Protein AF-0000000066935376 (afdb_homodimer)

Organism: NCBI:txid1442368

Foldseek 3Di:
DEDWPVCCLQCVVVLLVLLLQFQAKFKFWAKLDAQDDDPDCPVDFAAPLVVVQSLQVQLQAMDTFKMKMWGWHDDLVVLFIEIFIYIFGAAPAFPDDVVQDDDHHDGDPVSVVVCVVLPHDPCCSHPIGWFADAPVRLVSSLVSLVVVVVCVLVPDADDDDPVCVVQLVQLVVQVVVLVPDPPVPHDQKAKPPHPPDDPPGDPFADPVSQVNSQRSCCVVPVQWDWDDPRGIIMIGRDDPVRVVVVVVVSVVVSLLSSLSRRTPCLSLCLLQLHQNLSRDQSSQQSNDDPVPRDPDSSVVSVVSSCSSNLDAHEYFYALCPSVLSSVCCHHHHRQDSGPLVNLVVSCSRHVWYFHLLLLVVLPDPPCPDSDLVSLLVVCVPPCPQHYDYDPPRCPCVVDQSPPRGSNSSVSRVVSVQRSLLVCVVVPVVVVVSVVVVVPVPPPPVPPDPDPDDDDDDDDDDDDDDDDPDDDLPPLVCVSPPPPPDPPPPPDDDDDDDDDDDDDDDDDDDYDDDDDDDDDDDDDDDDYDDDDDDDDDDDDPDDPPDDDPPDDPVVPVPPDPVVCPPVNVVVVSVVSSVVSSVVSNGPDDCSVPVVSSLVRIQWRADCSRPVRTDRSVPD/DEDWPVCCLQCVVVLLVLLLQFQAKFKFWAKLDAQDDDPDCPVDFAAPLVVVQSLQVQLQAMDTFKMKMWGWHDDLVVLFIEIFIYIFGAAPAFPDDVVQDDDHHDGDPVSVVVCVVLPHDPCCSHPIGWFADAPVRLVSSLVSLVVVVVCVLVPDADDDDPVCVVQLVQLVVQVVVLVPDPPVPHDQKAKPPHPPDDPPGDPFADPVSQVNSQRSCCVVPVQWDWDDPPGIIMIGRDDPVRVVVVVVVSVVVSLLSSLSRRTPCLSLCLLQLHQNLSRDLSSQQSNDDVVPRDPDSSVVSVVSSVSSNLDAHEYFYALCPSVLSSVCCHHHHRQDSGPLVNLVVSCSRHVWYFHLLLLVVLPDPPCPDSDLVSLLVVCVPPCPQHYDYDPPRCPCVVDQSPPRGSNSSVSRVVSVQRSLLVCVVVPVVVVVSVVVVVPVPPPPVPDDPDPDDDDDDDDDDDDDDDDPDDDPPPPLCVSVVPPPDPDDCVDDDDDDDDDDDDDDDDDDDYDYYDDDDDDDDDDDDDDDDDDDDDDDDDDPDDDPDDDDDDDPPPPVPPDPVVCPPVNVVVVSVVSSVVSSVVSNGPDDCNVPVVSSLVRIQWRADCSRPVRTDRSVPD

Nearest PDB structures (foldseek):
  2a1s-assembly1_D  TM=6.964E-01  e=1.059E-22  Homo sapiens
  2a1s-assembly1_A  TM=6.874E-01  e=2.200E-22  Homo sapiens
  2a1s-assembly2_C  TM=6.878E-01  e=9.013E-22  Homo sapiens
  2a1r-assembly1_A  TM=8.406E-01  e=6.098E-16  Homo sapiens
  3d45-assembly1_B  TM=8.441E-01  e=1.203E-15  Mus musculus

InterPro domains:
  IPR006941 Ribonuclease CAF1 [PF04857] (3-414)
  IPR012337 Ribonuclease H-like superfamily [SSF53098] (1-432)
  IPR036397 Ribonuclease H superfamily [G3DSA:3.30.420.10] (1-171)
  IPR036397 Ribonuclease H superfamily [G3DSA:3.30.420.10] (223-446)
  IPR051181 CAF1 family poly(A)-specific ribonucleases [PTHR15092] (1-428)

Structure (mmCIF, N/CA/C/O backbone):
data_AF-0000000066935376-model_v1
#
loop_
_entity.id
_entity.type
_entity.pdbx_description
1 polymer 'Uncharacterized protein'
#
loop_
_atom_site.group_PDB
_atom_site.id
_atom_site.type_symbol
_atom_site.label_atom_id
_atom_site.label_alt_id
_atom_site.label_comp_id
_atom_site.label_asym_id
_atom_site.label_entity_id
_atom_site.label_seq_id
_atom_site.pdbx_PDB_ins_code
_atom_site.Cartn_x
_atom_site.Cartn_y
_atom_site.Cartn_z
_atom_site.occupancy
_atom_site.B_iso_or_equiv
_atom_site.auth_seq_id
_atom_site.auth_comp_id
_atom_site.auth_asym_id
_atom_site.auth_atom_id
_atom_site.pdbx_PDB_model_num
ATOM 1 N N . MET A 1 1 ? 5.484 12.016 21.812 1 93.25 1 MET A N 1
ATOM 2 C CA . MET A 1 1 ? 4.281 11.25 22.125 1 93.25 1 MET A CA 1
ATOM 3 C C . MET A 1 1 ? 3.701 10.602 20.875 1 93.25 1 MET A C 1
ATOM 5 O O . MET A 1 1 ? 3.562 11.25 19.844 1 93.25 1 MET A O 1
ATOM 9 N N . ASP A 1 2 ? 3.326 9.375 20.969 1 94.25 2 ASP A N 1
ATOM 10 C CA . ASP A 1 2 ? 2.693 8.648 19.859 1 94.25 2 ASP A CA 1
ATOM 11 C C . ASP A 1 2 ? 1.173 8.773 19.938 1 94.25 2 ASP A C 1
ATOM 13 O O . ASP A 1 2 ? 0.572 8.531 20.984 1 94.25 2 ASP A O 1
ATOM 17 N N . ILE A 1 3 ? 0.631 9.195 18.844 1 97.5 3 ILE A N 1
ATOM 18 C CA . ILE A 1 3 ? -0.82 9.32 18.766 1 97.5 3 ILE A CA 1
ATOM 19 C C . ILE A 1 3 ? -1.358 8.32 17.734 1 97.5 3 ILE A C 1
ATOM 21 O O . ILE A 1 3 ? -0.902 8.297 16.594 1 97.5 3 ILE A O 1
ATOM 25 N N . ASN A 1 4 ? -2.207 7.5 18.125 1 96.12 4 ASN A N 1
ATOM 26 C CA . ASN A 1 4 ? -2.869 6.512 17.266 1 96.12 4 ASN A CA 1
ATOM 27 C C . ASN A 1 4 ? -4.387 6.586 17.406 1 96.12 4 ASN A C 1
ATOM 29 O O . ASN A 1 4 ? -4.914 7.473 18.078 1 96.12 4 ASN A O 1
ATOM 33 N N . SER A 1 5 ? -5.043 5.727 16.75 1 95.94 5 SER A N 1
ATOM 34 C CA . SER A 1 5 ? -6.5 5.773 16.766 1 95.94 5 SER A CA 1
ATOM 35 C C . SER A 1 5 ? -7.059 5.504 18.156 1 95.94 5 SER A C 1
ATOM 37 O O . SER A 1 5 ? -8.148 5.961 18.484 1 95.94 5 SER A O 1
ATOM 39 N N . GLY A 1 6 ? -6.348 4.883 19 1 94.81 6 GLY A N 1
ATOM 40 C CA . GLY A 1 6 ? -6.801 4.52 20.328 1 94.81 6 GLY A CA 1
ATOM 41 C C . GLY A 1 6 ? -6.797 5.688 21.312 1 94.81 6 GLY A C 1
ATOM 42 O O . GLY A 1 6 ? -7.621 5.738 22.219 1 94.81 6 GLY A O 1
ATOM 43 N N . ASN A 1 7 ? -5.859 6.621 21.125 1 96.06 7 ASN A N 1
ATOM 44 C CA . ASN A 1 7 ? -5.762 7.707 22.094 1 96.06 7 ASN A CA 1
ATOM 45 C C . ASN A 1 7 ? -6.035 9.062 21.453 1 96.06 7 ASN A C 1
ATOM 47 O O . ASN A 1 7 ? -6.039 10.086 22.125 1 96.06 7 ASN A O 1
ATOM 51 N N . PHE A 1 8 ? -6.379 9.062 20.234 1 97.94 8 PHE A N 1
ATOM 52 C CA . PHE A 1 8 ? -6.594 10.312 19.516 1 97.94 8 PHE A CA 1
ATOM 53 C C . PHE A 1 8 ? -7.758 11.094 20.109 1 97.94 8 PHE A C 1
ATOM 55 O O . PHE A 1 8 ? -7.676 12.312 20.281 1 97.94 8 PHE A O 1
ATOM 62 N N . SER A 1 9 ? -8.797 10.43 20.422 1 96.12 9 SER A N 1
ATOM 63 C CA . SER A 1 9 ? -9.992 11.086 20.938 1 96.12 9 SER A CA 1
ATOM 64 C C . SER A 1 9 ? -9.719 11.812 22.25 1 96.12 9 SER A C 1
ATOM 66 O O . SER A 1 9 ? -10.273 12.883 22.5 1 96.12 9 SER A O 1
ATOM 68 N N . GLU A 1 10 ? -8.836 11.344 23.016 1 95.94 10 GLU A N 1
ATOM 69 C CA . GLU A 1 10 ? -8.523 11.938 24.312 1 95.94 10 GLU A CA 1
ATOM 70 C C . GLU A 1 10 ? -7.504 13.062 24.172 1 95.94 10 GLU A C 1
ATOM 72 O O . GLU A 1 10 ? -7.449 13.961 25.016 1 95.94 10 GLU A O 1
ATOM 77 N N . GLU A 1 11 ? -6.77 13.039 23.125 1 97.44 11 GLU A N 1
ATOM 78 C CA . GLU A 1 11 ? -5.625 13.938 23.047 1 97.44 11 GLU A CA 1
ATOM 79 C C . GLU A 1 11 ? -5.898 15.109 22.109 1 97.44 11 GLU A C 1
ATOM 81 O O . GLU A 1 11 ? -5.242 16.141 22.188 1 97.44 11 GLU A O 1
ATOM 86 N N . VAL A 1 12 ? -6.805 14.984 21.203 1 98.12 12 VAL A N 1
ATOM 87 C CA . VAL A 1 12 ? -6.965 15.914 20.094 1 98.12 12 VAL A CA 1
ATOM 88 C C . VAL A 1 12 ? -7.25 17.312 20.625 1 98.12 12 VAL A C 1
ATOM 90 O O . VAL A 1 12 ? -6.703 18.297 20.125 1 98.12 12 VAL A O 1
ATOM 93 N N . LEU A 1 13 ? -8.117 17.5 21.609 1 97.19 13 LEU A N 1
ATOM 94 C CA . LEU A 1 13 ? -8.414 18.812 22.156 1 97.19 13 LEU A CA 1
ATOM 95 C C . LEU A 1 13 ? -7.156 19.453 22.719 1 97.19 13 LEU A C 1
ATOM 97 O O . LEU A 1 13 ? -6.906 20.641 22.484 1 97.19 13 LEU A O 1
ATOM 101 N N . LYS A 1 14 ? -6.383 18.703 23.484 1 96.69 14 LYS A N 1
ATOM 102 C CA . LYS A 1 14 ? -5.137 19.203 24.062 1 96.69 14 LYS A CA 1
ATOM 103 C C . LYS A 1 14 ? -4.172 19.656 22.969 1 96.69 14 LYS A C 1
ATOM 105 O O . LYS A 1 14 ? -3.51 20.688 23.109 1 96.69 14 LYS A O 1
ATOM 110 N N . ILE A 1 15 ? -4.074 18.859 21.938 1 98.38 15 ILE A N 1
ATOM 111 C CA . ILE A 1 15 ? -3.197 19.188 20.828 1 98.38 15 ILE A CA 1
ATOM 112 C C . ILE A 1 15 ? -3.625 20.516 20.219 1 98.38 15 ILE A C 1
ATOM 114 O O . ILE A 1 15 ? -2.791 21.391 19.969 1 98.38 15 ILE A O 1
ATOM 118 N N . ILE A 1 16 ? -4.898 20.672 19.984 1 98.06 16 ILE A N 1
ATOM 119 C CA . ILE A 1 16 ? -5.426 21.891 19.391 1 98.06 16 ILE A CA 1
ATOM 120 C C . ILE A 1 16 ? -5.156 23.078 20.312 1 98.06 16 ILE A C 1
ATOM 122 O O . ILE A 1 16 ? -4.82 24.156 19.859 1 98.06 16 ILE A O 1
ATOM 126 N N . GLN A 1 17 ? -5.289 22.906 21.609 1 96.94 17 GLN A N 1
ATOM 127 C CA . GLN A 1 17 ? -4.973 23.953 22.562 1 96.94 17 GLN A CA 1
ATOM 128 C C . GLN A 1 17 ? -3.494 24.312 22.516 1 96.94 17 GLN A C 1
ATOM 130 O O . GLN A 1 17 ? -3.145 25.5 22.578 1 96.94 17 GLN A O 1
ATOM 135 N N . HIS A 1 18 ? -2.664 23.297 22.422 1 97.25 18 HIS A N 1
ATOM 136 C CA . HIS A 1 18 ? -1.238 23.562 22.266 1 97.25 18 HIS A CA 1
ATOM 137 C C . HIS A 1 18 ? -0.961 24.359 21 1 97.25 18 HIS A C 1
ATOM 139 O O . HIS A 1 18 ? -0.103 25.234 20.984 1 97.25 18 HIS A O 1
ATOM 145 N N . VAL A 1 19 ? -1.624 24 19.938 1 97.81 19 VAL A N 1
ATOM 146 C CA . VAL A 1 19 ? -1.474 24.734 18.688 1 97.81 19 VAL A CA 1
ATOM 147 C C . VAL A 1 19 ? -1.863 26.188 18.891 1 97.81 19 VAL A C 1
ATOM 149 O O . VAL A 1 19 ? -1.149 27.094 18.453 1 97.81 19 VAL A O 1
ATOM 152 N N . ALA A 1 20 ? -2.949 26.453 19.578 1 96.19 20 ALA A N 1
ATOM 153 C CA . ALA A 1 20 ? -3.457 27.812 19.797 1 96.19 20 ALA A CA 1
ATOM 154 C C . ALA A 1 20 ? -2.447 28.656 20.578 1 96.19 20 ALA A C 1
ATOM 156 O O . ALA A 1 20 ? -2.363 29.875 20.375 1 96.19 20 ALA A O 1
ATOM 157 N N . ASP A 1 21 ? -1.627 28.016 21.406 1 94.12 21 ASP A N 1
ATOM 158 C CA . ASP A 1 21 ? -0.684 28.719 22.266 1 94.12 21 ASP A CA 1
ATOM 159 C C . ASP A 1 21 ? 0.719 28.719 21.672 1 94.12 21 ASP A C 1
ATOM 161 O O . ASP A 1 21 ? 1.67 29.188 22.297 1 94.12 21 ASP A O 1
ATOM 165 N N . SER A 1 22 ? 0.833 28.25 20.5 1 95.88 22 SER A N 1
ATOM 166 C CA . SER A 1 22 ? 2.164 27.984 19.969 1 95.88 22 SER A CA 1
ATOM 167 C C . SER A 1 22 ? 2.734 29.203 19.25 1 95.88 22 SER A C 1
ATOM 169 O O . SER A 1 22 ? 1.982 30.062 18.781 1 95.88 22 SER A O 1
ATOM 171 N N . ARG A 1 23 ? 4.082 29.281 19.234 1 93.06 23 ARG A N 1
ATOM 172 C CA . ARG A 1 23 ? 4.809 30.25 18.422 1 93.06 23 ARG A CA 1
ATOM 173 C C . ARG A 1 23 ? 4.945 29.766 16.984 1 93.06 23 ARG A C 1
ATOM 175 O O . ARG A 1 23 ? 4.777 30.547 16.047 1 93.06 23 ARG A O 1
ATOM 182 N N . PHE A 1 24 ? 5.324 28.578 16.797 1 96.69 24 PHE A N 1
ATOM 183 C CA . PHE A 1 24 ? 5.367 27.938 15.492 1 96.69 24 PHE A CA 1
ATOM 184 C C . PHE A 1 24 ? 5.215 26.438 15.625 1 96.69 24 PHE A C 1
ATOM 186 O O . PHE A 1 24 ? 5.219 25.891 16.734 1 96.69 24 PHE A O 1
ATOM 193 N N . ILE A 1 25 ? 4.996 25.766 14.531 1 98.44 25 ILE A N 1
ATOM 194 C CA . ILE A 1 25 ? 4.852 24.312 14.461 1 98.44 25 ILE A CA 1
ATOM 195 C C . ILE A 1 25 ? 5.859 23.734 13.469 1 98.44 25 ILE A C 1
ATOM 197 O O . ILE A 1 25 ? 5.973 24.219 12.344 1 98.44 25 ILE A O 1
ATOM 201 N N . ALA A 1 26 ? 6.625 22.766 13.914 1 98.81 26 ALA A N 1
ATOM 202 C CA . ALA A 1 26 ? 7.531 22.062 13.023 1 98.81 26 ALA A CA 1
ATOM 203 C C . ALA A 1 26 ? 6.875 20.812 12.453 1 98.81 26 ALA A C 1
ATOM 205 O O . ALA A 1 26 ? 6.164 20.094 13.164 1 98.81 26 ALA A O 1
ATOM 206 N N . LEU A 1 27 ? 7.168 20.531 11.18 1 98.62 27 LEU A N 1
ATOM 207 C CA . LEU A 1 27 ? 6.473 19.469 10.453 1 98.62 27 LEU A CA 1
ATOM 208 C C . LEU A 1 27 ? 7.465 18.547 9.773 1 98.62 27 LEU A C 1
ATOM 210 O O . LEU A 1 27 ? 8.484 18.984 9.25 1 98.62 27 LEU A O 1
ATOM 214 N N . ASP A 1 28 ? 7.18 17.297 9.789 1 98.69 28 ASP A N 1
ATOM 215 C CA . ASP A 1 28 ? 7.844 16.281 8.969 1 98.69 28 ASP A CA 1
ATOM 216 C C . ASP A 1 28 ? 6.879 15.148 8.617 1 98.69 28 ASP A C 1
ATOM 218 O O . ASP A 1 28 ? 6.039 14.758 9.43 1 98.69 28 ASP A O 1
ATOM 222 N N . LEU A 1 29 ? 7.008 14.617 7.406 1 98.69 29 LEU A N 1
ATOM 223 C CA . LEU A 1 29 ? 6.121 13.547 6.953 1 98.69 29 LEU A CA 1
ATOM 224 C C . LEU A 1 29 ? 6.926 12.359 6.441 1 98.69 29 LEU A C 1
ATOM 226 O O . LEU A 1 29 ? 8.047 12.523 5.953 1 98.69 29 LEU A O 1
ATOM 230 N N . GLU A 1 30 ? 6.387 11.141 6.582 1 98.44 30 GLU A N 1
ATOM 231 C CA . GLU A 1 30 ? 6.859 9.945 5.898 1 98.44 30 GLU A CA 1
ATOM 232 C C . GLU A 1 30 ? 5.863 9.477 4.84 1 98.44 30 GLU A C 1
ATOM 234 O O . GLU A 1 30 ? 4.652 9.492 5.074 1 98.44 30 GLU A O 1
ATOM 239 N N . PHE A 1 31 ? 6.402 9.039 3.662 1 97.12 31 PHE A N 1
ATOM 240 C CA . PHE A 1 31 ? 5.582 8.781 2.484 1 97.12 31 PHE A CA 1
ATOM 241 C C . PHE A 1 31 ? 5.703 7.332 2.039 1 97.12 31 PHE A C 1
ATOM 243 O O . PHE A 1 31 ? 6.715 6.68 2.305 1 97.12 31 PHE A O 1
ATOM 250 N N . SER A 1 32 ? 4.652 6.906 1.339 1 98.25 32 SER A N 1
ATOM 251 C CA . SER A 1 32 ? 4.68 5.574 0.746 1 98.25 32 SER A CA 1
ATOM 252 C C . SER A 1 32 ? 5.496 5.559 -0.543 1 98.25 32 SER A C 1
ATOM 254 O O . SER A 1 32 ? 5.773 4.492 -1.098 1 98.25 32 SER A O 1
ATOM 256 N N . GLY A 1 33 ? 5.852 6.727 -1.031 1 97.44 33 GLY A N 1
ATOM 257 C CA . GLY A 1 33 ? 6.672 6.902 -2.219 1 97.44 33 GLY A CA 1
ATOM 258 C C . GLY A 1 33 ? 7.055 8.352 -2.467 1 97.44 33 GLY A C 1
ATOM 259 O O . GLY A 1 33 ? 6.461 9.266 -1.891 1 97.44 33 GLY A O 1
ATOM 260 N N . VAL A 1 34 ? 8.094 8.562 -3.273 1 92.75 34 VAL A N 1
ATOM 261 C CA . VAL A 1 34 ? 8.555 9.891 -3.664 1 92.75 34 VAL A CA 1
ATOM 262 C C . VAL A 1 34 ? 8.805 9.922 -5.172 1 92.75 34 VAL A C 1
ATOM 264 O O . VAL A 1 34 ? 8.836 8.883 -5.828 1 92.75 34 VAL A O 1
ATOM 267 N N . SER A 1 35 ? 8.867 11.086 -5.676 1 89.81 35 SER A N 1
ATOM 268 C CA . SER A 1 35 ? 9.156 11.234 -7.098 1 89.81 35 SER A CA 1
ATOM 269 C C . SER A 1 35 ? 10.531 10.68 -7.449 1 89.81 35 SER A C 1
ATOM 271 O O . SER A 1 35 ? 11.508 10.93 -6.734 1 89.81 35 SER A O 1
ATOM 273 N N . GLY A 1 36 ? 10.531 9.82 -8.414 1 78.12 36 GLY A N 1
ATOM 274 C CA . GLY A 1 36 ? 11.781 9.219 -8.836 1 78.12 36 GLY A CA 1
ATOM 275 C C . GLY A 1 36 ? 12.664 10.172 -9.625 1 78.12 36 GLY A C 1
ATOM 276 O O . GLY A 1 36 ? 12.203 11.234 -10.055 1 78.12 36 GLY A O 1
ATOM 277 N N . ARG A 1 37 ? 13.914 9.789 -9.641 1 69 37 ARG A N 1
ATOM 278 C CA . ARG A 1 37 ? 14.844 10.547 -10.461 1 69 37 ARG A CA 1
ATOM 279 C C . ARG A 1 37 ? 14.594 10.289 -11.945 1 69 37 ARG A C 1
ATOM 281 O O . ARG A 1 37 ? 14.258 9.172 -12.344 1 69 37 ARG A O 1
ATOM 288 N N . ARG A 1 38 ? 14.344 11.281 -12.805 1 66.38 38 ARG A N 1
ATOM 289 C CA . ARG A 1 38 ? 14.18 11.117 -14.25 1 66.38 38 ARG A CA 1
ATOM 290 C C . ARG A 1 38 ? 15.359 10.359 -14.852 1 66.38 38 ARG A C 1
ATOM 292 O O . ARG A 1 38 ? 16.5 10.555 -14.445 1 66.38 38 ARG A O 1
ATOM 299 N N . PRO A 1 39 ? 14.797 9.25 -15.672 1 54.25 39 PRO A N 1
ATOM 300 C CA . PRO A 1 39 ? 15.859 8.523 -16.375 1 54.25 39 PRO A CA 1
ATOM 301 C C . PRO A 1 39 ? 16.688 9.414 -17.297 1 54.25 39 PRO A C 1
ATOM 303 O O . PRO A 1 39 ? 16.156 10.359 -17.875 1 54.25 39 PRO A O 1
ATOM 306 N N . GLY A 1 40 ? 18.188 9.391 -17.328 1 51.84 40 GLY A N 1
ATOM 307 C CA . GLY A 1 40 ? 19.125 10.078 -18.219 1 51.84 40 GLY A CA 1
ATOM 308 C C . GLY A 1 40 ? 19.781 11.289 -17.578 1 51.84 40 GLY A C 1
ATOM 309 O O . GLY A 1 40 ? 19.125 12.055 -16.875 1 51.84 40 GLY A O 1
ATOM 310 N N . GLY A 1 41 ? 20.688 11.055 -16.875 1 47.25 41 GLY A N 1
ATOM 311 C CA . GLY A 1 41 ? 21.703 11.984 -16.406 1 47.25 41 GLY A CA 1
ATOM 312 C C . GLY A 1 41 ? 21.594 13.359 -17.047 1 47.25 41 GLY A C 1
ATOM 313 O O . GLY A 1 41 ? 22.594 14.016 -17.312 1 47.25 41 GLY A O 1
ATOM 314 N N . ARG A 1 42 ? 20.516 13.594 -17.781 1 45.91 42 ARG A N 1
ATOM 315 C CA . ARG A 1 42 ? 20.797 14.93 -18.297 1 45.91 42 ARG A CA 1
ATOM 316 C C . ARG A 1 42 ? 21.25 15.875 -17.188 1 45.91 42 ARG A C 1
ATOM 318 O O . ARG A 1 42 ? 20.594 15.977 -16.156 1 45.91 42 ARG A O 1
ATOM 325 N N . SER A 1 43 ? 22.406 15.961 -16.984 1 52.94 43 SER A N 1
ATOM 326 C CA . SER A 1 43 ? 23.219 16.844 -16.156 1 52.94 43 SER A CA 1
ATOM 327 C C . SER A 1 43 ? 22.484 18.141 -15.859 1 52.94 43 SER A C 1
ATOM 329 O O . SER A 1 43 ? 22.938 18.938 -15.023 1 52.94 43 SER A O 1
ATOM 331 N N . GLY A 1 44 ? 21.219 18.406 -16.406 1 62.81 44 GLY A N 1
ATOM 332 C CA . GLY A 1 44 ? 20.875 19.797 -16.203 1 62.81 44 GLY A CA 1
ATOM 333 C C . GLY A 1 44 ? 19.734 19.984 -15.203 1 62.81 44 GLY A C 1
ATOM 334 O O . GLY A 1 44 ? 18.953 19.047 -14.969 1 62.81 44 GLY A O 1
ATOM 335 N N . LYS A 1 45 ? 19.828 20.812 -14.328 1 75.56 45 LYS A N 1
ATOM 336 C CA . LYS A 1 45 ? 18.812 21.281 -13.391 1 75.56 45 LYS A CA 1
ATOM 337 C C . LYS A 1 45 ? 17.484 21.516 -14.102 1 75.56 45 LYS A C 1
ATOM 339 O O . LYS A 1 45 ? 17.453 21.969 -15.25 1 75.56 45 LYS A O 1
ATOM 344 N N . LEU A 1 46 ? 16.375 21.047 -13.531 1 82.44 46 LEU A N 1
ATOM 345 C CA . LEU A 1 46 ? 15.023 21.188 -14.07 1 82.44 46 LEU A CA 1
ATOM 346 C C . LEU A 1 46 ? 14.516 22.609 -13.898 1 82.44 46 LEU A C 1
ATOM 348 O O . LEU A 1 46 ? 15.008 23.359 -13.039 1 82.44 46 LEU A O 1
ATOM 352 N N . ASP A 1 47 ? 13.672 22.938 -14.766 1 89.38 47 ASP A N 1
ATOM 353 C CA . ASP A 1 47 ? 12.867 24.125 -14.492 1 89.38 47 ASP A CA 1
ATOM 354 C C . ASP A 1 47 ? 11.875 23.875 -13.367 1 89.38 47 ASP A C 1
ATOM 356 O O . ASP A 1 47 ? 11.484 22.734 -13.125 1 89.38 47 ASP A O 1
ATOM 360 N N . LEU A 1 48 ? 11.516 24.953 -12.648 1 91.25 48 LEU A N 1
ATOM 361 C CA . LEU A 1 48 ? 10.664 24.844 -11.469 1 91.25 48 LEU A CA 1
ATOM 362 C C . LEU A 1 48 ? 9.32 24.203 -11.82 1 91.25 48 LEU A C 1
ATOM 364 O O . LEU A 1 48 ? 8.781 23.422 -11.039 1 91.25 48 LEU A O 1
ATOM 368 N N . HIS A 1 49 ? 8.797 24.531 -12.93 1 91.81 49 HIS A N 1
ATOM 369 C CA . HIS A 1 49 ? 7.512 23.984 -13.359 1 91.81 49 HIS A CA 1
ATOM 370 C C . HIS A 1 49 ? 7.598 22.484 -13.586 1 91.81 49 HIS A C 1
ATOM 372 O O . HIS A 1 49 ? 6.691 21.734 -13.211 1 91.81 49 HIS A O 1
ATOM 378 N N . GLU A 1 50 ? 8.648 22.141 -14.195 1 91.75 50 GLU A N 1
ATOM 379 C CA . GLU A 1 50 ? 8.859 20.719 -14.445 1 91.75 50 GLU A CA 1
ATOM 380 C C . GLU A 1 50 ? 9.039 19.938 -13.141 1 91.75 50 GLU A C 1
ATOM 382 O O . GLU A 1 50 ? 8.484 18.859 -12.977 1 91.75 50 GLU A O 1
ATOM 387 N N . TYR A 1 51 ? 9.805 20.578 -12.328 1 93.31 51 TYR A N 1
ATOM 388 C CA . TYR A 1 51 ? 10.039 19.969 -11.031 1 93.31 51 TYR A CA 1
ATOM 389 C C . TYR A 1 51 ? 8.734 19.828 -10.25 1 93.31 51 TYR A C 1
ATOM 391 O O . TYR A 1 51 ? 8.453 18.781 -9.664 1 93.31 51 TYR A O 1
ATOM 399 N N . TYR A 1 52 ? 7.926 20.875 -10.273 1 95.44 52 TYR A N 1
ATOM 400 C CA . TYR A 1 52 ? 6.625 20.875 -9.609 1 95.44 52 TYR A CA 1
ATOM 401 C C . TYR A 1 52 ? 5.73 19.781 -10.18 1 95.44 52 TYR A C 1
ATOM 403 O O . TYR A 1 52 ? 5.039 19.078 -9.43 1 95.44 52 TYR A O 1
ATOM 411 N N . HIS A 1 53 ? 5.773 19.625 -11.406 1 95 53 HIS A N 1
ATOM 412 C CA . HIS A 1 53 ? 4.938 18.625 -12.047 1 95 53 HIS A CA 1
ATOM 413 C C . HIS A 1 53 ? 5.324 17.219 -11.602 1 95 53 HIS A C 1
ATOM 415 O O . HIS A 1 53 ? 4.453 16.375 -11.375 1 95 53 HIS A O 1
ATOM 421 N N . ASP A 1 54 ? 6.582 16.969 -11.523 1 94 54 ASP A N 1
ATOM 422 C CA . ASP A 1 54 ? 7.051 15.664 -11.062 1 94 54 ASP A CA 1
ATOM 423 C C . ASP A 1 54 ? 6.598 15.391 -9.625 1 94 54 ASP A C 1
ATOM 425 O O . ASP A 1 54 ? 6.098 14.305 -9.328 1 94 54 ASP A O 1
ATOM 429 N N . LEU A 1 55 ? 6.789 16.422 -8.805 1 96.19 55 LEU A N 1
ATOM 430 C CA . LEU A 1 55 ? 6.391 16.281 -7.406 1 96.19 55 LEU A CA 1
ATOM 431 C C . LEU A 1 55 ? 4.883 16.094 -7.289 1 96.19 55 LEU A C 1
ATOM 433 O O . LEU A 1 55 ? 4.41 15.305 -6.469 1 96.19 55 LEU A O 1
ATOM 437 N N . ARG A 1 56 ? 4.203 16.859 -8.102 1 97 56 ARG A N 1
ATOM 438 C CA . ARG A 1 56 ? 2.744 16.781 -8.109 1 97 56 ARG A CA 1
ATOM 439 C C . ARG A 1 56 ? 2.268 15.398 -8.523 1 97 56 ARG A C 1
ATOM 441 O O . ARG A 1 56 ? 1.361 14.836 -7.898 1 97 56 ARG A O 1
ATOM 448 N N . SER A 1 57 ? 2.842 14.859 -9.539 1 96 57 SER A N 1
ATOM 449 C CA . SER A 1 57 ? 2.477 13.523 -10.016 1 96 57 SER A CA 1
ATOM 450 C C . SER A 1 57 ? 2.707 12.469 -8.93 1 96 57 SER A C 1
ATOM 452 O O . SER A 1 57 ? 1.891 11.562 -8.758 1 96 57 SER A O 1
ATOM 454 N N . ALA A 1 58 ? 3.75 12.555 -8.242 1 96.88 58 ALA A N 1
ATOM 455 C CA . ALA A 1 58 ? 4.055 11.633 -7.152 1 96.88 58 ALA A CA 1
ATOM 456 C C . ALA A 1 58 ? 3.066 11.797 -6 1 96.88 58 ALA A C 1
ATOM 458 O O . ALA A 1 58 ? 2.549 10.805 -5.473 1 96.88 58 ALA A O 1
ATOM 459 N N . ALA A 1 59 ? 2.775 13.023 -5.656 1 97.25 59 ALA A N 1
ATOM 460 C CA . ALA A 1 59 ? 1.885 13.305 -4.535 1 97.25 59 ALA A CA 1
ATOM 461 C C . ALA A 1 59 ? 0.478 12.781 -4.809 1 97.25 59 ALA A C 1
ATOM 463 O O . ALA A 1 59 ? -0.265 12.469 -3.873 1 97.25 59 ALA A O 1
ATOM 464 N N . GLN A 1 60 ? 0.171 12.664 -5.984 1 95.25 60 GLN A N 1
ATOM 465 C CA . GLN A 1 60 ? -1.175 12.25 -6.367 1 95.25 60 GLN A CA 1
ATOM 466 C C . GLN A 1 60 ? -1.368 10.75 -6.152 1 95.25 60 GLN A C 1
ATOM 468 O O . GLN A 1 60 ? -2.488 10.289 -5.922 1 95.25 60 GLN A O 1
ATOM 473 N N . ILE A 1 61 ? -0.284 10.008 -6.191 1 96.25 61 ILE A N 1
ATOM 474 C CA . ILE A 1 61 ? -0.493 8.562 -6.168 1 96.25 61 ILE A CA 1
ATOM 475 C C . ILE A 1 61 ? 0.024 7.992 -4.852 1 96.25 61 ILE A C 1
ATOM 477 O O . ILE A 1 61 ? -0.403 6.914 -4.426 1 96.25 61 ILE A O 1
ATOM 481 N N . TYR A 1 62 ? 0.9 8.648 -4.219 1 98.19 62 TYR A N 1
ATOM 482 C CA . TYR A 1 62 ? 1.467 8.109 -2.988 1 98.19 62 TYR A CA 1
ATOM 483 C C . TYR A 1 62 ? 0.714 8.625 -1.769 1 98.19 62 TYR A C 1
ATOM 485 O O . TYR A 1 62 ? -0.172 9.477 -1.894 1 98.19 62 TYR A O 1
ATOM 493 N N . GLN A 1 63 ? 1.014 8.055 -0.622 1 97.75 63 GLN A N 1
ATOM 494 C CA . GLN A 1 63 ? 0.253 8.266 0.605 1 97.75 63 GLN A CA 1
ATOM 495 C C . GLN A 1 63 ? 1.164 8.703 1.748 1 97.75 63 GLN A C 1
ATOM 497 O O . GLN A 1 63 ? 2.275 8.195 1.896 1 97.75 63 GLN A O 1
ATOM 502 N N . VAL A 1 64 ? 0.677 9.766 2.496 1 98.62 64 VAL A N 1
ATOM 503 C CA . VAL A 1 64 ? 1.322 10.078 3.768 1 98.62 64 VAL A CA 1
ATOM 504 C C . VAL A 1 64 ? 1.024 8.977 4.781 1 98.62 64 VAL A C 1
ATOM 506 O O . VAL A 1 64 ? -0.137 8.625 5.004 1 98.62 64 VAL A O 1
ATOM 509 N N . LEU A 1 65 ? 2.064 8.453 5.41 1 98.31 65 LEU A N 1
ATOM 510 C CA . LEU A 1 65 ? 1.885 7.32 6.316 1 98.31 65 LEU A CA 1
ATOM 511 C C . LEU A 1 65 ? 2.094 7.75 7.766 1 98.31 65 LEU A C 1
ATOM 513 O O . LEU A 1 65 ? 1.56 7.129 8.688 1 98.31 65 LEU A O 1
ATOM 517 N N . GLN A 1 66 ? 2.906 8.758 7.93 1 98.5 66 GLN A N 1
ATOM 518 C CA . GLN A 1 66 ? 3.217 9.273 9.258 1 98.5 66 GLN A CA 1
ATOM 519 C C . GLN A 1 66 ? 3.34 10.797 9.234 1 98.5 66 GLN A C 1
ATOM 521 O O . GLN A 1 66 ? 3.891 11.367 8.289 1 98.5 66 GLN A O 1
ATOM 526 N N . VAL A 1 67 ? 2.812 11.43 10.25 1 98.81 67 VAL A N 1
ATOM 527 C CA . VAL A 1 67 ? 2.881 12.883 10.398 1 98.81 67 VAL A CA 1
ATOM 528 C C . VAL A 1 67 ? 3.566 13.234 11.719 1 98.81 67 VAL A C 1
ATOM 530 O O . VAL A 1 67 ? 3.135 12.797 12.789 1 98.81 67 VAL A O 1
ATOM 533 N N . GLY A 1 68 ? 4.652 13.953 11.617 1 98.75 68 GLY A N 1
ATOM 534 C CA . GLY A 1 68 ? 5.301 14.508 12.797 1 98.75 68 GLY A CA 1
ATOM 535 C C . GLY A 1 68 ? 5.043 15.992 12.977 1 98.75 68 GLY A C 1
ATOM 536 O O . GLY A 1 68 ? 5.23 16.781 12.047 1 98.75 68 GLY A O 1
ATOM 537 N N . LEU A 1 69 ? 4.555 16.328 14.148 1 98.75 69 LEU A N 1
ATOM 538 C CA . LEU A 1 69 ? 4.344 17.734 14.516 1 98.75 69 LEU A CA 1
ATOM 539 C C . LEU A 1 69 ? 5.012 18.047 15.852 1 98.75 69 LEU A C 1
ATOM 541 O O . LEU A 1 69 ? 4.789 17.344 16.844 1 98.75 69 LEU A O 1
ATOM 545 N N . THR A 1 70 ? 5.832 18.984 15.859 1 98.75 70 THR A N 1
ATOM 546 C CA . THR A 1 70 ? 6.352 19.516 17.125 1 98.75 70 THR A CA 1
ATOM 547 C C . THR A 1 70 ? 5.816 20.922 17.391 1 98.75 70 THR A C 1
ATOM 549 O O . THR A 1 70 ? 6.137 21.8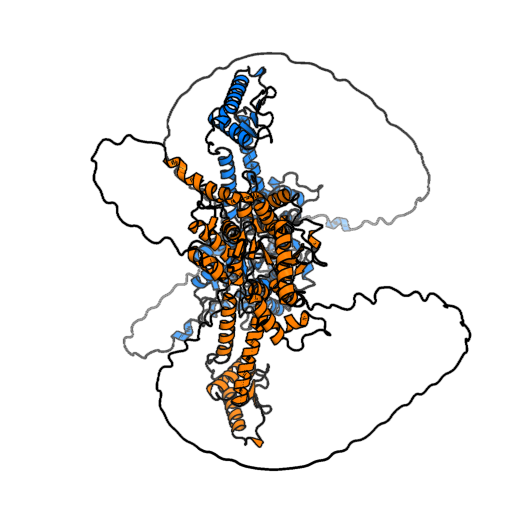59 16.656 1 98.75 70 THR A O 1
ATOM 552 N N . ILE A 1 71 ? 5.02 21.031 18.359 1 98.5 71 ILE A N 1
ATOM 553 C CA . ILE A 1 71 ? 4.402 22.312 18.719 1 98.5 71 ILE A CA 1
ATOM 554 C C . ILE A 1 71 ? 5.305 23.047 19.703 1 98.5 71 ILE A C 1
ATOM 556 O O . ILE A 1 71 ? 5.609 22.547 20.781 1 98.5 71 ILE A O 1
ATOM 560 N N . VAL A 1 72 ? 5.738 24.25 19.312 1 98.19 72 VAL A N 1
ATOM 561 C CA . VAL A 1 72 ? 6.703 25.016 20.109 1 98.19 72 VAL A CA 1
ATOM 562 C C . VAL A 1 72 ? 6.027 26.25 20.703 1 98.19 72 VAL A C 1
ATOM 564 O O . VAL A 1 72 ? 5.473 27.078 19.969 1 98.19 72 VAL A O 1
ATOM 567 N N . SER A 1 73 ? 6.047 26.328 21.984 1 96.19 73 SER A N 1
ATOM 568 C CA . SER A 1 73 ? 5.516 27.484 22.688 1 96.19 73 SER A CA 1
ATOM 569 C C . SER A 1 73 ? 6.613 28.219 23.453 1 96.19 73 SER A C 1
ATOM 571 O O . SER A 1 73 ? 7.656 27.641 23.766 1 96.19 73 SER A O 1
ATOM 573 N N . GLU A 1 74 ? 6.359 29.422 23.719 1 93.5 74 GLU A N 1
ATOM 574 C CA . GLU A 1 74 ? 7.32 30.281 24.406 1 93.5 74 GLU A CA 1
ATOM 575 C C . GLU A 1 74 ? 6.965 30.453 25.875 1 93.5 74 GLU A C 1
ATOM 577 O O . GLU A 1 74 ? 5.812 30.734 26.219 1 93.5 74 GLU A O 1
ATOM 582 N N . ASP A 1 75 ? 7.895 30.156 26.703 1 93.19 75 ASP A N 1
ATOM 583 C CA . ASP A 1 75 ? 7.789 30.469 28.125 1 93.19 75 ASP A CA 1
ATOM 584 C C . ASP A 1 75 ? 8.57 31.734 28.469 1 93.19 75 ASP A C 1
ATOM 586 O O . ASP A 1 75 ? 9.75 31.672 28.812 1 93.19 75 ASP A O 1
ATOM 590 N N . VAL A 1 76 ? 7.941 32.812 28.5 1 89.88 76 VAL A N 1
ATOM 591 C CA . VAL A 1 76 ? 8.57 34.125 28.672 1 89.88 76 VAL A CA 1
ATOM 592 C C . VAL A 1 76 ? 9.125 34.25 30.078 1 89.88 76 VAL A C 1
ATOM 594 O O . VAL A 1 76 ? 10.156 34.906 30.297 1 89.88 76 VAL A O 1
ATOM 597 N N . VAL A 1 77 ? 8.406 33.656 31.016 1 90.5 77 VAL A N 1
ATOM 598 C CA . VAL A 1 77 ? 8.797 33.75 32.406 1 90.5 77 VAL A CA 1
ATOM 599 C C . VAL A 1 77 ? 10.156 33.094 32.625 1 90.5 77 VAL A C 1
ATOM 601 O O . VAL A 1 77 ? 11.039 33.656 33.281 1 90.5 77 VAL A O 1
ATOM 604 N N . LYS A 1 78 ? 10.336 31.969 32.031 1 92.12 78 LYS A N 1
ATOM 605 C CA . LYS A 1 78 ? 11.578 31.219 32.219 1 92.12 78 LYS A CA 1
ATOM 606 C C . LYS A 1 78 ? 12.586 31.516 31.125 1 92.12 78 LYS A C 1
ATOM 608 O O . LYS A 1 78 ? 13.75 31.141 31.234 1 92.12 78 LYS A O 1
ATOM 613 N N . GLY A 1 79 ? 12.148 32.219 30.109 1 92.06 79 GLY A N 1
ATOM 614 C CA . GLY A 1 79 ? 13.023 32.562 29.016 1 92.06 79 GLY A CA 1
ATOM 615 C C . GLY A 1 79 ? 13.484 31.344 28.219 1 92.06 79 GLY A C 1
ATOM 616 O O . GLY A 1 79 ? 14.68 31.172 27.953 1 92.06 79 GLY A O 1
ATOM 617 N N . ARG A 1 80 ? 12.57 30.422 28.016 1 95.12 80 ARG A N 1
ATOM 618 C CA . ARG A 1 80 ? 12.875 29.203 27.281 1 95.12 80 ARG A CA 1
ATOM 619 C C . ARG A 1 80 ? 11.703 28.781 26.391 1 95.12 80 ARG A C 1
ATOM 621 O O . ARG A 1 80 ? 10.664 29.453 26.391 1 95.12 80 ARG A O 1
ATOM 628 N N . TYR A 1 81 ? 11.898 27.812 25.594 1 97.12 81 TYR A N 1
ATOM 629 C CA . TYR A 1 81 ? 10.844 27.281 24.75 1 97.12 81 TYR A CA 1
ATOM 630 C C . TYR A 1 81 ? 10.445 25.875 25.172 1 97.12 81 TYR A C 1
ATOM 632 O O . TYR A 1 81 ? 11.281 25.109 25.656 1 97.12 81 TYR A O 1
ATOM 640 N N . GLU A 1 82 ? 9.195 25.656 25.078 1 97.38 82 GLU A N 1
ATOM 641 C CA . GLU A 1 82 ? 8.672 24.312 25.281 1 97.38 82 GLU A CA 1
ATOM 642 C C . GLU A 1 82 ? 8.336 23.641 23.969 1 97.38 82 GLU A C 1
ATOM 644 O O . GLU A 1 82 ? 7.582 24.188 23.156 1 97.38 82 GLU A O 1
ATOM 649 N N . ALA A 1 83 ? 8.914 22.469 23.75 1 97.88 83 ALA A N 1
ATOM 650 C CA . ALA A 1 83 ? 8.648 21.703 22.547 1 97.88 83 ALA A CA 1
ATOM 651 C C . ALA A 1 83 ? 7.855 20.438 22.859 1 97.88 83 ALA A C 1
ATOM 653 O O . ALA A 1 83 ? 8.195 19.703 23.781 1 97.88 83 ALA A O 1
ATOM 654 N N . ARG A 1 84 ? 6.777 20.219 22.156 1 98.38 84 ARG A N 1
ATOM 655 C CA . ARG A 1 84 ? 5.941 19.031 22.297 1 98.38 84 ARG A CA 1
ATOM 656 C C . ARG A 1 84 ? 5.867 18.25 20.984 1 98.38 84 ARG A C 1
ATOM 658 O O . ARG A 1 84 ? 5.02 18.531 20.141 1 98.38 84 ARG A O 1
ATOM 665 N N . PRO A 1 85 ? 6.754 17.234 20.844 1 98.25 85 PRO A N 1
ATOM 666 C CA . PRO A 1 85 ? 6.73 16.406 19.625 1 98.25 85 PRO A CA 1
ATOM 667 C C . PRO A 1 85 ? 5.613 15.367 19.641 1 98.25 85 PRO A C 1
ATOM 669 O O . PRO A 1 85 ? 5.473 14.625 20.625 1 98.25 85 PRO A O 1
ATOM 672 N N . TYR A 1 86 ? 4.836 15.375 18.609 1 98.44 86 TYR A N 1
ATOM 673 C CA . TYR A 1 86 ? 3.803 14.375 18.359 1 98.44 86 TYR A CA 1
ATOM 674 C C . TYR A 1 86 ? 4.129 13.547 17.125 1 98.44 86 TYR A C 1
ATOM 676 O O . TYR A 1 86 ? 4.602 14.078 16.125 1 98.44 86 TYR A O 1
ATOM 684 N N . ASN A 1 87 ? 3.979 12.258 17.25 1 98 87 ASN A N 1
ATOM 685 C CA . ASN A 1 87 ? 4.086 11.328 16.141 1 98 87 ASN A CA 1
ATOM 686 C C . ASN A 1 87 ? 2.75 10.664 15.828 1 98 87 ASN A C 1
ATOM 688 O O . ASN A 1 87 ? 2.221 9.914 16.656 1 98 87 ASN A O 1
ATOM 692 N N . PHE A 1 88 ? 2.182 10.938 14.625 1 98.62 88 PHE A N 1
ATOM 693 C CA . PHE A 1 88 ? 0.875 10.422 14.234 1 98.62 88 PHE A CA 1
ATOM 694 C C . PHE A 1 88 ? 1.018 9.352 13.164 1 98.62 88 PHE A C 1
ATOM 696 O O . PHE A 1 88 ? 1.684 9.57 12.148 1 98.62 88 PHE A O 1
ATOM 703 N N . HIS A 1 89 ? 0.423 8.227 13.359 1 97.69 89 HIS A N 1
ATOM 704 C CA . HIS A 1 89 ? 0.208 7.297 12.25 1 97.69 89 HIS A CA 1
ATOM 705 C C . HIS A 1 89 ? -1.076 7.629 11.5 1 97.69 89 HIS A C 1
ATOM 707 O O . HIS A 1 89 ? -2.135 7.789 12.109 1 97.69 89 HIS A O 1
ATOM 713 N N . LEU A 1 90 ? -0.951 7.773 10.227 1 98.5 90 LEU A N 1
ATOM 714 C CA . LEU A 1 90 ? -2.102 8.172 9.422 1 98.5 90 LEU A CA 1
ATOM 715 C C . LEU A 1 90 ? -2.641 6.996 8.617 1 98.5 90 LEU A C 1
ATOM 717 O O . LEU A 1 90 ? -1.911 6.391 7.828 1 98.5 90 LEU A O 1
ATOM 721 N N . SER A 1 91 ? -3.912 6.738 8.805 1 98.44 91 SER A N 1
ATOM 722 C CA . SER A 1 91 ? -4.52 5.602 8.117 1 98.44 91 SER A CA 1
ATOM 723 C C . SER A 1 91 ? -5.016 5.996 6.73 1 98.44 91 SER A C 1
ATOM 725 O O . SER A 1 91 ? -5.793 6.945 6.59 1 98.44 91 SER A O 1
ATOM 727 N N . PRO A 1 92 ? -4.625 5.293 5.758 1 97.88 92 PRO A N 1
ATOM 728 C CA . PRO A 1 92 ? -5.199 5.547 4.434 1 97.88 92 PRO A CA 1
ATOM 729 C C . PRO A 1 92 ? -6.633 5.039 4.309 1 97.88 92 PRO A C 1
ATOM 731 O O . PRO A 1 92 ? -7.309 5.324 3.316 1 97.88 92 PRO A O 1
ATOM 734 N N . LEU A 1 93 ? -7.117 4.281 5.254 1 98 93 LEU A N 1
ATOM 735 C CA . LEU A 1 93 ? -8.469 3.732 5.215 1 98 93 LEU A CA 1
ATOM 736 C C . LEU A 1 93 ? -9.484 4.754 5.715 1 98 93 LEU A C 1
ATOM 738 O O . LEU A 1 93 ? -9.367 5.246 6.84 1 98 93 LEU A O 1
ATOM 742 N N . PRO A 1 94 ? -10.477 5.035 4.867 1 97.56 94 PRO A N 1
ATOM 743 C CA . PRO A 1 94 ? -11.516 5.953 5.34 1 97.56 94 PRO A CA 1
ATOM 744 C C . PRO A 1 94 ? -12.352 5.367 6.473 1 97.56 94 PRO A C 1
ATOM 746 O O . PRO A 1 94 ? -12.492 4.145 6.578 1 97.56 94 PRO A O 1
ATOM 749 N N . ALA A 1 95 ? -12.883 6.27 7.266 1 96 95 ALA A N 1
ATOM 750 C CA . ALA A 1 95 ? -13.766 5.84 8.352 1 96 95 ALA A CA 1
ATOM 751 C C . ALA A 1 95 ? -15.164 5.527 7.824 1 96 95 ALA A C 1
ATOM 753 O O . ALA A 1 95 ? -15.93 4.805 8.469 1 96 95 ALA A O 1
ATOM 754 N N . THR A 1 96 ? -15.477 6.07 6.688 1 95.25 96 THR A N 1
ATOM 755 C CA . THR A 1 96 ? -16.797 5.871 6.086 1 95.25 96 THR A CA 1
ATOM 756 C C . THR A 1 96 ? -16.891 4.492 5.445 1 95.25 96 THR A C 1
ATOM 758 O O . THR A 1 96 ? -15.867 3.859 5.156 1 95.25 96 THR A O 1
ATOM 761 N N . LYS A 1 97 ? -18.125 4.094 5.242 1 93.19 97 LYS A N 1
ATOM 762 C CA . LYS A 1 97 ? -18.359 2.814 4.582 1 93.19 97 LYS A CA 1
ATOM 763 C C . LYS A 1 97 ? -17.766 2.803 3.18 1 93.19 97 LYS A C 1
ATOM 765 O O . LYS A 1 97 ? -17.75 3.83 2.498 1 93.19 97 LYS A O 1
ATOM 770 N N . GLU A 1 98 ? -17.406 1.667 2.758 1 91.19 98 GLU A N 1
ATOM 771 C CA . GLU A 1 98 ? -16.766 1.503 1.458 1 91.19 98 GLU A CA 1
ATOM 772 C C . GLU A 1 98 ? -17.719 1.861 0.322 1 91.19 98 GLU A C 1
ATOM 774 O O . GLU A 1 98 ? -17.297 2.295 -0.747 1 91.19 98 GLU A O 1
ATOM 779 N N . SER A 1 99 ? -19 1.642 0.521 1 89.19 99 SER A N 1
ATOM 780 C CA . SER A 1 99 ? -19.984 1.968 -0.497 1 89.19 99 SER A CA 1
ATOM 781 C C . SER A 1 99 ? -20.078 3.475 -0.713 1 89.19 99 SER A C 1
ATOM 783 O O . SER A 1 99 ? -20.547 3.928 -1.758 1 89.19 99 SER A O 1
ATOM 785 N N . VAL A 1 100 ? -19.656 4.195 0.315 1 92.94 100 VAL A N 1
ATOM 786 C CA . VAL A 1 100 ? -19.766 5.648 0.261 1 92.94 100 VAL A CA 1
ATOM 787 C C . VAL A 1 100 ? -18.5 6.234 -0.36 1 92.94 100 VAL A C 1
ATOM 789 O O . VAL A 1 100 ? -18.578 7.102 -1.234 1 92.94 100 VAL A O 1
ATOM 792 N N . PHE A 1 101 ? -17.422 5.75 0.121 1 95.44 101 PHE A N 1
ATOM 793 C CA . PHE A 1 101 ? -16.156 6.352 -0.329 1 95.44 101 PHE A CA 1
ATOM 794 C C . PHE A 1 101 ? -15.023 5.344 -0.25 1 95.44 101 PHE A C 1
ATOM 796 O O . PHE A 1 101 ? -14.898 4.617 0.738 1 95.44 101 PHE A O 1
ATOM 803 N N . THR A 1 102 ? -14.227 5.211 -1.303 1 95.56 102 THR A N 1
ATOM 804 C CA . THR A 1 102 ? -13.023 4.387 -1.336 1 95.56 102 THR A CA 1
ATOM 805 C C . THR A 1 102 ? -11.82 5.207 -1.783 1 95.56 102 THR A C 1
ATOM 807 O O . THR A 1 102 ? -11.969 6.207 -2.49 1 95.56 102 THR A O 1
ATOM 810 N N . ARG A 1 103 ? -10.688 4.832 -1.341 1 96.88 103 ARG A N 1
ATOM 811 C CA . ARG A 1 103 ? -9.43 5.488 -1.685 1 96.88 103 ARG A CA 1
ATOM 812 C C . ARG A 1 103 ? -8.453 4.508 -2.316 1 96.88 103 ARG A C 1
ATOM 814 O O . ARG A 1 103 ? -8.359 3.352 -1.893 1 96.88 103 ARG A O 1
ATOM 821 N N . VAL A 1 104 ? -7.734 4.949 -3.348 1 97.44 104 VAL A N 1
ATOM 822 C CA . VAL A 1 104 ? -6.641 4.191 -3.945 1 97.44 104 VAL A CA 1
ATOM 823 C C . VAL A 1 104 ? -5.32 4.918 -3.715 1 97.44 104 VAL A C 1
ATOM 825 O O . VAL A 1 104 ? -5.223 6.129 -3.938 1 97.44 104 VAL A O 1
ATOM 828 N N . TRP A 1 105 ? -4.332 4.277 -3.189 1 98.12 105 TRP A N 1
ATOM 829 C CA . TRP A 1 105 ? -3.002 4.852 -3.012 1 98.12 105 TRP A CA 1
ATOM 830 C C . TRP A 1 105 ? -1.92 3.861 -3.434 1 98.12 105 TRP A C 1
ATOM 832 O O . TRP A 1 105 ? -2.188 2.666 -3.578 1 98.12 105 TRP A O 1
ATOM 842 N N . SER A 1 106 ? -0.722 4.367 -3.639 1 98.44 106 SER A N 1
ATOM 843 C CA . SER A 1 106 ? 0.335 3.512 -4.164 1 98.44 106 SER A CA 1
ATOM 844 C C . SER A 1 106 ? 1.537 3.477 -3.229 1 98.44 106 SER A C 1
ATOM 846 O O . SER A 1 106 ? 1.706 4.367 -2.393 1 98.44 106 SER A O 1
ATOM 848 N N . TYR A 1 107 ? 2.238 2.426 -3.359 1 98.31 107 TYR A N 1
ATOM 849 C CA . TYR A 1 107 ? 3.521 2.227 -2.693 1 98.31 107 TYR A CA 1
ATOM 850 C C . TYR A 1 107 ? 4.652 2.119 -3.709 1 98.31 107 TYR A C 1
ATOM 852 O O . TYR A 1 107 ? 4.465 1.574 -4.801 1 98.31 107 TYR A O 1
ATOM 860 N N . ASN A 1 108 ? 5.695 2.701 -3.398 1 97.62 108 ASN A N 1
ATOM 861 C CA . ASN A 1 108 ? 6.949 2.506 -4.117 1 97.62 108 ASN A CA 1
ATOM 862 C C . ASN A 1 108 ? 7.895 1.583 -3.355 1 97.62 108 ASN A C 1
ATOM 864 O O . ASN A 1 108 ? 8.18 1.812 -2.178 1 97.62 108 ASN A O 1
ATOM 868 N N . SER A 1 109 ? 8.438 0.581 -3.992 1 97.69 109 SER A N 1
ATOM 869 C CA . SER A 1 109 ? 9.227 -0.433 -3.305 1 97.69 109 SER A CA 1
ATOM 870 C C . SER A 1 109 ? 10.484 0.172 -2.686 1 97.69 109 SER A C 1
ATOM 872 O O . SER A 1 109 ? 10.906 -0.238 -1.603 1 97.69 109 SER A O 1
ATOM 874 N N . GLY A 1 110 ? 11.141 1.105 -3.383 1 96.56 110 GLY A N 1
ATOM 875 C CA . GLY A 1 110 ? 12.312 1.768 -2.838 1 96.56 110 GLY A CA 1
ATOM 876 C C . GLY A 1 110 ? 12.023 2.541 -1.564 1 96.56 110 GLY A C 1
ATOM 877 O O . GLY A 1 110 ? 12.766 2.439 -0.587 1 96.56 110 GLY A O 1
ATOM 878 N N . ALA A 1 111 ? 10.945 3.273 -1.567 1 96.94 111 ALA A N 1
ATOM 879 C CA . ALA A 1 111 ? 10.547 4.07 -0.407 1 96.94 111 ALA A CA 1
ATOM 880 C C . ALA A 1 111 ? 10.195 3.174 0.776 1 96.94 111 ALA A C 1
ATOM 882 O O . ALA A 1 111 ? 10.617 3.434 1.906 1 96.94 111 ALA A O 1
ATOM 883 N N . ILE A 1 112 ? 9.453 2.111 0.489 1 97.56 112 ILE A N 1
ATOM 884 C CA . ILE A 1 112 ? 9.008 1.21 1.549 1 97.56 112 ILE A CA 1
ATOM 885 C C . ILE A 1 112 ? 10.219 0.471 2.129 1 97.56 112 ILE A C 1
ATOM 887 O O . ILE A 1 112 ? 10.328 0.317 3.348 1 97.56 112 ILE A O 1
ATOM 891 N N . SER A 1 113 ? 11.109 0.05 1.278 1 96.75 113 SER A N 1
ATOM 892 C CA . SER A 1 113 ? 12.32 -0.598 1.756 1 96.75 113 SER A CA 1
ATOM 893 C C . SER A 1 113 ? 13.133 0.338 2.646 1 96.75 113 SER A C 1
ATOM 895 O O . SER A 1 113 ? 13.68 -0.085 3.668 1 96.75 113 SER A O 1
ATOM 897 N N . PHE A 1 114 ? 13.242 1.591 2.268 1 96.62 114 PHE A N 1
ATOM 898 C CA . PHE A 1 114 ? 13.945 2.6 3.055 1 96.62 114 PHE A CA 1
ATOM 899 C C . PHE A 1 114 ? 13.305 2.754 4.43 1 96.62 114 PHE A C 1
ATOM 901 O O . PHE A 1 114 ? 13.992 2.746 5.445 1 96.62 114 PHE A O 1
ATOM 908 N N . LEU A 1 115 ? 11.969 2.877 4.453 1 97.25 115 LEU A N 1
ATOM 909 C CA . LEU A 1 115 ? 11.25 3.031 5.711 1 97.25 115 LEU A CA 1
ATOM 910 C C . LEU A 1 115 ? 11.461 1.818 6.613 1 97.25 115 LEU A C 1
ATOM 912 O O . LEU A 1 115 ? 11.703 1.965 7.812 1 97.25 115 LEU A O 1
ATOM 916 N N . LEU A 1 116 ? 11.375 0.618 6.027 1 96.75 116 LEU A N 1
ATOM 917 C CA . LEU A 1 116 ? 11.555 -0.612 6.793 1 96.75 116 LEU A CA 1
ATOM 918 C C . LEU A 1 116 ? 12.953 -0.675 7.395 1 96.75 116 LEU A C 1
ATOM 920 O O . LEU A 1 116 ? 13.117 -1.031 8.562 1 96.75 116 LEU A O 1
ATOM 924 N N . ARG A 1 117 ? 13.93 -0.259 6.648 1 95.75 117 ARG A N 1
ATOM 925 C CA . ARG A 1 117 ? 15.312 -0.278 7.113 1 95.75 117 ARG A CA 1
ATOM 926 C C . ARG A 1 117 ? 15.516 0.701 8.266 1 95.75 117 ARG A C 1
ATOM 928 O O . ARG A 1 117 ? 16.438 0.532 9.078 1 95.75 117 ARG A O 1
ATOM 935 N N . ASN A 1 118 ? 14.617 1.68 8.312 1 95.19 118 ASN A N 1
ATOM 936 C CA . ASN A 1 118 ? 14.727 2.678 9.375 1 95.19 118 ASN A CA 1
ATOM 937 C C . ASN A 1 118 ? 13.711 2.436 10.484 1 95.19 118 ASN A C 1
ATOM 939 O O . ASN A 1 118 ? 13.312 3.371 11.18 1 95.19 118 ASN A O 1
ATOM 943 N N . GLY A 1 119 ? 13.203 1.219 10.555 1 94.62 119 GLY A N 1
ATOM 944 C CA . GLY A 1 119 ? 12.414 0.789 11.703 1 94.62 119 GLY A CA 1
ATOM 945 C C . GLY A 1 119 ? 10.945 1.133 11.578 1 94.62 119 GLY A C 1
ATOM 946 O O . GLY A 1 119 ? 10.195 1.045 12.555 1 94.62 119 GLY A O 1
ATOM 947 N N . PHE A 1 120 ? 10.492 1.523 10.461 1 96.56 120 PHE A N 1
ATOM 948 C CA . PHE A 1 120 ? 9.094 1.863 10.25 1 96.56 120 PHE A CA 1
ATOM 949 C C . PHE A 1 120 ? 8.219 0.615 10.312 1 96.56 120 PHE A C 1
ATOM 951 O O . PHE A 1 120 ? 8.57 -0.421 9.742 1 96.56 120 PHE A O 1
ATOM 958 N N . SER A 1 121 ? 7.137 0.723 11 1 95.56 121 SER A N 1
ATOM 959 C CA . SER A 1 121 ? 6.156 -0.356 11.047 1 95.56 121 SER A CA 1
ATOM 960 C C . SER A 1 121 ? 5.105 -0.203 9.953 1 95.56 121 SER A C 1
ATOM 962 O O . SER A 1 121 ? 4.207 0.631 10.062 1 95.56 121 SER A O 1
ATOM 964 N N . ILE A 1 122 ? 5.102 -1.128 9.07 1 95.81 122 ILE A N 1
ATOM 965 C CA . ILE A 1 122 ? 4.301 -0.991 7.863 1 95.81 122 ILE A CA 1
ATOM 966 C C . ILE A 1 122 ? 2.83 -1.237 8.188 1 95.81 122 ILE A C 1
ATOM 968 O O . ILE A 1 122 ? 1.943 -0.808 7.445 1 95.81 122 ILE A O 1
ATOM 972 N N . ASP A 1 123 ? 2.521 -1.909 9.242 1 96.25 123 ASP A N 1
ATOM 973 C CA . ASP A 1 123 ? 1.146 -2.277 9.562 1 96.25 123 ASP A CA 1
ATOM 974 C C . ASP A 1 123 ? 0.473 -1.203 10.414 1 96.25 123 ASP A C 1
ATOM 976 O O . ASP A 1 123 ? -0.755 -1.105 10.445 1 96.25 123 ASP A O 1
ATOM 980 N N . LYS A 1 124 ? 1.202 -0.364 11.133 1 96.88 124 LYS A N 1
ATOM 981 C CA . LYS A 1 124 ? 0.661 0.561 12.125 1 96.88 124 LYS A CA 1
ATOM 982 C C . LYS A 1 124 ? -0.271 1.58 11.477 1 96.88 124 LYS A C 1
ATOM 984 O O . LYS A 1 124 ? -1.363 1.843 11.984 1 96.88 124 LYS A O 1
ATOM 989 N N . PRO A 1 125 ? 0.107 2.174 10.391 1 97.62 125 PRO A N 1
ATOM 990 C CA . PRO A 1 125 ? -0.835 3.115 9.781 1 97.62 125 PRO A CA 1
ATOM 991 C C . PRO A 1 125 ? -2.18 2.473 9.445 1 97.62 125 PRO A C 1
ATOM 993 O O . PRO A 1 125 ? -3.227 3.105 9.602 1 97.62 125 PRO A O 1
ATOM 996 N N . ILE A 1 126 ? -2.146 1.262 9.047 1 97.62 126 ILE A N 1
ATOM 997 C CA . ILE A 1 126 ? -3.359 0.586 8.602 1 97.62 126 ILE A CA 1
ATOM 998 C C . ILE A 1 126 ? -4.16 0.107 9.812 1 97.62 126 ILE A C 1
ATOM 1000 O O . ILE A 1 126 ? -5.379 0.285 9.867 1 97.62 126 ILE A O 1
ATOM 1004 N N . LEU A 1 127 ? -3.531 -0.418 10.82 1 96.94 127 LEU A N 1
ATOM 1005 C CA . LEU A 1 127 ? -4.211 -1.085 11.922 1 96.94 127 LEU A CA 1
ATOM 1006 C C . LEU A 1 127 ? -4.492 -0.106 13.055 1 96.94 127 LEU A C 1
ATOM 1008 O O . LEU A 1 127 ? -5.477 -0.261 13.789 1 96.94 127 LEU A O 1
ATOM 1012 N N . GLN A 1 128 ? -3.613 0.9 13.18 1 97.31 128 GLN A N 1
ATOM 1013 C CA . GLN A 1 128 ? -3.727 1.783 14.336 1 97.31 128 GLN A CA 1
ATOM 1014 C C . GLN A 1 128 ? -3.729 3.248 13.914 1 97.31 128 GLN A C 1
ATOM 1016 O O . GLN A 1 128 ? -3.727 4.145 14.758 1 97.31 128 GLN A O 1
ATOM 1021 N N . GLY A 1 129 ? -3.713 3.533 12.688 1 98.19 129 GLY A N 1
ATOM 1022 C CA . GLY A 1 129 ? -3.613 4.902 12.211 1 98.19 129 GLY A CA 1
ATOM 1023 C C . GLY A 1 129 ? -4.887 5.699 12.414 1 98.19 129 GLY A C 1
ATOM 1024 O O . GLY A 1 129 ? -5.969 5.125 12.562 1 98.19 129 GLY A O 1
ATOM 1025 N N . ILE A 1 130 ? -4.777 6.984 12.469 1 98.5 130 ILE A N 1
ATOM 1026 C CA . ILE A 1 130 ? -5.91 7.895 12.555 1 98.5 130 ILE A CA 1
ATOM 1027 C C . ILE A 1 130 ? -6.465 8.156 11.156 1 98.5 130 ILE A C 1
ATOM 1029 O O . ILE A 1 130 ? -5.711 8.453 10.227 1 98.5 130 ILE A O 1
ATOM 1033 N N . HIS A 1 131 ? -7.762 8.008 11.008 1 98.19 131 HIS A N 1
ATOM 1034 C CA . HIS A 1 131 ? -8.383 8.258 9.711 1 98.19 131 HIS A CA 1
ATOM 1035 C C . HIS A 1 131 ? -8.406 9.742 9.391 1 98.19 131 HIS A C 1
ATOM 1037 O O . HIS A 1 131 ? -8.125 10.578 10.258 1 98.19 131 HIS A O 1
ATOM 1043 N N . TYR A 1 132 ? -8.734 10.047 8.141 1 98.62 132 TYR A N 1
ATOM 1044 C CA . TYR A 1 132 ? -8.859 11.438 7.715 1 98.62 132 TYR A CA 1
ATOM 1045 C C . TYR A 1 132 ? -9.711 11.547 6.457 1 98.62 132 TYR A C 1
ATOM 1047 O O . TYR A 1 132 ? -9.93 10.555 5.754 1 98.62 132 TYR A O 1
ATOM 1055 N N . LEU A 1 133 ? -10.25 12.695 6.254 1 98.62 133 LEU A N 1
ATOM 1056 C CA . LEU A 1 133 ? -10.812 13.164 4.992 1 98.62 133 LEU A CA 1
ATOM 1057 C C . LEU A 1 133 ? -10.219 14.508 4.598 1 98.62 133 LEU A C 1
ATOM 1059 O O . LEU A 1 133 ? -10.18 15.438 5.406 1 98.62 133 LEU A O 1
ATOM 1063 N N . SER A 1 134 ? -9.703 14.562 3.377 1 98.5 134 SER A N 1
ATOM 1064 C CA . SER A 1 134 ? -9.375 15.898 2.885 1 98.5 134 SER A CA 1
ATOM 1065 C C . SER A 1 134 ? -10.625 16.75 2.736 1 98.5 134 SER A C 1
ATOM 1067 O O . SER A 1 134 ? -11.75 16.25 2.787 1 98.5 134 SER A O 1
ATOM 1069 N N . ARG A 1 135 ? -10.438 18.062 2.6 1 98.38 135 ARG A N 1
ATOM 1070 C CA . ARG A 1 135 ? -11.586 18.922 2.336 1 98.38 135 ARG A CA 1
ATOM 1071 C C . ARG A 1 135 ? -12.344 18.469 1.092 1 98.38 135 ARG A C 1
ATOM 1073 O O . ARG A 1 135 ? -13.578 18.453 1.084 1 98.38 135 ARG A O 1
ATOM 1080 N N . GLN A 1 136 ? -11.594 18.109 0.102 1 98.25 136 GLN A N 1
ATOM 1081 C CA . GLN A 1 136 ? -12.188 17.625 -1.138 1 98.25 136 GLN A CA 1
ATOM 1082 C C . GLN A 1 136 ? -12.961 16.328 -0.905 1 98.25 136 GLN A C 1
ATOM 1084 O O . GLN A 1 136 ? -14.086 16.172 -1.389 1 98.25 136 GLN A O 1
ATOM 1089 N N . GLU A 1 137 ? -12.367 15.391 -0.202 1 98.31 137 GLU A N 1
ATOM 1090 C CA . GLU A 1 137 ? -13.016 14.117 0.097 1 98.31 137 GLU A CA 1
ATOM 1091 C C . GLU A 1 137 ? -14.266 14.32 0.949 1 98.31 137 GLU A C 1
ATOM 1093 O O . GLU A 1 137 ? -15.25 13.594 0.798 1 98.31 137 GLU A O 1
ATOM 1098 N N . GLU A 1 138 ? -14.164 15.219 1.892 1 98.31 138 GLU A N 1
ATOM 1099 C CA . GLU A 1 138 ? -15.328 15.562 2.695 1 98.31 138 GLU A CA 1
ATOM 1100 C C . GLU A 1 138 ? -16.516 15.93 1.812 1 98.31 138 GLU A C 1
ATOM 1102 O O . GLU A 1 138 ? -17.641 15.461 2.033 1 98.31 138 GLU A O 1
ATOM 1107 N N . ASP A 1 139 ? -16.297 16.766 0.864 1 97.81 139 ASP A N 1
ATOM 1108 C CA . ASP A 1 139 ? -17.344 17.188 -0.059 1 97.81 139 ASP A CA 1
ATOM 1109 C C . ASP A 1 139 ? -17.875 16 -0.861 1 97.81 139 ASP A C 1
ATOM 1111 O O . ASP A 1 139 ? -19.094 15.898 -1.078 1 97.81 139 ASP A O 1
ATOM 1115 N N . GLN A 1 140 ? -17 15.133 -1.264 1 97.12 140 GLN A N 1
ATOM 1116 C CA . GLN A 1 140 ? -17.406 13.953 -2.021 1 97.12 140 GLN A CA 1
ATOM 1117 C C . GLN A 1 140 ? -18.281 13.031 -1.178 1 97.12 140 GLN A C 1
ATOM 1119 O O . GLN A 1 140 ? -19.297 12.547 -1.647 1 97.12 140 GLN A O 1
ATOM 1124 N N . VAL A 1 141 ? -17.844 12.805 0.006 1 97.62 141 VAL A N 1
ATOM 1125 C CA . VAL A 1 141 ? -18.578 11.93 0.917 1 97.62 141 VAL A CA 1
ATOM 1126 C C . VAL A 1 141 ? -19.953 12.531 1.214 1 97.62 141 VAL A C 1
ATOM 1128 O O . VAL A 1 141 ? -20.969 11.82 1.201 1 97.62 141 VAL A O 1
ATOM 1131 N N . ARG A 1 142 ? -19.969 13.812 1.488 1 96.94 142 ARG A N 1
ATOM 1132 C CA . ARG A 1 142 ? -21.234 14.5 1.751 1 96.94 142 ARG A CA 1
ATOM 1133 C C . ARG A 1 142 ? -22.188 14.367 0.568 1 96.94 142 ARG A C 1
ATOM 1135 O O . ARG A 1 142 ? -23.375 14.07 0.748 1 96.94 142 ARG A O 1
ATOM 1142 N N . LYS A 1 143 ? -21.688 14.586 -0.597 1 95.5 143 LYS A N 1
ATOM 1143 C CA . LYS A 1 143 ? -22.5 14.469 -1.807 1 95.5 143 LYS A CA 1
ATOM 1144 C C . LYS A 1 143 ? -23.047 13.055 -1.969 1 95.5 143 LYS A C 1
ATOM 1146 O O . LYS A 1 143 ? -24.234 12.859 -2.248 1 95.5 143 LYS A O 1
ATOM 1151 N N . ARG A 1 144 ? -22.234 12.039 -1.765 1 94.06 144 ARG A N 1
ATOM 1152 C CA . ARG A 1 144 ? -22.641 10.641 -1.923 1 94.06 144 ARG A CA 1
ATOM 1153 C C . ARG A 1 144 ? -23.688 10.25 -0.886 1 94.06 144 ARG A C 1
ATOM 1155 O O . ARG A 1 144 ? -24.656 9.57 -1.209 1 94.06 144 ARG A O 1
ATOM 1162 N N . LEU A 1 145 ? -23.453 10.633 0.283 1 93.19 145 LEU A N 1
ATOM 1163 C CA . LEU A 1 145 ? -24.422 10.328 1.344 1 93.19 145 LEU A CA 1
ATOM 1164 C C . LEU A 1 145 ? -25.766 10.977 1.062 1 93.19 145 LEU A C 1
ATOM 1166 O O . LEU A 1 145 ? -26.812 10.359 1.291 1 93.19 145 LEU A O 1
ATOM 1170 N N . THR A 1 146 ? -25.75 12.172 0.575 1 91.31 146 THR A N 1
ATOM 1171 C CA . THR A 1 146 ? -26.969 12.883 0.231 1 91.31 146 THR A CA 1
ATOM 1172 C C . THR A 1 146 ? -27.688 12.195 -0.933 1 91.31 146 THR A C 1
ATOM 1174 O O . THR A 1 146 ? -28.906 12.031 -0.912 1 91.31 146 THR A O 1
ATOM 1177 N N . GLU A 1 147 ? -26.922 11.781 -1.891 1 87.88 147 GLU A N 1
ATOM 1178 C CA . GLU A 1 147 ? -27.484 11.062 -3.033 1 87.88 147 GLU A CA 1
ATOM 1179 C C . GLU A 1 147 ? -28.094 9.734 -2.605 1 87.88 147 GLU A C 1
ATOM 1181 O O . GLU A 1 147 ? -29.156 9.352 -3.1 1 87.88 147 GLU A O 1
ATOM 1186 N N . ASP A 1 148 ? -27.422 9.055 -1.798 1 84.44 148 ASP A N 1
ATOM 1187 C CA . ASP A 1 148 ? -27.938 7.793 -1.284 1 84.44 148 ASP A CA 1
ATOM 1188 C C . ASP A 1 148 ? -29.266 7.992 -0.555 1 84.44 148 ASP A C 1
ATOM 1190 O O . ASP A 1 148 ? -30.188 7.18 -0.684 1 84.44 148 ASP A O 1
ATOM 1194 N N . GLU A 1 149 ? -29.344 9.031 0.154 1 81.06 149 GLU A N 1
ATOM 1195 C CA . GLU A 1 149 ? -30.562 9.359 0.86 1 81.06 149 GLU A CA 1
ATOM 1196 C C . GLU A 1 149 ? -31.703 9.664 -0.118 1 81.06 149 GLU A C 1
ATOM 1198 O O . GLU A 1 149 ? -32.844 9.25 0.096 1 81.06 149 GLU A O 1
ATOM 1203 N N . GLN A 1 150 ? -31.328 10.281 -1.143 1 78.19 150 GLN A N 1
ATOM 1204 C CA . GLN A 1 150 ? -32.312 10.633 -2.152 1 78.19 150 GLN A CA 1
ATOM 1205 C C . GLN A 1 150 ? -32.75 9.414 -2.947 1 78.19 150 GLN A C 1
ATOM 1207 O O . GLN A 1 150 ? -33.938 9.266 -3.283 1 78.19 150 GLN A O 1
ATOM 1212 N N . MET A 1 151 ? -31.812 8.562 -3.256 1 73.56 151 MET A N 1
ATOM 1213 C CA . MET A 1 151 ? -32.125 7.348 -4.008 1 73.56 151 MET A CA 1
ATOM 1214 C C . MET A 1 151 ? -33.031 6.426 -3.203 1 73.56 151 MET A C 1
ATOM 1216 O O . MET A 1 151 ? -33.906 5.773 -3.764 1 73.56 151 MET A O 1
ATOM 1220 N N . LYS A 1 152 ? -32.688 6.277 -2.012 1 65.5 152 LYS A N 1
ATOM 1221 C CA . LYS A 1 152 ? -33.531 5.461 -1.164 1 65.5 152 LYS A CA 1
ATOM 1222 C C . LYS A 1 152 ? -34.969 5.973 -1.187 1 65.5 152 LYS A C 1
ATOM 1224 O O . LYS A 1 152 ? -35.938 5.191 -1.059 1 65.5 152 LYS A O 1
ATOM 1229 N N . SER A 1 153 ? -34.969 7.172 -1.539 1 63.56 153 SER A N 1
ATOM 1230 C CA . SER A 1 153 ? -36.312 7.77 -1.618 1 63.56 153 SER A CA 1
ATOM 1231 C C . SER A 1 153 ? -36.906 7.605 -3.01 1 63.56 153 SER A C 1
ATOM 1233 O O . SER A 1 153 ? -38.125 7.613 -3.17 1 63.56 153 SER A O 1
ATOM 1235 N N . ASN A 1 154 ? -35.906 7.395 -3.971 1 63.09 154 ASN A N 1
ATOM 1236 C CA . ASN A 1 154 ? -36.375 7.344 -5.352 1 63.09 154 ASN A CA 1
ATOM 1237 C C . ASN A 1 154 ? -36.031 6.012 -6.012 1 63.09 154 ASN A C 1
ATOM 1239 O O . ASN A 1 154 ? -35.5 5.984 -7.129 1 63.09 154 ASN A O 1
ATOM 1243 N N . ILE A 1 155 ? -36.125 4.984 -5.383 1 61.31 155 ILE A N 1
ATOM 1244 C CA . ILE A 1 155 ? -35.781 3.695 -5.969 1 61.31 155 ILE A CA 1
ATOM 1245 C C . ILE A 1 155 ? -36.625 3.449 -7.223 1 61.31 155 ILE A C 1
ATOM 1247 O O . ILE A 1 155 ? -37.812 3.715 -7.23 1 61.31 155 ILE A O 1
ATOM 1251 N N . SER A 1 156 ? -35.969 3.258 -8.344 1 63.12 156 SER A N 1
ATOM 1252 C CA . SER A 1 156 ? -36.656 2.984 -9.594 1 63.12 156 SER A CA 1
ATOM 1253 C C . SER A 1 156 ? -37.688 1.874 -9.414 1 63.12 156 SER A C 1
ATOM 1255 O O . SER A 1 156 ? -37.469 0.933 -8.648 1 63.12 156 SER A O 1
ATOM 1257 N N . ASP A 1 157 ? -38.844 2.072 -10.039 1 69.69 157 ASP A N 1
ATOM 1258 C CA . ASP A 1 157 ? -39.969 1.146 -9.945 1 69.69 157 ASP A CA 1
ATOM 1259 C C . ASP A 1 157 ? -39.656 -0.176 -10.641 1 69.69 157 ASP A C 1
ATOM 1261 O O . ASP A 1 157 ? -39.031 -0.189 -11.703 1 69.69 157 ASP A O 1
ATOM 1265 N N . MET A 1 158 ? -39.719 -1.195 -9.984 1 69.69 158 MET A N 1
ATOM 1266 C CA . MET A 1 158 ? -39.594 -2.525 -10.57 1 69.69 158 MET A CA 1
ATOM 1267 C C . MET A 1 158 ? -40.812 -2.824 -11.461 1 69.69 158 MET A C 1
ATOM 1269 O O . MET A 1 158 ? -41.875 -2.277 -11.25 1 69.69 158 MET A O 1
ATOM 1273 N N . THR A 1 159 ? -40.531 -3.617 -12.5 1 72.44 159 THR A N 1
ATOM 1274 C CA . THR A 1 159 ? -41.625 -4.086 -13.344 1 72.44 159 THR A CA 1
ATOM 1275 C C . THR A 1 159 ? -42.438 -5.148 -12.617 1 72.44 159 THR A C 1
ATOM 1277 O O . THR A 1 159 ? -41.906 -6.16 -12.164 1 72.44 159 THR A O 1
ATOM 1280 N N . LEU A 1 160 ? -43.656 -4.816 -12.438 1 74.69 160 LEU A N 1
ATOM 1281 C CA . LEU A 1 160 ? -44.562 -5.707 -11.719 1 74.69 160 LEU A CA 1
ATOM 1282 C C . LEU A 1 160 ? -44.875 -6.957 -12.539 1 74.69 160 LEU A C 1
ATOM 1284 O O . LEU A 1 160 ? -45.094 -6.867 -13.742 1 74.69 160 LEU A O 1
ATOM 1288 N N . LYS A 1 161 ? -44.656 -8.164 -11.953 1 75.5 161 LYS A N 1
ATOM 1289 C CA . LYS A 1 161 ? -45.062 -9.438 -12.555 1 75.5 161 LYS A CA 1
ATOM 1290 C C . LYS A 1 161 ? -46.531 -9.75 -12.273 1 75.5 161 LYS A C 1
ATOM 1292 O O . LYS A 1 161 ? -47.094 -9.227 -11.32 1 75.5 161 LYS A O 1
ATOM 1297 N N . GLU A 1 162 ? -47.125 -10.594 -13.125 1 77.44 162 GLU A N 1
ATOM 1298 C CA . GLU A 1 162 ? -48.5 -11 -12.945 1 77.44 162 GLU A CA 1
ATOM 1299 C C . GLU A 1 162 ? -48.688 -11.727 -11.617 1 77.44 162 GLU A C 1
ATOM 1301 O O . GLU A 1 162 ? -49.75 -11.578 -10.969 1 77.44 162 GLU A O 1
ATOM 1306 N N . GLU A 1 163 ? -47.625 -12.391 -11.242 1 79 163 GLU A N 1
ATOM 1307 C CA . GLU A 1 163 ? -47.719 -13.172 -10.016 1 79 163 GLU A CA 1
ATOM 1308 C C . GLU A 1 163 ? -47.75 -12.266 -8.781 1 79 163 GLU A C 1
ATOM 1310 O O . GLU A 1 163 ? -48.156 -12.703 -7.699 1 79 163 GLU A O 1
ATOM 1315 N N . ASP A 1 164 ? -47.5 -11.016 -8.984 1 84.38 164 ASP A N 1
ATOM 1316 C CA . ASP A 1 164 ? -47.406 -10.086 -7.863 1 84.38 164 ASP A CA 1
ATOM 1317 C C . ASP A 1 164 ? -48.75 -9.438 -7.582 1 84.38 164 ASP A C 1
ATOM 1319 O O . ASP A 1 164 ? -48.938 -8.758 -6.566 1 84.38 164 ASP A O 1
ATOM 1323 N N . SER A 1 165 ? -49.781 -9.656 -8.344 1 87.25 165 SER A N 1
ATOM 1324 C CA . SER A 1 165 ? -51.031 -8.93 -8.305 1 87.25 165 SER A CA 1
ATOM 1325 C C . SER A 1 165 ? -51.75 -9.141 -6.977 1 87.25 165 SER A C 1
ATOM 1327 O O . SER A 1 165 ? -52.25 -8.18 -6.391 1 87.25 165 SER A O 1
ATOM 1329 N N . PRO A 1 166 ? -51.688 -10.375 -6.484 1 88.94 166 PRO A N 1
ATOM 1330 C CA . PRO A 1 166 ? -52.406 -10.539 -5.207 1 88.94 166 PRO A CA 1
ATOM 1331 C C . PRO A 1 166 ? -51.781 -9.703 -4.086 1 88.94 166 PRO A C 1
ATOM 1333 O O . PRO A 1 166 ? -52.5 -9.133 -3.27 1 88.94 166 PRO A O 1
ATOM 1336 N N . LEU A 1 167 ? -50.562 -9.633 -4.035 1 90.69 167 LEU A N 1
ATOM 1337 C CA . LEU A 1 167 ? -49.906 -8.852 -3 1 90.69 167 LEU A CA 1
ATOM 1338 C C . LEU A 1 167 ? -50.156 -7.359 -3.189 1 90.69 167 LEU A C 1
ATOM 1340 O O . LEU A 1 167 ? -50.375 -6.637 -2.219 1 90.69 167 LEU A O 1
ATOM 1344 N N . VAL A 1 168 ? -50.125 -6.938 -4.371 1 91.62 168 VAL A N 1
ATOM 1345 C CA . VAL A 1 168 ? -50.375 -5.531 -4.68 1 91.62 168 VAL A CA 1
ATOM 1346 C C . VAL A 1 168 ? -51.781 -5.133 -4.234 1 91.62 168 VAL A C 1
ATOM 1348 O O . VAL A 1 168 ? -51.969 -4.074 -3.631 1 91.62 168 VAL A O 1
ATOM 1351 N N . GLU A 1 169 ? -52.719 -5.961 -4.527 1 90.56 169 GLU A N 1
ATOM 1352 C CA . GLU A 1 169 ? -54.094 -5.691 -4.148 1 90.56 169 GLU A CA 1
ATOM 1353 C C . GLU A 1 169 ? -54.25 -5.68 -2.631 1 90.56 169 GLU A C 1
ATOM 1355 O O . GLU A 1 169 ? -55 -4.855 -2.086 1 90.56 169 GLU A O 1
ATOM 1360 N N . HIS A 1 170 ? -53.594 -6.59 -2.07 1 92.44 170 HIS A N 1
ATOM 1361 C CA . HIS A 1 170 ? -53.625 -6.641 -0.614 1 92.44 170 HIS A CA 1
ATOM 1362 C C . HIS A 1 170 ? -53.094 -5.355 -0 1 92.44 170 HIS A C 1
ATOM 1364 O O . HIS A 1 170 ? -53.656 -4.812 0.936 1 92.44 170 HIS A O 1
ATOM 1370 N N . ILE A 1 171 ? -51.969 -4.887 -0.469 1 93.62 171 ILE A N 1
ATOM 1371 C CA . ILE A 1 171 ? -51.344 -3.672 0.026 1 93.62 171 ILE A CA 1
ATOM 1372 C C . ILE A 1 171 ? -52.281 -2.49 -0.131 1 93.62 171 ILE A C 1
ATOM 1374 O O . ILE A 1 171 ? -52.531 -1.754 0.826 1 93.62 171 ILE A O 1
ATOM 1378 N N . LYS A 1 172 ? -52.875 -2.361 -1.271 1 92.75 172 LYS A N 1
ATOM 1379 C CA . LYS A 1 172 ? -53.75 -1.238 -1.569 1 92.75 172 LYS A CA 1
ATOM 1380 C C . LYS A 1 172 ? -55 -1.283 -0.704 1 92.75 172 LYS A C 1
ATOM 1382 O O . LYS A 1 172 ? -55.406 -0.27 -0.128 1 92.75 172 LYS A O 1
ATOM 1387 N N . GLN A 1 173 ? -55.531 -2.459 -0.672 1 91.81 173 GLN A N 1
ATOM 1388 C CA . GLN A 1 173 ? -56.75 -2.621 0.114 1 91.81 173 GLN A CA 1
ATOM 1389 C C . GLN A 1 173 ? -56.5 -2.324 1.589 1 91.81 173 GLN A C 1
ATOM 1391 O O . GLN A 1 173 ? -57.312 -1.661 2.242 1 91.81 173 GLN A O 1
ATOM 1396 N N . SER A 1 174 ? -55.406 -2.82 2.059 1 92.81 174 SER A N 1
ATOM 1397 C CA . SER A 1 174 ? -55.094 -2.631 3.467 1 92.81 174 SER A CA 1
ATOM 1398 C C . SER A 1 174 ? -54.844 -1.157 3.785 1 92.81 174 SER A C 1
ATOM 1400 O O . SER A 1 174 ? -55.312 -0.665 4.824 1 92.81 174 SER A O 1
ATOM 1402 N N . ILE A 1 175 ? -54.188 -0.458 2.965 1 93 175 ILE A N 1
ATOM 1403 C CA . ILE A 1 175 ? -53.906 0.955 3.182 1 93 175 ILE A CA 1
ATOM 1404 C C . ILE A 1 175 ? -55.188 1.771 3.088 1 93 175 ILE A C 1
ATOM 1406 O O . ILE A 1 175 ? -55.438 2.66 3.908 1 93 175 ILE A O 1
ATOM 1410 N N . ASP A 1 176 ? -56 1.45 2.084 1 91.62 176 ASP A N 1
ATOM 1411 C CA . ASP A 1 176 ? -57.25 2.164 1.905 1 91.62 176 ASP A CA 1
ATOM 1412 C C . ASP A 1 176 ? -58.156 1.972 3.111 1 91.62 176 ASP A C 1
ATOM 1414 O O . ASP A 1 176 ? -58.781 2.926 3.586 1 91.62 176 ASP A O 1
ATOM 1418 N N . GLU A 1 177 ? -58.219 0.783 3.582 1 90.81 177 GLU A N 1
ATOM 1419 C CA . GLU A 1 177 ? -59.031 0.5 4.766 1 90.81 177 GLU A CA 1
ATOM 1420 C C . GLU A 1 177 ? -58.469 1.231 5.988 1 90.81 177 GLU A C 1
ATOM 1422 O O . GLU A 1 177 ? -59.25 1.76 6.793 1 90.81 177 GLU A O 1
ATOM 1427 N N . TRP A 1 178 ? -57.188 1.242 6.117 1 90.88 178 TRP A N 1
ATOM 1428 C CA . TRP A 1 178 ? -56.531 1.913 7.227 1 90.88 178 TRP A CA 1
ATOM 1429 C C . TRP A 1 178 ? -56.781 3.418 7.184 1 90.88 178 TRP A C 1
ATOM 1431 O O . TRP A 1 178 ? -57.062 4.035 8.211 1 90.88 178 TRP A O 1
ATOM 1441 N N . GLN A 1 179 ? -56.781 3.996 6.023 1 87 179 GLN A N 1
ATOM 1442 C CA . GLN A 1 179 ? -56.906 5.441 5.859 1 87 179 GLN A CA 1
ATOM 1443 C C . GLN A 1 179 ? -58.344 5.883 5.988 1 87 179 GLN A C 1
ATOM 1445 O O . GLN A 1 179 ? -58.625 7.039 6.316 1 87 179 GLN A O 1
ATOM 1450 N N . THR A 1 180 ? -59.281 4.938 5.672 1 86 180 THR A N 1
ATOM 1451 C CA . THR A 1 180 ? -60.719 5.273 5.723 1 86 180 THR A CA 1
ATOM 1452 C C . THR A 1 180 ? -61.219 5.242 7.16 1 86 180 THR A C 1
ATOM 1454 O O . THR A 1 180 ? -62.281 5.809 7.461 1 86 180 THR A O 1
ATOM 1457 N N . LEU A 1 181 ? -60.406 4.66 7.934 1 85.06 181 LEU A N 1
ATOM 1458 C CA . LEU A 1 181 ? -60.812 4.629 9.328 1 85.06 181 LEU A CA 1
ATOM 1459 C C . LEU A 1 181 ? -60.719 6.012 9.961 1 85.06 181 LEU A C 1
ATOM 1461 O O . LEU A 1 181 ? -59.812 6.789 9.609 1 85.06 181 LEU A O 1
ATOM 1465 N N . PRO A 1 182 ? -61.688 6.453 10.836 1 81.06 182 PRO A N 1
ATOM 1466 C CA . PRO A 1 182 ? -61.562 7.734 11.531 1 81.06 182 PRO A CA 1
ATOM 1467 C C . PRO A 1 182 ? -60.281 7.871 12.328 1 81.06 182 PRO A C 1
ATOM 1469 O O . PRO A 1 182 ? -59.719 6.867 12.789 1 81.06 182 PRO A O 1
ATOM 1472 N N . LYS A 1 183 ? -59.719 9.062 12.375 1 75.5 183 LYS A N 1
ATOM 1473 C CA . LYS A 1 183 ? -58.406 9.367 12.969 1 75.5 183 LYS A CA 1
ATOM 1474 C C . LYS A 1 183 ? -58.312 8.82 14.391 1 75.5 183 LYS A C 1
ATOM 1476 O O . LYS A 1 183 ? -57.25 8.406 14.82 1 75.5 183 LYS A O 1
ATOM 1481 N N . ASP A 1 184 ? -59.438 8.852 15.156 1 76.5 184 ASP A N 1
ATOM 1482 C CA . ASP A 1 184 ? -59.438 8.398 16.547 1 76.5 184 ASP A CA 1
ATOM 1483 C C . ASP A 1 184 ? -59.281 6.883 16.625 1 76.5 184 ASP A C 1
ATOM 1485 O O . ASP A 1 184 ? -58.844 6.355 17.641 1 76.5 184 ASP A O 1
ATOM 1489 N N . LYS A 1 185 ? -59.562 6.117 15.477 1 77 185 LYS A N 1
ATOM 1490 C CA . LYS A 1 185 ? -59.5 4.66 15.484 1 77 185 LYS A CA 1
ATOM 1491 C C . LYS A 1 185 ? -58.312 4.168 14.648 1 77 185 LYS A C 1
ATOM 1493 O O . LYS A 1 185 ? -58.031 2.969 14.594 1 77 185 LYS A O 1
ATOM 1498 N N . GLN A 1 186 ? -57.625 5.039 14.094 1 80.25 186 GLN A N 1
ATOM 1499 C CA . GLN A 1 186 ? -56.531 4.668 13.227 1 80.25 186 GLN A CA 1
ATOM 1500 C C . GLN A 1 186 ? -55.25 4.383 14.039 1 80.25 186 GLN A C 1
ATOM 1502 O O . GLN A 1 186 ? -54.844 5.207 14.852 1 80.25 186 GLN A O 1
ATOM 1507 N N . GLU A 1 187 ? -54.812 3.16 13.891 1 80.69 187 GLU A N 1
ATOM 1508 C CA . GLU A 1 187 ? -53.531 2.852 14.492 1 80.69 187 GLU A CA 1
ATOM 1509 C C . GLU A 1 187 ? -52.438 3.748 13.93 1 80.69 187 GLU A C 1
ATOM 1511 O O . GLU A 1 187 ? -52.562 4.285 12.828 1 80.69 187 GLU A O 1
ATOM 1516 N N . THR A 1 188 ? -51.375 3.922 14.695 1 84.69 188 THR A N 1
ATOM 1517 C CA . THR A 1 188 ? -50.281 4.816 14.328 1 84.69 188 THR A CA 1
ATOM 1518 C C . THR A 1 188 ? -49.5 4.25 13.156 1 84.69 188 THR A C 1
ATOM 1520 O O . THR A 1 188 ? -48.812 4.988 12.445 1 84.69 188 THR A O 1
ATOM 1523 N N . TYR A 1 189 ? -49.625 2.973 13 1 90.75 189 TYR A N 1
ATOM 1524 C CA . TYR A 1 189 ? -48.906 2.344 11.906 1 90.75 189 TYR A CA 1
ATOM 1525 C C . TYR A 1 189 ? -49.688 1.168 11.328 1 90.75 189 TYR A C 1
ATOM 1527 O O . TYR A 1 189 ? -50.625 0.674 11.953 1 90.75 189 TYR A O 1
ATOM 1535 N N . LEU A 1 190 ? -49.438 0.847 10.086 1 91.19 190 LEU A N 1
ATOM 1536 C CA . LEU A 1 190 ? -50 -0.31 9.391 1 91.19 190 LEU A CA 1
ATOM 1537 C C . LEU A 1 190 ? -48.906 -1.267 8.961 1 91.19 190 LEU A C 1
ATOM 1539 O O . LEU A 1 190 ? -47.906 -0.843 8.383 1 91.19 190 LEU A O 1
ATOM 1543 N N . ASN A 1 191 ? -49 -2.535 9.352 1 92.69 191 ASN A N 1
ATOM 1544 C CA . ASN A 1 191 ? -48.031 -3.543 8.938 1 92.69 191 ASN A CA 1
ATOM 1545 C C . ASN A 1 191 ? -48.5 -4.32 7.715 1 92.69 191 ASN A C 1
ATOM 1547 O O . ASN A 1 191 ? -49.688 -4.648 7.609 1 92.69 191 ASN A O 1
ATOM 1551 N N . ILE A 1 192 ? -47.594 -4.473 6.836 1 91.31 192 ILE A N 1
ATOM 1552 C CA . ILE A 1 192 ? -47.875 -5.301 5.668 1 91.31 192 ILE A CA 1
ATOM 1553 C C . ILE A 1 192 ? -46.906 -6.504 5.66 1 91.31 192 ILE A C 1
ATOM 1555 O O . ILE A 1 192 ? -45.688 -6.344 5.695 1 91.31 192 ILE A O 1
ATOM 1559 N N . PRO A 1 193 ? -47.344 -7.711 5.508 1 87.75 193 PRO A N 1
ATOM 1560 C CA . PRO A 1 193 ? -48.75 -8.07 5.398 1 87.75 193 PRO A CA 1
ATOM 1561 C C . PRO A 1 193 ? -49.531 -7.867 6.703 1 87.75 193 PRO A C 1
ATOM 1563 O O . PRO A 1 193 ? -48.906 -7.762 7.77 1 87.75 193 PRO A O 1
ATOM 1566 N N . THR A 1 194 ? -50.844 -7.703 6.543 1 88.44 194 THR A N 1
ATOM 1567 C CA . THR A 1 194 ? -51.688 -7.555 7.734 1 88.44 194 THR A CA 1
ATOM 1568 C C . THR A 1 194 ? -51.75 -8.867 8.508 1 88.44 194 THR A C 1
ATOM 1570 O O . THR A 1 194 ? -51.5 -9.938 7.945 1 88.44 194 THR A O 1
ATOM 1573 N N . GLU A 1 195 ? -51.906 -8.734 9.805 1 80.19 195 GLU A N 1
ATOM 1574 C CA . GLU A 1 195 ? -51.969 -9.906 10.68 1 80.19 195 GLU A CA 1
ATOM 1575 C C . GLU A 1 195 ? -53 -10.914 10.195 1 80.19 195 GLU A C 1
ATOM 1577 O O . GLU A 1 195 ? -52.844 -12.117 10.375 1 80.19 195 GLU A O 1
ATOM 1582 N N . ASP A 1 196 ? -54 -10.453 9.57 1 77.12 196 ASP A N 1
ATOM 1583 C CA . ASP A 1 196 ? -55.125 -11.305 9.148 1 77.12 196 ASP A CA 1
ATOM 1584 C C . ASP A 1 196 ? -54.969 -11.719 7.688 1 77.12 196 ASP A C 1
ATOM 1586 O O . ASP A 1 196 ? -55.938 -12.156 7.059 1 77.12 196 ASP A O 1
ATOM 1590 N N . ALA A 1 197 ? -53.75 -11.531 7.098 1 81.19 197 ALA A N 1
ATOM 1591 C CA . ALA A 1 197 ? -53.562 -11.859 5.688 1 81.19 197 ALA A CA 1
ATOM 1592 C C . ALA A 1 197 ? -53.719 -13.359 5.445 1 81.19 197 ALA A C 1
ATOM 1594 O O . ALA A 1 197 ? -53.25 -14.18 6.234 1 81.19 197 ALA A O 1
ATOM 1595 N N . GLU A 1 198 ? -54.594 -13.773 4.543 1 78.19 198 GLU A N 1
ATOM 1596 C CA . GLU A 1 198 ? -54.844 -15.164 4.191 1 78.19 198 GLU A CA 1
ATOM 1597 C C . GLU A 1 198 ? -54.188 -15.539 2.877 1 78.19 198 GLU A C 1
ATOM 1599 O O . GLU A 1 198 ? -53.688 -14.672 2.152 1 78.19 198 GLU A O 1
ATOM 1604 N N . GLU A 1 199 ? -54.156 -16.766 2.582 1 79.62 199 GLU A N 1
ATOM 1605 C CA . GLU A 1 199 ? -53.625 -17.219 1.305 1 79.62 199 GLU A CA 1
ATOM 1606 C C . GLU A 1 199 ? -54.281 -16.516 0.134 1 79.62 199 GLU A C 1
ATOM 1608 O O . GLU A 1 199 ? -55.469 -16.234 0.169 1 79.62 199 GLU A O 1
ATOM 1613 N N . PRO A 1 200 ? -53.312 -16.016 -0.744 1 82.88 200 PRO A N 1
ATOM 1614 C CA . PRO A 1 200 ? -51.969 -16.359 -1.181 1 82.88 200 PRO A CA 1
ATOM 1615 C C . PRO A 1 200 ? -50.906 -15.352 -0.687 1 82.88 200 PRO A C 1
ATOM 1617 O O . PRO A 1 200 ? -49.781 -15.344 -1.171 1 82.88 200 PRO A O 1
ATOM 1620 N N . ILE A 1 201 ? -51.344 -14.586 0.207 1 83.25 201 ILE A N 1
ATOM 1621 C CA . ILE A 1 201 ? -50.406 -13.594 0.725 1 83.25 201 ILE A CA 1
ATOM 1622 C C . ILE A 1 201 ? -49.5 -14.242 1.783 1 83.25 201 ILE A C 1
ATOM 1624 O O . ILE A 1 201 ? -50 -14.797 2.766 1 83.25 201 ILE A O 1
ATOM 1628 N N . PRO A 1 202 ? -48.219 -14.148 1.597 1 81.12 202 PRO A N 1
ATOM 1629 C CA . PRO A 1 202 ? -47.312 -14.75 2.582 1 81.12 202 PRO A CA 1
ATOM 1630 C C . PRO A 1 202 ? -47.281 -13.992 3.908 1 81.12 202 PRO A C 1
ATOM 1632 O O . PRO A 1 202 ? -47.438 -12.766 3.926 1 81.12 202 PRO A O 1
ATOM 1635 N N . SER A 1 203 ? -47.094 -14.789 4.992 1 80.56 203 SER A N 1
ATOM 1636 C CA . SER A 1 203 ? -47 -14.18 6.312 1 80.56 203 SER A CA 1
ATOM 1637 C C . SER A 1 203 ? -45.656 -13.469 6.496 1 80.56 203 SER A C 1
ATOM 1639 O O . SER A 1 203 ? -45.562 -12.539 7.301 1 80.56 203 SER A O 1
ATOM 1641 N N . ILE A 1 204 ? -44.656 -13.914 5.77 1 85.06 204 ILE A N 1
ATOM 1642 C CA . ILE A 1 204 ? -43.344 -13.312 5.777 1 85.06 204 ILE A CA 1
ATOM 1643 C C . ILE A 1 204 ? -42.938 -12.93 4.355 1 85.06 204 ILE A C 1
ATOM 1645 O O . ILE A 1 204 ? -43.062 -13.742 3.432 1 85.06 204 ILE A O 1
ATOM 1649 N N . LEU A 1 205 ? -42.562 -11.641 4.238 1 86.75 205 LEU A N 1
ATOM 1650 C CA . LEU A 1 205 ? -42.188 -11.148 2.914 1 86.75 205 LEU A CA 1
ATOM 1651 C C . LEU A 1 205 ? -40.719 -11.406 2.635 1 86.75 205 LEU A C 1
ATOM 1653 O O . LEU A 1 205 ? -39.875 -11.305 3.535 1 86.75 205 LEU A O 1
ATOM 1657 N N . ASN A 1 206 ? -40.406 -11.852 1.471 1 79.5 206 ASN A N 1
ATOM 1658 C CA . ASN A 1 206 ? -39.031 -11.914 1.041 1 79.5 206 ASN A CA 1
ATOM 1659 C C . ASN A 1 206 ? -38.5 -10.555 0.586 1 79.5 206 ASN A C 1
ATOM 1661 O O . ASN A 1 206 ? -39.25 -9.57 0.588 1 79.5 206 ASN A O 1
ATOM 1665 N N . ARG A 1 207 ? -37.25 -10.398 0.284 1 78.88 207 ARG A N 1
ATOM 1666 C CA . ARG A 1 207 ? -36.594 -9.125 -0.044 1 78.88 207 ARG A CA 1
ATOM 1667 C C . ARG A 1 207 ? -37.281 -8.469 -1.243 1 78.88 207 ARG A C 1
ATOM 1669 O O . ARG A 1 207 ? -37.438 -7.246 -1.273 1 78.88 207 ARG A O 1
ATOM 1676 N N . TYR A 1 208 ? -37.688 -9.312 -2.146 1 81.31 208 TYR A N 1
ATOM 1677 C CA . TYR A 1 208 ? -38.375 -8.797 -3.334 1 81.31 208 TYR A CA 1
ATOM 1678 C C . TYR A 1 208 ? -39.719 -8.188 -2.973 1 81.31 208 TYR A C 1
ATOM 1680 O O . TYR A 1 208 ? -40.031 -7.09 -3.418 1 81.31 208 TYR A O 1
ATOM 1688 N N . GLN A 1 209 ? -40.469 -8.812 -2.24 1 84.19 209 GLN A N 1
ATOM 1689 C CA . GLN A 1 209 ? -41.812 -8.375 -1.845 1 84.19 209 GLN A CA 1
ATOM 1690 C C . GLN A 1 209 ? -41.75 -7.125 -0.979 1 84.19 209 GLN A C 1
ATOM 1692 O O . GLN A 1 209 ? -42.625 -6.254 -1.071 1 84.19 209 GLN A O 1
ATOM 1697 N N . ILE A 1 210 ? -40.75 -7.113 -0.21 1 87.56 210 ILE A N 1
ATOM 1698 C CA . ILE A 1 210 ? -40.531 -5.926 0.608 1 87.56 210 ILE A CA 1
ATOM 1699 C C . ILE A 1 210 ? -40.281 -4.719 -0.292 1 87.56 210 ILE A C 1
ATOM 1701 O O . ILE A 1 210 ? -40.875 -3.662 -0.117 1 87.56 210 ILE A O 1
ATOM 1705 N N . ARG A 1 211 ? -39.375 -4.918 -1.207 1 85.56 211 ARG A N 1
ATOM 1706 C CA . ARG A 1 211 ? -39.094 -3.844 -2.156 1 85.56 211 ARG A CA 1
ATOM 1707 C C . ARG A 1 211 ? -40.375 -3.445 -2.918 1 85.56 211 ARG A C 1
ATOM 1709 O O . ARG A 1 211 ? -40.594 -2.26 -3.162 1 85.56 211 ARG A O 1
ATOM 1716 N N . LEU A 1 212 ? -41.125 -4.414 -3.277 1 85.81 212 LEU A N 1
ATOM 1717 C CA . LEU A 1 212 ? -42.375 -4.176 -3.984 1 85.81 212 LEU A CA 1
ATOM 1718 C C . LEU A 1 212 ? -43.344 -3.34 -3.133 1 85.81 212 LEU A C 1
ATOM 1720 O O . LEU A 1 212 ? -43.969 -2.408 -3.637 1 85.81 212 LEU A O 1
ATOM 1724 N N . THR A 1 213 ? -43.438 -3.715 -1.953 1 88.44 213 THR A N 1
ATOM 1725 C CA . THR A 1 213 ? -44.312 -2.984 -1.041 1 88.44 213 THR A CA 1
ATOM 1726 C C . THR A 1 213 ? -43.875 -1.525 -0.931 1 88.44 213 THR A C 1
ATOM 1728 O O . THR A 1 213 ? -44.719 -0.617 -1.012 1 88.44 213 THR A O 1
ATOM 1731 N N . HIS A 1 214 ? -42.625 -1.365 -0.772 1 87.5 214 HIS A N 1
ATOM 1732 C CA . HIS A 1 214 ? -42.094 -0.007 -0.712 1 87.5 214 HIS A CA 1
ATOM 1733 C C . HIS A 1 214 ? -42.438 0.779 -1.97 1 87.5 214 HIS A C 1
ATOM 1735 O O . HIS A 1 214 ? -42.844 1.938 -1.886 1 87.5 214 HIS A O 1
ATOM 1741 N N . GLN A 1 215 ? -42.281 0.205 -3.008 1 86 215 GLN A N 1
ATOM 1742 C CA . GLN A 1 215 ? -42.531 0.841 -4.297 1 86 215 GLN A CA 1
ATOM 1743 C C . GLN A 1 215 ? -44 1.237 -4.438 1 86 215 GLN A C 1
ATOM 1745 O O . GLN A 1 215 ? -44.312 2.35 -4.871 1 86 215 GLN A O 1
ATOM 1750 N N . ILE A 1 216 ? -44.875 0.311 -4.109 1 87 216 ILE A N 1
ATOM 1751 C CA . ILE A 1 216 ? -46.312 0.551 -4.266 1 87 216 ILE A CA 1
ATOM 1752 C C . ILE A 1 216 ? -46.75 1.726 -3.387 1 87 216 ILE A C 1
ATOM 1754 O O . ILE A 1 216 ? -47.469 2.617 -3.836 1 87 216 ILE A O 1
ATOM 1758 N N . VAL A 1 217 ? -46.25 1.69 -2.203 1 88.94 217 VAL A N 1
ATOM 1759 C CA . VAL A 1 217 ? -46.656 2.748 -1.273 1 88.94 217 VAL A CA 1
ATOM 1760 C C . VAL A 1 217 ? -46.062 4.082 -1.744 1 88.94 217 VAL A C 1
ATOM 1762 O O . VAL A 1 217 ? -46.75 5.105 -1.715 1 88.94 217 VAL A O 1
ATOM 1765 N N . ARG A 1 218 ? -44.938 4.109 -2.186 1 84.38 218 ARG A N 1
ATOM 1766 C CA . ARG A 1 218 ? -44.281 5.324 -2.654 1 84.38 218 ARG A CA 1
ATOM 1767 C C . ARG A 1 218 ? -45 5.906 -3.865 1 84.38 218 ARG A C 1
ATOM 1769 O O . ARG A 1 218 ? -45.156 7.121 -3.963 1 84.38 218 ARG A O 1
ATOM 1776 N N . ASN A 1 219 ? -45.406 5.082 -4.707 1 84.56 219 ASN A N 1
ATOM 1777 C CA . ASN A 1 219 ? -46 5.52 -5.969 1 84.56 219 ASN A CA 1
ATOM 1778 C C . ASN A 1 219 ? -47.469 5.93 -5.789 1 84.56 219 ASN A C 1
ATOM 1780 O O . ASN A 1 219 ? -47.906 6.938 -6.348 1 84.56 219 ASN A O 1
ATOM 1784 N N . GLU A 1 220 ? -48.125 5.117 -5.035 1 87.81 220 GLU A N 1
ATOM 1785 C CA . GLU A 1 220 ? -49.562 5.312 -4.961 1 87.81 220 GLU A CA 1
ATOM 1786 C C . GLU A 1 220 ? -49.969 6.125 -3.729 1 87.81 220 GLU A C 1
ATOM 1788 O O . GLU A 1 220 ? -51 6.77 -3.707 1 87.81 220 GLU A O 1
ATOM 1793 N N . TYR A 1 221 ? -49.125 6.066 -2.689 1 88.69 221 TYR A N 1
ATOM 1794 C CA . TYR A 1 221 ? -49.406 6.773 -1.444 1 88.69 221 TYR A CA 1
ATOM 1795 C C . TYR A 1 221 ? -48.219 7.598 -1.005 1 88.69 221 TYR A C 1
ATOM 1797 O O . TYR A 1 221 ? -47.625 7.336 0.044 1 88.69 221 TYR A O 1
ATOM 1805 N N . PRO A 1 222 ? -47.938 8.672 -1.675 1 82.06 222 PRO A N 1
ATOM 1806 C CA . PRO A 1 222 ? -46.688 9.422 -1.461 1 82.06 222 PRO A CA 1
ATOM 1807 C C . PRO A 1 222 ? -46.625 10.078 -0.085 1 82.06 222 PRO A C 1
ATOM 1809 O O . PRO A 1 222 ? -45.531 10.422 0.39 1 82.06 222 PRO A O 1
ATOM 1812 N N . LYS A 1 223 ? -47.688 10.234 0.562 1 81.75 223 LYS A N 1
ATOM 1813 C CA . LYS A 1 223 ? -47.719 10.891 1.866 1 81.75 223 LYS A CA 1
ATOM 1814 C C . LYS A 1 223 ? -47.344 9.906 2.98 1 81.75 223 LYS A C 1
ATOM 1816 O O . LYS A 1 223 ? -47.062 10.32 4.102 1 81.75 223 LYS A O 1
ATOM 1821 N N . LEU A 1 224 ? -47.438 8.672 2.66 1 87.25 224 LEU A N 1
ATOM 1822 C CA . LEU A 1 224 ? -47.156 7.648 3.66 1 87.25 224 LEU A CA 1
ATOM 1823 C C . LEU A 1 224 ? -45.656 7.285 3.652 1 87.25 224 LEU A C 1
ATOM 1825 O O . LEU A 1 224 ? -44.969 7.492 2.65 1 87.25 224 LEU A O 1
ATOM 1829 N N . LYS A 1 225 ? -45.156 6.906 4.789 1 87.19 225 LYS A N 1
ATOM 1830 C CA . LYS A 1 225 ? -43.75 6.457 4.926 1 87.19 225 LYS A CA 1
ATOM 1831 C C . LYS A 1 225 ? -43.688 4.965 5.234 1 87.19 225 LYS A C 1
ATOM 1833 O O . LYS A 1 225 ? -44.531 4.445 5.988 1 87.19 225 LYS A O 1
ATOM 1838 N N . THR A 1 226 ? -42.719 4.324 4.547 1 88.5 226 THR A N 1
ATOM 1839 C CA . THR A 1 226 ? -42.562 2.891 4.754 1 88.5 226 THR A CA 1
ATOM 1840 C C . THR A 1 226 ? -41.25 2.59 5.434 1 88.5 226 THR A C 1
ATOM 1842 O O . THR A 1 226 ? -40.25 3.314 5.242 1 88.5 226 THR A O 1
ATOM 1845 N N . GLN A 1 227 ? -41.281 1.69 6.312 1 85.94 227 GLN A N 1
ATOM 1846 C CA . GLN A 1 227 ? -40.062 1.202 6.969 1 85.94 227 GLN A CA 1
ATOM 1847 C C . GLN A 1 227 ? -40 -0.322 6.934 1 85.94 227 GLN A C 1
ATOM 1849 O O . GLN A 1 227 ? -40.938 -1.001 7.324 1 85.94 227 GLN A O 1
ATOM 1854 N N . GLY A 1 228 ? -38.875 -0.793 6.363 1 83.75 228 GLY A N 1
ATOM 1855 C CA . GLY A 1 228 ? -38.719 -2.236 6.348 1 83.75 228 GLY A CA 1
ATOM 1856 C C . GLY A 1 228 ? -38.375 -2.811 7.711 1 83.75 228 GLY A C 1
ATOM 1857 O O . GLY A 1 228 ? -37.469 -2.314 8.398 1 83.75 228 GLY A O 1
ATOM 1858 N N . MET A 1 229 ? -39.125 -3.701 8.18 1 83.88 229 MET A N 1
ATOM 1859 C CA . MET A 1 229 ? -38.906 -4.324 9.484 1 83.88 229 MET A CA 1
ATOM 1860 C C . MET A 1 229 ? -38.438 -5.766 9.328 1 83.88 229 MET A C 1
ATOM 1862 O O . MET A 1 229 ? -38.875 -6.656 10.047 1 83.88 229 MET A O 1
ATOM 1866 N N . GLY A 1 230 ? -37.531 -6.004 8.391 1 79.12 230 GLY A N 1
ATOM 1867 C CA . GLY A 1 230 ? -36.969 -7.324 8.156 1 79.12 230 GLY A CA 1
ATOM 1868 C C . GLY A 1 230 ? -37.844 -8.203 7.285 1 79.12 230 GLY A C 1
ATOM 1869 O O . GLY A 1 230 ? -37.5 -8.477 6.133 1 79.12 230 GLY A O 1
ATOM 1870 N N . HIS A 1 231 ? -39.031 -8.617 7.875 1 83.25 231 HIS A N 1
ATOM 1871 C CA . HIS A 1 231 ? -39.875 -9.547 7.152 1 83.25 231 HIS A CA 1
ATOM 1872 C C . HIS A 1 231 ? -41.25 -8.93 6.863 1 83.25 231 HIS A C 1
ATOM 1874 O O . HIS A 1 231 ? -42.156 -9.625 6.402 1 83.25 231 HIS A O 1
ATOM 1880 N N . PHE A 1 232 ? -41.469 -7.73 7.172 1 87.81 232 PHE A N 1
ATOM 1881 C CA . PHE A 1 232 ? -42.688 -6.992 6.84 1 87.81 232 PHE A CA 1
ATOM 1882 C C . PHE A 1 232 ? -42.375 -5.508 6.68 1 87.81 232 PHE A C 1
ATOM 1884 O O . PHE A 1 232 ? -41.25 -5.07 6.891 1 87.81 232 PHE A O 1
ATOM 1891 N N . VAL A 1 233 ? -43.312 -4.785 6.195 1 92.31 233 VAL A N 1
ATOM 1892 C CA . VAL A 1 233 ? -43.125 -3.35 5.984 1 92.31 233 VAL A CA 1
ATOM 1893 C C . VAL A 1 233 ? -44.125 -2.578 6.844 1 92.31 233 VAL A C 1
ATOM 1895 O O . VAL A 1 233 ? -45.312 -2.91 6.875 1 92.31 233 VAL A O 1
ATOM 1898 N N . GLN A 1 234 ? -43.656 -1.704 7.605 1 91.62 234 GLN A N 1
ATOM 1899 C CA . GLN A 1 234 ? -44.5 -0.837 8.414 1 91.62 234 GLN A CA 1
ATOM 1900 C C . GLN A 1 234 ? -44.781 0.489 7.707 1 91.62 234 GLN A C 1
ATOM 1902 O O . GLN A 1 234 ? -43.844 1.134 7.219 1 91.62 234 GLN A O 1
ATOM 1907 N N . ILE A 1 235 ? -46 0.835 7.668 1 91.69 235 ILE A N 1
ATOM 1908 C CA . ILE A 1 235 ? -46.406 2.064 7.004 1 91.69 235 ILE A CA 1
ATOM 1909 C C . ILE A 1 235 ? -46.938 3.064 8.047 1 91.69 235 ILE A C 1
ATOM 1911 O O . ILE A 1 235 ? -47.719 2.711 8.922 1 91.69 235 ILE A O 1
ATOM 1915 N N . THR A 1 236 ? -46.406 4.207 8.016 1 88.56 236 THR A N 1
ATOM 1916 C CA . THR A 1 236 ? -46.844 5.27 8.922 1 88.56 236 THR A CA 1
ATOM 1917 C C . THR A 1 236 ? -47.25 6.512 8.141 1 88.56 236 THR A C 1
ATOM 1919 O O . THR A 1 236 ? -46.938 6.645 6.953 1 88.56 236 THR A O 1
ATOM 1922 N N . ASN A 1 237 ? -48.062 7.297 8.719 1 82.19 237 ASN A N 1
ATOM 1923 C CA . ASN A 1 237 ? -48.5 8.578 8.156 1 82.19 237 ASN A CA 1
ATOM 1924 C C . ASN A 1 237 ? -47.938 9.75 8.961 1 82.19 237 ASN A C 1
ATOM 1926 O O . ASN A 1 237 ? -48.656 10.383 9.727 1 82.19 237 ASN A O 1
ATOM 1930 N N . PRO A 1 238 ? -46.719 9.992 8.727 1 78.31 238 PRO A N 1
ATOM 1931 C CA . PRO A 1 238 ? -46.094 11.055 9.531 1 78.31 238 PRO A CA 1
ATOM 1932 C C . PRO A 1 238 ? -46.594 12.445 9.164 1 78.31 238 PRO A C 1
ATOM 1934 O O . PRO A 1 238 ? -46.938 12.695 8.008 1 78.31 238 PRO A O 1
ATOM 1937 N N . THR A 1 239 ? -46.812 13.305 10.227 1 76.12 239 THR A N 1
ATOM 1938 C CA . THR A 1 239 ? -47.156 14.711 10.023 1 76.12 239 THR A CA 1
ATOM 1939 C C . THR A 1 239 ? -46.031 15.461 9.352 1 76.12 239 THR A C 1
ATOM 1941 O O . THR A 1 239 ? -44.906 14.953 9.25 1 76.12 239 THR A O 1
ATOM 1944 N N . PHE A 1 240 ? -46.406 16.656 8.836 1 75.25 240 PHE A N 1
ATOM 1945 C CA . PHE A 1 240 ? -45.406 17.516 8.211 1 75.25 240 PHE A CA 1
ATOM 1946 C C . PHE A 1 240 ? -44.281 17.828 9.18 1 75.25 240 PHE A C 1
ATOM 1948 O O . PHE A 1 240 ? -43.094 17.844 8.805 1 75.25 240 PHE A O 1
ATOM 1955 N N . LYS A 1 241 ? -44.75 18.094 10.391 1 76.62 241 LYS A N 1
ATOM 1956 C CA . LYS A 1 241 ? -43.75 18.422 11.422 1 76.62 241 LYS A CA 1
ATOM 1957 C C . LYS A 1 241 ? -42.844 17.219 11.703 1 76.62 241 LYS A C 1
ATOM 1959 O O . LYS A 1 241 ? -41.656 17.375 11.883 1 76.62 241 LYS A O 1
ATOM 1964 N N . GLN A 1 242 ? -43.469 16.125 11.695 1 77.56 242 GLN A N 1
ATOM 1965 C CA . GLN A 1 242 ? -42.688 14.914 11.945 1 77.56 242 GLN A CA 1
ATOM 1966 C C . GLN A 1 242 ? -41.719 14.625 10.797 1 77.56 242 GLN A C 1
ATOM 1968 O O . GLN A 1 242 ? -40.594 14.195 11.023 1 77.56 242 GLN A O 1
ATOM 1973 N N . GLN A 1 243 ? -42.188 14.938 9.641 1 77.25 243 GLN A N 1
ATOM 1974 C CA . GLN A 1 243 ? -41.344 14.734 8.469 1 77.25 243 GLN A CA 1
ATOM 1975 C C . GLN A 1 243 ? -40.156 15.695 8.477 1 77.25 243 GLN A C 1
ATOM 1977 O O . GLN A 1 243 ? -39.031 15.297 8.164 1 77.25 243 GLN A O 1
ATOM 1982 N N . ALA A 1 244 ? -40.469 16.906 8.789 1 80.81 244 ALA A N 1
ATOM 1983 C CA . ALA A 1 244 ? -39.406 17.906 8.852 1 80.81 244 ALA A CA 1
ATOM 1984 C C . ALA A 1 244 ? -38.375 17.547 9.922 1 80.81 244 ALA A C 1
ATOM 1986 O O . ALA A 1 244 ? -37.188 17.719 9.711 1 80.81 244 ALA A O 1
ATOM 1987 N N . ASN A 1 245 ? -38.875 17.156 11.008 1 83.12 245 ASN A N 1
ATOM 1988 C CA . ASN A 1 245 ? -37.969 16.766 12.094 1 83.12 245 ASN A CA 1
ATOM 1989 C C . ASN A 1 245 ? -37.125 15.562 11.703 1 83.12 245 ASN A C 1
ATOM 1991 O O . ASN A 1 245 ? -35.938 15.492 12.07 1 83.12 245 ASN A O 1
ATOM 1995 N N . GLU A 1 246 ? -37.656 14.672 11.039 1 80.56 246 GLU A N 1
ATOM 1996 C CA . GLU A 1 246 ? -36.906 13.508 10.594 1 80.56 246 GLU A CA 1
ATOM 1997 C C . GLU A 1 246 ? -35.812 13.898 9.609 1 80.56 246 GLU A C 1
ATOM 1999 O O . GLU A 1 246 ? -34.719 13.336 9.633 1 80.56 246 GLU A O 1
ATOM 2004 N N . ARG A 1 247 ? -36.188 14.742 8.781 1 82.31 247 ARG A N 1
ATOM 2005 C CA . ARG A 1 247 ? -35.219 15.242 7.824 1 82.31 247 ARG A CA 1
ATOM 2006 C C . ARG A 1 247 ? -34.031 15.914 8.539 1 82.31 247 ARG A C 1
ATOM 2008 O O . ARG A 1 247 ? -32.875 15.688 8.188 1 82.31 247 ARG A O 1
ATOM 2015 N N . LYS A 1 248 ? -34.344 16.703 9.477 1 87.94 248 LYS A N 1
ATOM 2016 C CA . LYS A 1 248 ? -33.312 17.391 10.25 1 87.94 248 LYS A CA 1
ATOM 2017 C C . LYS A 1 248 ? -32.438 16.391 11.016 1 87.94 248 LYS A C 1
ATOM 2019 O O . LYS A 1 248 ? -31.234 16.562 11.109 1 87.94 248 LYS A O 1
ATOM 2024 N N . GLU A 1 249 ? -33.094 15.453 11.508 1 88.06 249 GLU A N 1
ATOM 2025 C CA . GLU A 1 249 ? -32.375 14.43 12.242 1 88.06 249 GLU A CA 1
ATOM 2026 C C . GLU A 1 249 ? -31.438 13.648 11.32 1 88.06 249 GLU A C 1
ATOM 2028 O O . GLU A 1 249 ? -30.312 13.297 11.703 1 88.06 249 GLU A O 1
ATOM 2033 N N . ARG A 1 250 ? -31.891 13.383 10.211 1 86.12 250 ARG A N 1
ATOM 2034 C CA . ARG A 1 250 ? -31.078 12.68 9.227 1 86.12 250 ARG A CA 1
ATOM 2035 C C . ARG A 1 250 ? -29.859 13.523 8.828 1 86.12 250 ARG A C 1
ATOM 2037 O O . ARG A 1 250 ? -28.766 13 8.672 1 86.12 250 ARG A O 1
ATOM 2044 N N . GLU A 1 251 ? -30.109 14.672 8.648 1 90.62 251 GLU A N 1
ATOM 2045 C CA . GLU A 1 251 ? -29.031 15.594 8.305 1 90.62 251 GLU A CA 1
ATOM 2046 C C . GLU A 1 251 ? -28.016 15.688 9.43 1 90.62 251 GLU A C 1
ATOM 2048 O O . GLU A 1 251 ? -26.797 15.703 9.18 1 90.62 251 GLU A O 1
ATOM 2053 N N . LYS A 1 252 ? -28.516 15.766 10.586 1 91.31 252 LYS A N 1
ATOM 2054 C CA . LYS A 1 252 ? -27.625 15.828 11.742 1 91.31 252 LYS A CA 1
ATOM 2055 C C . LYS A 1 252 ? -26.781 14.57 11.844 1 91.31 252 LYS A C 1
ATOM 2057 O O . LYS A 1 252 ? -25.578 14.641 12.156 1 91.31 252 LYS A O 1
ATOM 2062 N N . LYS A 1 253 ? -27.391 13.523 11.609 1 91.69 253 LYS A N 1
ATOM 2063 C CA . LYS A 1 253 ? -26.672 12.25 11.664 1 91.69 253 LYS A CA 1
ATOM 2064 C C . LYS A 1 253 ? -25.609 12.172 10.578 1 91.69 253 LYS A C 1
ATOM 2066 O O . LYS A 1 253 ? -24.5 11.711 10.828 1 91.69 253 LYS A O 1
ATOM 2071 N N . ARG A 1 254 ? -25.938 12.594 9.438 1 93.38 254 ARG A N 1
ATOM 2072 C CA . ARG A 1 254 ? -25 12.633 8.32 1 93.38 254 ARG A CA 1
ATOM 2073 C C . ARG A 1 254 ? -23.781 13.5 8.648 1 93.38 254 ARG A C 1
ATOM 2075 O O . ARG A 1 254 ? -22.641 13.086 8.453 1 93.38 254 ARG A O 1
ATOM 2082 N N . GLU A 1 255 ? -24.094 14.633 9.172 1 94.19 255 GLU A N 1
ATOM 2083 C CA . GLU A 1 255 ? -23.016 15.57 9.477 1 94.19 255 GLU A CA 1
ATOM 2084 C C . GLU A 1 255 ? -22.141 15.062 10.625 1 94.19 255 GLU A C 1
ATOM 2086 O O . GLU A 1 255 ? -20.938 15.305 10.648 1 94.19 255 GLU A O 1
ATOM 2091 N N . ALA A 1 256 ? -22.734 14.406 11.516 1 94.5 256 ALA A N 1
ATOM 2092 C CA . ALA A 1 256 ? -21.969 13.812 12.609 1 94.5 256 ALA A CA 1
ATOM 2093 C C . ALA A 1 256 ? -21.016 12.734 12.094 1 94.5 256 ALA A C 1
ATOM 2095 O O . ALA A 1 256 ? -19.891 12.625 12.555 1 94.5 256 ALA A O 1
ATOM 2096 N N . GLU A 1 257 ? -21.516 11.977 11.156 1 95.06 257 GLU A N 1
ATOM 2097 C CA . GLU A 1 257 ? -20.688 10.945 10.547 1 95.06 257 GLU A CA 1
ATOM 2098 C C . GLU A 1 257 ? -19.5 11.555 9.805 1 95.06 257 GLU A C 1
ATOM 2100 O O . GLU A 1 257 ? -18.375 11.062 9.898 1 95.06 257 GLU A O 1
ATOM 2105 N N . ILE A 1 258 ? -19.781 12.57 9.148 1 97.56 258 ILE A N 1
ATOM 2106 C CA . ILE A 1 258 ? -18.734 13.25 8.383 1 97.56 258 ILE A CA 1
ATOM 2107 C C . ILE A 1 258 ? -17.719 13.875 9.336 1 97.56 258 ILE A C 1
ATOM 2109 O O . ILE A 1 258 ? -16.516 13.742 9.133 1 97.56 258 ILE A O 1
ATOM 2113 N N . ALA A 1 259 ? -18.188 14.547 10.375 1 97.31 259 ALA A N 1
ATOM 2114 C CA . ALA A 1 259 ? -17.297 15.188 11.352 1 97.31 259 ALA A CA 1
ATOM 2115 C C . ALA A 1 259 ? -16.359 14.172 11.992 1 97.31 259 ALA A C 1
ATOM 2117 O O . ALA A 1 259 ? -15.195 14.469 12.25 1 97.31 259 ALA A O 1
ATOM 2118 N N . ASN A 1 260 ? -16.906 13.016 12.242 1 96.25 260 ASN A N 1
ATOM 2119 C CA . ASN A 1 260 ? -16.078 11.945 12.789 1 96.25 260 ASN A CA 1
ATOM 2120 C C . ASN A 1 260 ? -15.047 11.461 11.773 1 96.25 260 ASN A C 1
ATOM 2122 O O . ASN A 1 260 ? -13.906 11.148 12.141 1 96.25 260 ASN A O 1
ATOM 2126 N N . ALA A 1 261 ? -15.406 11.406 10.555 1 97.94 261 ALA A N 1
ATOM 2127 C CA . ALA A 1 261 ? -14.562 10.867 9.492 1 97.94 261 ALA A CA 1
ATOM 2128 C C . ALA A 1 261 ? -13.438 11.844 9.141 1 97.94 261 ALA A C 1
ATOM 2130 O O . ALA A 1 261 ? -12.445 11.453 8.516 1 97.94 261 ALA A O 1
ATOM 2131 N N . ILE A 1 262 ? -13.547 13.117 9.477 1 98.38 262 ILE A N 1
ATOM 2132 C CA . ILE A 1 262 ? -12.547 14.141 9.18 1 98.38 262 ILE A CA 1
ATOM 2133 C C . ILE A 1 262 ? -11.234 13.781 9.883 1 98.38 262 ILE A C 1
ATOM 2135 O O . ILE A 1 262 ? -10.156 13.984 9.32 1 98.38 262 ILE A O 1
ATOM 2139 N N . GLY A 1 263 ? -11.273 13.266 11.156 1 97.94 263 GLY A N 1
ATOM 2140 C CA . GLY A 1 263 ? -10.148 12.664 11.852 1 97.94 263 GLY A CA 1
ATOM 2141 C C . GLY A 1 263 ? -9 13.633 12.078 1 97.94 263 GLY A C 1
ATOM 2142 O O . GLY A 1 263 ? -9.203 14.727 12.609 1 97.94 263 GLY A O 1
ATOM 2143 N N . LEU A 1 264 ? -7.82 13.32 11.578 1 98.62 264 LEU A N 1
ATOM 2144 C CA . LEU A 1 264 ? -6.605 14.07 11.883 1 98.62 264 LEU A CA 1
ATOM 2145 C C . LEU A 1 264 ? -6.633 15.445 11.242 1 98.62 264 LEU A C 1
ATOM 2147 O O . LEU A 1 264 ? -5.895 16.344 11.648 1 98.62 264 LEU A O 1
ATOM 2151 N N . ARG A 1 265 ? -7.41 15.664 10.234 1 98.62 265 ARG A N 1
ATOM 2152 C CA . ARG A 1 265 ? -7.441 16.969 9.57 1 98.62 265 ARG A CA 1
ATOM 2153 C C . ARG A 1 265 ? -7.906 18.062 10.531 1 98.62 265 ARG A C 1
ATOM 2155 O O . ARG A 1 265 ? -7.633 19.234 10.312 1 98.62 265 ARG A O 1
ATOM 2162 N N . TRP A 1 266 ? -8.664 17.734 11.602 1 98.56 266 TRP A N 1
ATOM 2163 C CA . TRP A 1 266 ? -9.047 18.734 12.602 1 98.56 266 TRP A CA 1
ATOM 2164 C C . TRP A 1 266 ? -7.82 19.453 13.148 1 98.56 266 TRP A C 1
ATOM 2166 O O . TRP A 1 266 ? -7.867 20.656 13.422 1 98.56 266 TRP A O 1
ATOM 2176 N N . VAL A 1 267 ? -6.762 18.672 13.32 1 98.5 267 VAL A N 1
ATOM 2177 C CA . VAL A 1 267 ? -5.52 19.266 13.812 1 98.5 267 VAL A CA 1
ATOM 2178 C C . VAL A 1 267 ? -4.957 20.219 12.766 1 98.5 267 VAL A C 1
ATOM 2180 O O . VAL A 1 267 ? -4.492 21.312 13.102 1 98.5 267 VAL A O 1
ATOM 2183 N N . LEU A 1 268 ? -5.02 19.812 11.531 1 98.19 268 LEU A N 1
ATOM 2184 C CA . LEU A 1 268 ? -4.527 20.688 10.477 1 98.19 268 LEU A CA 1
ATOM 2185 C C . LEU A 1 268 ? -5.387 21.953 10.359 1 98.19 268 LEU A C 1
ATOM 2187 O O . LEU A 1 268 ? -4.871 23.047 10.125 1 98.19 268 LEU A O 1
ATOM 2191 N N . GLU A 1 269 ? -6.688 21.812 10.5 1 97.81 269 GLU A N 1
ATOM 2192 C CA . GLU A 1 269 ? -7.57 22.969 10.492 1 97.81 269 GLU A CA 1
ATOM 2193 C C . GLU A 1 269 ? -7.184 23.969 11.578 1 97.81 269 GLU A C 1
ATOM 2195 O O . GLU A 1 269 ? -7.223 25.188 11.359 1 97.81 269 GLU A O 1
ATOM 2200 N N . ALA A 1 270 ? -6.871 23.422 12.703 1 97.62 270 ALA A N 1
ATOM 2201 C CA . ALA A 1 270 ? -6.422 24.281 13.797 1 97.62 270 ALA A CA 1
ATOM 2202 C C . ALA A 1 270 ? -5.141 25.031 13.422 1 97.62 270 ALA A C 1
ATOM 2204 O O . ALA A 1 270 ? -5 26.219 13.711 1 97.62 270 ALA A O 1
ATOM 2205 N N . ILE A 1 271 ? -4.266 24.344 12.789 1 97.38 271 ILE A N 1
ATOM 2206 C CA . ILE A 1 271 ? -2.967 24.906 12.438 1 97.38 271 ILE A CA 1
ATOM 2207 C C . ILE A 1 271 ? -3.15 26.016 11.398 1 97.38 271 ILE A C 1
ATOM 2209 O O . ILE A 1 271 ? -2.508 27.062 11.484 1 97.38 271 ILE A O 1
ATOM 2213 N N . ILE A 1 272 ? -4.055 25.844 10.492 1 95.94 272 ILE A N 1
ATOM 2214 C CA . ILE A 1 272 ? -4.191 26.766 9.375 1 95.94 272 ILE A CA 1
ATOM 2215 C C . ILE A 1 272 ? -5.223 27.844 9.719 1 95.94 272 ILE A C 1
ATOM 2217 O O . ILE A 1 272 ? -5.504 28.719 8.906 1 95.94 272 ILE A O 1
ATOM 2221 N N . GLY A 1 273 ? -5.852 27.781 10.906 1 93.94 273 GLY A N 1
ATOM 2222 C CA . GLY A 1 273 ? -6.879 28.719 11.289 1 93.94 273 GLY A CA 1
ATOM 2223 C C . GLY A 1 273 ? -8.219 28.453 10.633 1 93.94 273 GLY A C 1
ATOM 2224 O O . GLY A 1 273 ? -8.984 29.391 10.359 1 93.94 273 GLY A O 1
ATOM 2225 N N . GLY A 1 274 ? -8.438 27.219 10.258 1 94.31 274 GLY A N 1
ATOM 2226 C CA . GLY A 1 274 ? -9.703 26.812 9.672 1 94.31 274 GLY A CA 1
ATOM 2227 C C . GLY A 1 274 ? -10.828 26.734 10.68 1 94.31 274 GLY A C 1
ATOM 2228 O O . GLY A 1 274 ? -10.719 27.266 11.789 1 94.31 274 GLY A O 1
ATOM 2229 N N . ASP A 1 275 ? -11.906 26.141 10.32 1 96 275 ASP A N 1
ATOM 2230 C CA . ASP A 1 275 ? -13.094 26.062 11.164 1 96 275 ASP A CA 1
ATOM 2231 C C . ASP A 1 275 ? -13.086 24.781 12.008 1 96 275 ASP A C 1
ATOM 2233 O O . ASP A 1 275 ? -13.195 23.688 11.477 1 96 275 ASP A O 1
ATOM 2237 N N . ILE A 1 276 ? -12.977 24.938 13.305 1 97.25 276 ILE A N 1
ATOM 2238 C CA . ILE A 1 276 ? -12.961 23.766 14.18 1 97.25 276 ILE A CA 1
ATOM 2239 C C . ILE A 1 276 ? -14.258 23.703 14.984 1 97.25 276 ILE A C 1
ATOM 2241 O O . ILE A 1 276 ? -14.391 22.891 15.898 1 97.25 276 ILE A O 1
ATOM 2245 N N . THR A 1 277 ? -15.211 24.578 14.711 1 96 277 THR A N 1
ATOM 2246 C CA . THR A 1 277 ? -16.422 24.719 15.516 1 96 277 THR A CA 1
ATOM 2247 C C . THR A 1 277 ? -17.281 23.453 15.414 1 96 277 THR A C 1
ATOM 2249 O O . THR A 1 277 ? -18.109 23.188 16.281 1 96 277 THR A O 1
ATOM 2252 N N . LYS A 1 278 ? -17.078 22.703 14.352 1 95.19 278 LYS A N 1
ATOM 2253 C CA . LYS A 1 278 ? -17.891 21.5 14.141 1 95.19 278 LYS A CA 1
ATOM 2254 C C . LYS A 1 278 ? -17.172 20.266 14.656 1 95.19 278 LYS A C 1
ATOM 2256 O O . LYS A 1 278 ? -17.547 19.141 14.336 1 95.19 278 LYS A O 1
ATOM 2261 N N . LEU A 1 279 ? -16.094 20.422 15.398 1 97.38 279 LEU A N 1
ATOM 2262 C CA . LEU A 1 279 ? -15.414 19.297 16.031 1 97.38 279 LEU A CA 1
ATOM 2263 C C . LEU A 1 279 ? -16.391 18.484 16.891 1 97.38 279 LEU A C 1
ATOM 2265 O O . LEU A 1 279 ? -17.156 19.047 17.656 1 97.38 279 LEU A O 1
ATOM 2269 N N . PRO A 1 280 ? -16.391 17.172 16.719 1 96.5 280 PRO A N 1
ATOM 2270 C CA . PRO A 1 280 ? -17.312 16.359 17.516 1 96.5 280 PRO A CA 1
ATOM 2271 C C . PRO A 1 280 ? -17.156 16.594 19.016 1 96.5 280 PRO A C 1
ATOM 2273 O O . PRO A 1 280 ? -16.031 16.609 19.531 1 96.5 280 PRO A O 1
ATOM 2276 N N . HIS A 1 281 ? -18.281 16.703 19.719 1 95.06 281 HIS A N 1
ATOM 2277 C CA . HIS A 1 281 ? -18.266 17.031 21.125 1 95.06 281 HIS A CA 1
ATOM 2278 C C . HIS A 1 281 ? -17.594 15.945 21.953 1 95.06 281 HIS A C 1
ATOM 2280 O O . HIS A 1 281 ? -16.984 16.234 22.984 1 95.06 281 HIS A O 1
ATOM 2286 N N . TYR A 1 282 ? -17.703 14.789 21.484 1 93.88 282 TYR A N 1
ATOM 2287 C CA . TYR A 1 282 ? -17.094 13.703 22.25 1 93.88 282 TYR A CA 1
ATOM 2288 C C . TYR A 1 282 ? -15.586 13.859 22.328 1 93.88 282 TYR A C 1
ATOM 2290 O O . TYR A 1 282 ? -14.961 13.453 23.312 1 93.88 282 TYR A O 1
ATOM 2298 N N . TYR A 1 283 ? -14.93 14.477 21.281 1 95.25 283 TYR A N 1
ATOM 2299 C CA . TYR A 1 283 ? -13.5 14.758 21.312 1 95.25 283 TYR A CA 1
ATOM 2300 C C . TYR A 1 283 ? -13.156 15.734 22.422 1 95.25 283 TYR A C 1
ATOM 2302 O O . TYR A 1 283 ? -12.078 15.656 23.016 1 95.25 283 TYR A O 1
ATOM 2310 N N . VAL A 1 284 ? -14.07 16.656 22.703 1 95.56 284 VAL A N 1
ATOM 2311 C CA . VAL A 1 284 ? -13.875 17.672 23.734 1 95.56 284 VAL A CA 1
ATOM 2312 C C . VAL A 1 284 ? -14.062 17.047 25.125 1 95.56 284 VAL A C 1
ATOM 2314 O O . VAL A 1 284 ? -13.211 17.203 26 1 95.56 284 VAL A O 1
ATOM 2317 N N . ILE A 1 285 ? -15.094 16.312 25.219 1 95.19 285 ILE A N 1
ATOM 2318 C CA . ILE A 1 285 ? -15.453 15.719 26.5 1 95.19 285 ILE A CA 1
ATOM 2319 C C . ILE A 1 285 ? -14.398 14.703 26.922 1 95.19 285 ILE A C 1
ATOM 2321 O O . ILE A 1 285 ? -14.008 14.648 28.094 1 95.19 285 ILE A O 1
ATOM 2325 N N . SER A 1 286 ? -13.875 13.969 25.969 1 93.81 286 SER A N 1
ATOM 2326 C CA . SER A 1 286 ? -12.898 12.922 26.234 1 93.81 286 SER A CA 1
ATOM 2327 C C . SER A 1 286 ? -11.57 13.508 26.703 1 93.81 286 SER A C 1
ATOM 2329 O O . SER A 1 286 ? -10.758 12.812 27.297 1 93.81 286 SER A O 1
ATOM 2331 N N . GLY A 1 287 ? -11.367 14.773 26.453 1 92.31 287 GLY A N 1
ATOM 2332 C CA . GLY A 1 287 ? -10.117 15.422 26.812 1 92.31 287 GLY A CA 1
ATOM 2333 C C . GLY A 1 287 ? -10.062 15.852 28.266 1 92.31 287 GLY A C 1
ATOM 2334 O O . GLY A 1 287 ? -9.023 16.297 28.75 1 92.31 287 GLY A O 1
ATOM 2335 N N . PHE A 1 288 ? -11.18 15.656 28.953 1 93.31 288 PHE A N 1
ATOM 2336 C CA . PHE A 1 288 ? -11.273 16.078 30.344 1 93.31 288 PHE A CA 1
ATOM 2337 C C . PHE A 1 288 ? -11.633 14.883 31.234 1 93.31 288 PHE A C 1
ATOM 2339 O O . PHE A 1 288 ? -12.344 13.977 30.812 1 93.31 288 PHE A O 1
ATOM 2346 N N . PRO A 1 289 ? -11.078 14.969 32.406 1 92.25 289 PRO A N 1
ATOM 2347 C CA . PRO A 1 289 ? -11.648 14.031 33.375 1 92.25 289 PRO A CA 1
ATOM 2348 C C . PRO A 1 289 ? -13.133 14.281 33.656 1 92.25 289 PRO A C 1
ATOM 2350 O O . PRO A 1 289 ? -13.617 15.398 33.469 1 92.25 289 PRO A O 1
ATOM 2353 N N . PRO A 1 290 ? -13.891 13.328 34 1 89.69 290 PRO A N 1
ATOM 2354 C CA . PRO A 1 290 ? -15.344 13.438 34.188 1 89.69 290 PRO A CA 1
ATOM 2355 C C . PRO A 1 290 ? -15.734 14.586 35.125 1 89.69 290 PRO A C 1
ATOM 2357 O O . PRO A 1 290 ? -16.766 15.242 34.906 1 89.69 290 PRO A O 1
ATOM 2360 N N . GLU A 1 291 ? -14.922 14.891 36.062 1 90.06 291 GLU A N 1
ATOM 2361 C CA . GLU A 1 291 ? -15.234 15.914 37.062 1 90.06 291 GLU A CA 1
ATOM 2362 C C . GLU A 1 291 ? -14.969 17.312 36.5 1 90.06 291 GLU A C 1
ATOM 2364 O O . GLU A 1 291 ? -15.57 18.297 36.969 1 90.06 291 GLU A O 1
ATOM 2369 N N . ASP A 1 292 ? -14.18 17.406 35.5 1 90.81 292 ASP A N 1
ATOM 2370 C CA . ASP A 1 292 ? -13.727 18.719 35.031 1 90.81 292 ASP A CA 1
ATOM 2371 C C . ASP A 1 292 ? -14.297 19.016 33.625 1 90.81 292 ASP A C 1
ATOM 2373 O O . ASP A 1 292 ? -13.773 19.859 32.906 1 90.81 292 ASP A O 1
ATOM 2377 N N . GLN A 1 293 ? -15.289 18.375 33.188 1 91 293 GLN A N 1
ATOM 2378 C CA . GLN A 1 293 ? -15.867 18.578 31.875 1 91 293 GLN A CA 1
ATOM 2379 C C . GLN A 1 293 ? -16.516 19.953 31.766 1 91 293 GLN A C 1
ATOM 2381 O O . GLN A 1 293 ? -17.141 20.438 32.719 1 91 293 GLN A O 1
ATOM 2386 N N . PRO A 1 294 ? -16.297 20.578 30.656 1 92 294 PRO A N 1
ATOM 2387 C CA . PRO A 1 294 ? -16.891 21.891 30.484 1 92 294 PRO A CA 1
ATOM 2388 C C . PRO A 1 294 ? -18.422 21.859 30.453 1 92 294 PRO A C 1
ATOM 2390 O O . PRO A 1 294 ? -19 20.922 29.891 1 92 294 PRO A O 1
ATOM 2393 N N . LYS A 1 295 ? -19.031 22.844 30.984 1 90.81 295 LYS A N 1
ATOM 2394 C CA . LYS A 1 295 ? -20.484 22.938 31 1 90.81 295 LYS A CA 1
ATOM 2395 C C . LYS A 1 295 ? -21.031 23.234 29.609 1 90.81 295 LYS A C 1
ATOM 2397 O O . LYS A 1 295 ? -22.078 22.688 29.219 1 90.81 295 LYS A O 1
ATOM 2402 N N . ASP A 1 296 ? -20.281 24.078 28.906 1 95.19 296 ASP A N 1
ATOM 2403 C CA . ASP A 1 296 ? -20.672 24.422 27.547 1 95.19 296 ASP A CA 1
ATOM 2404 C C . ASP A 1 296 ? -19.562 24.109 26.547 1 95.19 296 ASP A C 1
ATOM 2406 O O . ASP A 1 296 ? -18.641 24.906 26.344 1 95.19 296 ASP A O 1
ATOM 2410 N N . VAL A 1 297 ? -19.734 23.047 25.859 1 95.62 297 VAL A N 1
ATOM 2411 C CA . VAL A 1 297 ? -18.719 22.516 24.953 1 95.62 297 VAL A CA 1
ATOM 2412 C C . VAL A 1 297 ? -18.578 23.453 23.75 1 95.62 297 VAL A C 1
ATOM 2414 O O . VAL A 1 297 ? -17.469 23.766 23.312 1 95.62 297 VAL A O 1
ATOM 2417 N N . GLN A 1 298 ? -19.719 23.938 23.25 1 95.44 298 GLN A N 1
ATOM 2418 C CA . GLN A 1 298 ? -19.703 24.797 22.078 1 95.44 298 GLN A CA 1
ATOM 2419 C C . GLN A 1 298 ? -19.031 26.125 22.375 1 95.44 298 GLN A C 1
ATOM 2421 O O . GLN A 1 298 ? -18.312 26.672 21.516 1 95.44 298 GLN A O 1
ATOM 2426 N N . ALA A 1 299 ? -19.281 26.609 23.484 1 95.94 299 ALA A N 1
ATOM 2427 C CA . ALA A 1 299 ? -18.641 27.859 23.891 1 95.94 299 ALA A CA 1
ATOM 2428 C C . ALA A 1 299 ? -17.125 27.719 23.953 1 95.94 299 ALA A C 1
ATOM 2430 O O . ALA A 1 299 ? -16.391 28.625 23.547 1 95.94 299 ALA A O 1
ATOM 2431 N N . LEU A 1 300 ? -16.703 26.625 24.516 1 96.12 300 LEU A N 1
ATOM 2432 C CA . LEU A 1 300 ? -15.266 26.344 24.578 1 96.12 300 LEU A CA 1
ATOM 2433 C C . LEU A 1 300 ? -14.664 26.281 23.188 1 96.12 300 LEU A C 1
ATOM 2435 O O . LEU A 1 300 ? -13.602 26.844 22.938 1 96.12 300 LEU A O 1
ATOM 2439 N N . LEU A 1 301 ? -15.32 25.625 22.297 1 96.94 301 LEU A N 1
ATOM 2440 C CA . LEU A 1 301 ? -14.859 25.5 20.922 1 96.94 301 LEU A CA 1
ATOM 2441 C C . LEU A 1 301 ? -14.805 26.859 20.234 1 96.94 301 LEU A C 1
ATOM 2443 O O . LEU A 1 301 ? -13.859 27.156 19.5 1 96.94 301 LEU A O 1
ATOM 2447 N N . ASN A 1 302 ? -15.812 27.688 20.469 1 96.69 302 ASN A N 1
ATOM 2448 C CA . ASN A 1 302 ? -15.852 29.031 19.875 1 96.69 302 ASN A CA 1
ATOM 2449 C C . ASN A 1 302 ? -14.703 29.891 20.391 1 96.69 302 ASN A C 1
ATOM 2451 O O . ASN A 1 302 ? -14.117 30.656 19.625 1 96.69 302 ASN A O 1
ATOM 2455 N N . GLN A 1 303 ? -14.43 29.75 21.594 1 95.62 303 GLN A N 1
ATOM 2456 C CA . GLN A 1 303 ? -13.312 30.484 22.188 1 95.62 303 GLN A CA 1
ATOM 2457 C C . GLN A 1 303 ? -11.984 30.031 21.594 1 95.62 303 GLN A C 1
ATOM 2459 O O . GLN A 1 303 ? -11.125 30.859 21.266 1 95.62 303 GLN A O 1
ATOM 2464 N N . LEU A 1 304 ? -11.852 28.75 21.5 1 95.75 304 LEU A N 1
ATOM 2465 C CA . LEU A 1 304 ? -10.641 28.188 20.922 1 95.75 304 LEU A CA 1
ATOM 2466 C C . LEU A 1 304 ? -10.492 28.625 19.469 1 95.75 304 LEU A C 1
ATOM 2468 O O . LEU A 1 304 ? -9.391 28.938 19.016 1 95.75 304 LEU A O 1
ATOM 2472 N N . GLN A 1 305 ? -11.57 28.625 18.75 1 96.19 305 GLN A N 1
ATOM 2473 C CA . GLN A 1 305 ? -11.602 29.094 17.375 1 96.19 305 GLN A CA 1
ATOM 2474 C C . GLN A 1 305 ? -11.086 30.531 17.266 1 96.19 305 GLN A C 1
ATOM 2476 O O . GLN A 1 305 ? -10.281 30.844 16.375 1 96.19 305 GLN A O 1
ATOM 2481 N N . LYS A 1 306 ? -11.547 31.375 18.109 1 95.94 306 LYS A N 1
ATOM 2482 C CA . LYS A 1 306 ? -11.133 32.781 18.125 1 95.94 306 LYS A CA 1
ATOM 2483 C C . LYS A 1 306 ? -9.641 32.906 18.406 1 95.94 306 LYS A C 1
ATOM 2485 O O . LYS A 1 306 ? -8.945 33.688 17.766 1 95.94 306 LYS A O 1
ATOM 2490 N N . LYS A 1 307 ? -9.227 32.125 19.312 1 94.75 307 LYS A N 1
ATOM 2491 C CA . LYS A 1 307 ? -7.812 32.156 19.688 1 94.75 307 LYS A CA 1
ATOM 2492 C C . LYS A 1 307 ? -6.934 31.688 18.531 1 94.75 307 LYS A C 1
ATOM 2494 O O . LYS A 1 307 ? -5.883 32.281 18.25 1 94.75 307 LYS A O 1
ATOM 2499 N N . LEU A 1 308 ? -7.34 30.656 17.844 1 95.38 308 LEU A N 1
ATOM 2500 C CA . LEU A 1 308 ? -6.594 30.078 16.734 1 95.38 308 LEU A CA 1
ATOM 2501 C C . LEU A 1 308 ? -6.504 31.078 15.57 1 95.38 308 LEU A C 1
ATOM 2503 O O . LEU A 1 308 ? -5.496 31.125 14.867 1 95.38 308 LEU A O 1
ATOM 2507 N N . GLN A 1 309 ? -7.555 31.859 15.414 1 93.19 309 GLN A N 1
ATOM 2508 C CA . GLN A 1 309 ? -7.621 32.781 14.289 1 93.19 309 GLN A CA 1
ATOM 2509 C C . GLN A 1 309 ? -6.941 34.125 14.617 1 93.19 309 GLN A C 1
ATOM 2511 O O . GLN A 1 309 ? -6.633 34.906 13.727 1 93.19 309 GLN A O 1
ATOM 2516 N N . SER A 1 310 ? -6.684 34.375 15.875 1 89.31 310 SER A N 1
ATOM 2517 C CA . SER A 1 310 ? -6.129 35.656 16.297 1 89.31 310 SER A CA 1
ATOM 2518 C C . SER A 1 310 ? -4.625 35.719 16.047 1 89.31 310 SER A C 1
ATOM 2520 O O . SER A 1 310 ? -4.055 36.812 15.914 1 89.31 310 SER A O 1
ATOM 2522 N N . GLN A 1 311 ? -3.99 34.625 16.047 1 81.94 311 GLN A N 1
ATOM 2523 C CA . GLN A 1 311 ? -2.541 34.594 15.875 1 81.94 311 GLN A CA 1
ATOM 2524 C C . GLN A 1 311 ? -2.135 33.688 14.711 1 81.94 311 GLN A C 1
ATOM 2526 O O . GLN A 1 311 ? -2.656 32.594 14.562 1 81.94 311 GLN A O 1
ATOM 2531 N N . SER A 1 312 ? -1.301 34.312 13.891 1 78 312 SER A N 1
ATOM 2532 C CA . SER A 1 312 ? -0.737 33.469 12.844 1 78 312 SER A CA 1
ATOM 2533 C C . SER A 1 312 ? 0.488 32.719 13.336 1 78 312 SER A C 1
ATOM 2535 O O . SER A 1 312 ? 1.259 33.25 14.148 1 78 312 SER A O 1
ATOM 2537 N N . ARG A 1 313 ? 0.528 31.547 12.961 1 88.06 313 ARG A N 1
ATOM 2538 C CA . ARG A 1 313 ? 1.642 30.719 13.383 1 88.06 313 ARG A CA 1
ATOM 2539 C C . ARG A 1 313 ? 2.479 30.266 12.188 1 88.06 313 ARG A C 1
ATOM 2541 O O . ARG A 1 313 ? 1.952 30.094 11.086 1 88.06 313 ARG A O 1
ATOM 2548 N N . ALA A 1 314 ? 3.818 30.156 12.414 1 94.5 314 ALA A N 1
ATOM 2549 C CA . ALA A 1 314 ? 4.73 29.734 11.352 1 94.5 314 ALA A C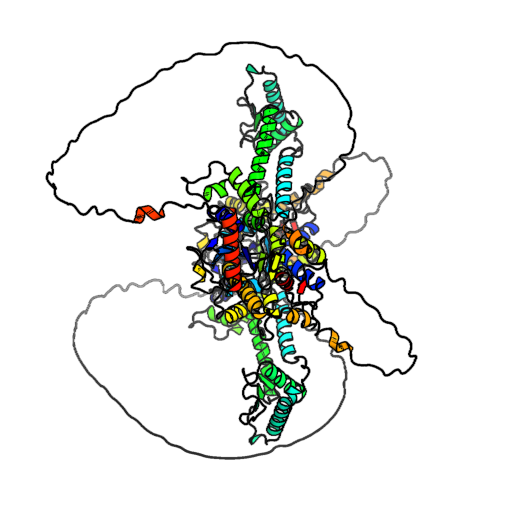A 1
ATOM 2550 C C . ALA A 1 314 ? 4.805 28.203 11.266 1 94.5 314 ALA A C 1
ATOM 2552 O O . ALA A 1 314 ? 4.633 27.516 12.273 1 94.5 314 ALA A O 1
ATOM 2553 N N . LEU A 1 315 ? 4.898 27.797 10.07 1 97.94 315 LEU A N 1
ATOM 2554 C CA . LEU A 1 315 ? 5.219 26.391 9.812 1 97.94 315 LEU A CA 1
ATOM 2555 C C . LEU A 1 315 ? 6.703 26.219 9.5 1 97.94 315 LEU A C 1
ATOM 2557 O O . LEU A 1 315 ? 7.238 26.922 8.633 1 97.94 315 LEU A O 1
ATOM 2561 N N . VAL A 1 316 ? 7.375 25.406 10.25 1 98.44 316 VAL A N 1
ATOM 2562 C CA . VAL A 1 316 ? 8.812 25.203 10.078 1 98.44 316 VAL A CA 1
ATOM 2563 C C . VAL A 1 316 ? 9.078 23.797 9.562 1 98.44 316 VAL A C 1
ATOM 2565 O O . VAL A 1 316 ? 8.555 22.812 10.109 1 98.44 316 VAL A O 1
ATOM 2568 N N . GLY A 1 317 ? 9.781 23.625 8.492 1 98.38 317 GLY A N 1
ATOM 2569 C CA . GLY A 1 317 ? 10.195 22.344 7.949 1 98.38 317 GLY A CA 1
ATOM 2570 C C . GLY A 1 317 ? 11.648 22.328 7.504 1 98.38 317 GLY A C 1
ATOM 2571 O O . GLY A 1 317 ? 12.312 23.359 7.492 1 98.38 317 GLY A O 1
ATOM 2572 N N . HIS A 1 318 ? 12.203 21.203 7.262 1 97.94 318 HIS A N 1
ATOM 2573 C CA . HIS A 1 318 ? 13.531 21.031 6.688 1 97.94 318 HIS A CA 1
ATOM 2574 C C . HIS A 1 318 ? 13.453 20.406 5.297 1 97.94 318 HIS A C 1
ATOM 2576 O O . HIS A 1 318 ? 13.086 19.234 5.152 1 97.94 318 HIS A O 1
ATOM 2582 N N . ASN A 1 319 ? 13.828 21.203 4.312 1 95.5 319 ASN A N 1
ATOM 2583 C CA . ASN A 1 319 ? 13.617 20.734 2.943 1 95.5 319 ASN A CA 1
ATOM 2584 C C . ASN A 1 319 ? 12.172 20.312 2.713 1 95.5 319 ASN A C 1
ATOM 2586 O O . ASN A 1 319 ? 11.922 19.188 2.268 1 95.5 319 ASN A O 1
ATOM 2590 N N . CYS A 1 320 ? 11.258 21.266 2.975 1 97 320 CYS A N 1
ATOM 2591 C CA . CYS A 1 320 ? 9.898 20.828 3.264 1 97 320 CYS A CA 1
ATOM 2592 C C . CYS A 1 320 ? 8.984 21.078 2.072 1 97 320 CYS A C 1
ATOM 2594 O O . CYS A 1 320 ? 7.758 21 2.199 1 97 320 CYS A O 1
ATOM 2596 N N . LEU A 1 321 ? 9.547 21.406 0.911 1 97 321 LEU A N 1
ATOM 2597 C CA . LEU A 1 321 ? 8.688 21.578 -0.252 1 97 321 LEU A CA 1
ATOM 2598 C C . LEU A 1 321 ? 7.848 20.328 -0.513 1 97 321 LEU A C 1
ATOM 2600 O O . LEU A 1 321 ? 6.629 20.422 -0.666 1 97 321 LEU A O 1
ATOM 2604 N N . THR A 1 322 ? 8.469 19.188 -0.562 1 96.88 322 THR A N 1
ATOM 2605 C CA . THR A 1 322 ? 7.762 17.922 -0.773 1 96.88 322 THR A CA 1
ATOM 2606 C C . THR A 1 322 ? 6.754 17.672 0.343 1 96.88 322 THR A C 1
ATOM 2608 O O . THR A 1 322 ? 5.645 17.203 0.089 1 96.88 322 THR A O 1
ATOM 2611 N N . ASP A 1 323 ? 7.078 18.047 1.526 1 98.25 323 ASP A N 1
ATOM 2612 C CA . ASP A 1 323 ? 6.195 17.859 2.674 1 98.25 323 ASP A CA 1
ATOM 2613 C C . ASP A 1 323 ? 4.914 18.672 2.523 1 98.25 323 ASP A C 1
ATOM 2615 O O . ASP A 1 323 ? 3.814 18.156 2.707 1 98.25 323 ASP A O 1
ATOM 2619 N N . VAL A 1 324 ? 5.098 19.938 2.229 1 98.25 324 VAL A N 1
ATOM 2620 C CA . VAL A 1 324 ? 3.934 20.812 2.184 1 98.25 324 VAL A CA 1
ATOM 2621 C C . VAL A 1 324 ? 3.057 20.438 0.989 1 98.25 324 VAL A C 1
ATOM 2623 O O . VAL A 1 324 ? 1.831 20.562 1.053 1 98.25 324 VAL A O 1
ATOM 2626 N N . MET A 1 325 ? 3.631 20.031 -0.072 1 98.06 325 MET A N 1
ATOM 2627 C CA . MET A 1 325 ? 2.848 19.578 -1.219 1 98.06 325 MET A CA 1
ATOM 2628 C C . MET A 1 325 ? 2.021 18.344 -0.862 1 98.06 325 MET A C 1
ATOM 2630 O O . MET A 1 325 ? 0.836 18.281 -1.191 1 98.06 325 MET A O 1
ATOM 2634 N N . ASN A 1 326 ? 2.654 17.375 -0.227 1 98.5 326 ASN A N 1
ATOM 2635 C CA . ASN A 1 326 ? 1.932 16.172 0.173 1 98.5 326 ASN A CA 1
ATOM 2636 C C . ASN A 1 326 ? 0.902 16.469 1.26 1 98.5 326 ASN A C 1
ATOM 2638 O O . ASN A 1 326 ? -0.156 15.844 1.309 1 98.5 326 ASN A O 1
ATOM 2642 N N . LEU A 1 327 ? 1.254 17.406 2.123 1 98.56 327 LEU A N 1
ATOM 2643 C CA . LEU A 1 327 ? 0.292 17.859 3.123 1 98.56 327 LEU A CA 1
ATOM 2644 C C . LEU A 1 327 ? -0.955 18.422 2.459 1 98.56 327 LEU A C 1
ATOM 2646 O O . LEU A 1 327 ? -2.078 18.109 2.857 1 98.56 327 LEU A O 1
ATOM 2650 N N . TYR A 1 328 ? -0.733 19.297 1.486 1 98.44 328 TYR A N 1
ATOM 2651 C CA . TYR A 1 328 ? -1.824 19.906 0.732 1 98.44 328 TYR A CA 1
ATOM 2652 C C . TYR A 1 328 ? -2.676 18.844 0.053 1 98.44 328 TYR A C 1
ATOM 2654 O O . TYR A 1 328 ? -3.9 18.828 0.203 1 98.44 328 TYR A O 1
ATOM 2662 N N . ARG A 1 329 ? -2.051 17.938 -0.649 1 98.25 329 ARG A N 1
ATOM 2663 C CA . ARG A 1 329 ? -2.762 16.891 -1.372 1 98.25 329 ARG A CA 1
ATOM 2664 C C . ARG A 1 329 ? -3.543 15.992 -0.414 1 98.25 329 ARG A C 1
ATOM 2666 O O . ARG A 1 329 ? -4.668 15.586 -0.713 1 98.25 329 ARG A O 1
ATOM 2673 N N . CYS A 1 330 ? -3.012 15.688 0.683 1 98.5 330 CYS A N 1
ATOM 2674 C CA . CYS A 1 330 ? -3.564 14.734 1.638 1 98.5 330 CYS A CA 1
ATOM 2675 C C . CYS A 1 330 ? -4.777 15.32 2.354 1 98.5 330 CYS A C 1
ATOM 2677 O O . CYS A 1 330 ? -5.785 14.633 2.531 1 98.5 330 CYS A O 1
ATOM 2679 N N . PHE A 1 331 ? -4.715 16.641 2.699 1 98.69 331 PHE A N 1
ATOM 2680 C CA . PHE A 1 331 ? -5.727 17.141 3.625 1 98.69 331 PHE A CA 1
ATOM 2681 C C . PHE A 1 331 ? -6.59 18.203 2.961 1 98.69 331 PHE A C 1
ATOM 2683 O O . PHE A 1 331 ? -7.656 18.547 3.473 1 98.69 331 PHE A O 1
ATOM 2690 N N . ILE A 1 332 ? -6.141 18.75 1.863 1 98.31 332 ILE A N 1
ATOM 2691 C CA . ILE A 1 332 ? -6.906 19.812 1.215 1 98.31 332 ILE A CA 1
ATOM 2692 C C . ILE A 1 332 ? -7.566 19.281 -0.051 1 98.31 332 ILE A C 1
ATOM 2694 O O . ILE A 1 332 ? -8.789 19.297 -0.178 1 98.31 332 ILE A O 1
ATOM 2698 N N . GLY A 1 333 ? -6.77 18.828 -0.938 1 97.88 333 GLY A N 1
ATOM 2699 C CA . GLY A 1 333 ? -7.312 18.312 -2.186 1 97.88 333 GLY A CA 1
ATOM 2700 C C . GLY A 1 333 ? -6.277 18.219 -3.293 1 97.88 333 GLY A C 1
ATOM 2701 O O . GLY A 1 333 ? -5.078 18.172 -3.025 1 97.88 333 GLY A O 1
ATOM 2702 N N . ASP A 1 334 ? -6.73 18.188 -4.52 1 97.56 334 ASP A N 1
ATOM 2703 C CA . ASP A 1 334 ? -5.844 18.062 -5.672 1 97.56 334 ASP A CA 1
ATOM 2704 C C . ASP A 1 334 ? -4.898 19.25 -5.777 1 97.56 334 ASP A C 1
ATOM 2706 O O . ASP A 1 334 ? -5.309 20.406 -5.578 1 97.56 334 ASP A O 1
ATOM 2710 N N . LEU A 1 335 ? -3.688 18.984 -6.062 1 98.19 335 LEU A N 1
ATOM 2711 C CA . LEU A 1 335 ? -2.719 20.047 -6.289 1 98.19 335 LEU A CA 1
ATOM 2712 C C . LEU A 1 335 ? -3.021 20.797 -7.586 1 98.19 335 LEU A C 1
ATOM 2714 O O . LEU A 1 335 ? -3.381 20.172 -8.586 1 98.19 335 LEU A O 1
ATOM 2718 N N . PRO A 1 336 ? -2.932 22.062 -7.531 1 97.62 336 PRO A N 1
ATOM 2719 C CA . PRO A 1 336 ? -3.137 22.828 -8.766 1 97.62 336 PRO A CA 1
ATOM 2720 C C . PRO A 1 336 ? -2.191 22.406 -9.883 1 97.62 336 PRO A C 1
ATOM 2722 O O . PRO A 1 336 ? -1.092 21.922 -9.617 1 97.62 336 PRO A O 1
ATOM 2725 N N . GLU A 1 337 ? -2.549 22.641 -11.094 1 96.62 337 GLU A N 1
ATOM 2726 C CA . GLU A 1 337 ? -1.748 22.266 -12.25 1 96.62 337 GLU A CA 1
ATOM 2727 C C . GLU A 1 337 ? -0.523 23.156 -12.398 1 96.62 337 GLU A C 1
ATOM 2729 O O . GLU A 1 337 ? 0.553 22.688 -12.781 1 96.62 337 GLU A O 1
ATOM 2734 N N . LYS A 1 338 ? -0.713 24.391 -12.023 1 96.19 338 LYS A N 1
ATOM 2735 C CA . LYS A 1 338 ? 0.374 25.359 -12.164 1 96.19 338 LYS A CA 1
ATOM 2736 C C . LYS A 1 338 ? 1.034 25.656 -10.82 1 96.19 338 LYS A C 1
ATOM 2738 O O . LYS A 1 338 ? 0.354 25.75 -9.805 1 96.19 338 LYS A O 1
ATOM 2743 N N . VAL A 1 339 ? 2.348 25.859 -10.852 1 95.75 339 VAL A N 1
ATOM 2744 C CA . VAL A 1 339 ? 3.113 26.094 -9.633 1 95.75 339 VAL A CA 1
ATOM 2745 C C . VAL A 1 339 ? 2.711 27.438 -9.031 1 95.75 339 VAL A C 1
ATOM 2747 O O . VAL A 1 339 ? 2.686 27.609 -7.809 1 95.75 339 VAL A O 1
ATOM 2750 N N . GLU A 1 340 ? 2.295 28.406 -9.859 1 95.44 340 GLU A N 1
ATOM 2751 C CA . GLU A 1 340 ? 1.885 29.719 -9.383 1 95.44 340 GLU A CA 1
ATOM 2752 C C . GLU A 1 340 ? 0.61 29.641 -8.555 1 95.44 340 GLU A C 1
ATOM 2754 O O . GLU A 1 340 ? 0.483 30.312 -7.527 1 95.44 340 GLU A O 1
ATOM 2759 N N . ASP A 1 341 ? -0.26 28.844 -9.031 1 96.69 341 ASP A N 1
ATOM 2760 C CA . ASP A 1 341 ? -1.506 28.656 -8.289 1 96.69 341 ASP A CA 1
ATOM 2761 C C . ASP A 1 341 ? -1.255 27.953 -6.961 1 96.69 341 ASP A C 1
ATOM 2763 O O . ASP A 1 341 ? -1.878 28.281 -5.949 1 96.69 341 ASP A O 1
ATOM 2767 N N . PHE A 1 342 ? -0.397 27.047 -7.02 1 97 342 PHE A N 1
ATOM 2768 C CA . PHE A 1 342 ? -0.043 26.344 -5.789 1 97 342 PHE A CA 1
ATOM 2769 C C . PHE A 1 342 ? 0.569 27.312 -4.777 1 97 342 PHE A C 1
ATOM 2771 O O . PHE A 1 342 ? 0.219 27.281 -3.596 1 97 342 PHE A O 1
ATOM 2778 N N . ARG A 1 343 ? 1.482 28.109 -5.23 1 96.06 343 ARG A N 1
ATOM 2779 C CA . ARG A 1 343 ? 2.119 29.125 -4.391 1 96.06 343 ARG A CA 1
ATOM 2780 C C . ARG A 1 343 ? 1.078 30 -3.693 1 96.06 343 ARG A C 1
ATOM 2782 O O . ARG A 1 343 ? 1.168 30.234 -2.486 1 96.06 343 ARG A O 1
ATOM 2789 N N . ALA A 1 344 ? 0.158 30.406 -4.418 1 96.5 344 ALA A N 1
ATOM 2790 C CA . ALA A 1 344 ? -0.882 31.281 -3.887 1 96.5 344 ALA A CA 1
ATOM 2791 C C . ALA A 1 344 ? -1.72 30.562 -2.832 1 96.5 344 ALA A C 1
ATOM 2793 O O . ALA A 1 344 ? -2.002 31.125 -1.77 1 96.5 344 ALA A O 1
ATOM 2794 N N . ARG A 1 345 ? -2.094 29.375 -3.125 1 96.62 345 ARG A N 1
ATOM 2795 C CA . ARG A 1 345 ? -2.918 28.609 -2.197 1 96.62 345 ARG A CA 1
ATOM 2796 C C . ARG A 1 345 ? -2.146 28.281 -0.923 1 96.62 345 ARG A C 1
ATOM 2798 O O . ARG A 1 345 ? -2.707 28.312 0.174 1 96.62 345 ARG A O 1
ATOM 2805 N N . LEU A 1 346 ? -0.936 27.953 -1.134 1 96.94 346 LEU A N 1
ATOM 2806 C CA . LEU A 1 346 ? -0.104 27.609 0.016 1 96.94 346 LEU A CA 1
ATOM 2807 C C . LEU A 1 346 ? 0.059 28.812 0.94 1 96.94 346 LEU A C 1
ATOM 2809 O O . LEU A 1 346 ? 0.007 28.672 2.164 1 96.94 346 LEU A O 1
ATOM 2813 N N . GLN A 1 347 ? 0.249 29.953 0.411 1 94.69 347 GLN A N 1
ATOM 2814 C CA . GLN A 1 347 ? 0.399 31.188 1.189 1 94.69 347 GLN A CA 1
ATOM 2815 C C . GLN A 1 347 ? -0.887 31.516 1.938 1 94.69 347 GLN A C 1
ATOM 2817 O O . GLN A 1 347 ? -0.845 32.062 3.041 1 94.69 347 GLN A O 1
ATOM 2822 N N . GLU A 1 348 ? -1.94 31.25 1.284 1 94.31 348 GLU A N 1
ATOM 2823 C CA . GLU A 1 348 ? -3.227 31.469 1.939 1 94.31 348 GLU A CA 1
ATOM 2824 C C . GLU A 1 348 ? -3.383 30.562 3.16 1 94.31 348 GLU A C 1
ATOM 2826 O O . GLU A 1 348 ? -3.893 31 4.195 1 94.31 348 GLU A O 1
ATOM 2831 N N . LEU A 1 349 ? -2.943 29.344 3.07 1 95.69 349 LEU A N 1
ATOM 2832 C CA . LEU A 1 349 ? -3.09 28.375 4.137 1 95.69 349 LEU A CA 1
ATOM 2833 C C . LEU A 1 349 ? -2.045 28.594 5.227 1 95.69 349 LEU A C 1
ATOM 2835 O O . LEU A 1 349 ? -2.346 28.469 6.418 1 95.69 349 LEU A O 1
ATOM 2839 N N . PHE A 1 350 ? -0.843 28.859 4.766 1 96 350 PHE A N 1
ATOM 2840 C CA . PHE A 1 350 ? 0.289 29.078 5.66 1 96 350 PHE A CA 1
ATOM 2841 C C . PHE A 1 350 ? 0.985 30.406 5.344 1 96 350 PHE A C 1
ATOM 2843 O O . PHE A 1 350 ? 1.935 30.438 4.562 1 96 350 PHE A O 1
ATOM 2850 N N . PRO A 1 351 ? 0.704 31.422 6.004 1 93.12 351 PRO A N 1
ATOM 2851 C CA . PRO A 1 351 ? 1.262 32.75 5.703 1 93.12 351 PRO A CA 1
ATOM 2852 C C . PRO A 1 351 ? 2.773 32.812 5.91 1 93.12 351 PRO A C 1
ATOM 2854 O O . PRO A 1 351 ? 3.463 33.562 5.223 1 93.12 351 PRO A O 1
ATOM 2857 N N . VAL A 1 352 ? 3.291 32 6.863 1 94.81 352 VAL A N 1
ATOM 2858 C CA . VAL A 1 352 ? 4.723 32 7.141 1 94.81 352 VAL A CA 1
ATOM 2859 C C . VAL A 1 352 ? 5.25 30.578 7.16 1 94.81 352 VAL A C 1
ATOM 2861 O O . VAL A 1 352 ? 4.809 29.75 7.973 1 94.81 352 VAL A O 1
ATOM 2864 N N . ILE A 1 353 ? 6.156 30.281 6.273 1 97.38 353 ILE A N 1
ATOM 2865 C CA . ILE A 1 353 ? 6.836 28.984 6.234 1 97.38 353 ILE A CA 1
ATOM 2866 C C . ILE A 1 353 ? 8.344 29.203 6.281 1 97.38 353 ILE A C 1
ATOM 2868 O O . ILE A 1 353 ? 8.891 30.031 5.555 1 97.38 353 ILE A O 1
ATOM 2872 N N . ILE A 1 354 ? 9 28.5 7.102 1 97.06 354 ILE A N 1
ATOM 2873 C CA . ILE A 1 354 ? 10.453 28.578 7.203 1 97.06 354 ILE A CA 1
ATOM 2874 C C . ILE A 1 354 ? 11.07 27.219 6.852 1 97.06 354 ILE A C 1
ATOM 2876 O O . ILE A 1 354 ? 10.773 26.219 7.492 1 97.06 354 ILE A O 1
ATOM 2880 N N . ASP A 1 355 ? 11.812 27.172 5.883 1 97.38 355 ASP A N 1
ATOM 2881 C CA . ASP A 1 355 ? 12.586 25.984 5.523 1 97.38 355 ASP A CA 1
ATOM 2882 C C . ASP A 1 355 ? 14 26.062 6.102 1 97.38 355 ASP A C 1
ATOM 2884 O O . ASP A 1 355 ? 14.852 26.781 5.582 1 97.38 355 ASP A O 1
ATOM 2888 N N . THR A 1 356 ? 14.266 25.25 7.023 1 96.06 356 THR A N 1
ATOM 2889 C CA . THR A 1 356 ? 15.516 25.344 7.758 1 96.06 356 THR A CA 1
ATOM 2890 C C . THR A 1 356 ? 16.703 24.984 6.863 1 96.06 356 THR A C 1
ATOM 2892 O O . THR A 1 356 ? 17.828 25.422 7.109 1 96.06 356 THR A O 1
ATOM 2895 N N . LYS A 1 357 ? 16.422 24.141 5.883 1 94.06 357 LYS A N 1
ATOM 2896 C CA . LYS A 1 357 ? 17.516 23.828 4.961 1 94.06 357 LYS A CA 1
ATOM 2897 C C . LYS A 1 357 ? 17.938 25.078 4.18 1 94.06 357 LYS A C 1
ATOM 2899 O O . LYS A 1 357 ? 19.141 25.297 3.953 1 94.06 357 LYS A O 1
ATOM 2904 N N . TYR A 1 358 ? 17.047 25.859 3.701 1 92.62 358 TYR A N 1
ATOM 2905 C CA . TYR A 1 358 ? 17.344 27.109 3.031 1 92.62 358 TYR A CA 1
ATOM 2906 C C . TYR A 1 358 ? 18.094 28.062 3.959 1 92.62 358 TYR A C 1
ATOM 2908 O O . TYR A 1 358 ? 19.094 28.672 3.564 1 92.62 358 TYR A O 1
ATOM 2916 N N . VAL A 1 359 ? 17.641 28.188 5.199 1 91.69 359 VAL A N 1
ATOM 2917 C CA . VAL A 1 359 ? 18.234 29.094 6.18 1 91.69 359 VAL A CA 1
ATOM 2918 C C . VAL A 1 359 ? 19.672 28.656 6.48 1 91.69 359 VAL A C 1
ATOM 2920 O O . VAL A 1 359 ? 20.562 29.5 6.625 1 91.69 359 VAL A O 1
ATOM 2923 N N . ALA A 1 360 ? 19.781 27.375 6.594 1 88.81 360 ALA A N 1
ATOM 2924 C CA . ALA A 1 360 ? 21.125 26.828 6.844 1 88.81 360 ALA A CA 1
ATOM 2925 C C . ALA A 1 360 ? 22.078 27.172 5.703 1 88.81 360 ALA A C 1
ATOM 2927 O O . ALA A 1 360 ? 23.266 27.359 5.922 1 88.81 360 ALA A O 1
ATOM 2928 N N . GLY A 1 361 ? 21.609 27.219 4.516 1 83.56 361 GLY A N 1
ATOM 2929 C CA . GLY A 1 361 ? 22.406 27.531 3.35 1 83.56 361 GLY A CA 1
ATOM 2930 C C . GLY A 1 361 ? 22.844 28.984 3.311 1 83.56 361 GLY A C 1
ATOM 2931 O O . GLY A 1 361 ? 23.859 29.312 2.686 1 83.56 361 GLY A O 1
ATOM 2932 N N . LEU A 1 362 ? 22.141 29.953 3.857 1 78.19 362 LEU A N 1
ATOM 2933 C CA . LEU A 1 362 ? 22.469 31.375 3.9 1 78.19 362 LEU A CA 1
ATOM 2934 C C . LEU A 1 362 ? 23.672 31.625 4.789 1 78.19 362 LEU A C 1
ATOM 2936 O O . LEU A 1 362 ? 24.5 32.5 4.492 1 78.19 362 LEU A O 1
ATOM 2940 N N . GLY A 1 363 ? 23.781 31.125 5.887 1 59.53 363 GLY A N 1
ATOM 2941 C CA . GLY A 1 363 ? 24.812 31.391 6.871 1 59.53 363 GLY A CA 1
ATOM 2942 C C . GLY A 1 363 ? 26.172 30.828 6.48 1 59.53 363 GLY A C 1
ATOM 2943 O O . GLY A 1 363 ? 27.203 31.375 6.867 1 59.53 363 GLY A O 1
ATOM 2944 N N . SER A 1 364 ? 26.375 29.547 6.164 1 56.84 364 SER A N 1
ATOM 2945 C CA . SER A 1 364 ? 27.703 28.953 6.219 1 56.84 364 SER A CA 1
ATOM 2946 C C . SER A 1 364 ? 28.203 28.578 4.824 1 56.84 364 SER A C 1
ATOM 2948 O O . SER A 1 364 ? 27.516 27.859 4.09 1 56.84 364 SER A O 1
ATOM 2950 N N . LYS A 1 365 ? 29.031 29.406 4.227 1 53.31 365 LYS A N 1
ATOM 2951 C CA . LYS A 1 365 ? 29.891 28.828 3.195 1 53.31 365 LYS A CA 1
ATOM 2952 C C . LYS A 1 365 ? 30.297 27.406 3.561 1 53.31 365 LYS A C 1
ATOM 2954 O O . LYS A 1 365 ? 30.797 26.672 2.711 1 53.31 365 LYS A O 1
ATOM 2959 N N . ARG A 1 366 ? 30.188 27.031 4.863 1 47.38 366 ARG A N 1
ATOM 2960 C CA . ARG A 1 366 ? 30.812 25.828 5.43 1 47.38 366 ARG A CA 1
ATOM 2961 C C . ARG A 1 366 ? 29.875 24.625 5.301 1 47.38 366 ARG A C 1
ATOM 2963 O O . ARG A 1 366 ? 30.297 23.5 5.539 1 47.38 366 ARG A O 1
ATOM 2970 N N . TRP A 1 367 ? 28.516 24.938 4.984 1 52.47 367 TRP A N 1
ATOM 2971 C CA . TRP A 1 367 ? 27.719 23.719 5.09 1 52.47 367 TRP A CA 1
ATOM 2972 C C . TRP A 1 367 ? 27.891 22.844 3.852 1 52.47 367 TRP A C 1
ATOM 2974 O O . TRP A 1 367 ? 27.344 23.156 2.789 1 52.47 367 TRP A O 1
ATOM 2984 N N . ALA A 1 368 ? 28.859 22.016 3.844 1 57.09 368 ALA A N 1
ATOM 2985 C CA . ALA A 1 368 ? 29.016 21.062 2.752 1 57.09 368 ALA A CA 1
ATOM 2986 C C . ALA A 1 368 ? 27.828 20.109 2.68 1 57.09 368 ALA A C 1
ATOM 2988 O O . ALA A 1 368 ? 27.312 19.844 1.598 1 57.09 368 ALA A O 1
ATOM 2989 N N . ASP A 1 369 ? 27.219 19.766 3.992 1 75.69 369 ASP A N 1
ATOM 2990 C CA . ASP A 1 369 ? 26.094 18.844 4.117 1 75.69 369 ASP A CA 1
ATOM 2991 C C . ASP A 1 369 ? 24.938 19.5 4.867 1 75.69 369 ASP A C 1
ATOM 2993 O O . ASP A 1 369 ? 25.062 19.844 6.039 1 75.69 369 ASP A O 1
ATOM 2997 N N . THR A 1 370 ? 23.844 19.781 4.207 1 83.75 370 THR A N 1
ATOM 2998 C CA . THR A 1 370 ? 22.719 20.484 4.801 1 83.75 370 THR A CA 1
ATOM 2999 C C . THR A 1 370 ? 21.594 19.5 5.133 1 83.75 370 THR A C 1
ATOM 3001 O O . THR A 1 370 ? 20.422 19.891 5.223 1 83.75 370 THR A O 1
ATOM 3004 N N . SER A 1 371 ? 21.938 18.234 5.273 1 88.94 371 SER A N 1
ATOM 3005 C CA . SER A 1 371 ? 20.953 17.266 5.73 1 88.94 371 SER A CA 1
ATOM 3006 C C . SER A 1 371 ? 20.516 17.547 7.164 1 88.94 371 SER A C 1
ATOM 3008 O O . SER A 1 371 ? 21.219 18.234 7.902 1 88.94 371 SER A O 1
ATOM 3010 N N . LEU A 1 372 ? 19.438 17.094 7.543 1 93.25 372 LEU A N 1
ATOM 3011 C CA . LEU A 1 372 ? 18.859 17.328 8.859 1 93.25 372 LEU A CA 1
ATOM 3012 C C . LEU A 1 372 ? 19.828 16.953 9.961 1 93.25 372 LEU A C 1
ATOM 3014 O O . LEU A 1 372 ? 20.109 17.75 10.867 1 93.25 372 LEU A O 1
ATOM 3018 N N . LYS A 1 373 ? 20.359 15.727 9.812 1 91.75 373 LYS A N 1
ATOM 3019 C CA . LYS A 1 373 ? 21.281 15.219 10.82 1 91.75 373 LYS A CA 1
ATOM 3020 C C . LYS A 1 373 ? 22.547 16.078 10.875 1 91.75 373 LYS A C 1
ATOM 3022 O O . LYS A 1 373 ? 23.047 16.391 11.961 1 91.75 373 LYS A O 1
ATOM 3027 N N . ALA A 1 374 ? 23.062 16.5 9.703 1 88.69 374 ALA A N 1
ATOM 3028 C CA . ALA A 1 374 ? 24.297 17.297 9.625 1 88.69 374 ALA A CA 1
ATOM 3029 C C . ALA A 1 374 ? 24.109 18.656 10.258 1 88.69 374 ALA A C 1
ATOM 3031 O O . ALA A 1 374 ? 24.953 19.125 11.023 1 88.69 374 ALA A O 1
ATOM 3032 N N . VAL A 1 375 ? 22.984 19.297 10 1 91.12 375 VAL A N 1
ATOM 3033 C CA . VAL A 1 375 ? 22.703 20.609 10.547 1 91.12 375 VAL A CA 1
ATOM 3034 C C . VAL A 1 375 ? 22.531 20.531 12.062 1 91.12 375 VAL A C 1
ATOM 3036 O O . VAL A 1 375 ? 23.016 21.391 12.797 1 91.12 375 VAL A O 1
ATOM 3039 N N . GLU A 1 376 ? 21.844 19.516 12.539 1 93 376 GLU A N 1
ATOM 3040 C CA . GLU A 1 376 ? 21.672 19.328 13.977 1 93 376 GLU A CA 1
ATOM 3041 C C . GLU A 1 376 ? 23.031 19.172 14.672 1 93 376 GLU A C 1
ATOM 3043 O O . GLU A 1 376 ? 23.25 19.75 15.742 1 93 376 GLU A O 1
ATOM 3048 N N . SER A 1 377 ? 23.875 18.375 14.047 1 90.12 377 SER A N 1
ATOM 3049 C CA . SER A 1 377 ? 25.188 18.141 14.625 1 90.12 377 SER A CA 1
ATOM 3050 C C . SER A 1 377 ? 26 19.422 14.703 1 90.12 377 SER A C 1
ATOM 3052 O O . SER A 1 377 ? 26.719 19.641 15.688 1 90.12 377 SER A O 1
ATOM 3054 N N . GLU A 1 378 ? 25.891 20.188 13.758 1 86.62 378 GLU A N 1
ATOM 3055 C CA . GLU A 1 378 ? 26.625 21.453 13.727 1 86.62 378 GLU A CA 1
ATOM 3056 C C . GLU A 1 378 ? 26.109 22.406 14.805 1 86.62 378 GLU A C 1
ATOM 3058 O O . GLU A 1 378 ? 26.891 23.203 15.359 1 86.62 378 GLU A O 1
ATOM 3063 N N . LEU A 1 379 ? 24.875 22.312 15.125 1 90.88 379 LEU A N 1
ATOM 3064 C CA . LEU A 1 379 ? 24.25 23.219 16.094 1 90.88 379 LEU A CA 1
ATOM 3065 C C . LEU A 1 379 ? 24.312 22.641 17.5 1 90.88 379 LEU A C 1
ATOM 3067 O O . LEU A 1 379 ? 23.781 23.234 18.438 1 90.88 379 LEU A O 1
ATOM 3071 N N . ALA A 1 380 ? 24.953 21.578 17.625 1 88.44 380 ALA A N 1
ATOM 3072 C CA . ALA A 1 380 ? 25.031 20.922 18.922 1 88.44 380 ALA A CA 1
ATOM 3073 C C . ALA A 1 380 ? 25.719 21.812 19.953 1 88.44 380 ALA A C 1
ATOM 3075 O O . ALA A 1 380 ? 25.406 21.766 21.156 1 88.44 380 ALA A O 1
ATOM 3076 N N . SER A 1 381 ? 26.562 22.703 19.422 1 88.25 381 SER A N 1
ATOM 3077 C CA . SER A 1 381 ? 27.328 23.562 20.328 1 88.25 381 SER A CA 1
ATOM 3078 C C . SER A 1 381 ? 26.531 24.812 20.688 1 88.25 381 SER A C 1
ATOM 3080 O O . SER A 1 381 ? 26.875 25.516 21.641 1 88.25 381 SER A O 1
ATOM 3082 N N . VAL A 1 382 ? 25.469 25.016 19.953 1 88.44 382 VAL A N 1
ATOM 3083 C CA . VAL A 1 382 ? 24.625 26.188 20.219 1 88.44 382 VAL A CA 1
ATOM 3084 C C . VAL A 1 382 ? 23.703 25.891 21.406 1 88.44 382 VAL A C 1
ATOM 3086 O O . VAL A 1 382 ? 22.828 25.031 21.328 1 88.44 382 VAL A O 1
ATOM 3089 N N . VAL A 1 383 ? 23.875 26.656 22.453 1 87.38 383 VAL A N 1
ATOM 3090 C CA . VAL A 1 383 ? 23.219 26.328 23.703 1 87.38 383 VAL A CA 1
ATOM 3091 C C . VAL A 1 383 ? 21.875 27.062 23.781 1 87.38 383 VAL A C 1
ATOM 3093 O O . VAL A 1 383 ? 20.906 26.531 24.328 1 87.38 383 VAL A O 1
ATOM 3096 N N . LEU A 1 384 ? 21.859 28.359 23.281 1 90.44 384 LEU A N 1
ATOM 3097 C CA . LEU A 1 384 ? 20.625 29.141 23.359 1 90.44 384 LEU A CA 1
ATOM 3098 C C . LEU A 1 384 ? 19.906 29.141 22.016 1 90.44 384 LEU A C 1
ATOM 3100 O O . LEU A 1 384 ? 20.547 29.109 20.953 1 90.44 384 LEU A O 1
ATOM 3104 N N . PRO A 1 385 ? 18.594 29.125 22.031 1 94.19 385 PRO A N 1
ATOM 3105 C CA . PRO A 1 385 ? 17.672 29.172 23.172 1 94.19 385 PRO A CA 1
ATOM 3106 C C . PRO A 1 385 ? 17.516 27.812 23.859 1 94.19 385 PRO A C 1
ATOM 3108 O O . PRO A 1 385 ? 17.797 26.781 23.266 1 94.19 385 PRO A O 1
ATOM 3111 N N . ASP A 1 386 ? 17.109 27.859 25.109 1 95.19 386 ASP A N 1
ATOM 3112 C CA . ASP A 1 386 ? 16.859 26.641 25.875 1 95.19 386 ASP A CA 1
ATOM 3113 C C . ASP A 1 386 ? 15.547 25.984 25.453 1 95.19 386 ASP A C 1
ATOM 3115 O O . ASP A 1 386 ? 14.531 26.672 25.297 1 95.19 386 ASP A O 1
ATOM 3119 N N . ILE A 1 387 ? 15.609 24.703 25.25 1 95.88 387 ILE A N 1
ATOM 3120 C CA . ILE A 1 387 ? 14.445 23.953 24.797 1 95.88 387 ILE A CA 1
ATOM 3121 C C . ILE A 1 387 ? 14.078 22.906 25.844 1 95.88 387 ILE A C 1
ATOM 3123 O O . ILE A 1 387 ? 14.891 22.031 26.172 1 95.88 387 ILE A O 1
ATOM 3127 N N . HIS A 1 388 ? 12.883 22.984 26.328 1 95.62 388 HIS A N 1
ATOM 3128 C CA . HIS A 1 388 ? 12.383 22.078 27.344 1 95.62 388 HIS A CA 1
ATOM 3129 C C . HIS A 1 388 ? 11.297 21.172 26.781 1 95.62 388 HIS A C 1
ATOM 3131 O O . HIS A 1 388 ? 10.422 21.625 26.047 1 95.62 388 HIS A O 1
ATOM 3137 N N . LEU A 1 389 ? 11.375 19.906 27.125 1 95.81 389 LEU A N 1
ATOM 3138 C CA . LEU A 1 389 ? 10.312 18.953 26.797 1 95.81 389 LEU A CA 1
ATOM 3139 C C . LEU A 1 389 ? 9.516 18.594 28.047 1 95.81 389 LEU A C 1
ATOM 3141 O O . LEU A 1 389 ? 10.055 18 28.984 1 95.81 389 LEU A O 1
ATOM 3145 N N . PRO A 1 390 ? 8.258 18.969 28.078 1 94.56 390 PRO A N 1
ATOM 3146 C CA . PRO A 1 390 ? 7.441 18.609 29.234 1 94.56 390 PRO A CA 1
ATOM 3147 C C . PRO A 1 390 ? 7.379 17.094 29.469 1 94.56 390 PRO A C 1
ATOM 3149 O O . PRO A 1 390 ? 7.809 16.312 28.609 1 94.56 390 PRO A O 1
ATOM 3152 N N . LEU A 1 391 ? 6.668 16.812 30.562 1 89.81 391 LEU A N 1
ATOM 3153 C CA . LEU A 1 391 ? 6.496 15.414 30.906 1 89.81 391 LEU A CA 1
ATOM 3154 C C . LEU A 1 391 ? 5.664 14.68 29.859 1 89.81 391 LEU A C 1
ATOM 3156 O O . LEU A 1 391 ? 4.684 15.234 29.344 1 89.81 391 LEU A O 1
ATOM 3160 N N . ASN A 1 392 ? 5.914 13.531 29.391 1 89.88 392 ASN A N 1
ATOM 3161 C CA . ASN A 1 392 ? 5.207 12.68 28.438 1 89.88 392 ASN A CA 1
ATOM 3162 C C . ASN A 1 392 ? 5.688 12.914 27.016 1 89.88 392 ASN A C 1
ATOM 3164 O O . ASN A 1 392 ? 5.25 12.227 26.094 1 89.88 392 ASN A O 1
ATOM 3168 N N . PHE A 1 393 ? 6.547 13.945 26.891 1 94.62 393 PHE A N 1
ATOM 3169 C CA . PHE A 1 393 ? 7.059 14.234 25.562 1 94.62 393 PHE A CA 1
ATOM 3170 C C . PHE A 1 393 ? 8.562 14 25.5 1 94.62 393 PHE A C 1
ATOM 3172 O O . PHE A 1 393 ? 9.227 14.453 24.562 1 94.62 393 PHE A O 1
ATOM 3179 N N . ASP A 1 394 ? 9.172 13.289 26.438 1 89.38 394 ASP A N 1
ATOM 3180 C CA . ASP A 1 394 ? 10.625 13.227 26.578 1 89.38 394 ASP A CA 1
ATOM 3181 C C . ASP A 1 394 ? 11.188 11.969 25.922 1 89.38 394 ASP A C 1
ATOM 3183 O O . ASP A 1 394 ? 12.352 11.625 26.125 1 89.38 394 ASP A O 1
ATOM 3187 N N . ARG A 1 395 ? 10.398 11.281 25.156 1 89.88 395 ARG A N 1
ATOM 3188 C CA . ARG A 1 395 ? 10.828 10.055 24.5 1 89.88 395 ARG A CA 1
ATOM 3189 C C . ARG A 1 395 ? 12.07 10.289 23.641 1 89.88 395 ARG A C 1
ATOM 3191 O O . ARG A 1 395 ? 12.969 9.453 23.594 1 89.88 395 ARG A O 1
ATOM 3198 N N . TYR A 1 396 ? 12.195 11.469 23.031 1 91.75 396 TYR A N 1
ATOM 3199 C CA . TYR A 1 396 ? 13.219 11.719 22.016 1 91.75 396 TYR A CA 1
ATOM 3200 C C . TYR A 1 396 ? 14.492 12.258 22.672 1 91.75 396 TYR A C 1
ATOM 3202 O O . TYR A 1 396 ? 15.5 12.469 21.984 1 91.75 396 TYR A O 1
ATOM 3210 N N . LEU A 1 397 ? 14.492 12.477 23.953 1 87.81 397 LEU A N 1
ATOM 3211 C CA . LEU A 1 397 ? 15.68 12.953 24.656 1 87.81 397 LEU A CA 1
ATOM 3212 C C . LEU A 1 397 ? 16.734 11.852 24.766 1 87.81 397 LEU A C 1
ATOM 3214 O O . LEU A 1 397 ? 17.922 12.133 24.812 1 87.81 397 LEU A O 1
ATOM 3218 N N . TYR A 1 398 ? 16.219 10.656 24.656 1 84.94 398 TYR A N 1
ATOM 3219 C CA . TYR A 1 398 ? 17.125 9.57 25 1 84.94 398 TYR A CA 1
ATOM 3220 C C . TYR A 1 398 ? 17.422 8.711 23.766 1 84.94 398 TYR A C 1
ATOM 3222 O O . TYR A 1 398 ? 18.312 7.852 23.812 1 84.94 398 TYR A O 1
ATOM 3230 N N . ALA A 1 399 ? 16.766 8.883 22.766 1 86.19 399 ALA A N 1
ATOM 3231 C CA . ALA A 1 399 ? 16.984 8.023 21.594 1 86.19 399 ALA A CA 1
ATOM 3232 C C . ALA A 1 399 ? 16.75 8.797 20.297 1 86.19 399 ALA A C 1
ATOM 3234 O O . ALA A 1 399 ? 15.734 9.477 20.141 1 86.19 399 ALA A O 1
ATOM 3235 N N . ALA A 1 400 ? 17.797 8.648 19.453 1 86.12 400 ALA A N 1
ATOM 3236 C CA . ALA A 1 400 ? 17.641 9.234 18.125 1 86.12 400 ALA A CA 1
ATOM 3237 C C . ALA A 1 400 ? 16.891 8.297 17.203 1 86.12 400 ALA A C 1
ATOM 3239 O O . ALA A 1 400 ? 17.266 7.137 17.031 1 86.12 400 ALA A O 1
ATOM 3240 N N . ASN A 1 401 ? 15.773 8.75 16.641 1 90.81 401 ASN A N 1
ATOM 3241 C CA . ASN A 1 401 ? 14.945 7.969 15.727 1 90.81 401 ASN A CA 1
ATOM 3242 C C . ASN A 1 401 ? 14.781 8.672 14.383 1 90.81 401 ASN A C 1
ATOM 3244 O O . ASN A 1 401 ? 13.656 8.938 13.953 1 90.81 401 ASN A O 1
ATOM 3248 N N . TYR A 1 402 ? 15.867 8.797 13.75 1 89.69 402 TYR A N 1
ATOM 3249 C CA . TYR A 1 402 ? 15.812 9.477 12.453 1 89.69 402 TYR A CA 1
ATOM 3250 C C . TYR A 1 402 ? 14.898 8.727 11.492 1 89.69 402 TYR A C 1
ATOM 3252 O O . TYR A 1 402 ? 14.852 7.496 11.5 1 89.69 402 TYR A O 1
ATOM 3260 N N . HIS A 1 403 ? 14.188 9.438 10.703 1 92.12 403 HIS A N 1
ATOM 3261 C CA . HIS A 1 403 ? 13.266 8.953 9.68 1 92.12 403 HIS A CA 1
ATOM 3262 C C . HIS A 1 403 ? 11.945 8.5 10.305 1 92.12 403 HIS A C 1
ATOM 3264 O O . HIS A 1 403 ? 11.125 7.867 9.641 1 92.12 403 HIS A O 1
ATOM 3270 N N . GLU A 1 404 ? 11.844 8.742 11.539 1 96.06 404 GLU A N 1
ATOM 3271 C CA . GLU A 1 404 ? 10.523 8.836 12.156 1 96.06 404 GLU A CA 1
ATOM 3272 C C . GLU A 1 404 ? 9.992 10.266 12.102 1 96.06 404 GLU A C 1
ATOM 3274 O O . GLU A 1 404 ? 10.68 11.203 12.5 1 96.06 404 GLU A O 1
ATOM 3279 N N . ALA A 1 405 ? 8.812 10.43 11.672 1 98.19 405 ALA A N 1
ATOM 3280 C CA . ALA A 1 405 ? 8.289 11.773 11.422 1 98.19 405 ALA A CA 1
ATOM 3281 C C . ALA A 1 405 ? 8.297 12.617 12.695 1 98.19 405 ALA A C 1
ATOM 3283 O O . ALA A 1 405 ? 8.664 13.797 12.664 1 98.19 405 ALA A O 1
ATOM 3284 N N . GLY A 1 406 ? 7.898 12.031 13.828 1 98.06 406 GLY A N 1
ATOM 3285 C CA . GLY A 1 406 ? 7.895 12.75 15.086 1 98.06 406 GLY A CA 1
ATOM 3286 C C . GLY A 1 406 ? 9.273 13.227 15.508 1 98.06 406 GLY A C 1
ATOM 3287 O O . GLY A 1 406 ? 9.438 14.375 15.93 1 98.06 406 GLY A O 1
ATOM 3288 N N . PHE A 1 407 ? 10.242 12.43 15.406 1 97.81 407 PHE A N 1
ATOM 3289 C CA . PHE A 1 407 ? 11.602 12.781 15.781 1 97.81 407 PHE A CA 1
ATOM 3290 C C . PHE A 1 407 ? 12.172 13.836 14.836 1 97.81 407 PHE A C 1
ATOM 3292 O O . PHE A 1 407 ? 12.789 14.805 15.273 1 97.81 407 PHE A O 1
ATOM 3299 N N . ASP A 1 408 ? 11.977 13.562 13.539 1 98.06 408 ASP A N 1
ATOM 3300 C CA . ASP A 1 408 ? 12.492 14.508 12.555 1 98.06 408 ASP A CA 1
ATOM 3301 C C . ASP A 1 408 ? 11.859 15.883 12.727 1 98.06 408 ASP A C 1
ATOM 3303 O O . ASP A 1 408 ? 12.523 16.906 12.523 1 98.06 408 ASP A O 1
ATOM 3307 N N . SER A 1 409 ? 10.562 15.945 13.086 1 98.56 409 SER A N 1
ATOM 3308 C CA . SER A 1 409 ? 9.922 17.234 13.359 1 98.56 409 SER A CA 1
ATOM 3309 C C . SER A 1 409 ? 10.523 17.891 14.602 1 98.56 409 SER A C 1
ATOM 3311 O O . SER A 1 409 ? 10.633 19.109 14.672 1 98.56 409 SER A O 1
ATOM 3313 N N . PHE A 1 410 ? 10.859 17.094 15.602 1 98.19 410 PHE A N 1
ATOM 3314 C CA . PHE A 1 410 ? 11.484 17.609 16.812 1 98.19 410 PHE A CA 1
ATOM 3315 C C . PHE A 1 410 ? 12.836 18.25 16.5 1 98.19 410 PHE A C 1
ATOM 3317 O O . PHE A 1 410 ? 13.133 19.359 16.953 1 98.19 410 PHE A O 1
ATOM 3324 N N . VAL A 1 411 ? 13.617 17.516 15.727 1 97.88 411 VAL A N 1
ATOM 3325 C CA . VAL A 1 411 ? 14.922 18.031 15.32 1 97.88 411 VAL A CA 1
ATOM 3326 C C . VAL A 1 411 ? 14.75 19.312 14.508 1 97.88 411 VAL A C 1
ATOM 3328 O O . VAL A 1 411 ? 15.492 20.281 14.695 1 97.88 411 VAL A O 1
ATOM 3331 N N . THR A 1 412 ? 13.797 19.266 13.625 1 98.44 412 THR A N 1
ATOM 3332 C CA . THR A 1 412 ? 13.492 20.438 12.82 1 98.44 412 THR A CA 1
ATOM 3333 C C . THR A 1 412 ? 13.141 21.625 13.719 1 98.44 412 THR A C 1
ATOM 3335 O O . THR A 1 412 ? 13.562 22.75 13.461 1 98.44 412 THR A O 1
ATOM 3338 N N . ALA A 1 413 ? 12.359 21.406 14.742 1 98.25 413 ALA A N 1
ATOM 3339 C CA . ALA A 1 413 ? 12 22.469 15.688 1 98.25 413 ALA A CA 1
ATOM 3340 C C . ALA A 1 413 ? 13.234 23.031 16.375 1 98.25 413 ALA A C 1
ATOM 3342 O O . ALA A 1 413 ? 13.367 24.234 16.547 1 98.25 413 ALA A O 1
ATOM 3343 N N . LYS A 1 414 ? 14.102 22.141 16.797 1 96.81 414 LYS A N 1
ATOM 3344 C CA . LYS A 1 414 ? 15.352 22.562 17.422 1 96.81 414 LYS A CA 1
ATOM 3345 C C . LYS A 1 414 ? 16.156 23.469 16.5 1 96.81 414 LYS A C 1
ATOM 3347 O O . LYS A 1 414 ? 16.625 24.531 16.922 1 96.81 414 LYS A O 1
ATOM 3352 N N . ILE A 1 415 ? 16.234 23.016 15.305 1 96.44 415 ILE A N 1
ATOM 3353 C CA . ILE A 1 415 ? 16.984 23.797 14.32 1 96.44 415 ILE A CA 1
ATOM 3354 C C . ILE A 1 415 ? 16.266 25.125 14.055 1 96.44 415 ILE A C 1
ATOM 3356 O O . ILE A 1 415 ? 16.922 26.156 13.938 1 96.44 415 ILE A O 1
ATOM 3360 N N . GLY A 1 416 ? 14.969 25.094 13.953 1 96.25 416 GLY A N 1
ATOM 3361 C CA . GLY A 1 416 ? 14.172 26.297 13.711 1 96.25 416 GLY A CA 1
ATOM 3362 C C . GLY A 1 416 ? 14.312 27.328 14.805 1 96.25 416 GLY A C 1
ATOM 3363 O O . GLY A 1 416 ? 14.078 28.516 14.578 1 96.25 416 GLY A O 1
ATOM 3364 N N . LEU A 1 417 ? 14.695 26.906 15.992 1 96.12 417 LEU A N 1
ATOM 3365 C CA . LEU A 1 417 ? 14.914 27.812 17.109 1 96.12 417 LEU A CA 1
ATOM 3366 C C . LEU A 1 417 ? 16.344 28.312 17.125 1 96.12 417 LEU A C 1
ATOM 3368 O O . LEU A 1 417 ? 16.578 29.531 17.234 1 96.12 417 LEU A O 1
ATOM 3372 N N . LYS A 1 418 ? 17.281 27.484 16.906 1 93.94 418 LYS A N 1
ATOM 3373 C CA . LYS A 1 418 ? 18.688 27.797 17.125 1 93.94 418 LYS A CA 1
ATOM 3374 C C . LYS A 1 418 ? 19.266 28.547 15.938 1 93.94 418 LYS A C 1
ATOM 3376 O O . LYS A 1 418 ? 20.078 29.469 16.125 1 93.94 418 LYS A O 1
ATOM 3381 N N . LEU A 1 419 ? 18.859 28.141 14.812 1 90.88 419 LEU A N 1
ATOM 3382 C CA . LEU A 1 419 ? 19.469 28.703 13.617 1 90.88 419 LEU A CA 1
ATOM 3383 C C . LEU A 1 419 ? 19.141 30.188 13.484 1 90.88 419 LEU A C 1
ATOM 3385 O O . LEU A 1 419 ? 20.031 31.016 13.289 1 90.88 419 LEU A O 1
ATOM 3389 N N . PRO A 1 420 ? 17.891 30.609 13.508 1 89.06 420 PRO A N 1
ATOM 3390 C CA . PRO A 1 420 ? 17.594 32.031 13.438 1 89.06 420 PRO A CA 1
ATOM 3391 C C . PRO A 1 420 ? 18.234 32.844 14.57 1 89.06 420 PRO A C 1
ATOM 3393 O O . PRO A 1 420 ? 18.688 33.969 14.359 1 89.06 420 PRO A O 1
ATOM 3396 N N . ALA A 1 421 ? 18.25 32.25 15.734 1 86.31 421 ALA A N 1
ATOM 3397 C CA . ALA A 1 421 ? 18.891 32.906 16.875 1 86.31 421 ALA A CA 1
ATOM 3398 C C . ALA A 1 421 ? 20.375 33.125 16.609 1 86.31 421 ALA A C 1
ATOM 3400 O O . ALA A 1 421 ? 20.891 34.219 16.891 1 86.31 421 ALA A O 1
ATOM 3401 N N . LYS A 1 422 ? 20.984 32.156 16.094 1 84.88 422 LYS A N 1
ATOM 3402 C CA . LYS A 1 422 ? 22.406 32.25 15.758 1 84.88 422 LYS A CA 1
ATOM 3403 C C . LYS A 1 422 ? 22.641 33.281 14.664 1 84.88 422 LYS A C 1
ATOM 3405 O O . LYS A 1 422 ? 23.578 34.094 14.758 1 84.88 422 LYS A O 1
ATOM 3410 N N . LEU A 1 423 ? 21.859 33.219 13.664 1 83.5 423 LEU A N 1
ATOM 3411 C CA . LEU A 1 423 ? 22 34.156 12.547 1 83.5 423 LEU A CA 1
ATOM 3412 C C . LEU A 1 423 ? 21.812 35.594 13.016 1 83.5 423 LEU A C 1
ATOM 3414 O O . LEU A 1 423 ? 22.516 36.5 12.555 1 83.5 423 LEU A O 1
ATOM 3418 N N . LYS A 1 424 ? 20.875 35.844 13.82 1 82.06 424 LYS A N 1
ATOM 3419 C CA . LYS A 1 424 ? 20.625 37.188 14.344 1 82.06 424 LYS A CA 1
ATOM 3420 C C . LYS A 1 424 ? 21.797 37.688 15.172 1 82.06 424 LYS A C 1
ATOM 3422 O O . LYS A 1 424 ? 22.156 38.844 15.109 1 82.06 424 LYS A O 1
ATOM 3427 N N . ARG A 1 425 ? 22.344 36.844 15.891 1 77.31 425 ARG A N 1
ATOM 3428 C CA . ARG A 1 425 ? 23.5 37.188 16.719 1 77.31 425 ARG A CA 1
ATOM 3429 C C . ARG A 1 425 ? 24.703 37.5 15.852 1 77.31 425 ARG A C 1
ATOM 3431 O O . ARG A 1 425 ? 25.469 38.438 16.172 1 77.31 425 ARG A O 1
ATOM 3438 N N . GLU A 1 426 ? 24.828 36.688 14.766 1 73.31 426 GLU A N 1
ATOM 3439 C CA . GLU A 1 426 ? 25.969 36.875 13.883 1 73.31 426 GLU A CA 1
ATOM 3440 C C . GLU A 1 426 ? 25.75 38.062 12.953 1 73.31 426 GLU A C 1
ATOM 3442 O O . GLU A 1 426 ? 26.703 38.656 12.469 1 73.31 426 GLU A O 1
ATOM 3447 N N . GLN A 1 427 ? 24.578 38.281 12.102 1 61.69 427 GLN A N 1
ATOM 3448 C CA . GLN A 1 427 ? 24.25 39.312 11.125 1 61.69 427 GLN A CA 1
ATOM 3449 C C . GLN A 1 427 ? 24.188 40.688 11.781 1 61.69 427 GLN A C 1
ATOM 3451 O O . GLN A 1 427 ? 23.812 41.688 11.133 1 61.69 427 GLN A O 1
ATOM 3456 N N . LYS A 1 428 ? 24.453 41 12.844 1 50.53 428 LYS A N 1
ATOM 3457 C CA . LYS A 1 428 ? 24.625 42.438 12.969 1 50.53 428 LYS A CA 1
ATOM 3458 C C . LYS A 1 428 ? 25.109 43.062 11.656 1 50.53 428 LYS A C 1
ATOM 3460 O O . LYS A 1 428 ? 24.906 44.25 11.406 1 50.53 428 LYS A O 1
ATOM 3465 N N . ASP A 1 429 ? 25.734 42.438 10.531 1 40.44 429 ASP A N 1
ATOM 3466 C CA . ASP A 1 429 ? 26 43.062 9.242 1 40.44 429 ASP A CA 1
ATOM 3467 C C . ASP A 1 429 ? 25.016 42.562 8.18 1 40.44 429 ASP A C 1
ATOM 3469 O O . ASP A 1 429 ? 25.312 41.625 7.441 1 40.44 429 ASP A O 1
ATOM 3473 N N . VAL A 1 430 ? 23.75 42.25 8.195 1 45.5 430 VAL A N 1
ATOM 3474 C CA . VAL A 1 430 ? 22.656 41.781 7.348 1 45.5 430 VAL A CA 1
ATOM 3475 C C . VAL A 1 430 ? 22.797 42.406 5.949 1 45.5 430 VAL A C 1
ATOM 3477 O O . VAL A 1 430 ? 22.344 41.812 4.965 1 45.5 430 VAL A O 1
ATOM 3480 N N . GLU A 1 431 ? 23.203 43.531 5.801 1 46 431 GLU A N 1
ATOM 3481 C CA . GLU A 1 431 ? 23.453 44.156 4.504 1 46 431 GLU A CA 1
ATOM 3482 C C . GLU A 1 431 ? 24.391 43.281 3.66 1 46 431 GLU A C 1
ATOM 3484 O O . GLU A 1 431 ? 24.266 43.25 2.436 1 46 431 GLU A O 1
ATOM 3489 N N . SER A 1 432 ? 25.203 42.562 4.246 1 44.84 432 SER A N 1
ATOM 3490 C CA . SER A 1 432 ? 26.188 41.75 3.516 1 44.84 432 SER A CA 1
ATOM 3491 C C . SER A 1 432 ? 25.578 40.438 3.027 1 44.84 432 SER A C 1
ATOM 3493 O O . SER A 1 432 ? 26.094 39.812 2.107 1 44.84 432 SER A O 1
ATOM 3495 N N . LEU A 1 433 ? 24.594 39.906 3.646 1 43.84 433 LEU A N 1
ATOM 3496 C CA . LEU A 1 433 ? 23.984 38.625 3.264 1 43.84 433 LEU A CA 1
ATOM 3497 C C . LEU A 1 433 ? 23.141 38.781 1.996 1 43.84 433 LEU A C 1
ATOM 3499 O O . LEU A 1 433 ? 23.094 37.875 1.164 1 43.84 433 LEU A O 1
ATOM 3503 N N . VAL A 1 434 ? 22.391 39.875 1.848 1 43.91 434 VAL A N 1
ATOM 3504 C CA . VAL A 1 434 ? 21.594 40.156 0.654 1 43.91 434 VAL A CA 1
ATOM 3505 C C . VAL A 1 434 ? 22.531 40.406 -0.531 1 43.91 434 VAL A C 1
ATOM 3507 O O . VAL A 1 434 ? 22.203 40.062 -1.668 1 43.91 434 VAL A O 1
ATOM 3510 N N . LYS A 1 435 ? 23.703 41.094 -0.459 1 41.12 435 LYS A N 1
ATOM 3511 C CA . LYS A 1 435 ? 24.594 41.406 -1.563 1 41.12 435 LYS A CA 1
ATOM 3512 C C . LYS A 1 435 ? 25.297 40.156 -2.08 1 41.12 435 LYS A C 1
ATOM 3514 O O . LYS A 1 435 ? 25.797 40.156 -3.211 1 41.12 435 LYS A O 1
ATOM 3519 N N . GLY A 1 436 ? 25.562 39.156 -1.303 1 36.84 436 GLY A N 1
ATOM 3520 C CA . GLY A 1 436 ? 26.328 38.031 -1.78 1 36.84 436 GLY A CA 1
ATOM 3521 C C . GLY A 1 436 ? 25.531 37.125 -2.715 1 36.84 436 GLY A C 1
ATOM 3522 O O . GLY A 1 436 ? 26.094 36.281 -3.412 1 36.84 436 GLY A O 1
ATOM 3523 N N . THR A 1 437 ? 24.266 36.938 -2.547 1 37.47 437 THR A N 1
ATOM 3524 C CA . THR A 1 437 ? 23.547 36.094 -3.475 1 37.47 437 THR A CA 1
ATOM 3525 C C . THR A 1 437 ? 23.453 36.75 -4.852 1 37.47 437 THR A C 1
ATOM 3527 O O . THR A 1 437 ? 23.031 36.094 -5.82 1 37.47 437 THR A O 1
ATOM 3530 N N . GLY A 1 438 ? 23.562 38.094 -4.984 1 33.97 438 GLY A N 1
ATOM 3531 C CA . GLY A 1 438 ? 23.516 38.75 -6.281 1 33.97 438 GLY A CA 1
ATOM 3532 C C . GLY A 1 438 ? 24.734 38.469 -7.145 1 33.97 438 GLY A C 1
ATOM 3533 O O . GLY A 1 438 ? 24.75 38.812 -8.328 1 33.97 438 GLY A O 1
ATOM 3534 N N . GLY A 1 439 ? 25.984 38.281 -6.566 1 31.83 439 GLY A N 1
ATOM 3535 C CA . GLY A 1 439 ? 27.188 38.25 -7.371 1 31.83 439 GLY A CA 1
ATOM 3536 C C . GLY A 1 439 ? 27.297 37 -8.25 1 31.83 439 GLY A C 1
ATOM 3537 O O . GLY A 1 439 ? 28.25 36.844 -9.008 1 31.83 439 GLY A O 1
ATOM 3538 N N . ILE A 1 440 ? 26.656 35.906 -7.887 1 32.28 440 ILE A N 1
ATOM 3539 C CA . ILE A 1 440 ? 27 34.781 -8.75 1 32.28 440 ILE A CA 1
ATOM 3540 C C . ILE A 1 440 ? 26.391 34.969 -10.133 1 32.28 440 ILE A C 1
ATOM 3542 O O . ILE A 1 440 ? 26.797 34.344 -11.102 1 32.28 440 ILE A O 1
ATOM 3546 N N . ILE A 1 441 ? 25.281 35.75 -10.273 1 30.02 441 ILE A N 1
ATOM 3547 C CA . ILE A 1 441 ? 24.797 35.719 -11.648 1 30.02 441 ILE A CA 1
ATOM 3548 C C . ILE A 1 441 ? 25.641 36.656 -12.508 1 30.02 441 ILE A C 1
ATOM 3550 O O . ILE A 1 441 ? 25.75 36.469 -13.727 1 30.02 441 ILE A O 1
ATOM 3554 N N . GLN A 1 442 ? 26.047 37.812 -11.961 1 28 442 GLN A N 1
ATOM 3555 C CA . GLN A 1 442 ? 26.391 38.844 -12.945 1 28 442 GLN A CA 1
ATOM 3556 C C . GLN A 1 442 ? 27.781 38.594 -13.531 1 28 442 GLN A C 1
ATOM 3558 O O . GLN A 1 442 ? 28.203 39.25 -14.469 1 28 442 GLN A O 1
ATOM 3563 N N . GLU A 1 443 ? 28.625 37.844 -12.836 1 27.55 443 GLU A N 1
ATOM 3564 C CA . GLU A 1 443 ? 29.969 38.156 -13.32 1 27.55 443 GLU A CA 1
ATOM 3565 C C . GLU A 1 443 ? 30.156 37.656 -14.75 1 27.55 443 GLU A C 1
ATOM 3567 O O . GLU A 1 443 ? 31.156 37.969 -15.391 1 27.55 443 GLU A O 1
ATOM 3572 N N . SER A 1 444 ? 29.422 36.594 -15.117 1 25.91 444 SER A N 1
ATOM 3573 C CA . SER A 1 444 ? 30.125 36.062 -16.281 1 25.91 444 SER A CA 1
ATOM 3574 C C . SER A 1 444 ? 29.984 37 -17.484 1 25.91 444 SER A C 1
ATOM 3576 O O . SER A 1 444 ? 30.422 36.688 -18.594 1 25.91 444 SER A O 1
ATOM 3578 N N . ALA A 1 445 ? 28.922 37.844 -17.391 1 25.11 445 ALA A N 1
ATOM 3579 C CA . ALA A 1 445 ? 28.734 38.406 -18.734 1 25.11 445 ALA A CA 1
ATOM 3580 C C . ALA A 1 445 ? 29.859 39.375 -19.094 1 25.11 445 ALA A C 1
ATOM 3582 O O . ALA A 1 445 ? 29.766 40.062 -20.094 1 25.11 445 ALA A O 1
ATOM 3583 N N . SER A 1 446 ? 30.781 39.656 -18.188 1 23.8 446 SER A N 1
ATOM 3584 C CA . SER A 1 446 ? 31.5 40.906 -18.469 1 23.8 446 SER A CA 1
ATOM 3585 C C . SER A 1 446 ? 32.406 40.75 -19.688 1 23.8 446 SER A C 1
ATOM 3587 O O . SER A 1 446 ? 33.094 41.688 -20.062 1 23.8 446 SER A O 1
ATOM 3589 N N . GLY A 1 447 ? 32.75 39.562 -20.109 1 21.23 447 GLY A N 1
ATOM 3590 C CA . GLY A 1 447 ? 34.094 39.812 -20.625 1 21.23 447 GLY A CA 1
ATOM 3591 C C . GLY A 1 447 ? 34.094 40.75 -21.828 1 21.23 447 GLY A C 1
ATOM 3592 O O . GLY A 1 447 ? 35.062 41.5 -22.016 1 21.23 447 GLY A O 1
ATOM 3593 N N . ILE A 1 448 ? 33.406 40.312 -22.938 1 22 448 ILE A N 1
ATOM 3594 C CA . ILE A 1 448 ? 34.125 40.625 -24.172 1 22 448 ILE A CA 1
ATOM 3595 C C . ILE A 1 448 ? 33.875 42.094 -24.562 1 22 448 ILE A C 1
ATOM 3597 O O . ILE A 1 448 ? 32.75 42.438 -24.938 1 22 448 ILE A O 1
ATOM 3601 N N . SER A 1 449 ? 34.25 43.094 -23.734 1 20.23 449 SER A N 1
ATOM 3602 C CA . SER A 1 449 ? 34.312 44.5 -24.047 1 20.23 449 SER A CA 1
ATOM 3603 C C . SER A 1 449 ? 35 44.75 -25.375 1 20.23 449 SER A C 1
ATOM 3605 O O . SER A 1 449 ? 36.188 44.531 -25.516 1 20.23 449 SER A O 1
ATOM 3607 N N . GLY A 1 450 ? 34.344 44.281 -26.516 1 18.52 450 GLY A N 1
ATOM 3608 C CA . GLY A 1 450 ? 34.969 44.844 -27.719 1 18.52 450 GLY A CA 1
ATOM 3609 C C . GLY A 1 450 ? 35.094 46.344 -27.688 1 18.52 450 GLY A C 1
ATOM 3610 O O . GLY A 1 450 ? 34.281 47.031 -27.031 1 18.52 450 GLY A O 1
ATOM 3611 N N . LYS A 1 451 ? 36.156 46.938 -28.094 1 19.17 451 LYS A N 1
ATOM 3612 C CA . LYS A 1 451 ? 36.781 48.25 -28.109 1 19.17 451 LYS A CA 1
ATOM 3613 C C . LYS A 1 451 ? 36 49.219 -28.953 1 19.17 451 LYS A C 1
ATOM 3615 O O . LYS A 1 451 ? 36.469 50.344 -29.219 1 19.17 451 LYS A O 1
ATOM 3620 N N . GLY A 1 452 ? 34.656 48.938 -29.344 1 18.09 452 GLY A N 1
ATOM 3621 C CA . GLY A 1 452 ? 34.625 49.938 -30.406 1 18.09 452 GLY A CA 1
ATOM 3622 C C . GLY A 1 452 ? 34.625 51.344 -29.906 1 18.09 452 GLY A C 1
ATOM 3623 O O . GLY A 1 452 ? 34.219 51.625 -28.781 1 18.09 452 GLY A O 1
ATOM 3624 N N . ALA A 1 453 ? 35.281 52.281 -30.547 1 16.59 453 ALA A N 1
ATOM 3625 C CA . ALA A 1 453 ? 35.938 53.562 -30.344 1 16.59 453 ALA A CA 1
ATOM 3626 C C . ALA A 1 453 ? 34.906 54.688 -30.125 1 16.59 453 ALA A C 1
ATOM 3628 O O . ALA A 1 453 ? 35.094 55.562 -29.281 1 16.59 453 ALA A O 1
ATOM 3629 N N . ASP A 1 454 ? 33.812 54.812 -30.906 1 16.44 454 ASP A N 1
ATOM 3630 C CA . ASP A 1 454 ? 33.938 56.219 -31.344 1 16.44 454 ASP A CA 1
ATOM 3631 C C . ASP A 1 454 ? 33.406 57.156 -30.266 1 16.44 454 ASP A C 1
ATOM 3633 O O . ASP A 1 454 ? 34.125 58.094 -29.875 1 16.44 454 ASP A O 1
ATOM 3637 N N . GLN A 1 455 ? 32.062 57.719 -30.469 1 16.89 455 GLN A N 1
ATOM 3638 C CA . GLN A 1 455 ? 31.906 59.156 -30.609 1 16.89 455 GLN A CA 1
ATOM 3639 C C . GLN A 1 455 ? 31.719 59.844 -29.25 1 16.89 455 GLN A C 1
ATOM 3641 O O . GLN A 1 455 ? 31.391 59.188 -28.266 1 16.89 455 GLN A O 1
ATOM 3646 N N . PRO A 1 456 ? 30.828 61.031 -29.25 1 17.27 456 PRO A N 1
ATOM 3647 C CA . PRO A 1 456 ? 31.125 62.344 -28.688 1 17.27 456 PRO A CA 1
ATOM 3648 C C . PRO A 1 456 ? 30.781 62.438 -27.203 1 17.27 456 PRO A C 1
ATOM 3650 O O . PRO A 1 456 ? 30.031 61.625 -26.688 1 17.27 456 PRO A O 1
ATOM 3653 N N . ALA A 1 457 ? 31.094 63.594 -26.594 1 15.95 457 ALA A N 1
ATOM 3654 C CA . ALA A 1 457 ? 31.547 64.188 -25.328 1 15.95 457 ALA A CA 1
ATOM 3655 C C . ALA A 1 457 ? 30.359 64.438 -24.406 1 15.95 457 ALA A C 1
ATOM 3657 O O . ALA A 1 457 ? 30.484 64.312 -23.188 1 15.95 457 ALA A O 1
ATOM 3658 N N . LYS A 1 458 ? 29.172 65 -24.875 1 15.87 458 LYS A N 1
ATOM 3659 C CA . LYS A 1 458 ? 29 66.25 -24.203 1 15.87 458 LYS A CA 1
ATOM 3660 C C . LYS A 1 458 ? 28.531 66.062 -22.766 1 15.87 458 LYS A C 1
ATOM 3662 O O . LYS A 1 458 ? 28 65 -22.406 1 15.87 458 LYS A O 1
ATOM 3667 N N . GLU A 1 459 ? 27.438 66.875 -22.328 1 16.05 459 GLU A N 1
ATOM 3668 C CA . GLU A 1 459 ? 27.422 67.938 -21.328 1 16.05 459 GLU A CA 1
ATOM 3669 C C . GLU A 1 459 ? 26.984 67.438 -19.969 1 16.05 459 GLU A C 1
ATOM 3671 O O . GLU A 1 459 ? 26.344 66.375 -19.875 1 16.05 459 GLU A O 1
ATOM 3676 N N . THR A 1 460 ? 26.672 68.375 -19.078 1 15.51 460 THR A N 1
ATOM 3677 C CA . THR A 1 460 ? 27.062 68.75 -17.734 1 15.51 460 THR A CA 1
ATOM 3678 C C . THR A 1 460 ? 26.094 68.188 -16.688 1 15.51 460 THR A C 1
ATOM 3680 O O . THR A 1 460 ? 26.531 67.688 -15.68 1 15.51 460 THR A O 1
ATOM 3683 N N . LYS A 1 461 ? 24.844 68.75 -16.484 1 16.28 461 LYS A N 1
ATOM 3684 C CA . LYS A 1 461 ? 24.672 69.5 -15.25 1 16.28 461 LYS A CA 1
ATOM 3685 C C . LYS A 1 461 ? 24.172 68.562 -14.117 1 16.28 461 LYS A C 1
ATOM 3687 O O . LYS A 1 461 ? 23.578 67.562 -14.367 1 16.28 461 LYS A O 1
ATOM 3692 N N . ALA A 1 462 ? 23.719 69.188 -12.977 1 15.79 462 ALA A N 1
ATOM 3693 C CA . ALA A 1 462 ? 23.984 69.25 -11.539 1 15.79 462 ALA A CA 1
ATOM 3694 C C . ALA A 1 462 ? 22.984 68.438 -10.75 1 15.79 462 ALA A C 1
ATOM 3696 O O . ALA A 1 462 ? 23.359 67.625 -9.914 1 15.79 462 ALA A O 1
ATOM 3697 N N . GLY A 1 463 ? 21.719 68.875 -10.492 1 15.8 463 GLY A N 1
ATOM 3698 C CA . GLY A 1 463 ? 21.484 69.25 -9.109 1 15.8 463 GLY A CA 1
ATOM 3699 C C . GLY A 1 463 ? 21 68.125 -8.234 1 15.8 463 GLY A C 1
ATOM 3700 O O . GLY A 1 463 ? 20.688 67.062 -8.727 1 15.8 463 GLY A O 1
ATOM 3701 N N . GLN A 1 464 ? 20.031 68.375 -7.191 1 15.73 464 GLN A N 1
ATOM 3702 C CA . GLN A 1 464 ? 20.047 68.312 -5.734 1 15.73 464 GLN A CA 1
ATOM 3703 C C . GLN A 1 464 ? 19.328 67.062 -5.219 1 15.73 464 GLN A C 1
ATOM 3705 O O . GLN A 1 464 ? 19.891 66.312 -4.422 1 15.73 464 GLN A O 1
ATOM 3710 N N . ASP A 1 465 ? 18 67.125 -4.758 1 16.61 465 ASP A N 1
ATOM 3711 C CA . ASP A 1 465 ? 17.594 67.062 -3.357 1 16.61 465 ASP A CA 1
ATOM 3712 C C . ASP A 1 465 ? 17.172 65.625 -2.961 1 16.61 465 ASP A C 1
ATOM 3714 O O . ASP A 1 465 ? 16.812 64.812 -3.82 1 16.61 465 ASP A O 1
ATOM 3718 N N . GLY A 1 466 ? 16.938 65.25 -1.584 1 16.22 466 GLY A N 1
ATOM 3719 C CA . GLY A 1 466 ? 17.141 64.312 -0.508 1 16.22 466 GLY A CA 1
ATOM 3720 C C . GLY A 1 466 ? 15.969 63.375 -0.311 1 16.22 466 GLY A C 1
ATOM 3721 O O . GLY A 1 466 ? 16.016 62.469 0.525 1 16.22 466 GLY A O 1
ATOM 3722 N N . HIS A 1 467 ? 14.68 63.406 -0.817 1 16.95 467 HIS A N 1
ATOM 3723 C CA . HIS A 1 467 ? 13.617 63.125 0.137 1 16.95 467 HIS A CA 1
ATOM 3724 C C . HIS A 1 467 ? 13.469 61.594 0.344 1 16.95 467 HIS A C 1
ATOM 3726 O O . HIS A 1 467 ? 13.242 60.875 -0.614 1 16.95 467 HIS A O 1
ATOM 3732 N N . MET A 1 468 ? 13.984 60.938 1.429 1 16.44 468 MET A N 1
ATOM 3733 C CA . MET A 1 468 ? 14.273 59.562 1.882 1 16.44 468 MET A CA 1
ATOM 3734 C C . MET A 1 468 ? 12.992 58.844 2.316 1 16.44 468 MET A C 1
ATOM 3736 O O . MET A 1 468 ? 13.031 57.719 2.789 1 16.44 468 MET A O 1
ATOM 3740 N N . GLN A 1 469 ? 11.719 59.281 2.639 1 17.58 469 GLN A N 1
ATOM 3741 C CA . GLN A 1 469 ? 11.086 58.906 3.898 1 17.58 469 GLN A CA 1
ATOM 3742 C C . GLN A 1 469 ? 10.492 57.5 3.82 1 17.58 469 GLN A C 1
ATOM 3744 O O . GLN A 1 469 ? 10.656 56.688 4.742 1 17.58 469 GLN A O 1
ATOM 3749 N N . GLY A 1 470 ? 9.359 57 3.082 1 17.64 470 GLY A N 1
ATOM 3750 C CA . GLY A 1 470 ? 8.086 56.5 3.57 1 17.64 470 GLY A CA 1
ATOM 3751 C C . GLY A 1 470 ? 8.031 54.969 3.621 1 17.64 470 GLY A C 1
ATOM 3752 O O . GLY A 1 470 ? 6.973 54.406 3.877 1 17.64 470 GLY A O 1
ATOM 3753 N N . MET A 1 471 ? 8.984 54.062 3.43 1 19.08 471 MET A N 1
ATOM 3754 C CA . MET A 1 471 ? 8.617 52.719 2.988 1 19.08 471 MET A CA 1
ATOM 3755 C C . MET A 1 471 ? 8.297 51.812 4.18 1 19.08 471 MET A C 1
ATOM 3757 O O . MET A 1 471 ? 8.133 50.625 4.027 1 19.08 471 MET A O 1
ATOM 3761 N N . THR A 1 472 ? 8.359 52.25 5.445 1 22.3 472 THR A N 1
ATOM 3762 C CA . THR A 1 472 ? 8.398 51.312 6.566 1 22.3 472 THR A CA 1
ATOM 3763 C C . THR A 1 472 ? 7.059 50.594 6.715 1 22.3 472 THR A C 1
ATOM 3765 O O . THR A 1 472 ? 6.941 49.656 7.5 1 22.3 472 THR A O 1
ATOM 3768 N N . GLN A 1 473 ? 5.859 51 6.289 1 24.19 473 GLN A N 1
ATOM 3769 C CA . GLN A 1 473 ? 4.555 50.75 6.887 1 24.19 473 GLN A CA 1
ATOM 3770 C C . GLN A 1 473 ? 4.082 49.312 6.539 1 24.19 473 GLN A C 1
ATOM 3772 O O . GLN A 1 473 ? 3.111 48.844 7.121 1 24.19 473 GLN A O 1
ATOM 3777 N N . THR A 1 474 ? 4.605 48.562 5.559 1 25.56 474 THR A N 1
ATOM 3778 C CA . THR A 1 474 ? 3.77 47.5 4.977 1 25.56 474 THR A CA 1
ATOM 3779 C C . THR A 1 474 ? 3.809 46.25 5.832 1 25.56 474 THR A C 1
ATOM 3781 O O . THR A 1 474 ? 2.961 45.375 5.688 1 25.56 474 THR A O 1
ATOM 3784 N N . LEU A 1 475 ? 4.934 46 6.531 1 27.78 475 LEU A N 1
ATOM 3785 C CA . LEU A 1 475 ? 4.945 44.719 7.191 1 27.78 475 LEU A CA 1
ATOM 3786 C C . LEU A 1 475 ? 3.871 44.656 8.273 1 27.78 475 LEU A C 1
ATOM 3788 O O . LEU A 1 475 ? 3.338 43.562 8.555 1 27.78 475 LEU A O 1
ATOM 3792 N N . VAL A 1 476 ? 3.574 45.875 8.977 1 28.09 476 VAL A N 1
ATOM 3793 C CA . VAL A 1 476 ? 2.668 45.844 10.125 1 28.09 476 VAL A CA 1
ATOM 3794 C C . VAL A 1 476 ? 1.271 45.438 9.672 1 28.09 476 VAL A C 1
ATOM 3796 O O . VAL A 1 476 ? 0.536 44.781 10.422 1 28.09 476 VAL A O 1
ATOM 3799 N N . ASN A 1 477 ? 0.903 46.031 8.523 1 30.02 477 ASN A N 1
ATOM 3800 C CA . ASN A 1 477 ? -0.506 45.875 8.18 1 30.02 477 ASN A CA 1
ATOM 3801 C C . ASN A 1 477 ? -0.859 44.406 7.906 1 30.02 477 ASN A C 1
ATOM 3803 O O . ASN A 1 477 ? -2.035 44.062 7.781 1 30.02 477 ASN A O 1
ATOM 3807 N N . ILE A 1 478 ? 0.226 43.719 7.461 1 29.95 478 ILE A N 1
ATOM 3808 C CA . ILE A 1 478 ? -0.173 42.375 7.004 1 29.95 478 ILE A CA 1
ATOM 3809 C C . ILE A 1 478 ? -0.661 41.562 8.188 1 29.95 478 ILE A C 1
ATOM 3811 O O . ILE A 1 478 ? -1.389 40.562 8.016 1 29.95 478 ILE A O 1
ATOM 3815 N N . ILE A 1 479 ? -0.073 41.875 9.391 1 30.12 479 ILE A N 1
ATOM 3816 C CA . ILE A 1 479 ? -0.506 40.938 10.438 1 30.12 479 ILE A CA 1
ATOM 3817 C C . ILE A 1 479 ? -1.974 41.188 10.773 1 30.12 479 ILE A C 1
ATOM 3819 O O . ILE A 1 479 ? -2.631 40.344 11.391 1 30.12 479 ILE A O 1
ATOM 3823 N N . LYS A 1 480 ? -2.428 42.562 10.773 1 26.36 480 LYS A N 1
ATOM 3824 C CA . LYS A 1 480 ? -3.742 42.812 11.352 1 26.36 480 LYS A CA 1
ATOM 3825 C C . LYS A 1 480 ? -4.855 42.406 10.398 1 26.36 480 LYS A C 1
ATOM 3827 O O . LYS A 1 480 ? -6.02 42.75 10.594 1 26.36 480 LYS A O 1
ATOM 3832 N N . SER A 1 481 ? -4.574 42.062 9.195 1 22.66 481 SER A N 1
ATOM 3833 C CA . SER A 1 481 ? -5.691 42.188 8.258 1 22.66 481 SER A CA 1
ATOM 3834 C C . SER A 1 481 ? -6.906 41.406 8.742 1 22.66 481 SER A C 1
ATOM 3836 O O . SER A 1 481 ? -6.793 40.219 9.07 1 22.66 481 SER A O 1
ATOM 3838 N N . PRO A 1 482 ? -7.926 42.25 9.266 1 21.66 482 PRO A N 1
ATOM 3839 C CA . PRO A 1 482 ? -9.227 41.688 9.648 1 21.66 482 PRO A CA 1
ATOM 3840 C C . PRO A 1 482 ? -9.82 40.781 8.57 1 21.66 482 PRO A C 1
ATOM 3842 O O . PRO A 1 482 ? -9.484 40.938 7.387 1 21.66 482 PRO A O 1
ATOM 3845 N N . VAL A 1 483 ? -10.344 39.688 9.008 1 19.41 483 VAL A N 1
ATOM 3846 C CA . VAL A 1 483 ? -11.055 38.562 8.375 1 19.41 483 VAL A CA 1
ATOM 3847 C C . VAL A 1 483 ? -12.25 39.125 7.594 1 19.41 483 VAL A C 1
ATOM 3849 O O . VAL A 1 483 ? -13.25 39.531 8.188 1 19.41 483 VAL A O 1
ATOM 3852 N N . SER A 1 484 ? -12.047 40.156 6.797 1 18.22 484 SER A N 1
ATOM 3853 C CA . SER A 1 484 ? -13.258 40.625 6.117 1 18.22 484 SER A CA 1
ATOM 3854 C C . SER A 1 484 ? -13.953 39.469 5.406 1 18.22 484 SER A C 1
ATOM 3856 O O . SER A 1 484 ? -13.297 38.531 4.938 1 18.22 484 SER A O 1
ATOM 3858 N N . THR A 1 485 ? -15.281 39.438 5.695 1 19.42 485 THR A N 1
ATOM 3859 C CA . THR A 1 485 ? -16.453 38.625 5.41 1 19.42 485 THR A CA 1
ATOM 3860 C C . THR A 1 485 ? -16.688 38.5 3.906 1 19.42 485 THR A C 1
ATOM 3862 O O . THR A 1 485 ? -16.891 39.531 3.236 1 19.42 485 THR A O 1
ATOM 3865 N N . VAL A 1 486 ? -15.875 37.875 3.334 1 17.97 486 VAL A N 1
ATOM 3866 C CA . VAL A 1 486 ? -16.047 37.75 1.891 1 17.97 486 VAL A CA 1
ATOM 3867 C C . VAL A 1 486 ? -17.438 37.219 1.584 1 17.97 486 VAL A C 1
ATOM 3869 O O . VAL A 1 486 ? -17.797 36.094 2.016 1 17.97 486 VAL A O 1
ATOM 3872 N N . THR A 1 487 ? -18.375 38.156 1.445 1 18.64 487 THR A N 1
ATOM 3873 C CA . THR A 1 487 ? -19.766 38.062 1.017 1 18.64 487 THR A CA 1
ATOM 3874 C C . THR A 1 487 ? -19.875 37.25 -0.274 1 18.64 487 THR A C 1
ATOM 3876 O O . THR A 1 487 ? -19.109 37.469 -1.217 1 18.64 487 THR A O 1
ATOM 3879 N N . SER A 1 488 ? -20.406 36.031 -0.038 1 17.81 488 SER A N 1
ATOM 3880 C CA . SER A 1 488 ? -20.797 34.969 -0.967 1 17.81 488 SER A CA 1
ATOM 3881 C C . SER A 1 488 ? -21.656 35.5 -2.094 1 17.81 488 SER A C 1
ATOM 3883 O O . SER A 1 488 ? -22.734 36.062 -1.847 1 17.81 488 SER A O 1
ATOM 3885 N N . ILE A 1 489 ? -21 36.094 -2.953 1 17.61 489 ILE A N 1
ATOM 3886 C CA . ILE A 1 489 ? -21.703 36.781 -4.039 1 17.61 489 ILE A CA 1
ATOM 3887 C C . ILE A 1 489 ? -22.531 35.781 -4.84 1 17.61 489 ILE A C 1
ATOM 3889 O O . ILE A 1 489 ? -23.047 36.125 -5.906 1 17.61 489 ILE A O 1
ATOM 3893 N N . LEU A 1 490 ? -22.594 34.531 -4.355 1 17.53 490 LEU A N 1
ATOM 3894 C CA . LEU A 1 490 ? -23.078 33.75 -5.488 1 17.53 490 LEU A CA 1
ATOM 3895 C C . LEU A 1 490 ? -24.469 34.219 -5.91 1 17.53 490 LEU A C 1
ATOM 3897 O O . LEU A 1 490 ? -25.391 34.281 -5.098 1 17.53 490 LEU A O 1
ATOM 3901 N N . THR A 1 491 ? -24.516 35 -6.863 1 16.89 491 THR A N 1
ATOM 3902 C CA . THR A 1 491 ? -25.516 35.75 -7.582 1 16.89 491 THR A CA 1
ATOM 3903 C C . THR A 1 491 ? -26.75 34.906 -7.859 1 16.89 491 THR A C 1
ATOM 3905 O O . THR A 1 491 ? -26.719 33.688 -7.719 1 16.89 491 THR A O 1
ATOM 3908 N N . GLN A 1 492 ? -27.328 34.906 -9.039 1 15.85 492 GLN A N 1
ATOM 3909 C CA . GLN A 1 492 ? -28.594 35.312 -9.625 1 15.85 492 GLN A CA 1
ATOM 3910 C C . GLN A 1 492 ? -29.5 34.094 -9.859 1 15.85 492 GLN A C 1
ATOM 3912 O O . GLN A 1 492 ? -29.125 33.188 -10.586 1 15.85 492 GLN A O 1
ATOM 3917 N N . ALA A 1 493 ? -30.203 33.719 -8.805 1 18.47 493 ALA A N 1
ATOM 3918 C CA . ALA A 1 493 ? -31.312 32.781 -8.875 1 18.47 493 ALA A CA 1
ATOM 3919 C C . ALA A 1 493 ? -32.25 33.125 -10.008 1 18.47 493 ALA A C 1
ATOM 3921 O O . ALA A 1 493 ? -32.688 34.281 -10.125 1 18.47 493 ALA A O 1
ATOM 3922 N N . PRO A 1 494 ? -32.219 32.469 -11.078 1 16.69 494 PRO A N 1
ATOM 3923 C CA . PRO A 1 494 ? -33.188 33.062 -11.984 1 16.69 494 PRO A CA 1
ATOM 3924 C C . PRO A 1 494 ? -34.594 33.156 -11.375 1 16.69 494 PRO A C 1
ATOM 3926 O O . PRO A 1 494 ? -34.844 32.625 -10.297 1 16.69 494 PRO A O 1
ATOM 3929 N N . ASP A 1 495 ? -35.594 32.812 -12.242 1 16.16 495 ASP A N 1
ATOM 3930 C CA . ASP A 1 495 ? -36.844 33.469 -12.656 1 16.16 495 ASP A CA 1
ATOM 3931 C C . ASP A 1 495 ? -37.969 33.156 -11.68 1 16.16 495 ASP A C 1
ATOM 3933 O O . ASP A 1 495 ? -37.875 32.219 -10.875 1 16.16 495 ASP A O 1
ATOM 3937 N N . THR A 1 496 ? -39.219 33.375 -12.125 1 15.66 496 THR A N 1
ATOM 3938 C CA . THR A 1 496 ? -40.5 34.062 -11.922 1 15.66 496 THR A CA 1
ATOM 3939 C C . THR A 1 496 ? -41.531 33.125 -11.344 1 15.66 496 THR A C 1
ATOM 3941 O O . THR A 1 496 ? -42.688 33.5 -11.102 1 15.66 496 THR A O 1
ATOM 3944 N N . VAL A 1 497 ? -41.188 31.891 -10.852 1 17.17 497 VAL A N 1
ATOM 3945 C CA . VAL A 1 497 ? -42.5 31.297 -11.031 1 17.17 497 VAL A CA 1
ATOM 3946 C C . VAL A 1 497 ? -43.5 32 -10.125 1 17.17 497 VAL A C 1
ATOM 3948 O O . VAL A 1 497 ? -43.25 32.219 -8.945 1 17.17 497 VAL A O 1
ATOM 3951 N N . ASP A 1 498 ? -44.625 32.469 -10.594 1 15.16 498 ASP A N 1
ATOM 3952 C CA . ASP A 1 498 ? -45.781 33.312 -10.281 1 15.16 498 ASP A CA 1
ATOM 3953 C C . ASP A 1 498 ? -46.562 32.781 -9.094 1 15.16 498 ASP A C 1
ATOM 3955 O O . ASP A 1 498 ? -46.312 31.656 -8.633 1 15.16 498 ASP A O 1
ATOM 3959 N N . GLN A 1 499 ? -47.844 32.594 -9.195 1 15.09 499 GLN A N 1
ATOM 3960 C CA . GLN A 1 499 ? -49 33.312 -8.656 1 15.09 499 GLN A CA 1
ATOM 3961 C C . GLN A 1 499 ? -49.656 32.562 -7.5 1 15.09 499 GLN A C 1
ATOM 3963 O O . GLN A 1 499 ? -49.969 33.156 -6.461 1 15.09 499 GLN A O 1
ATOM 3968 N N . GLY A 1 500 ? -50.281 31.359 -7.617 1 15.14 500 GLY A N 1
ATOM 3969 C CA . GLY A 1 500 ? -51.688 31.516 -7.324 1 15.14 500 GLY A CA 1
ATOM 3970 C C . GLY A 1 500 ? -52 31.469 -5.844 1 15.14 500 GLY A C 1
ATOM 3971 O O . GLY A 1 500 ? -51.125 31.219 -5.023 1 15.14 500 GLY A O 1
ATOM 3972 N N . SER A 1 501 ? -53.125 30.719 -5.398 1 16.16 501 SER A N 1
ATOM 3973 C CA . SER A 1 501 ? -54.438 31 -4.797 1 16.16 501 SER A CA 1
ATOM 3974 C C . SER A 1 501 ? -54.438 30.672 -3.311 1 16.16 501 SER A C 1
ATOM 3976 O O . SER A 1 501 ? -53.594 29.891 -2.84 1 16.16 501 SER A O 1
ATOM 3978 N N . THR A 1 502 ? -55.438 31.141 -2.527 1 15.57 502 THR A N 1
ATOM 3979 C CA . THR A 1 502 ? -55.938 31.703 -1.277 1 15.57 502 THR A CA 1
ATOM 3980 C C . THR A 1 502 ? -56.375 30.594 -0.326 1 15.57 502 THR A C 1
ATOM 3982 O O . THR A 1 502 ? -56.312 30.75 0.894 1 15.57 502 THR A O 1
ATOM 3985 N N . ILE A 1 503 ? -56.812 29.312 -0.52 1 16.41 503 ILE A N 1
ATOM 3986 C CA . ILE A 1 503 ? -58.125 29.078 0.12 1 16.41 503 ILE A CA 1
ATOM 3987 C C . ILE A 1 503 ? -57.906 28.75 1.598 1 16.41 503 ILE A C 1
ATOM 3989 O O . ILE A 1 503 ? -56.906 28.125 1.969 1 16.41 503 ILE A O 1
ATOM 3993 N N . SER A 1 504 ? -58.938 29.109 2.57 1 15.72 504 SER A N 1
ATOM 3994 C CA . SER A 1 504 ? -59.375 29.469 3.914 1 15.72 504 SER A CA 1
ATOM 3995 C C . SER A 1 504 ? -59.656 28.234 4.75 1 15.72 504 SER A C 1
ATOM 3997 O O . SER A 1 504 ? -60.188 28.328 5.863 1 15.72 504 SER A O 1
ATOM 3999 N N . MET A 1 505 ? -59 27.078 4.699 1 15.02 505 MET A N 1
ATOM 4000 C CA . MET A 1 505 ? -59.906 26.062 5.23 1 15.02 505 MET A CA 1
ATOM 4001 C C . MET A 1 505 ? -60 26.156 6.75 1 15.02 505 MET A C 1
ATOM 4003 O O . MET A 1 505 ? -59 26.312 7.434 1 15.02 505 MET A O 1
ATOM 4007 N N . ALA A 1 506 ? -61.25 26.203 7.469 1 15.69 506 ALA A N 1
ATOM 4008 C CA . ALA A 1 506 ? -61.938 26.484 8.734 1 15.69 506 ALA A CA 1
ATOM 4009 C C . ALA A 1 506 ? -61.844 25.297 9.68 1 15.69 506 ALA A C 1
ATOM 4011 O O . ALA A 1 506 ? -62.344 25.359 10.812 1 15.69 506 ALA A O 1
ATOM 4012 N N . ALA A 1 507 ? -61.094 24.281 9.656 1 15.66 507 ALA A N 1
ATOM 4013 C CA . ALA A 1 507 ? -61.781 23.141 10.258 1 15.66 507 ALA A CA 1
ATOM 4014 C C . ALA A 1 507 ? -61.812 23.234 11.781 1 15.66 507 ALA A C 1
ATOM 4016 O O . ALA A 1 507 ? -60.781 23.5 12.398 1 15.66 507 ALA A O 1
ATOM 4017 N N . ARG A 1 508 ? -62.969 23.031 12.555 1 14.95 508 ARG A N 1
ATOM 4018 C CA . ARG A 1 508 ? -63.625 23.266 13.844 1 14.95 508 ARG A CA 1
ATOM 4019 C C . ARG A 1 508 ? -63.188 22.219 14.859 1 14.95 508 ARG A C 1
ATOM 4021 O O . ARG A 1 508 ? -62.875 22.547 16.016 1 14.95 508 ARG A O 1
ATOM 4028 N N . SER A 1 509 ? -63.406 20.828 14.766 1 14.73 509 SER A N 1
ATOM 4029 C CA . SER A 1 509 ? -64.312 20.281 15.758 1 14.73 509 SER A CA 1
ATOM 4030 C C . SER A 1 509 ? -63.625 20.016 17.094 1 14.73 509 SER A C 1
ATOM 4032 O O . SER A 1 509 ? -62.406 19.969 17.141 1 14.73 509 SER A O 1
ATOM 4034 N N . PRO A 1 510 ? -64.125 18.891 17.969 1 15.48 510 PRO A N 1
ATOM 4035 C CA . PRO A 1 510 ? -64.812 18.781 19.266 1 15.48 510 PRO A CA 1
ATOM 4036 C C . PRO A 1 510 ? -63.875 18.297 20.375 1 15.48 510 PRO A C 1
ATOM 4038 O O . PRO A 1 510 ? -62.719 17.906 20.109 1 15.48 510 PRO A O 1
ATOM 4041 N N . PRO A 1 511 ? -64.188 17 21.125 1 15.23 511 PRO A N 1
ATOM 4042 C CA . PRO A 1 511 ? -64.688 16.859 22.484 1 15.23 511 PRO A CA 1
ATOM 4043 C C . PRO A 1 511 ? -63.625 16.391 23.469 1 15.23 511 PRO A C 1
ATOM 4045 O O . PRO A 1 511 ? -63.344 17.078 24.453 1 15.23 511 PRO A O 1
ATOM 4048 N N . SER A 1 512 ? -63.688 15.008 24.062 1 15.09 512 SER A N 1
ATOM 4049 C CA . SER A 1 512 ? -64.188 14.594 25.375 1 15.09 512 SER A CA 1
ATOM 4050 C C . SER A 1 512 ? -63 14.203 26.297 1 15.09 512 SER A C 1
ATOM 4052 O O . SER A 1 512 ? -62.844 14.781 27.375 1 15.09 512 SER A O 1
ATOM 4054 N N . GLU A 1 513 ? -62.938 12.805 27 1 14.76 513 GLU A N 1
ATOM 4055 C CA . GLU A 1 513 ? -63.25 12.375 28.375 1 14.76 513 GLU A CA 1
ATOM 4056 C C . GLU A 1 513 ? -62 11.891 29.094 1 14.76 513 GLU A C 1
ATOM 4058 O O . GLU A 1 513 ? -61.875 12.016 30.312 1 14.76 513 GLU A O 1
ATOM 4063 N N . MET A 1 514 ? -60.969 11.281 28.516 1 14.48 514 MET A N 1
ATOM 4064 C CA . MET A 1 514 ? -60.719 10.039 29.25 1 14.48 514 MET A CA 1
ATOM 4065 C C . MET A 1 514 ? -60.125 10.336 30.625 1 14.48 514 MET A C 1
ATOM 4067 O O . MET A 1 514 ? -59.562 11.406 30.844 1 14.48 514 MET A O 1
ATOM 4071 N N . ASP A 1 515 ? -59.531 9.117 31.359 1 14.52 515 ASP A N 1
ATOM 4072 C CA . ASP A 1 515 ? -59.625 8.297 32.562 1 14.52 515 ASP A CA 1
ATOM 4073 C C . ASP A 1 515 ? -58.562 8.664 33.562 1 14.52 515 ASP A C 1
ATOM 4075 O O . ASP A 1 515 ? -57.5 9.203 33.188 1 14.52 515 ASP A O 1
ATOM 4079 N N . GLN A 1 516 ? -58.656 8.156 34.938 1 14.08 516 GLN A N 1
ATOM 4080 C CA . GLN A 1 516 ? -58.594 8.312 36.375 1 14.08 516 GLN A CA 1
ATOM 4081 C C . GLN A 1 516 ? -57.281 7.848 36.938 1 14.08 516 GLN A C 1
ATOM 4083 O O . GLN A 1 516 ? -56.688 8.492 37.812 1 14.08 516 GLN A O 1
ATOM 4088 N N . LYS A 1 517 ? -56.906 6.465 36.812 1 14.98 517 LYS A N 1
ATOM 4089 C CA . LYS A 1 517 ? -56.719 5.719 38.031 1 14.98 517 LYS A CA 1
ATOM 4090 C C . LYS A 1 517 ? -55.5 6.215 38.812 1 14.98 517 LYS A C 1
ATOM 4092 O O . LYS A 1 517 ? -54.562 6.781 38.219 1 14.98 517 LYS A O 1
ATOM 4097 N N . MET A 1 518 ? -55.219 5.473 40.031 1 14.3 518 MET A N 1
ATOM 4098 C CA . MET A 1 518 ? -54.938 5.512 41.469 1 14.3 518 MET A CA 1
ATOM 4099 C C . MET A 1 518 ? -53.438 5.457 41.75 1 14.3 518 MET A C 1
ATOM 4101 O O . MET A 1 518 ? -52.688 4.969 40.906 1 14.3 518 MET A O 1
ATOM 4105 N N . ALA A 1 519 ? -52.969 5.934 42.906 1 15.41 519 ALA A N 1
ATOM 4106 C CA . ALA A 1 519 ? -51.969 6.492 43.812 1 15.41 519 ALA A CA 1
ATOM 4107 C C . ALA A 1 519 ? -51.156 5.391 44.5 1 15.41 519 ALA A C 1
ATOM 4109 O O . ALA A 1 519 ? -50.25 5.668 45.281 1 15.41 519 ALA A O 1
ATOM 4110 N N . SER A 1 520 ? -51.5 4.031 44.5 1 13.77 520 SER A N 1
ATOM 4111 C CA . SER A 1 520 ? -51.312 3.496 45.844 1 13.77 520 SER A CA 1
ATOM 4112 C C . SER A 1 520 ? -49.844 3.529 46.281 1 13.77 520 SER A C 1
ATOM 4114 O O . SER A 1 520 ? -49.5 4.02 47.344 1 13.77 520 SER A O 1
ATOM 4116 N N . THR A 1 521 ? -49.094 2.432 46 1 13.8 521 THR A N 1
ATOM 4117 C CA . THR A 1 521 ? -48.688 1.535 47.094 1 13.8 521 THR A CA 1
ATOM 4118 C C . THR A 1 521 ? -47.469 2.098 47.844 1 13.8 521 THR A C 1
ATOM 4120 O O . THR A 1 521 ? -46.781 2.971 47.312 1 13.8 521 THR A O 1
ATOM 4123 N N . ARG A 1 522 ? -46.625 1.064 48.438 1 14.13 522 ARG A N 1
ATOM 4124 C CA . ARG A 1 522 ? -46.188 0.453 49.688 1 14.13 522 ARG A CA 1
ATOM 4125 C C . ARG A 1 522 ? -44.875 1.028 50.156 1 14.13 522 ARG A C 1
ATOM 4127 O O . ARG A 1 522 ? -44.125 1.617 49.344 1 14.13 522 ARG A O 1
ATOM 4134 N N . VAL A 1 523 ? -44.219 0.251 51.094 1 13.89 523 VAL A N 1
ATOM 4135 C CA . VAL A 1 523 ? -43.812 0.194 52.5 1 13.89 523 VAL A CA 1
ATOM 4136 C C . VAL A 1 523 ? -42.312 0.407 52.625 1 13.89 523 VAL A C 1
ATOM 4138 O O . VAL A 1 523 ? -41.875 1.253 53.406 1 13.89 523 VAL A O 1
ATOM 4141 N N . VAL A 1 524 ? -41.438 -0.649 52.375 1 14.3 524 VAL A N 1
ATOM 4142 C CA . VAL A 1 524 ? -40.875 -1.324 53.531 1 14.3 524 VAL A CA 1
ATOM 4143 C C . VAL A 1 524 ? -39.656 -0.551 54.031 1 14.3 524 VAL A C 1
ATOM 4145 O O . VAL A 1 524 ? -39.094 0.257 53.281 1 14.3 524 VAL A O 1
ATOM 4148 N N . VAL A 1 525 ? -38.656 -1.292 54.844 1 14.05 525 VAL A N 1
ATOM 4149 C CA . VAL A 1 525 ? -38.25 -1.455 56.25 1 14.05 525 VAL A CA 1
ATOM 4150 C C . VAL A 1 525 ? -36.844 -0.887 56.469 1 14.05 525 VAL A C 1
ATOM 4152 O O . VAL A 1 525 ? -36.594 -0.148 57.406 1 14.05 525 VAL A O 1
ATOM 4155 N N . ALA A 1 526 ? -35.781 -1.394 55.812 1 14.92 526 ALA A N 1
ATOM 4156 C CA . ALA A 1 526 ? -34.906 -2.111 56.719 1 14.92 526 ALA A CA 1
ATOM 4157 C C . ALA A 1 526 ? -34.125 -1.142 57.625 1 14.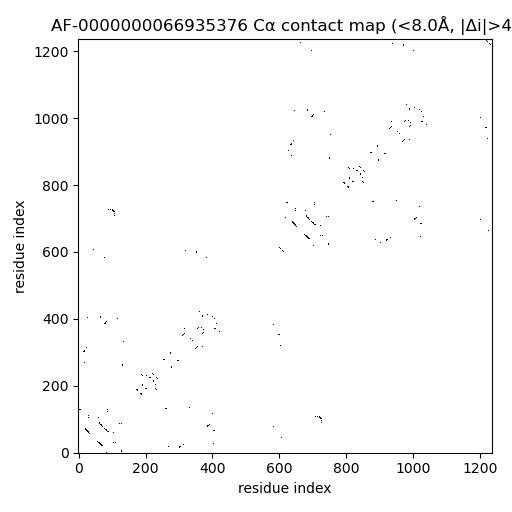92 526 ALA A C 1
ATOM 4159 O O . ALA A 1 526 ? -33.938 0.024 57.25 1 14.92 526 ALA A O 1
ATOM 4160 N N . ARG A 1 527 ? -33.188 -1.796 58.562 1 14.34 527 ARG A N 1
ATOM 4161 C CA . ARG A 1 527 ? -32.781 -2.01 59.938 1 14.34 527 ARG A CA 1
ATOM 4162 C C . ARG A 1 527 ? -31.734 -1.01 60.375 1 14.34 527 ARG A C 1
ATOM 4164 O O . ARG A 1 527 ? -31.094 -0.373 59.531 1 14.34 527 ARG A O 1
ATOM 4171 N N . GLU A 1 528 ? -30.797 -1.615 61.281 1 14.23 528 GLU A N 1
ATOM 4172 C CA . GLU A 1 528 ? -30.484 -1.489 62.688 1 14.23 528 GLU A CA 1
ATOM 4173 C C . GLU A 1 528 ? -29.312 -0.523 62.906 1 14.23 528 GLU A C 1
ATOM 4175 O O . GLU A 1 528 ? -28.594 -0.19 61.969 1 14.23 528 GLU A O 1
ATOM 4180 N N . LYS A 1 529 ? -28.625 -0.864 64.125 1 14.94 529 LYS A N 1
ATOM 4181 C CA . LYS A 1 529 ? -28.328 -0.262 65.375 1 14.94 529 LYS A CA 1
ATOM 4182 C C . LYS A 1 529 ? -26.953 0.411 65.375 1 14.94 529 LYS A C 1
ATOM 4184 O O . LYS A 1 529 ? -26.844 1.597 65.688 1 14.94 529 LYS A O 1
ATOM 4189 N N . SER A 1 530 ? -25.891 -0.332 66.062 1 14.2 530 SER A N 1
ATOM 4190 C CA . SER A 1 530 ? -25.5 -0.009 67.438 1 14.2 530 SER A CA 1
ATOM 4191 C C . SER A 1 530 ? -24.281 0.916 67.438 1 14.2 530 SER A C 1
ATOM 4193 O O . SER A 1 530 ? -24.281 1.945 68.125 1 14.2 530 SER A O 1
ATOM 4195 N N . LYS A 1 531 ? -23 0.188 67.312 1 15.38 531 LYS A N 1
ATOM 4196 C CA . LYS A 1 531 ? -22.094 0.088 68.5 1 15.38 531 LYS A CA 1
ATOM 4197 C C . LYS A 1 531 ? -21.406 1.418 68.75 1 15.38 531 LYS A C 1
ATOM 4199 O O . LYS A 1 531 ? -21.203 2.213 67.812 1 15.38 531 LYS A O 1
ATOM 4204 N N . PRO A 1 532 ? -20.719 1.543 70.062 1 14.7 532 PRO A N 1
ATOM 4205 C CA . PRO A 1 532 ? -20.531 2.506 71.125 1 14.7 532 PRO A CA 1
ATOM 4206 C C . PRO A 1 532 ? -19.328 3.42 70.938 1 14.7 532 PRO A C 1
ATOM 4208 O O . PRO A 1 532 ? -19.391 4.621 71.188 1 14.7 532 PRO A O 1
ATOM 4211 N N . ALA A 1 533 ? -18.172 2.762 70.625 1 14.66 533 ALA A N 1
ATOM 4212 C CA . ALA A 1 533 ? -17.172 2.693 71.688 1 14.66 533 ALA A CA 1
ATOM 4213 C C . ALA A 1 533 ? -16.594 4.074 72 1 14.66 533 ALA A C 1
ATOM 4215 O O . ALA A 1 533 ? -16.703 4.988 71.188 1 14.66 533 ALA A O 1
ATOM 4216 N N . LEU A 1 534 ? -15.25 3.998 72.562 1 15.2 534 LEU A N 1
ATOM 4217 C CA . LEU A 1 534 ? -14.516 4.332 73.75 1 15.2 534 LEU A CA 1
ATOM 4218 C C . LEU A 1 534 ? -13.938 5.742 73.688 1 15.2 534 LEU A C 1
ATOM 4220 O O . LEU A 1 534 ? -13.812 6.305 72.562 1 15.2 534 LEU A O 1
ATOM 4224 N N . GLY A 1 535 ? -12.719 5.879 74.375 1 15.17 535 GLY A N 1
ATOM 4225 C CA . GLY A 1 535 ? -12.328 6.523 75.625 1 15.17 535 GLY A CA 1
ATOM 4226 C C . GLY A 1 535 ? -11.805 7.934 75.438 1 15.17 535 GLY A C 1
ATOM 4227 O O . GLY A 1 535 ? -11.641 8.383 74.312 1 15.17 535 GLY A O 1
ATOM 4228 N N . SER A 1 536 ? -10.969 8.336 76.5 1 15.26 536 SER A N 1
ATOM 4229 C CA . SER A 1 536 ? -10.766 9.344 77.562 1 15.26 536 SER A CA 1
ATOM 4230 C C . SER A 1 536 ? -9.758 10.398 77.062 1 15.26 536 SER A C 1
ATOM 4232 O O . SER A 1 536 ? -9.773 11.531 77.562 1 15.26 536 SER A O 1
ATOM 4234 N N . LYS A 1 537 ? -8.617 9.852 76.562 1 16.36 537 LYS A N 1
ATOM 4235 C CA . LYS A 1 537 ? -7.375 10.266 77.25 1 16.36 537 LYS A CA 1
ATOM 4236 C C . LYS A 1 537 ? -7.246 11.781 77.25 1 16.36 537 LYS A C 1
ATOM 4238 O O . LYS A 1 537 ? -7.574 12.453 76.25 1 16.36 537 LYS A O 1
ATOM 4243 N N . GLY A 1 538 ? -6.84 12.422 78.438 1 15.95 538 GLY A N 1
ATOM 4244 C CA . GLY A 1 538 ? -6.723 13.508 79.375 1 15.95 538 GLY A CA 1
ATOM 4245 C C . GLY A 1 538 ? -5.938 14.695 78.875 1 15.95 538 GLY A C 1
ATOM 4246 O O . GLY A 1 538 ? -6.438 15.82 78.812 1 15.95 538 GLY A O 1
ATOM 4247 N N . GLU A 1 539 ? -4.555 14.656 79.25 1 16.25 539 GLU A N 1
ATOM 4248 C CA . GLU A 1 539 ? -3.818 15.664 80 1 16.25 539 GLU A CA 1
ATOM 4249 C C . GLU A 1 539 ? -3.268 16.75 79.062 1 16.25 539 GLU A C 1
ATOM 4251 O O . GLU A 1 539 ? -2.799 17.781 79.562 1 16.25 539 GLU A O 1
ATOM 4256 N N . LEU A 1 540 ? -2.816 16.297 77.938 1 17.45 540 LEU A N 1
ATOM 4257 C CA . LEU A 1 540 ? -1.617 17.047 77.562 1 17.45 540 LEU A CA 1
ATOM 4258 C C . LEU A 1 540 ? -1.905 18.547 77.5 1 17.45 540 LEU A C 1
ATOM 4260 O O . LEU A 1 540 ? -2.689 19.016 76.688 1 17.45 540 LEU A O 1
ATOM 4264 N N . GLN A 1 541 ? -1.808 19.234 78.688 1 17.44 541 GLN A N 1
ATOM 4265 C CA . GLN A 1 541 ? -1.984 20.453 79.5 1 17.44 541 GLN A CA 1
ATOM 4266 C C . GLN A 1 541 ? -1.409 21.656 78.75 1 17.44 541 GLN A C 1
ATOM 4268 O O . GLN A 1 541 ? -0.87 21.516 77.625 1 17.44 541 GLN A O 1
ATOM 4273 N N . LYS A 1 542 ? -0.631 22.562 79.625 1 18.39 542 LYS A N 1
ATOM 4274 C CA . LYS A 1 542 ? -0.587 23.969 80 1 18.39 542 LYS A CA 1
ATOM 4275 C C . LYS A 1 542 ? 0.304 24.766 79.062 1 18.39 542 LYS A C 1
ATOM 4277 O O . LYS A 1 542 ? -0.063 25.859 78.625 1 18.39 542 LYS A O 1
ATOM 4282 N N . LEU A 1 543 ? 1.634 24.562 79.062 1 17.45 543 LEU A N 1
ATOM 4283 C CA . LEU A 1 543 ? 2.627 25.594 79.312 1 17.45 543 LEU A CA 1
ATOM 4284 C C . LEU A 1 543 ? 2.959 26.328 78 1 17.45 543 LEU A C 1
ATOM 4286 O O . LEU A 1 543 ? 3.695 27.312 78 1 17.45 543 LEU A O 1
ATOM 4290 N N . ARG A 1 544 ? 2.893 25.828 76.875 1 18.88 544 ARG A N 1
ATOM 4291 C CA . ARG A 1 544 ? 3.865 26.422 75.938 1 18.88 544 ARG A CA 1
ATOM 4292 C C . ARG A 1 544 ? 3.637 27.922 75.812 1 18.88 544 ARG A C 1
ATOM 4294 O O . ARG A 1 544 ? 2.555 28.344 75.438 1 18.88 544 ARG A O 1
ATOM 4301 N N . ILE A 1 545 ? 4.516 28.828 76.5 1 20.2 545 ILE A N 1
ATOM 4302 C CA . ILE A 1 545 ? 4.781 30.141 77.062 1 20.2 545 ILE A CA 1
ATOM 4303 C C . ILE A 1 545 ? 4.641 31.219 76 1 20.2 545 ILE A C 1
ATOM 4305 O O . ILE A 1 545 ? 4.637 30.906 74.812 1 20.2 545 ILE A O 1
ATOM 4309 N N . MET A 1 546 ? 5.562 32.438 76.125 1 19.91 546 MET A N 1
ATOM 4310 C CA . MET A 1 546 ? 5.66 33.875 76.125 1 19.91 546 MET A CA 1
ATOM 4311 C C . MET A 1 546 ? 5.844 34.469 74.75 1 19.91 546 MET A C 1
ATOM 4313 O O . MET A 1 546 ? 5.426 35.594 74.5 1 19.91 546 MET A O 1
ATOM 4317 N N . SER A 1 547 ? 6.82 34.062 73.938 1 22.33 547 SER A N 1
ATOM 4318 C CA . SER A 1 547 ? 7.727 34.969 73.25 1 22.33 547 SER A CA 1
ATOM 4319 C C . SER A 1 547 ? 7.047 35.625 72.062 1 22.33 547 SER A C 1
ATOM 4321 O O . SER A 1 547 ? 6.953 35.062 71 1 22.33 547 SER A O 1
ATOM 4323 N N . LYS A 1 548 ? 5.965 36.344 72.125 1 22.8 548 LYS A N 1
ATOM 4324 C CA . LYS A 1 548 ? 5.109 36.969 71.125 1 22.8 548 LYS A CA 1
ATOM 4325 C C . LYS A 1 548 ? 5.758 38.219 70.562 1 22.8 548 LYS A C 1
ATOM 4327 O O . LYS A 1 548 ? 5.324 39.344 70.875 1 22.8 548 LYS A O 1
ATOM 4332 N N . LYS A 1 549 ? 7.082 38.312 70.562 1 25.17 549 LYS A N 1
ATOM 4333 C CA . LYS A 1 549 ? 7.508 39.656 70.188 1 25.17 549 LYS A CA 1
ATOM 4334 C C . LYS A 1 549 ? 6.902 40.094 68.875 1 25.17 549 LYS A C 1
ATOM 4336 O O . LYS A 1 549 ? 6.582 39.281 68 1 25.17 549 LYS A O 1
ATOM 4341 N N . ALA A 1 550 ? 6.641 41.469 68.625 1 25.14 550 ALA A N 1
ATOM 4342 C CA . ALA A 1 550 ? 5.953 42.344 67.688 1 25.14 550 ALA A CA 1
ATOM 4343 C C . ALA A 1 550 ? 6.562 42.188 66.312 1 25.14 550 ALA A C 1
ATOM 4345 O O . ALA A 1 550 ? 7.727 42.531 66.062 1 25.14 550 ALA A O 1
ATOM 4346 N N . ASN A 1 551 ? 6.469 41.156 65.562 1 22.36 551 ASN A N 1
ATOM 4347 C CA . ASN A 1 551 ? 7.203 41.031 64.312 1 22.36 551 ASN A CA 1
ATOM 4348 C C . ASN A 1 551 ? 6.906 42.156 63.344 1 22.36 551 ASN A C 1
ATOM 4350 O O . ASN A 1 551 ? 5.75 42.562 63.188 1 22.36 551 ASN A O 1
ATOM 4354 N N . ILE A 1 552 ? 7.879 43.031 62.875 1 26.97 552 ILE A N 1
ATOM 4355 C CA . ILE A 1 552 ? 8.164 44.188 62.031 1 26.97 552 ILE A CA 1
ATOM 4356 C C . ILE A 1 552 ? 7.574 44 60.656 1 26.97 552 ILE A C 1
ATOM 4358 O O . ILE A 1 552 ? 7.664 44.875 59.781 1 26.97 552 ILE A O 1
ATOM 4362 N N . PHE A 1 553 ? 7.219 42.812 60.281 1 26.8 553 PHE A N 1
ATOM 4363 C CA . PHE A 1 553 ? 6.914 42.562 58.875 1 26.8 553 PHE A CA 1
ATOM 4364 C C . PHE A 1 553 ? 5.605 43.219 58.469 1 26.8 553 PHE A C 1
ATOM 4366 O O . PHE A 1 553 ? 5.125 43.031 57.344 1 26.8 553 PHE A O 1
ATOM 4373 N N . ASP A 1 554 ? 4.836 43.781 59.406 1 28.83 554 ASP A N 1
ATOM 4374 C CA . ASP A 1 554 ? 3.533 44.312 59.031 1 28.83 554 ASP A CA 1
ATOM 4375 C C . ASP A 1 554 ? 3.688 45.531 58.094 1 28.83 554 ASP A C 1
ATOM 4377 O O . ASP A 1 554 ? 2.695 46.094 57.625 1 28.83 554 ASP A O 1
ATOM 4381 N N . ILE A 1 555 ? 4.824 46.188 58.25 1 31.11 555 ILE A N 1
ATOM 4382 C CA . ILE A 1 555 ? 4.809 47.531 57.625 1 31.11 555 ILE A CA 1
ATOM 4383 C C . ILE A 1 555 ? 4.777 47.375 56.094 1 31.11 555 ILE A C 1
ATOM 4385 O O . ILE A 1 555 ? 4.566 48.344 55.375 1 31.11 555 ILE A O 1
ATOM 4389 N N . LEU A 1 556 ? 5.414 46.375 55.562 1 30.45 556 LEU A N 1
ATOM 4390 C CA . LEU A 1 556 ? 5.582 46.469 54.094 1 30.45 556 LEU A CA 1
ATOM 4391 C C . LEU A 1 556 ? 4.254 46.281 53.375 1 30.45 556 LEU A C 1
ATOM 4393 O O . LEU A 1 556 ? 4.227 45.938 52.219 1 30.45 556 LEU A O 1
ATOM 4397 N N . GLU A 1 557 ? 3.203 46.312 54.125 1 31.16 557 GLU A N 1
ATOM 4398 C CA . GLU A 1 557 ? 1.946 45.969 53.469 1 31.16 557 GLU A CA 1
ATOM 4399 C C . GLU A 1 557 ? 1.589 47 52.406 1 31.16 557 GLU A C 1
ATOM 4401 O O . GLU A 1 557 ? 0.628 46.844 51.656 1 31.16 557 GLU A O 1
ATOM 4406 N N . ASP A 1 558 ? 1.868 48.281 52.719 1 33.12 558 ASP A N 1
ATOM 4407 C CA . ASP A 1 558 ? 0.915 49.25 52.188 1 33.12 558 ASP A CA 1
ATOM 4408 C C . ASP A 1 558 ? 0.884 49.188 50.656 1 33.12 558 ASP A C 1
ATOM 4410 O O . ASP A 1 558 ? -0.187 49.25 50.062 1 33.12 558 ASP A O 1
ATOM 4414 N N . ASP A 1 559 ? 1.937 49.938 50.031 1 32.59 559 ASP A N 1
ATOM 4415 C CA . ASP A 1 559 ? 1.674 50.562 48.75 1 32.59 559 ASP A CA 1
ATOM 4416 C C . ASP A 1 559 ? 1.45 49.531 47.656 1 32.59 559 ASP A C 1
ATOM 4418 O O . ASP A 1 559 ? 2.402 48.938 47.156 1 32.59 559 ASP A O 1
ATOM 4422 N N . ASP A 1 560 ? 0.545 48.781 47.719 1 37.5 560 ASP A N 1
ATOM 4423 C CA . ASP A 1 560 ? 0.082 48 46.562 1 37.5 560 ASP A CA 1
ATOM 4424 C C . ASP A 1 560 ? -0.006 48.875 45.312 1 37.5 560 ASP A C 1
ATOM 4426 O O . ASP A 1 560 ? -1.013 49.531 45.094 1 37.5 560 ASP A O 1
ATOM 4430 N N . THR A 1 561 ? 0.902 49.719 45 1 39.31 561 THR A N 1
ATOM 4431 C CA . THR A 1 561 ? 0.793 50.344 43.688 1 39.31 561 THR A CA 1
ATOM 4432 C C . THR A 1 561 ? 0.292 49.344 42.656 1 39.31 561 THR A C 1
ATOM 4434 O O . THR A 1 561 ? 0.91 48.312 42.438 1 39.31 561 THR A O 1
ATOM 4437 N N . GLU A 1 562 ? -0.976 49.188 42.531 1 43.25 562 GLU A N 1
ATOM 4438 C CA . GLU A 1 562 ? -1.653 48.531 41.406 1 43.25 562 GLU A CA 1
ATOM 4439 C C . GLU A 1 562 ? -0.87 48.75 40.094 1 43.25 562 GLU A C 1
ATOM 4441 O O . GLU A 1 562 ? -0.797 49.844 39.562 1 43.25 562 GLU A O 1
ATOM 4446 N N . ILE A 1 563 ? 0.253 48.25 39.906 1 53.44 563 ILE A N 1
ATOM 4447 C CA . ILE A 1 563 ? 0.852 48.25 38.594 1 53.44 563 ILE A CA 1
ATOM 4448 C C . ILE A 1 563 ? -0.232 48 37.531 1 53.44 563 ILE A C 1
ATOM 4450 O O . ILE A 1 563 ? -0.943 47 37.594 1 53.44 563 ILE A O 1
ATOM 4454 N N . SER A 1 564 ? -0.83 49.062 37 1 62.75 564 SER A N 1
ATOM 4455 C CA . SER A 1 564 ? -1.828 49.062 35.938 1 62.75 564 SER A CA 1
ATOM 4456 C C . SER A 1 564 ? -1.524 47.969 34.906 1 62.75 564 SER A C 1
ATOM 4458 O O . SER A 1 564 ? -0.378 47.531 34.781 1 62.75 564 SER A O 1
ATOM 4460 N N . GLU A 1 565 ? -2.576 47.156 34.531 1 71.06 565 GLU A N 1
ATOM 4461 C CA . GLU A 1 565 ? -2.506 46.188 33.438 1 71.06 565 GLU A CA 1
ATOM 4462 C C . GLU A 1 565 ? -1.6 46.688 32.312 1 71.06 565 GLU A C 1
ATOM 4464 O O . GLU A 1 565 ? -0.871 45.906 31.703 1 71.06 565 GLU A O 1
ATOM 4469 N N . GLU A 1 566 ? -1.574 48 32.219 1 75.25 566 GLU A N 1
ATOM 4470 C CA . GLU A 1 566 ? -0.743 48.594 31.188 1 75.25 566 GLU A CA 1
ATOM 4471 C C . GLU A 1 566 ? 0.737 48.531 31.547 1 75.25 566 GLU A C 1
ATOM 4473 O O . GLU A 1 566 ? 1.579 48.25 30.688 1 75.25 566 GLU A O 1
ATOM 4478 N N . GLN A 1 567 ? 0.983 48.812 32.75 1 76.44 567 GLN A N 1
ATOM 4479 C CA . GLN A 1 567 ? 2.375 48.781 33.188 1 76.44 567 GLN A CA 1
ATOM 4480 C C . GLN A 1 567 ? 2.918 47.344 33.125 1 76.44 567 GLN A C 1
ATOM 4482 O O . GLN A 1 567 ? 4.086 47.125 32.812 1 76.44 567 GLN A O 1
ATOM 4487 N N . LEU A 1 568 ? 2.066 46.406 33.469 1 75.19 568 LEU A N 1
ATOM 4488 C CA . LEU A 1 568 ? 2.465 45 33.406 1 75.19 568 LEU A CA 1
ATOM 4489 C C . LEU A 1 568 ? 2.807 44.625 31.969 1 75.19 568 LEU A C 1
ATOM 4491 O O . LEU A 1 568 ? 3.779 43.906 31.734 1 75.19 568 LEU A O 1
ATOM 4495 N N . LYS A 1 569 ? 2.014 45.094 31.047 1 76.69 569 LYS A N 1
ATOM 4496 C CA . LYS A 1 569 ? 2.262 44.812 29.625 1 76.69 569 LYS A CA 1
ATOM 4497 C C . LYS A 1 569 ? 3.59 45.438 29.188 1 76.69 569 LYS A C 1
ATOM 4499 O O . LYS A 1 569 ? 4.328 44.812 28.406 1 76.69 569 LYS A O 1
ATOM 4504 N N . ILE A 1 570 ? 3.873 46.625 29.656 1 79.81 570 ILE A N 1
ATOM 4505 C CA . ILE A 1 570 ? 5.105 47.312 29.297 1 79.81 570 ILE A CA 1
ATOM 4506 C C . ILE A 1 570 ? 6.305 46.562 29.875 1 79.81 570 ILE A C 1
ATOM 4508 O O . ILE A 1 570 ? 7.328 46.406 29.203 1 79.81 570 ILE A O 1
ATOM 4512 N N . ASN A 1 571 ? 6.156 46.219 31.125 1 81.38 571 ASN A N 1
ATOM 4513 C CA . ASN A 1 571 ? 7.238 45.469 31.766 1 81.38 571 ASN A CA 1
ATOM 4514 C C . ASN A 1 571 ? 7.508 44.125 31.047 1 81.38 571 ASN A C 1
ATOM 4516 O O . ASN A 1 571 ? 8.656 43.719 30.906 1 81.38 571 ASN A O 1
ATOM 4520 N N . GLN A 1 572 ? 6.48 43.562 30.688 1 83.88 572 GLN A N 1
ATOM 4521 C CA . GLN A 1 572 ? 6.625 42.312 29.953 1 83.88 572 GLN A CA 1
ATOM 4522 C C . GLN A 1 572 ? 7.32 42.5 28.609 1 83.88 572 GLN A C 1
ATOM 4524 O O . GLN A 1 572 ? 8.156 41.719 28.203 1 83.88 572 GLN A O 1
ATOM 4529 N N . GLN A 1 573 ? 6.992 43.562 28.031 1 84.75 573 GLN A N 1
ATOM 4530 C CA . GLN A 1 573 ? 7.605 43.875 26.75 1 84.75 573 GLN A CA 1
ATOM 4531 C C . GLN A 1 573 ? 9.094 44.156 26.906 1 84.75 573 GLN A C 1
ATOM 4533 O O . GLN A 1 573 ? 9.898 43.75 26.047 1 84.75 573 GLN A O 1
ATOM 4538 N N . ARG A 1 574 ? 9.352 44.844 27.891 1 86.12 574 ARG A N 1
ATOM 4539 C CA . ARG A 1 574 ? 10.758 45.125 28.156 1 86.12 574 ARG A CA 1
ATOM 4540 C C . ARG A 1 574 ? 11.523 43.844 28.469 1 86.12 574 ARG A C 1
ATOM 4542 O O . ARG A 1 574 ? 12.656 43.688 28.016 1 86.12 574 ARG A O 1
ATOM 4549 N N . ARG A 1 575 ? 10.922 43.031 29.203 1 87.81 575 ARG A N 1
ATOM 4550 C CA . ARG A 1 575 ? 11.547 41.781 29.516 1 87.81 575 ARG A CA 1
ATOM 4551 C C . ARG A 1 575 ? 11.789 40.938 28.266 1 87.81 575 ARG A C 1
ATOM 4553 O O . ARG A 1 575 ? 12.852 40.344 28.094 1 87.81 575 ARG A O 1
ATOM 4560 N N . ILE A 1 576 ? 10.844 40.906 27.453 1 88.56 576 ILE A N 1
ATOM 4561 C CA . ILE A 1 576 ? 10.945 40.156 26.203 1 88.56 576 ILE A CA 1
ATOM 4562 C C . ILE A 1 576 ? 12.086 40.719 25.359 1 88.56 576 ILE A C 1
ATOM 4564 O O . ILE A 1 576 ? 12.883 39.969 24.797 1 88.56 576 ILE A O 1
ATOM 4568 N N . ALA A 1 577 ? 12.133 41.969 25.281 1 87 577 ALA A N 1
ATOM 4569 C CA . ALA A 1 577 ? 13.195 42.594 24.516 1 87 577 ALA A CA 1
ATOM 4570 C C . ALA A 1 577 ? 14.57 42.219 25.047 1 87 577 ALA A C 1
ATOM 4572 O O . ALA A 1 577 ? 15.5 41.969 24.281 1 87 577 ALA A O 1
ATOM 4573 N N . ASP A 1 578 ? 14.672 42.219 26.312 1 88.56 578 ASP A N 1
ATOM 4574 C CA . ASP A 1 578 ? 15.938 41.844 26.953 1 88.56 578 ASP A CA 1
ATOM 4575 C C . ASP A 1 578 ? 16.297 40.406 26.625 1 88.56 578 ASP A C 1
ATOM 4577 O O . ASP A 1 578 ? 17.453 40.094 26.359 1 88.56 578 ASP A O 1
ATOM 4581 N N . LEU A 1 579 ? 15.336 39.531 26.672 1 89.44 579 LEU A N 1
ATOM 4582 C CA . LEU A 1 579 ? 15.562 38.125 26.422 1 89.44 579 LEU A CA 1
ATOM 4583 C C . LEU A 1 579 ? 15.945 37.875 24.953 1 89.44 579 LEU A C 1
ATOM 4585 O O . LEU A 1 579 ? 16.75 37 24.656 1 89.44 579 LEU A O 1
ATOM 4589 N N . VAL A 1 580 ? 15.352 38.625 24.109 1 87.31 580 VAL A N 1
ATOM 4590 C CA . VAL A 1 580 ? 15.68 38.562 22.688 1 87.31 580 VAL A CA 1
ATOM 4591 C C . VAL A 1 580 ? 17.125 39 22.469 1 87.31 580 VAL A C 1
ATOM 4593 O O . VAL A 1 580 ? 17.859 38.344 21.719 1 87.31 580 VAL A O 1
ATOM 4596 N N . GLU A 1 581 ? 17.5 40.031 23.125 1 84.69 581 GLU A N 1
ATOM 4597 C CA . GLU A 1 581 ? 18.859 40.562 23.016 1 84.69 581 GLU A CA 1
ATOM 4598 C C . GLU A 1 581 ? 19.891 39.562 23.531 1 84.69 581 GLU A C 1
ATOM 4600 O O . GLU A 1 581 ? 20.984 39.438 23 1 84.69 581 GLU A O 1
ATOM 4605 N N . GLN A 1 582 ? 19.5 38.844 24.516 1 85 582 GLN A N 1
ATOM 4606 C CA . GLN A 1 582 ? 20.375 37.844 25.109 1 85 582 GLN A CA 1
ATOM 4607 C C . GLN A 1 582 ? 20.422 36.562 24.266 1 85 582 GLN A C 1
ATOM 4609 O O . GLN A 1 582 ? 21.266 35.719 24.484 1 85 582 GLN A O 1
ATOM 4614 N N . GLY A 1 583 ? 19.469 36.438 23.359 1 85.62 583 GLY A N 1
ATOM 4615 C CA . GLY A 1 583 ? 19.422 35.25 22.5 1 85.62 583 GLY A CA 1
ATOM 4616 C C . GLY A 1 583 ? 18.594 34.125 23.094 1 85.62 583 GLY A C 1
ATOM 4617 O O . GLY A 1 583 ? 18.609 33 22.578 1 85.62 583 GLY A O 1
ATOM 4618 N N . ARG A 1 584 ? 17.922 34.406 24.156 1 89.44 584 ARG A N 1
ATOM 4619 C CA . ARG A 1 584 ? 17.109 33.375 24.828 1 89.44 584 ARG A CA 1
ATOM 4620 C C . ARG A 1 584 ? 15.773 33.188 24.125 1 89.44 584 ARG A C 1
ATOM 4622 O O . ARG A 1 584 ? 15.148 32.125 24.219 1 89.44 584 ARG A O 1
ATOM 4629 N N . LEU A 1 585 ? 15.352 34.312 23.547 1 91.38 585 LEU A N 1
ATOM 4630 C CA . LEU A 1 585 ? 14.125 34.25 22.75 1 91.38 585 LEU A CA 1
ATOM 4631 C C . LEU A 1 585 ? 14.383 34.688 21.312 1 91.38 585 LEU A C 1
ATOM 4633 O O . LEU A 1 585 ? 15.312 35.469 21.062 1 91.38 585 LEU A O 1
ATOM 4637 N N . LEU A 1 586 ? 13.57 34.188 20.469 1 91.38 586 LEU A N 1
ATOM 4638 C CA . LEU A 1 586 ? 13.672 34.562 19.062 1 91.38 586 LEU A CA 1
ATOM 4639 C C . LEU A 1 586 ? 13.234 36 18.828 1 91.38 586 LEU A C 1
ATOM 4641 O O . LEU A 1 586 ? 12.422 36.531 19.594 1 91.38 586 LEU A O 1
ATOM 4645 N N . PRO A 1 587 ? 13.828 36.594 17.734 1 87.69 587 PRO A N 1
ATOM 4646 C CA . PRO A 1 587 ? 13.344 37.938 17.359 1 87.69 587 PRO A CA 1
ATOM 4647 C C . PRO A 1 587 ? 11.836 37.969 17.125 1 87.69 587 PRO A C 1
ATOM 4649 O O . PRO A 1 587 ? 11.25 36.969 16.703 1 87.69 587 PRO A O 1
ATOM 4652 N N . ARG A 1 588 ? 11.312 39.094 17.422 1 87.69 588 ARG A N 1
ATOM 4653 C CA . ARG A 1 588 ? 9.867 39.219 17.297 1 87.69 588 ARG A CA 1
ATOM 4654 C C . ARG A 1 588 ? 9.453 39.406 15.852 1 87.69 588 ARG A C 1
ATOM 4656 O O . ARG A 1 588 ? 10.156 40.062 15.078 1 87.69 588 ARG A O 1
ATOM 4663 N N . TRP A 1 589 ? 8.305 38.875 15.484 1 82.5 589 TRP A N 1
ATOM 4664 C CA . TRP A 1 589 ? 7.828 38.938 14.102 1 82.5 589 TRP A CA 1
ATOM 4665 C C . TRP A 1 589 ? 7.703 40.375 13.617 1 82.5 589 TRP A C 1
ATOM 4667 O O . TRP A 1 589 ? 8.141 40.688 12.508 1 82.5 589 TRP A O 1
ATOM 4677 N N . GLU A 1 590 ? 7.117 41.25 14.477 1 78.06 590 GLU A N 1
ATOM 4678 C CA . GLU A 1 590 ? 6.793 42.625 14.078 1 78.06 590 GLU A CA 1
ATOM 4679 C C . GLU A 1 590 ? 8.016 43.531 14.172 1 78.06 590 GLU A C 1
ATOM 4681 O O . GLU A 1 590 ? 8.258 44.344 13.289 1 78.06 590 GLU A O 1
ATOM 4686 N N . GLU A 1 591 ? 8.789 43.312 15.109 1 75.19 591 GLU A N 1
ATOM 4687 C CA . GLU A 1 591 ? 9.922 44.188 15.367 1 75.19 591 GLU A CA 1
ATOM 4688 C C . GLU A 1 591 ? 11.094 43.875 14.445 1 75.19 591 GLU A C 1
ATOM 4690 O O . GLU A 1 591 ? 11.852 44.781 14.062 1 75.19 591 GLU A O 1
ATOM 4695 N N . ASP A 1 592 ? 11.18 42.656 14.07 1 80.75 592 ASP A N 1
ATOM 4696 C CA . ASP A 1 592 ? 12.297 42.219 13.242 1 80.75 592 ASP A CA 1
ATOM 4697 C C . ASP A 1 592 ? 11.805 41.719 11.883 1 80.75 592 ASP A C 1
ATOM 4699 O O . ASP A 1 592 ? 12.219 40.656 11.414 1 80.75 592 ASP A O 1
ATOM 4703 N N . ALA A 1 593 ? 11.023 42.5 11.25 1 83.44 593 ALA A N 1
ATOM 4704 C CA . ALA A 1 593 ? 10.336 42.094 10.023 1 83.44 593 ALA A CA 1
ATOM 4705 C C . ALA A 1 593 ? 11.336 41.844 8.898 1 83.44 593 ALA A C 1
ATOM 4707 O O . ALA A 1 593 ? 11.188 40.906 8.125 1 83.44 593 ALA A O 1
ATOM 4708 N N . ALA A 1 594 ? 12.312 42.656 8.797 1 84.19 594 ALA A N 1
ATOM 4709 C CA . ALA A 1 594 ? 13.297 42.531 7.73 1 84.19 594 ALA A CA 1
ATOM 4710 C C . ALA A 1 594 ? 14.062 41.219 7.836 1 84.19 594 ALA A C 1
ATOM 4712 O O . ALA A 1 594 ? 14.328 40.562 6.824 1 84.19 594 ALA A O 1
ATOM 4713 N N . PHE A 1 595 ? 14.367 40.875 9.047 1 87.31 595 PHE A N 1
ATOM 4714 C CA . PHE A 1 595 ? 15.078 39.625 9.305 1 87.31 595 PHE A CA 1
ATOM 4715 C C . PHE A 1 595 ? 14.234 38.438 8.875 1 87.31 595 PHE A C 1
ATOM 4717 O O . PHE A 1 595 ? 14.727 37.531 8.188 1 87.31 595 PHE A O 1
ATOM 4724 N N . TRP A 1 596 ? 13.008 38.5 9.219 1 89.56 596 TRP A N 1
ATOM 4725 C CA . TRP A 1 596 ? 12.133 37.375 8.945 1 89.56 596 TRP A CA 1
ATOM 4726 C C . TRP A 1 596 ? 11.781 37.312 7.457 1 89.56 596 TRP A C 1
ATOM 4728 O O . TRP A 1 596 ? 11.578 36.219 6.914 1 89.56 596 TRP A O 1
ATOM 4738 N N . GLN A 1 597 ? 11.727 38.406 6.812 1 88.12 597 GLN A N 1
ATOM 4739 C CA . GLN A 1 597 ? 11.461 38.406 5.379 1 88.12 597 GLN A CA 1
ATOM 4740 C C . GLN A 1 597 ? 12.586 37.719 4.605 1 88.12 597 GLN A C 1
ATOM 4742 O O . GLN A 1 597 ? 12.344 37.125 3.547 1 88.12 597 GLN A O 1
ATOM 4747 N N . LEU A 1 598 ? 13.68 37.75 5.156 1 87.31 598 LEU A N 1
ATOM 4748 C CA . LEU A 1 598 ? 14.844 37.156 4.512 1 87.31 598 LEU A CA 1
ATOM 4749 C C . LEU A 1 598 ? 14.789 35.625 4.598 1 87.31 598 LEU A C 1
ATOM 4751 O O . LEU A 1 598 ? 15.195 34.938 3.662 1 87.31 598 LEU A O 1
ATOM 4755 N N . ILE A 1 599 ? 14.266 35.094 5.637 1 91.38 599 ILE A N 1
ATOM 4756 C CA . ILE A 1 599 ? 14.469 33.656 5.859 1 91.38 599 ILE A CA 1
ATOM 4757 C C . ILE A 1 599 ? 13.141 32.938 5.719 1 91.38 599 ILE A C 1
ATOM 4759 O O . ILE A 1 599 ? 13.102 31.703 5.73 1 91.38 599 ILE A O 1
ATOM 4763 N N . SER A 1 600 ? 12.078 33.688 5.52 1 93.5 600 SER A N 1
ATOM 4764 C CA . SER A 1 600 ? 10.773 33.062 5.477 1 93.5 600 SER A CA 1
ATOM 4765 C C . SER A 1 600 ? 10.242 32.969 4.051 1 93.5 600 SER A C 1
ATOM 4767 O O . SER A 1 600 ? 10.672 33.719 3.182 1 93.5 600 SER A O 1
ATOM 4769 N N . ASN A 1 601 ? 9.406 31.969 3.811 1 95.69 601 ASN A N 1
ATOM 4770 C CA . ASN A 1 601 ? 8.625 31.781 2.594 1 95.69 601 ASN A CA 1
ATOM 4771 C C . ASN A 1 601 ? 9.523 31.531 1.386 1 95.69 601 ASN A C 1
ATOM 4773 O O . ASN A 1 601 ? 9.242 32 0.287 1 95.69 601 ASN A O 1
ATOM 4777 N N . LYS A 1 602 ? 10.648 31 1.663 1 95.12 602 LYS A N 1
ATOM 4778 C CA . LYS A 1 602 ? 11.555 30.469 0.66 1 95.12 602 LYS A CA 1
ATOM 4779 C C . LYS A 1 602 ? 11.828 28.984 0.902 1 95.12 602 LYS A C 1
ATOM 4781 O O . LYS A 1 602 ? 12.453 28.609 1.895 1 95.12 602 LYS A O 1
ATOM 4786 N N . LEU A 1 603 ? 11.359 28.188 -0.051 1 96.44 603 LEU A N 1
ATOM 4787 C CA . LEU A 1 603 ? 11.5 26.734 0.113 1 96.44 603 LEU A CA 1
ATOM 4788 C C . LEU A 1 603 ? 12.586 26.188 -0.799 1 96.44 603 LEU A C 1
ATOM 4790 O O . LEU A 1 603 ? 12.617 26.484 -1.994 1 96.44 603 LEU A O 1
ATOM 4794 N N . GLN A 1 604 ? 13.398 25.422 -0.22 1 93.88 604 GLN A N 1
ATOM 4795 C CA . GLN A 1 604 ? 14.516 24.844 -0.954 1 93.88 604 GLN A CA 1
ATOM 4796 C C . GLN A 1 604 ? 14.031 23.906 -2.055 1 93.88 604 GLN A C 1
ATOM 4798 O O . GLN A 1 604 ? 13.109 23.109 -1.84 1 93.88 604 GLN A O 1
ATOM 4803 N N . ALA A 1 605 ? 14.555 24.031 -3.287 1 91.56 605 ALA A N 1
ATOM 4804 C CA . ALA A 1 605 ? 14.297 23.188 -4.449 1 91.56 605 ALA A CA 1
ATOM 4805 C C . ALA A 1 605 ? 15.586 22.891 -5.215 1 91.56 605 ALA A C 1
ATOM 4807 O O . ALA A 1 605 ? 15.758 23.359 -6.348 1 91.56 605 ALA A O 1
ATOM 4808 N N . ASN A 1 606 ? 16.359 22 -4.746 1 81.81 606 ASN A N 1
ATOM 4809 C CA . ASN A 1 606 ? 17.719 21.766 -5.23 1 81.81 606 ASN A CA 1
ATOM 4810 C C . ASN A 1 606 ? 17.734 21.219 -6.652 1 81.81 606 ASN A C 1
ATOM 4812 O O . ASN A 1 606 ? 18.688 21.438 -7.398 1 81.81 606 ASN A O 1
ATOM 4816 N N . ALA A 1 607 ? 16.734 20.625 -7.016 1 80 607 ALA A N 1
ATOM 4817 C CA . ALA A 1 607 ? 16.719 19.953 -8.312 1 80 607 ALA A CA 1
ATOM 4818 C C . ALA A 1 607 ? 16.391 20.953 -9.43 1 80 607 ALA A C 1
ATOM 4820 O O . ALA A 1 607 ? 16.438 20.609 -10.609 1 80 607 ALA A O 1
ATOM 4821 N N . THR A 1 608 ? 16.172 22.203 -8.992 1 88.19 608 THR A N 1
ATOM 4822 C CA . THR A 1 608 ? 15.758 23.172 -9.984 1 88.19 608 THR A CA 1
ATOM 4823 C C . THR A 1 608 ? 16.875 24.172 -10.281 1 88.19 608 THR A C 1
ATOM 4825 O O . THR A 1 608 ? 17.812 24.312 -9.484 1 88.19 608 THR A O 1
ATOM 4828 N N . GLN A 1 609 ? 16.781 24.844 -11.375 1 86.25 609 GLN A N 1
ATOM 4829 C CA . GLN A 1 609 ? 17.719 25.906 -11.75 1 86.25 609 GLN A CA 1
ATOM 4830 C C . GLN A 1 609 ? 17.625 27.078 -10.789 1 86.25 609 GLN A C 1
ATOM 4832 O O . GLN A 1 609 ? 18.656 27.688 -10.453 1 86.25 609 GLN A O 1
ATOM 4837 N N . GLU A 1 610 ? 16.469 27.328 -10.305 1 85.31 610 GLU A N 1
ATOM 4838 C CA . GLU A 1 610 ? 16.234 28.438 -9.391 1 85.31 610 GLU A CA 1
ATOM 4839 C C . GLU A 1 610 ? 16.766 28.141 -7.996 1 85.31 610 GLU A C 1
ATOM 4841 O O . GLU A 1 610 ? 17.125 29.047 -7.25 1 85.31 610 GLU A O 1
ATOM 4846 N N . GLY A 1 611 ? 16.688 26.938 -7.617 1 89.62 611 GLY A N 1
ATOM 4847 C CA . GLY A 1 611 ? 17.203 26.484 -6.332 1 89.62 611 GLY A CA 1
ATOM 4848 C C . GLY A 1 611 ? 16.203 26.656 -5.199 1 89.62 611 GLY A C 1
ATOM 4849 O O . GLY A 1 611 ? 16.391 26.078 -4.125 1 89.62 611 GLY A O 1
ATOM 4850 N N . ILE A 1 612 ? 15.195 27.594 -5.469 1 92.12 612 ILE A N 1
ATOM 4851 C CA . ILE A 1 612 ? 14.219 27.828 -4.414 1 92.12 612 ILE A CA 1
ATOM 4852 C C . ILE A 1 612 ? 12.844 28.078 -5.035 1 92.12 612 ILE A C 1
ATOM 4854 O O . ILE A 1 612 ? 12.742 28.469 -6.199 1 92.12 612 ILE A O 1
ATOM 4858 N N . LEU A 1 613 ? 11.82 27.766 -4.285 1 94.5 613 LEU A N 1
ATOM 4859 C CA . LEU A 1 613 ? 10.469 28.266 -4.547 1 94.5 613 LEU A CA 1
ATOM 4860 C C . LEU A 1 613 ? 10.148 29.453 -3.654 1 94.5 613 LEU A C 1
ATOM 4862 O O . LEU A 1 613 ? 9.922 29.297 -2.453 1 94.5 613 LEU A O 1
ATOM 4866 N N . ASP A 1 614 ? 10.148 30.562 -4.227 1 93.25 614 ASP A N 1
ATOM 4867 C CA . ASP A 1 614 ? 9.859 31.797 -3.51 1 93.25 614 ASP A CA 1
ATOM 4868 C C . ASP A 1 614 ? 8.359 32.062 -3.447 1 93.25 614 ASP A C 1
ATOM 4870 O O . ASP A 1 614 ? 7.73 32.344 -4.469 1 93.25 614 ASP A O 1
ATOM 4874 N N . LEU A 1 615 ? 7.801 32.031 -2.268 1 93.75 615 LEU A N 1
ATOM 4875 C CA . LEU A 1 615 ? 6.359 32.188 -2.09 1 93.75 615 LEU A CA 1
ATOM 4876 C C . LEU A 1 615 ? 5.941 33.625 -2.115 1 93.75 615 LEU A C 1
ATOM 4878 O O . LEU A 1 615 ? 4.75 33.938 -2.195 1 93.75 615 LEU A O 1
ATOM 4882 N N . THR A 1 616 ? 6.91 34.5 -2.064 1 87.81 616 THR A N 1
ATOM 4883 C CA . THR A 1 616 ? 6.609 35.938 -2.021 1 87.81 616 THR A CA 1
ATOM 4884 C C . THR A 1 616 ? 6.426 36.469 -3.432 1 87.81 616 THR A C 1
ATOM 4886 O O . THR A 1 616 ? 5.934 37.594 -3.605 1 87.81 616 THR A O 1
ATOM 4889 N N . LYS A 1 617 ? 6.84 35.656 -4.414 1 76.38 617 LYS A N 1
ATOM 4890 C CA . LYS A 1 617 ? 6.762 36.156 -5.793 1 76.38 617 LYS A CA 1
ATOM 4891 C C . LYS A 1 617 ? 5.375 35.875 -6.379 1 76.38 617 LYS A C 1
ATOM 4893 O O . LYS A 1 617 ? 4.797 34.812 -6.18 1 76.38 617 LYS A O 1
ATOM 4898 N N . HIS A 1 618 ? 4.637 36.969 -6.723 1 65.62 618 HIS A N 1
ATOM 4899 C CA . HIS A 1 618 ? 3.332 36.875 -7.363 1 65.62 618 HIS A CA 1
ATOM 4900 C C . HIS A 1 618 ? 3.471 36.75 -8.875 1 65.62 618 HIS A C 1
ATOM 4902 O O . HIS A 1 618 ? 4.398 37.344 -9.461 1 65.62 618 HIS A O 1
ATOM 4908 N N . MET B 1 1 ? -0.163 -25.797 4.148 1 93.44 1 MET B N 1
ATOM 4909 C CA . MET B 1 1 ? 1.178 -25.406 4.566 1 93.44 1 MET B CA 1
ATOM 4910 C C . MET B 1 1 ? 1.456 -23.953 4.199 1 93.44 1 MET B C 1
ATOM 4912 O O . MET B 1 1 ? 1.182 -23.516 3.074 1 93.44 1 MET B O 1
ATOM 4916 N N . ASP B 1 2 ? 2.012 -23.219 5.09 1 94.31 2 ASP B N 1
ATOM 4917 C CA . ASP B 1 2 ? 2.395 -21.828 4.84 1 94.31 2 ASP B CA 1
ATOM 4918 C C . ASP B 1 2 ? 3.836 -21.734 4.344 1 94.31 2 ASP B C 1
ATOM 4920 O O . ASP B 1 2 ? 4.742 -22.312 4.945 1 94.31 2 ASP B O 1
ATOM 4924 N N . ILE B 1 3 ? 3.965 -21.078 3.242 1 97.5 3 ILE B N 1
ATOM 4925 C CA . ILE B 1 3 ? 5.297 -20.875 2.678 1 97.5 3 ILE B CA 1
ATOM 4926 C C . ILE B 1 3 ? 5.652 -19.391 2.713 1 97.5 3 ILE B C 1
ATOM 4928 O O . ILE B 1 3 ? 4.895 -18.562 2.217 1 97.5 3 ILE B O 1
ATOM 4932 N N . ASN B 1 4 ? 6.684 -19.062 3.322 1 96.12 4 ASN B N 1
ATOM 4933 C CA . ASN B 1 4 ? 7.207 -17.703 3.416 1 96.12 4 ASN B CA 1
ATOM 4934 C C . ASN B 1 4 ? 8.672 -17.625 2.986 1 96.12 4 ASN B C 1
ATOM 4936 O O . ASN B 1 4 ? 9.234 -18.625 2.529 1 96.12 4 ASN B O 1
ATOM 4940 N N . SER B 1 5 ? 9.227 -16.5 3.086 1 95.94 5 SER B N 1
ATOM 4941 C CA . SER B 1 5 ? 10.594 -16.328 2.625 1 95.94 5 SER B CA 1
ATOM 4942 C C . SER B 1 5 ? 11.57 -17.172 3.453 1 95.94 5 SER B C 1
ATOM 4944 O O . SER B 1 5 ? 12.633 -17.562 2.965 1 95.94 5 SER B O 1
ATOM 4946 N N . GLY B 1 6 ? 11.242 -17.531 4.625 1 94.81 6 GLY B N 1
ATOM 4947 C CA . GLY B 1 6 ? 12.109 -18.266 5.523 1 94.81 6 GLY B CA 1
ATOM 4948 C C . GLY B 1 6 ? 12.219 -19.75 5.172 1 94.81 6 GLY B C 1
ATOM 4949 O O . GLY B 1 6 ? 13.258 -20.375 5.402 1 94.81 6 GLY B O 1
ATOM 4950 N N . ASN B 1 7 ? 11.141 -20.312 4.621 1 96 7 ASN B N 1
ATOM 4951 C CA . ASN B 1 7 ? 11.172 -21.75 4.359 1 96 7 ASN B CA 1
ATOM 4952 C C . ASN B 1 7 ? 11.047 -22.047 2.869 1 96 7 ASN B C 1
ATOM 4954 O O . ASN B 1 7 ? 11.086 -23.219 2.461 1 96 7 ASN B O 1
ATOM 4958 N N . PHE B 1 8 ? 11.016 -21.062 2.064 1 97.94 8 PHE B N 1
ATOM 4959 C CA . PHE B 1 8 ? 10.828 -21.25 0.631 1 97.94 8 PHE B CA 1
ATOM 4960 C C . PHE B 1 8 ? 11.984 -22.031 0.029 1 97.94 8 PHE B C 1
ATOM 4962 O O . PHE B 1 8 ? 11.781 -22.938 -0.791 1 97.94 8 PHE B O 1
ATOM 4969 N N . SER B 1 9 ? 13.164 -21.719 0.431 1 96.06 9 SER B N 1
ATOM 4970 C CA . SER B 1 9 ? 14.352 -22.344 -0.142 1 96.06 9 SER B CA 1
ATOM 4971 C C . SER B 1 9 ? 14.367 -23.844 0.117 1 96.06 9 SER B C 1
ATOM 4973 O O . SER B 1 9 ? 14.812 -24.625 -0.728 1 96.06 9 SER B O 1
ATOM 4975 N N . GLU B 1 10 ? 13.812 -24.266 1.167 1 95.88 10 GLU B N 1
ATOM 4976 C CA . GLU B 1 10 ? 13.805 -25.688 1.534 1 95.88 10 GLU B CA 1
ATOM 4977 C C . GLU B 1 10 ? 12.641 -26.422 0.881 1 95.88 10 GLU B C 1
ATOM 4979 O O . GLU B 1 10 ? 12.703 -27.641 0.678 1 95.88 10 GLU B O 1
ATOM 4984 N N . GLU B 1 11 ? 11.648 -25.703 0.526 1 97.44 11 GLU B N 1
ATOM 4985 C CA . GLU B 1 11 ? 10.414 -26.375 0.121 1 97.44 11 GLU B CA 1
ATOM 4986 C C . GLU B 1 11 ? 10.227 -26.312 -1.393 1 97.44 11 GLU B C 1
ATOM 4988 O O . GLU B 1 11 ? 9.477 -27.125 -1.959 1 97.44 11 GLU B O 1
ATOM 4993 N N . VAL B 1 12 ? 10.844 -25.422 -2.066 1 98.12 12 VAL B N 1
ATOM 4994 C CA . VAL B 1 12 ? 10.539 -25.109 -3.459 1 98.12 12 VAL B CA 1
ATOM 4995 C C . VAL B 1 12 ? 10.758 -26.344 -4.328 1 98.12 12 VAL B C 1
ATOM 4997 O O . VAL B 1 12 ? 9.953 -26.641 -5.211 1 98.12 12 VAL B O 1
ATOM 5000 N N . LEU B 1 13 ? 11.844 -27.094 -4.168 1 97.19 13 LEU B N 1
ATOM 5001 C CA . LEU B 1 13 ? 12.094 -28.281 -4.957 1 97.19 13 LEU B CA 1
ATOM 5002 C C . LEU B 1 13 ? 10.977 -29.312 -4.773 1 97.19 13 LEU B C 1
ATOM 5004 O O . LEU B 1 13 ? 10.5 -29.891 -5.75 1 97.19 13 LEU B O 1
ATOM 5008 N N . LYS B 1 14 ? 10.578 -29.547 -3.535 1 96.69 14 LYS B N 1
ATOM 5009 C CA . LYS B 1 14 ? 9.492 -30.469 -3.238 1 96.69 14 LYS B CA 1
ATOM 5010 C C . LYS B 1 14 ? 8.195 -30.047 -3.928 1 96.69 14 LYS B C 1
ATOM 5012 O O . LYS B 1 14 ? 7.465 -30.875 -4.457 1 96.69 14 LYS B O 1
ATOM 5017 N N . ILE B 1 15 ? 7.914 -28.766 -3.855 1 98.38 15 ILE B N 1
ATOM 5018 C CA . ILE B 1 15 ? 6.715 -28.234 -4.488 1 98.38 15 ILE B CA 1
ATOM 5019 C C . ILE B 1 15 ? 6.746 -28.531 -5.988 1 98.38 15 ILE B C 1
ATOM 5021 O O . ILE B 1 15 ? 5.762 -28.984 -6.559 1 98.38 15 ILE B O 1
ATOM 5025 N N . ILE B 1 16 ? 7.871 -28.266 -6.59 1 98.06 16 ILE B N 1
ATOM 5026 C CA . ILE B 1 16 ? 8.023 -28.469 -8.023 1 98.06 16 ILE B CA 1
ATOM 5027 C C . ILE B 1 16 ? 7.863 -29.953 -8.344 1 98.06 16 ILE B C 1
ATOM 5029 O O . ILE B 1 16 ? 7.254 -30.328 -9.352 1 98.06 16 ILE B O 1
ATOM 5033 N N . GLN B 1 17 ? 8.391 -30.828 -7.516 1 96.94 17 GLN B N 1
ATOM 5034 C CA . GLN B 1 17 ? 8.219 -32.281 -7.691 1 96.94 17 GLN B CA 1
ATOM 5035 C C . GLN B 1 17 ? 6.75 -32.656 -7.578 1 96.94 17 GLN B C 1
ATOM 5037 O O . GLN B 1 17 ? 6.27 -33.5 -8.352 1 96.94 17 GLN B O 1
ATOM 5042 N N . HIS B 1 18 ? 6.086 -32.062 -6.59 1 97.25 18 HIS B N 1
ATOM 5043 C CA . HIS B 1 18 ? 4.652 -32.312 -6.469 1 97.25 18 HIS B CA 1
ATOM 5044 C C . HIS B 1 18 ? 3.906 -31.875 -7.719 1 97.25 18 HIS B C 1
ATOM 5046 O O . HIS B 1 18 ? 2.965 -32.531 -8.156 1 97.25 18 HIS B O 1
ATOM 5052 N N . VAL B 1 19 ? 4.273 -30.75 -8.242 1 97.81 19 VAL B N 1
ATOM 5053 C CA . VAL B 1 19 ? 3.662 -30.25 -9.469 1 97.81 19 VAL B CA 1
ATOM 5054 C C . VAL B 1 19 ? 3.879 -31.25 -10.602 1 97.81 19 VAL B C 1
ATOM 5056 O O . VAL B 1 19 ? 2.947 -31.578 -11.336 1 97.81 19 VAL B O 1
ATOM 5059 N N . ALA B 1 20 ? 5.07 -31.797 -10.727 1 96.25 20 ALA B N 1
ATOM 5060 C CA . ALA B 1 20 ? 5.418 -32.75 -11.797 1 96.25 20 ALA B CA 1
ATOM 5061 C C . ALA B 1 20 ? 4.562 -34 -11.719 1 96.25 20 ALA B C 1
ATOM 5063 O O . ALA B 1 20 ? 4.25 -34.594 -12.75 1 96.25 20 ALA B O 1
ATOM 5064 N N . ASP B 1 21 ? 4.121 -34.375 -10.523 1 94.25 21 ASP B N 1
ATOM 5065 C CA . ASP B 1 21 ? 3.375 -35.594 -10.305 1 94.25 21 ASP B CA 1
ATOM 5066 C C . ASP B 1 21 ? 1.873 -35.344 -10.242 1 94.25 21 ASP B C 1
ATOM 5068 O O . ASP B 1 21 ? 1.085 -36.25 -9.977 1 94.25 21 ASP B O 1
ATOM 5072 N N . SER B 1 22 ? 1.504 -34.156 -10.5 1 95.94 22 SER B N 1
ATOM 5073 C CA . SER B 1 22 ? 0.128 -33.781 -10.203 1 95.94 22 SER B CA 1
ATOM 5074 C C . SER B 1 22 ? -0.792 -34.062 -11.391 1 95.94 22 SER B C 1
ATOM 5076 O O . SER B 1 22 ? -0.339 -34.125 -12.531 1 95.94 22 SER B O 1
ATOM 5078 N N . ARG B 1 23 ? -2.086 -34.281 -11.07 1 93.12 23 ARG B N 1
ATOM 5079 C CA . ARG B 1 23 ? -3.146 -34.344 -12.062 1 93.12 23 ARG B CA 1
ATOM 5080 C C . ARG B 1 23 ? -3.623 -32.969 -12.461 1 93.12 23 ARG B C 1
ATOM 5082 O O . ARG B 1 23 ? -3.846 -32.688 -13.641 1 93.12 23 ARG B O 1
ATOM 5089 N N . PHE B 1 24 ? -3.869 -32.156 -11.539 1 96.69 24 PHE B N 1
ATOM 5090 C CA . PHE B 1 24 ? -4.199 -30.734 -11.766 1 96.69 24 PHE B CA 1
ATOM 5091 C C . PHE B 1 24 ? -3.799 -29.891 -10.57 1 96.69 24 PHE B C 1
ATOM 5093 O O . PHE B 1 24 ? -3.406 -30.422 -9.523 1 96.69 24 PHE B O 1
ATOM 5100 N N . ILE B 1 25 ? -3.809 -28.594 -10.719 1 98.44 25 ILE B N 1
ATOM 5101 C CA . ILE B 1 25 ? -3.484 -27.641 -9.68 1 98.44 25 ILE B CA 1
ATOM 5102 C C . ILE B 1 25 ? -4.641 -26.656 -9.508 1 98.44 25 ILE B C 1
ATOM 5104 O O . ILE B 1 25 ? -5.145 -26.094 -10.484 1 98.44 25 ILE B O 1
ATOM 5108 N N . ALA B 1 26 ? -5.094 -26.5 -8.281 1 98.81 26 ALA B N 1
ATOM 5109 C CA . ALA B 1 26 ? -6.113 -25.5 -7.977 1 98.81 26 ALA B CA 1
ATOM 5110 C C . ALA B 1 26 ? -5.477 -24.188 -7.516 1 98.81 26 ALA B C 1
ATOM 5112 O O . ALA B 1 26 ? -4.492 -24.203 -6.773 1 98.81 26 ALA B O 1
ATOM 5113 N N . LEU B 1 27 ? -6.086 -23.078 -7.934 1 98.62 27 LEU B N 1
ATOM 5114 C CA . LEU B 1 27 ? -5.48 -21.766 -7.723 1 98.62 27 LEU B CA 1
ATOM 5115 C C . LEU B 1 27 ? -6.484 -20.812 -7.105 1 98.62 27 LEU B C 1
ATOM 5117 O O . LEU B 1 27 ? -7.668 -20.828 -7.453 1 98.62 27 LEU B O 1
ATOM 5121 N N . ASP B 1 28 ? -6.027 -20 -6.211 1 98.69 28 ASP B N 1
ATOM 5122 C CA . ASP B 1 28 ? -6.742 -18.844 -5.699 1 98.69 28 ASP B CA 1
ATOM 5123 C C . ASP B 1 28 ? -5.773 -17.734 -5.305 1 98.69 28 ASP B C 1
ATOM 5125 O O . ASP B 1 28 ? -4.688 -18 -4.789 1 98.69 28 ASP B O 1
ATOM 5129 N N . LEU B 1 29 ? -6.168 -16.5 -5.539 1 98.69 29 LEU B N 1
ATOM 5130 C CA . LEU B 1 29 ? -5.309 -15.359 -5.227 1 98.69 29 LEU B CA 1
ATOM 5131 C C . LEU B 1 29 ? -6.047 -14.344 -4.359 1 98.69 29 LEU B C 1
ATOM 5133 O O . LEU B 1 29 ? -7.273 -14.227 -4.438 1 98.69 29 LEU B O 1
ATOM 5137 N N . GLU B 1 30 ? -5.316 -13.625 -3.498 1 98.44 30 GLU B N 1
ATOM 5138 C CA . GLU B 1 30 ? -5.797 -12.422 -2.816 1 98.44 30 GLU B CA 1
ATOM 5139 C C . GLU B 1 30 ? -5.098 -11.172 -3.342 1 98.44 30 GLU B C 1
ATOM 5141 O O . GLU B 1 30 ? -3.887 -11.188 -3.574 1 98.44 30 GLU B O 1
ATOM 5146 N N . PHE B 1 31 ? -5.887 -10.07 -3.502 1 97.12 31 PHE B N 1
ATOM 5147 C CA . PHE B 1 31 ? -5.418 -8.883 -4.211 1 97.12 31 PHE B CA 1
ATOM 5148 C C . PHE B 1 31 ? -5.457 -7.66 -3.303 1 97.12 31 PHE B C 1
ATOM 5150 O O . PHE B 1 31 ? -6.242 -7.605 -2.354 1 97.12 31 PHE B O 1
ATOM 5157 N N . SER B 1 32 ? -4.598 -6.715 -3.676 1 98.31 32 SER B N 1
ATOM 5158 C CA . SER B 1 32 ? -4.605 -5.438 -2.969 1 98.31 32 SER B CA 1
ATOM 5159 C C . SER B 1 32 ? -5.75 -4.547 -3.449 1 98.31 32 SER B C 1
ATOM 5161 O O . SER B 1 32 ? -6.02 -3.5 -2.857 1 98.31 32 SER B O 1
ATOM 5163 N N . GLY B 1 33 ? -6.406 -4.934 -4.523 1 97.5 33 GLY B N 1
ATOM 5164 C CA . GLY B 1 33 ? -7.555 -4.246 -5.094 1 97.5 33 GLY B CA 1
ATOM 5165 C C . GLY B 1 33 ? -8.195 -5.004 -6.242 1 97.5 33 GLY B C 1
ATOM 5166 O O . GLY B 1 33 ? -7.59 -5.93 -6.793 1 97.5 33 GLY B O 1
ATOM 5167 N N . VAL B 1 34 ? -9.438 -4.648 -6.555 1 92.94 34 VAL B N 1
ATOM 5168 C CA . VAL B 1 34 ? -10.18 -5.23 -7.668 1 92.94 34 VAL B CA 1
ATOM 5169 C C . VAL B 1 34 ? -10.859 -4.129 -8.477 1 92.94 34 VAL B C 1
ATOM 5171 O O . VAL B 1 34 ? -10.93 -2.979 -8.031 1 92.94 34 VAL B O 1
ATOM 5174 N N . SER B 1 35 ? -11.234 -4.473 -9.641 1 89.94 35 SER B N 1
ATOM 5175 C CA . SER B 1 35 ? -11.938 -3.504 -10.477 1 89.94 35 SER B CA 1
ATOM 5176 C C . SER B 1 35 ? -13.266 -3.09 -9.852 1 89.94 35 SER B C 1
ATOM 5178 O O . SER B 1 35 ? -14.008 -3.934 -9.352 1 89.94 35 SER B O 1
ATOM 5180 N N . GLY B 1 36 ? -13.414 -1.804 -9.719 1 78 36 GLY B N 1
ATOM 5181 C CA . GLY B 1 36 ? -14.641 -1.288 -9.133 1 78 36 GLY B CA 1
ATOM 5182 C C . GLY B 1 36 ? -15.836 -1.392 -10.062 1 78 36 GLY B C 1
ATOM 5183 O O . GLY B 1 36 ? -15.68 -1.649 -11.258 1 78 36 GLY B O 1
ATOM 5184 N N . ARG B 1 37 ? -16.953 -1.305 -9.398 1 68.94 37 ARG B N 1
ATOM 5185 C CA . ARG B 1 37 ? -18.188 -1.264 -10.18 1 68.94 37 ARG B CA 1
ATOM 5186 C C . ARG B 1 37 ? -18.344 0.075 -10.898 1 68.94 37 ARG B C 1
ATOM 5188 O O . ARG B 1 37 ? -17.969 1.119 -10.352 1 68.94 37 ARG B O 1
ATOM 5195 N N . ARG B 1 38 ? -18.484 0.156 -12.227 1 66.25 38 ARG B N 1
ATOM 5196 C CA . ARG B 1 38 ? -18.719 1.39 -12.969 1 66.25 38 ARG B CA 1
ATOM 5197 C C . ARG B 1 38 ? -19.891 2.168 -12.383 1 66.25 38 ARG B C 1
ATOM 5199 O O . ARG B 1 38 ? -20.891 1.576 -11.969 1 66.25 38 ARG B O 1
ATOM 5206 N N . PRO B 1 39 ? -19.422 3.557 -12.195 1 53.41 39 PRO B N 1
ATOM 5207 C CA . PRO B 1 39 ? -20.531 4.395 -11.734 1 53.41 39 PRO B CA 1
ATOM 5208 C C . PRO B 1 39 ? -21.703 4.414 -12.711 1 53.41 39 PRO B C 1
ATOM 5210 O O . PRO B 1 39 ? -21.5 4.34 -13.93 1 53.41 39 PRO B O 1
ATOM 5213 N N . GLY B 1 40 ? -23.141 4.262 -12.273 1 52.06 40 GLY B N 1
ATOM 5214 C CA . GLY B 1 40 ? -24.375 4.387 -13.031 1 52.06 40 GLY B CA 1
ATOM 5215 C C . GLY B 1 40 ? -25 3.051 -13.375 1 52.06 40 GLY B C 1
ATOM 5216 O O . GLY B 1 40 ? -24.312 2.137 -13.844 1 52.06 40 GLY B O 1
ATOM 5217 N N . GLY B 1 41 ? -25.609 2.535 -12.578 1 47.81 41 GLY B N 1
ATOM 5218 C CA . GLY B 1 41 ? -26.578 1.465 -12.695 1 47.81 41 GLY B CA 1
ATOM 5219 C C . GLY B 1 41 ? -26.906 1.102 -14.133 1 47.81 41 GLY B C 1
ATOM 5220 O O . GLY B 1 41 ? -28.062 0.895 -14.484 1 47.81 41 GLY B O 1
ATOM 5221 N N . ARG B 1 42 ? -26.156 1.59 -15.102 1 45.75 42 ARG B N 1
ATOM 5222 C CA . ARG B 1 42 ? -26.781 1.121 -16.344 1 45.75 42 ARG B CA 1
ATOM 5223 C C . ARG B 1 42 ? -27.062 -0.376 -16.281 1 45.75 42 ARG B C 1
ATOM 5225 O O . ARG B 1 42 ? -26.172 -1.167 -15.953 1 45.75 42 ARG B O 1
ATOM 5232 N N . SER B 1 43 ? -28.062 -0.652 -15.922 1 55.09 43 SER B N 1
ATOM 5233 C CA . SER B 1 43 ? -28.75 -1.941 -15.844 1 55.09 43 SER B CA 1
ATOM 5234 C C . SER B 1 43 ? -28.172 -2.932 -16.844 1 55.09 43 SER B C 1
ATOM 5236 O O . SER B 1 43 ? -28.5 -4.117 -16.828 1 55.09 43 SER B O 1
ATOM 5238 N N . GLY B 1 44 ? -27.109 -2.471 -17.734 1 63.28 44 GLY B N 1
ATOM 5239 C CA . GLY B 1 44 ? -26.922 -3.475 -18.766 1 63.28 44 GLY B CA 1
ATOM 5240 C C . GLY B 1 44 ? -25.578 -4.195 -18.641 1 63.28 44 GLY B C 1
ATOM 5241 O O . GLY B 1 44 ? -24.656 -3.695 -18.016 1 63.28 44 GLY B O 1
ATOM 5242 N N . LYS B 1 45 ? -25.531 -5.367 -18.859 1 76 45 LYS B N 1
ATOM 5243 C CA . LYS B 1 45 ? -24.359 -6.227 -18.984 1 76 45 LYS B CA 1
ATOM 5244 C C . LYS B 1 45 ? -23.328 -5.629 -19.953 1 76 45 LYS B C 1
ATOM 5246 O O . LYS B 1 45 ? -23.703 -5.004 -20.938 1 76 45 LYS B O 1
ATOM 5251 N N . LEU B 1 46 ? -22.047 -5.625 -19.578 1 82.81 46 LEU B N 1
ATOM 5252 C CA . LEU B 1 46 ? -20.953 -5.102 -20.391 1 82.81 46 LEU B CA 1
ATOM 5253 C C . LEU B 1 46 ? -20.625 -6.043 -21.531 1 82.81 46 LEU B C 1
ATOM 5255 O O . LEU B 1 46 ? -20.953 -7.234 -21.484 1 82.81 46 LEU B O 1
ATOM 5259 N N . ASP B 1 47 ? -20.125 -5.445 -22.516 1 89.25 47 ASP B N 1
ATOM 5260 C CA . ASP B 1 47 ? -19.453 -6.27 -23.516 1 89.25 47 ASP B CA 1
ATOM 5261 C C . ASP B 1 47 ? -18.156 -6.848 -22.969 1 89.25 47 ASP B C 1
ATOM 5263 O O . ASP B 1 47 ? -17.547 -6.27 -22.062 1 89.25 47 ASP B O 1
ATOM 5267 N N . LEU B 1 48 ? -17.781 -8 -23.5 1 91.38 48 LEU B N 1
ATOM 5268 C CA . LEU B 1 48 ? -16.609 -8.734 -23 1 91.38 48 LEU B CA 1
ATOM 5269 C C . LEU B 1 48 ? -15.352 -7.875 -23.109 1 91.38 48 LEU B C 1
ATOM 5271 O O . LEU B 1 48 ? -14.5 -7.918 -22.219 1 91.38 48 LEU B O 1
ATOM 5275 N N . HIS B 1 49 ? -15.211 -7.141 -24.125 1 91.75 49 HIS B N 1
ATOM 5276 C CA . HIS B 1 49 ? -14.039 -6.289 -24.328 1 91.75 49 HIS B CA 1
ATOM 5277 C C . HIS B 1 49 ? -13.969 -5.191 -23.266 1 91.75 49 HIS B C 1
ATOM 5279 O O . HIS B 1 49 ? -12.891 -4.902 -22.75 1 91.75 49 HIS B O 1
ATOM 5285 N N . GLU B 1 50 ? -15.078 -4.656 -23.047 1 91.62 50 GLU B N 1
ATOM 5286 C CA . GLU B 1 50 ? -15.148 -3.615 -22.031 1 91.62 50 GLU B CA 1
ATOM 5287 C C . GLU B 1 50 ? -14.828 -4.176 -20.641 1 91.62 50 GLU B C 1
ATOM 5289 O O . GLU B 1 50 ? -14.102 -3.553 -19.859 1 91.62 50 GLU B O 1
ATOM 5294 N N . TYR B 1 51 ? -15.414 -5.289 -20.453 1 93.31 51 TYR B N 1
ATOM 5295 C CA . TYR B 1 51 ? -15.164 -5.953 -19.172 1 93.31 51 TYR B CA 1
ATOM 5296 C C . TYR B 1 51 ? -13.688 -6.293 -19.016 1 93.31 51 TYR B C 1
ATOM 5298 O O . TYR B 1 51 ? -13.102 -6.051 -17.969 1 93.31 51 TYR B O 1
ATOM 5306 N N . TYR B 1 52 ? -13.086 -6.812 -20.078 1 95.5 52 TYR B N 1
ATOM 5307 C CA . TYR B 1 52 ? -11.664 -7.137 -20.078 1 95.5 52 TYR B CA 1
ATOM 5308 C C . TYR B 1 52 ? -10.82 -5.895 -19.812 1 95.5 52 TYR B C 1
ATOM 5310 O O . TYR B 1 52 ? -9.844 -5.949 -19.062 1 95.5 52 TYR B O 1
ATOM 5318 N N . HIS B 1 53 ? -11.188 -4.867 -20.391 1 95 53 HIS B N 1
ATOM 5319 C CA . HIS B 1 53 ? -10.445 -3.627 -20.219 1 95 53 HIS B CA 1
ATOM 5320 C C . HIS B 1 53 ? -10.469 -3.16 -18.766 1 95 53 HIS B C 1
ATOM 5322 O O . HIS B 1 53 ? -9.461 -2.689 -18.234 1 95 53 HIS B O 1
ATOM 5328 N N . ASP B 1 54 ? -11.617 -3.258 -18.156 1 94 54 ASP B N 1
ATOM 5329 C CA . ASP B 1 54 ? -11.734 -2.875 -16.75 1 94 54 ASP B CA 1
ATOM 5330 C C . ASP B 1 54 ? -10.852 -3.748 -15.859 1 94 54 ASP B C 1
ATOM 5332 O O . ASP B 1 54 ? -10.133 -3.24 -14.992 1 94 54 ASP B O 1
ATOM 5336 N N . LEU B 1 55 ? -10.938 -5.047 -16.141 1 96.19 55 LEU B N 1
ATOM 5337 C CA . LEU B 1 55 ? -10.133 -5.977 -15.352 1 96.19 55 LEU B CA 1
ATOM 5338 C C . LEU B 1 55 ? -8.648 -5.738 -15.586 1 96.19 55 LEU B C 1
ATOM 5340 O O . LEU B 1 55 ? -7.848 -5.812 -14.648 1 96.19 55 LEU B O 1
ATOM 5344 N N . ARG B 1 56 ? -8.344 -5.496 -16.844 1 97 56 ARG B N 1
ATOM 5345 C CA . ARG B 1 56 ? -6.957 -5.238 -17.203 1 97 56 ARG B CA 1
ATOM 5346 C C . ARG B 1 56 ? -6.426 -3.994 -16.5 1 97 56 ARG B C 1
ATOM 5348 O O . ARG B 1 56 ? -5.309 -3.998 -15.984 1 97 56 ARG B O 1
ATOM 5355 N N . SER B 1 57 ? -7.191 -2.951 -16.5 1 96 57 SER B N 1
ATOM 5356 C CA . SER B 1 57 ? -6.793 -1.709 -15.844 1 96 57 SER B CA 1
ATOM 5357 C C . SER B 1 57 ? -6.543 -1.921 -14.359 1 96 57 SER B C 1
ATOM 5359 O O . SER B 1 57 ? -5.59 -1.38 -13.797 1 96 57 SER B O 1
ATOM 5361 N N . ALA B 1 58 ? -7.34 -2.66 -13.727 1 96.88 58 ALA B N 1
ATOM 5362 C CA . ALA B 1 58 ? -7.18 -2.973 -12.305 1 96.88 58 ALA B CA 1
ATOM 5363 C C . ALA B 1 58 ? -5.934 -3.822 -12.07 1 96.88 58 ALA B C 1
ATOM 5365 O O . ALA B 1 58 ? -5.148 -3.543 -11.164 1 96.88 58 ALA B O 1
ATOM 5366 N N . ALA B 1 59 ? -5.746 -4.812 -12.906 1 97.25 59 ALA B N 1
ATOM 5367 C CA . ALA B 1 59 ? -4.617 -5.727 -12.75 1 97.25 59 ALA B CA 1
ATOM 5368 C C . ALA B 1 59 ? -3.289 -4.996 -12.906 1 97.25 59 ALA B C 1
ATOM 5370 O O . ALA B 1 59 ? -2.27 -5.422 -12.359 1 97.25 59 ALA B O 1
ATOM 5371 N N . GLN B 1 60 ? -3.316 -3.961 -13.57 1 95.19 60 GLN B N 1
ATOM 5372 C CA . GLN B 1 60 ? -2.092 -3.221 -13.852 1 95.19 60 GLN B CA 1
ATOM 5373 C C . GLN B 1 60 ? -1.635 -2.424 -12.633 1 95.19 60 GLN B C 1
ATOM 5375 O O . GLN B 1 60 ? -0.443 -2.156 -12.469 1 95.19 60 GLN B O 1
ATOM 5380 N N . ILE B 1 61 ? -2.564 -2.09 -11.766 1 96.19 61 ILE B N 1
ATOM 5381 C CA . ILE B 1 61 ? -2.158 -1.185 -10.703 1 96.19 61 ILE B CA 1
ATOM 5382 C C . ILE B 1 61 ? -2.178 -1.921 -9.359 1 96.19 61 ILE B C 1
ATOM 5384 O O . ILE B 1 61 ? -1.49 -1.526 -8.422 1 96.19 61 ILE B O 1
ATOM 5388 N N . TYR B 1 62 ? -2.922 -2.949 -9.258 1 98.12 62 TYR B N 1
ATOM 5389 C CA . TYR B 1 62 ? -3.02 -3.65 -7.98 1 98.12 62 TYR B CA 1
ATOM 5390 C C . TYR B 1 62 ? -2.025 -4.805 -7.914 1 98.12 62 TYR B C 1
ATOM 5392 O O . TYR B 1 62 ? -1.341 -5.098 -8.898 1 98.12 62 TYR B O 1
ATOM 5400 N N . GLN B 1 63 ? -1.89 -5.383 -6.734 1 97.75 63 GLN B N 1
ATOM 5401 C CA . GLN B 1 63 ? -0.842 -6.352 -6.426 1 97.75 63 GLN B CA 1
ATOM 5402 C C . GLN B 1 63 ? -1.434 -7.641 -5.859 1 97.75 63 GLN B C 1
ATOM 5404 O O . GLN B 1 63 ? -2.369 -7.598 -5.055 1 97.75 63 GLN B O 1
ATOM 5409 N N . VAL B 1 64 ? -0.903 -8.805 -6.391 1 98.62 64 VAL B N 1
ATOM 5410 C CA . VAL B 1 64 ? -1.188 -10.07 -5.727 1 98.62 64 VAL B CA 1
ATOM 5411 C C . VAL B 1 64 ? -0.454 -10.133 -4.391 1 98.62 64 VAL B C 1
ATOM 5413 O O . VAL B 1 64 ? 0.759 -9.922 -4.332 1 98.62 64 VAL B O 1
ATOM 5416 N N . LEU B 1 65 ? -1.186 -10.438 -3.332 1 98.31 65 LEU B N 1
ATOM 5417 C CA . LEU B 1 65 ? -0.592 -10.414 -1.999 1 98.31 65 LEU B CA 1
ATOM 5418 C C . LEU B 1 65 ? -0.432 -11.828 -1.453 1 98.31 65 LEU B C 1
ATOM 5420 O O . LEU B 1 65 ? 0.43 -12.078 -0.607 1 98.31 65 LEU B O 1
ATOM 5424 N N . GLN B 1 66 ? -1.293 -12.695 -1.907 1 98.5 66 GLN B N 1
ATOM 5425 C CA . GLN B 1 66 ? -1.274 -14.086 -1.474 1 98.5 66 GLN B CA 1
ATOM 5426 C C . GLN B 1 66 ? -1.613 -15.031 -2.627 1 98.5 66 GLN B C 1
ATOM 5428 O O . GLN B 1 66 ? -2.488 -14.727 -3.443 1 98.5 66 GLN B O 1
ATOM 5433 N N . VAL B 1 67 ? -0.911 -16.125 -2.699 1 98.75 67 VAL B N 1
ATOM 5434 C CA . VAL B 1 67 ? -1.14 -17.156 -3.717 1 98.75 67 VAL B CA 1
ATOM 5435 C C . VAL B 1 67 ? -1.457 -18.484 -3.049 1 98.75 67 VAL B C 1
ATOM 5437 O O . VAL B 1 67 ? -0.674 -18.984 -2.236 1 98.75 67 VAL B O 1
ATOM 5440 N N . GLY B 1 68 ? -2.619 -19 -3.344 1 98.75 68 GLY B N 1
ATOM 5441 C CA . GLY B 1 68 ? -2.971 -20.344 -2.918 1 98.75 68 GLY B CA 1
ATOM 5442 C C . GLY B 1 68 ? -2.889 -21.375 -4.039 1 98.75 68 GLY B C 1
ATOM 5443 O O . GLY B 1 68 ? -3.455 -21.172 -5.113 1 98.75 68 GLY B O 1
ATOM 5444 N N . LEU B 1 69 ? -2.139 -22.422 -3.783 1 98.75 69 LEU B N 1
ATOM 5445 C CA . LEU B 1 69 ? -2.033 -23.531 -4.719 1 98.75 69 LEU B CA 1
ATOM 5446 C C . LEU B 1 69 ? -2.32 -24.859 -4.02 1 98.75 69 LEU B C 1
ATOM 5448 O O . LEU B 1 69 ? -1.715 -25.172 -2.99 1 98.75 69 LEU B O 1
ATOM 5452 N N . THR B 1 70 ? -3.232 -25.562 -4.496 1 98.75 70 THR B N 1
ATOM 5453 C CA . THR B 1 70 ? -3.436 -26.938 -4.039 1 98.75 70 THR B CA 1
ATOM 5454 C C . THR B 1 70 ? -3.059 -27.938 -5.129 1 98.75 70 THR B C 1
ATOM 5456 O O . THR B 1 70 ? -3.711 -28 -6.172 1 98.75 70 THR B O 1
ATOM 5459 N N . ILE B 1 71 ? -2.041 -28.656 -4.914 1 98.56 71 ILE B N 1
ATOM 5460 C CA . ILE B 1 71 ? -1.535 -29.625 -5.871 1 98.56 71 ILE B CA 1
ATOM 5461 C C . ILE B 1 71 ? -2.211 -30.984 -5.633 1 98.56 71 ILE B C 1
ATOM 5463 O O . ILE B 1 71 ? -2.115 -31.547 -4.543 1 98.56 71 ILE B O 1
ATOM 5467 N N . VAL B 1 72 ? -2.914 -31.484 -6.66 1 98.19 72 VAL B N 1
ATOM 5468 C CA . VAL B 1 72 ? -3.705 -32.688 -6.516 1 98.19 72 VAL B CA 1
ATOM 5469 C C . VAL B 1 72 ? -3.07 -33.844 -7.328 1 98.19 72 VAL B C 1
ATOM 5471 O O . VAL B 1 72 ? -2.875 -33.688 -8.539 1 98.19 72 VAL B O 1
ATOM 5474 N N . SER B 1 73 ? -2.727 -34.875 -6.668 1 96.31 73 SER B N 1
ATOM 5475 C CA . SER B 1 73 ? -2.186 -36.062 -7.316 1 96.31 73 SER B CA 1
ATOM 5476 C C . SER B 1 73 ? -3.109 -37.25 -7.129 1 96.31 73 SER B C 1
ATOM 5478 O O . SER B 1 73 ? -3.92 -37.281 -6.203 1 96.31 73 SER B O 1
ATOM 5480 N N . GLU B 1 74 ? -2.965 -38.156 -7.988 1 93.56 74 GLU B N 1
ATOM 5481 C CA . GLU B 1 74 ? -3.799 -39.375 -7.988 1 93.56 74 GLU B CA 1
ATOM 5482 C C . GLU B 1 74 ? -3.057 -40.562 -7.383 1 93.56 74 GLU B C 1
ATOM 5484 O O . GLU B 1 74 ? -1.911 -40.844 -7.746 1 93.56 74 GLU B O 1
ATOM 5489 N N . ASP B 1 75 ? -3.65 -41.156 -6.418 1 93.25 75 ASP B N 1
ATOM 5490 C CA . ASP B 1 75 ? -3.184 -42.406 -5.883 1 93.25 75 ASP B CA 1
ATOM 5491 C C . ASP B 1 75 ? -4.008 -43.594 -6.434 1 93.25 75 ASP B C 1
ATOM 5493 O O . ASP B 1 75 ? -5.016 -43.969 -5.836 1 93.25 75 ASP B O 1
ATOM 5497 N N . VAL B 1 76 ? -3.568 -44.188 -7.441 1 90.06 76 VAL B N 1
ATOM 5498 C CA . VAL B 1 76 ? -4.305 -45.219 -8.172 1 90.06 76 VAL B CA 1
ATOM 5499 C C . VAL B 1 76 ? -4.434 -46.469 -7.32 1 90.06 76 VAL B C 1
ATOM 5501 O O . VAL B 1 76 ? -5.445 -47.188 -7.387 1 90.06 76 VAL B O 1
ATOM 5504 N N . VAL B 1 77 ? -3.4 -46.719 -6.531 1 90.62 77 VAL B N 1
ATOM 5505 C CA . VAL B 1 77 ? -3.375 -47.938 -5.707 1 90.62 77 VAL B CA 1
ATOM 5506 C C . VAL B 1 77 ? -4.496 -47.875 -4.672 1 90.62 77 VAL B C 1
ATOM 5508 O O . VAL B 1 77 ? -5.23 -48.844 -4.488 1 90.62 77 VAL B O 1
ATOM 5511 N N . LYS B 1 78 ? -4.695 -46.75 -4.086 1 92.19 78 LYS B N 1
ATOM 5512 C CA . LYS B 1 78 ? -5.691 -46.625 -3.031 1 92.19 78 LYS B CA 1
ATOM 5513 C C . LYS B 1 78 ? -7.016 -46.094 -3.586 1 92.19 78 LYS B C 1
ATOM 5515 O O . LYS B 1 78 ? -8.031 -46.094 -2.889 1 92.19 78 LYS B O 1
ATOM 5520 N N . GLY B 1 79 ? -6.996 -45.656 -4.828 1 92.19 79 GLY B N 1
ATOM 5521 C CA . GLY B 1 79 ? -8.203 -45.156 -5.449 1 92.19 79 GLY B CA 1
ATOM 5522 C C . GLY B 1 79 ? -8.688 -43.844 -4.824 1 92.19 79 GLY B C 1
ATOM 5523 O O . GLY B 1 79 ? -9.867 -43.719 -4.496 1 92.19 79 GLY B O 1
ATOM 5524 N N . ARG B 1 80 ? -7.738 -43 -4.508 1 95.12 80 ARG B N 1
ATOM 5525 C CA . ARG B 1 80 ? -8.062 -41.719 -3.887 1 95.12 80 ARG B CA 1
ATOM 5526 C C . ARG B 1 80 ? -7.152 -40.594 -4.414 1 95.12 80 ARG B C 1
ATOM 5528 O O . ARG B 1 80 ? -6.266 -40.875 -5.23 1 95.12 80 ARG B O 1
ATOM 5535 N N . TYR B 1 81 ? -7.418 -39.438 -4.055 1 97.12 81 TYR B N 1
ATOM 5536 C CA . TYR B 1 81 ? -6.594 -38.281 -4.434 1 97.12 81 TYR B CA 1
ATOM 5537 C C . TYR B 1 81 ? -5.891 -37.688 -3.217 1 97.12 81 TYR B C 1
ATOM 5539 O O . TYR B 1 81 ? -6.426 -37.719 -2.107 1 97.12 81 TYR B O 1
ATOM 5547 N N . GLU B 1 82 ? -4.703 -37.281 -3.463 1 97.38 82 GLU B N 1
ATOM 5548 C CA . GLU B 1 82 ? -3.953 -36.531 -2.455 1 97.38 82 GLU B CA 1
ATOM 5549 C C . GLU B 1 82 ? -3.914 -35.062 -2.781 1 97.38 82 GLU B C 1
ATOM 5551 O O . GLU B 1 82 ? -3.52 -34.656 -3.881 1 97.38 82 GLU B O 1
ATOM 5556 N N . ALA B 1 83 ? -4.367 -34.25 -1.838 1 97.88 83 ALA B N 1
ATOM 5557 C CA . ALA B 1 83 ? -4.355 -32.812 -2.006 1 97.88 83 ALA B CA 1
ATOM 5558 C C . ALA B 1 83 ? -3.332 -32.156 -1.084 1 97.88 83 ALA B C 1
ATOM 5560 O O . ALA B 1 83 ? -3.275 -32.469 0.109 1 97.88 83 ALA B O 1
ATOM 5561 N N . ARG B 1 84 ? -2.475 -31.312 -1.627 1 98.31 84 ARG B N 1
ATOM 5562 C CA . ARG B 1 84 ? -1.468 -30.578 -0.872 1 98.31 84 ARG B CA 1
ATOM 5563 C C . ARG B 1 84 ? -1.664 -29.078 -1.021 1 98.31 84 ARG B C 1
ATOM 5565 O O . ARG B 1 84 ? -1.154 -28.469 -1.966 1 98.31 84 ARG B O 1
ATOM 5572 N N . PRO B 1 85 ? -2.404 -28.453 -0.059 1 98.25 85 PRO B N 1
ATOM 5573 C CA . PRO B 1 85 ? -2.613 -27.016 -0.119 1 98.25 85 PRO B CA 1
ATOM 5574 C C . PRO B 1 85 ? -1.403 -26.219 0.371 1 98.25 85 PRO B C 1
ATOM 5576 O O . PRO B 1 85 ? -0.88 -26.5 1.454 1 98.25 85 PRO B O 1
ATOM 5579 N N . TYR B 1 86 ? -0.966 -25.312 -0.44 1 98.44 86 TYR B N 1
ATOM 5580 C CA . TYR B 1 86 ? 0.086 -24.359 -0.107 1 98.44 86 TYR B CA 1
ATOM 5581 C C . TYR B 1 86 ? -0.459 -22.938 -0.069 1 98.44 86 TYR B C 1
ATOM 5583 O O . TYR B 1 86 ? -1.273 -22.547 -0.913 1 98.44 86 TYR B O 1
ATOM 5591 N N . ASN B 1 87 ? -0.106 -22.219 0.949 1 98 87 ASN B N 1
ATOM 5592 C CA . ASN B 1 87 ? -0.4 -20.797 1.069 1 98 87 ASN B CA 1
ATOM 5593 C C . ASN B 1 87 ? 0.872 -19.953 1.024 1 98 87 ASN B C 1
ATOM 5595 O O . ASN B 1 87 ? 1.715 -20.047 1.918 1 98 87 ASN B O 1
ATOM 5599 N N . PHE B 1 88 ? 1.024 -19.109 -0.031 1 98.62 88 PHE B N 1
ATOM 5600 C CA . PHE B 1 88 ? 2.221 -18.312 -0.23 1 98.62 88 PHE B CA 1
ATOM 5601 C C . PHE B 1 88 ? 1.93 -16.828 0.032 1 98.62 88 PHE B C 1
ATOM 5603 O O . PHE B 1 88 ? 0.978 -16.281 -0.519 1 98.62 88 PHE B O 1
ATOM 5610 N N . HIS B 1 89 ? 2.709 -16.203 0.841 1 97.69 89 HIS B N 1
ATOM 5611 C CA . HIS B 1 89 ? 2.727 -14.742 0.867 1 97.69 89 HIS B CA 1
ATOM 5612 C C . HIS B 1 89 ? 3.672 -14.188 -0.189 1 97.69 89 HIS B C 1
ATOM 5614 O O . HIS B 1 89 ? 4.824 -14.617 -0.285 1 97.69 89 HIS B O 1
ATOM 5620 N N . LEU B 1 90 ? 3.166 -13.297 -0.973 1 98.5 90 LEU B N 1
ATOM 5621 C CA . LEU B 1 90 ? 3.963 -12.758 -2.068 1 98.5 90 LEU B CA 1
ATOM 5622 C C . LEU B 1 90 ? 4.41 -11.336 -1.767 1 98.5 90 LEU B C 1
ATOM 5624 O O . LEU B 1 90 ? 3.578 -10.453 -1.528 1 98.5 90 LEU B O 1
ATOM 5628 N N . SER B 1 91 ? 5.703 -11.133 -1.839 1 98.38 91 SER B N 1
ATOM 5629 C CA . SER B 1 91 ? 6.238 -9.82 -1.521 1 98.38 91 SER B CA 1
ATOM 5630 C C .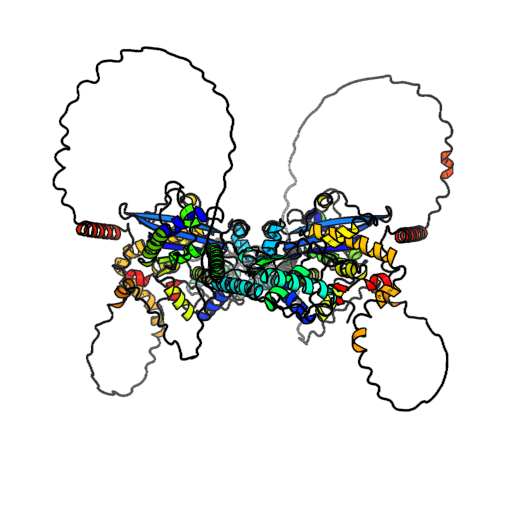 SER B 1 91 ? 6.25 -8.914 -2.75 1 98.38 91 SER B C 1
ATOM 5632 O O . SER B 1 91 ? 6.809 -9.273 -3.787 1 98.38 91 SER B O 1
ATOM 5634 N N . PRO B 1 92 ? 5.688 -7.789 -2.65 1 97.81 92 PRO B N 1
ATOM 5635 C CA . PRO B 1 92 ? 5.809 -6.836 -3.758 1 97.81 92 PRO B CA 1
ATOM 5636 C C . PRO B 1 92 ? 7.203 -6.219 -3.855 1 97.81 92 PRO B C 1
ATOM 5638 O O . PRO B 1 92 ? 7.512 -5.535 -4.832 1 97.81 92 PRO B O 1
ATOM 5641 N N . LEU B 1 93 ? 8.047 -6.402 -2.869 1 98 93 LEU B N 1
ATOM 5642 C CA . LEU B 1 93 ? 9.391 -5.844 -2.863 1 98 93 LEU B CA 1
ATOM 5643 C C . LEU B 1 93 ? 10.344 -6.715 -3.672 1 98 93 LEU B C 1
ATOM 5645 O O . LEU B 1 93 ? 10.484 -7.91 -3.398 1 98 93 LEU B O 1
ATOM 5649 N N . PRO B 1 94 ? 11.008 -6.086 -4.648 1 97.56 94 PRO B N 1
ATOM 5650 C CA . PRO B 1 94 ? 11.992 -6.875 -5.395 1 97.56 94 PRO B CA 1
ATOM 5651 C C . PRO B 1 94 ? 13.195 -7.277 -4.543 1 97.56 94 PRO B C 1
ATOM 5653 O O . PRO B 1 94 ? 13.531 -6.59 -3.578 1 97.56 94 PRO B O 1
ATOM 5656 N N . ALA B 1 95 ? 13.789 -8.375 -4.945 1 95.94 95 ALA B N 1
ATOM 5657 C CA . ALA B 1 95 ? 15 -8.82 -4.266 1 95.94 95 ALA B CA 1
ATOM 5658 C C . ALA B 1 95 ? 16.219 -8.023 -4.723 1 95.94 95 ALA B C 1
ATOM 5660 O O . ALA B 1 95 ? 17.234 -7.973 -4.023 1 95.94 95 ALA B O 1
ATOM 5661 N N . THR B 1 96 ? 16.094 -7.434 -5.879 1 95.19 96 THR B N 1
ATOM 5662 C CA . THR B 1 96 ? 17.203 -6.66 -6.445 1 95.19 96 THR B CA 1
ATOM 5663 C C . THR B 1 96 ? 17.312 -5.297 -5.766 1 95.19 96 THR B C 1
ATOM 5665 O O . THR B 1 96 ? 16.359 -4.828 -5.145 1 95.19 96 THR B O 1
ATOM 5668 N N . LYS B 1 97 ? 18.484 -4.723 -5.938 1 93.06 97 LYS B N 1
ATOM 5669 C CA . LYS B 1 97 ? 18.703 -3.389 -5.391 1 93.06 97 LYS B CA 1
ATOM 5670 C C . LYS B 1 97 ? 17.734 -2.379 -5.996 1 93.06 97 LYS B C 1
ATOM 5672 O O . LYS B 1 97 ? 17.375 -2.488 -7.168 1 93.06 97 LYS B O 1
ATOM 5677 N N . GLU B 1 98 ? 17.453 -1.41 -5.246 1 91.12 98 GLU B N 1
ATOM 5678 C CA . GLU B 1 98 ? 16.484 -0.394 -5.664 1 91.12 98 GLU B CA 1
ATOM 5679 C C . GLU B 1 98 ? 17 0.397 -6.863 1 91.12 98 GLU B C 1
ATOM 5681 O O . GLU B 1 98 ? 16.219 0.894 -7.672 1 91.12 98 GLU B O 1
ATOM 5686 N N . SER B 1 99 ? 18.297 0.566 -6.953 1 89.06 99 SER B N 1
ATOM 5687 C CA . SER B 1 99 ? 18.891 1.294 -8.07 1 89.06 99 SER B CA 1
ATOM 5688 C C . SER B 1 99 ? 18.688 0.543 -9.383 1 89.06 99 SER B C 1
ATOM 5690 O O . SER B 1 99 ? 18.766 1.138 -10.461 1 89.06 99 SER B O 1
ATOM 5692 N N . VAL B 1 100 ? 18.5 -0.753 -9.234 1 92.81 100 VAL B N 1
ATOM 5693 C CA . VAL B 1 100 ? 18.375 -1.598 -10.422 1 92.81 100 VAL B CA 1
ATOM 5694 C C . VAL B 1 100 ? 16.906 -1.662 -10.852 1 92.81 100 VAL B C 1
ATOM 5696 O O . VAL B 1 100 ? 16.594 -1.516 -12.039 1 92.81 100 VAL B O 1
ATOM 5699 N N . PHE B 1 101 ? 16.094 -1.886 -9.898 1 95.38 101 PHE B N 1
ATOM 5700 C CA . PHE B 1 101 ? 14.695 -2.086 -10.25 1 95.38 101 PHE B CA 1
ATOM 5701 C C . PHE B 1 101 ? 13.789 -1.686 -9.094 1 95.38 101 PHE B C 1
ATOM 5703 O O . PHE B 1 101 ? 14.062 -2.014 -7.934 1 95.38 101 PHE B O 1
ATOM 5710 N N . THR B 1 102 ? 12.742 -0.902 -9.352 1 95.5 102 THR B N 1
ATOM 5711 C CA . THR B 1 102 ? 11.719 -0.535 -8.383 1 95.5 102 THR B CA 1
ATOM 5712 C C . THR B 1 102 ? 10.328 -0.87 -8.914 1 95.5 102 THR B C 1
ATOM 5714 O O . THR B 1 102 ? 10.117 -0.924 -10.133 1 95.5 102 THR B O 1
ATOM 5717 N N . ARG B 1 103 ? 9.438 -1.143 -8.039 1 96.88 103 ARG B N 1
ATOM 5718 C CA . ARG B 1 103 ? 8.055 -1.464 -8.375 1 96.88 103 ARG B CA 1
ATOM 5719 C C . ARG B 1 103 ? 7.09 -0.507 -7.688 1 96.88 103 ARG B C 1
ATOM 5721 O O . ARG B 1 103 ? 7.301 -0.132 -6.531 1 96.88 103 ARG B O 1
ATOM 5728 N N . VAL B 1 104 ? 6.047 -0.087 -8.406 1 97.38 104 VAL B N 1
ATOM 5729 C CA . VAL B 1 104 ? 4.945 0.684 -7.832 1 97.38 104 VAL B CA 1
ATOM 5730 C C . VAL B 1 104 ? 3.66 -0.137 -7.883 1 97.38 104 VAL B C 1
ATOM 5732 O O . VAL B 1 104 ? 3.332 -0.728 -8.914 1 97.38 104 VAL B O 1
ATOM 5735 N N . TRP B 1 105 ? 2.963 -0.294 -6.805 1 98.06 105 TRP B N 1
ATOM 5736 C CA . TRP B 1 105 ? 1.676 -0.979 -6.758 1 98.06 105 TRP B CA 1
ATOM 5737 C C . TRP B 1 105 ? 0.672 -0.197 -5.918 1 98.06 105 TRP B C 1
ATOM 5739 O O . TRP B 1 105 ? 1.054 0.689 -5.148 1 98.06 105 TRP B O 1
ATOM 5749 N N . SER B 1 106 ? -0.598 -0.516 -6.086 1 98.44 106 SER B N 1
ATOM 5750 C CA . SER B 1 106 ? -1.629 0.27 -5.414 1 98.44 106 SER B CA 1
ATOM 5751 C C . SER B 1 106 ? -2.49 -0.605 -4.508 1 98.44 106 SER B C 1
ATOM 5753 O O . SER B 1 106 ? -2.541 -1.824 -4.68 1 98.44 106 SER B O 1
ATOM 5755 N N . TYR B 1 107 ? -3.033 0.031 -3.562 1 98.31 107 TYR B N 1
ATOM 5756 C CA . TYR B 1 107 ? -4.023 -0.542 -2.658 1 98.31 107 TYR B CA 1
ATOM 5757 C C . TYR B 1 107 ? -5.371 0.149 -2.818 1 98.31 107 TYR B C 1
ATOM 5759 O O . TYR B 1 107 ? -5.434 1.354 -3.074 1 98.31 107 TYR B O 1
ATOM 5767 N N . ASN B 1 108 ? -6.355 -0.596 -2.783 1 97.69 108 ASN B N 1
ATOM 5768 C CA . ASN B 1 108 ? -7.723 -0.099 -2.672 1 97.69 108 ASN B CA 1
ATOM 5769 C C . ASN B 1 108 ? -8.266 -0.258 -1.252 1 97.69 108 ASN B C 1
ATOM 5771 O O . ASN B 1 108 ? -8.211 -1.351 -0.684 1 97.69 108 ASN B O 1
ATOM 5775 N N . SER B 1 109 ? -8.812 0.779 -0.68 1 97.75 109 SER B N 1
ATOM 5776 C CA . SER B 1 109 ? -9.211 0.757 0.723 1 97.75 109 SER B CA 1
ATOM 5777 C C . SER B 1 109 ? -10.305 -0.276 0.968 1 97.75 109 SER B C 1
ATOM 5779 O O . SER B 1 109 ? -10.336 -0.921 2.018 1 97.75 109 SER B O 1
ATOM 5781 N N . GLY B 1 110 ? -11.273 -0.402 0.047 1 96.69 110 GLY B N 1
ATOM 5782 C CA . GLY B 1 110 ? -12.32 -1.402 0.184 1 96.69 110 GLY B CA 1
ATOM 5783 C C . GLY B 1 110 ? -11.789 -2.822 0.218 1 96.69 110 GLY B C 1
ATOM 5784 O O . GLY B 1 110 ? -12.195 -3.623 1.062 1 96.69 110 GLY B O 1
ATOM 5785 N N . ALA B 1 111 ? -10.867 -3.119 -0.665 1 97.06 111 ALA B N 1
ATOM 5786 C CA . ALA B 1 111 ? -10.273 -4.453 -0.741 1 97.06 111 ALA B CA 1
ATOM 5787 C C . ALA B 1 111 ? -9.461 -4.762 0.514 1 97.06 111 ALA B C 1
ATOM 5789 O O . ALA B 1 111 ? -9.57 -5.855 1.074 1 97.06 111 ALA B O 1
ATOM 5790 N N . ILE B 1 112 ? -8.68 -3.779 0.954 1 97.62 112 ILE B N 1
ATOM 5791 C CA . ILE B 1 112 ? -7.828 -3.979 2.121 1 97.62 112 ILE B CA 1
ATOM 5792 C C . ILE B 1 112 ? -8.688 -4.145 3.369 1 97.62 112 ILE B C 1
ATOM 5794 O O . ILE B 1 112 ? -8.422 -5.008 4.207 1 97.62 112 ILE B O 1
ATOM 5798 N N . SER B 1 113 ? -9.719 -3.355 3.479 1 96.75 113 SER B N 1
ATOM 5799 C CA . SER B 1 113 ? -10.641 -3.498 4.602 1 96.75 113 SER B CA 1
ATOM 5800 C C . SER B 1 113 ? -11.281 -4.883 4.617 1 96.75 113 SER B C 1
ATOM 5802 O O . SER B 1 113 ? -11.438 -5.488 5.68 1 96.75 113 SER B O 1
ATOM 5804 N N . PHE B 1 114 ? -11.688 -5.367 3.461 1 96.62 114 PHE B N 1
ATOM 5805 C CA . PHE B 1 114 ? -12.266 -6.699 3.326 1 96.62 114 PHE B CA 1
ATOM 5806 C C . PHE B 1 114 ? -11.281 -7.766 3.797 1 96.62 114 PHE B C 1
ATOM 5808 O O . PHE B 1 114 ? -11.641 -8.648 4.578 1 96.62 114 PHE B O 1
ATOM 5815 N N . LEU B 1 115 ? -10.031 -7.676 3.328 1 97.25 115 LEU B N 1
ATOM 5816 C CA . LEU B 1 115 ? -9.008 -8.641 3.709 1 97.25 115 LEU B CA 1
ATOM 5817 C C . LEU B 1 115 ? -8.766 -8.617 5.215 1 97.25 115 LEU B C 1
ATOM 5819 O O . LEU B 1 115 ? -8.664 -9.672 5.848 1 97.25 115 LEU B O 1
ATOM 5823 N N . LEU B 1 116 ? -8.672 -7.406 5.789 1 96.81 116 LEU B N 1
ATOM 5824 C CA . LEU B 1 116 ? -8.445 -7.266 7.227 1 96.81 116 LEU B CA 1
ATOM 5825 C C . LEU B 1 116 ? -9.586 -7.895 8.023 1 96.81 116 LEU B C 1
ATOM 5827 O O . LEU B 1 116 ? -9.344 -8.602 9 1 96.81 116 LEU B O 1
ATOM 5831 N N . ARG B 1 117 ? -10.797 -7.707 7.562 1 95.81 117 ARG B N 1
ATOM 5832 C CA . ARG B 1 117 ? -11.969 -8.258 8.242 1 95.81 117 ARG B CA 1
ATOM 5833 C C . ARG B 1 117 ? -11.961 -9.781 8.188 1 95.81 117 ARG B C 1
ATOM 5835 O O . ARG B 1 117 ? -12.562 -10.438 9.047 1 95.81 117 ARG B O 1
ATOM 5842 N N . ASN B 1 118 ? -11.234 -10.297 7.195 1 95.25 118 ASN B N 1
ATOM 5843 C CA . ASN B 1 118 ? -11.172 -11.742 7.055 1 95.25 118 ASN B CA 1
ATOM 5844 C C . ASN B 1 118 ? -9.852 -12.305 7.566 1 95.25 118 ASN B C 1
ATOM 5846 O O . ASN B 1 118 ? -9.406 -13.359 7.121 1 95.25 118 ASN B O 1
ATOM 5850 N N . GLY B 1 119 ? -9.188 -11.539 8.398 1 94.75 119 GLY B N 1
ATOM 5851 C CA . GLY B 1 119 ? -8.047 -12.039 9.148 1 94.75 119 GLY B CA 1
ATOM 5852 C C . GLY B 1 119 ? -6.738 -11.953 8.391 1 94.75 119 GLY B C 1
ATOM 5853 O O . GLY B 1 119 ? -5.734 -12.547 8.797 1 94.75 119 GLY B O 1
ATOM 5854 N N . PHE B 1 120 ? -6.684 -11.266 7.316 1 96.56 120 PHE B N 1
ATOM 5855 C CA . PHE B 1 120 ? -5.465 -11.117 6.531 1 96.56 120 PHE B CA 1
ATOM 5856 C C . PHE B 1 120 ? -4.441 -10.266 7.277 1 96.56 120 PHE B C 1
ATOM 5858 O O . PHE B 1 120 ? -4.793 -9.234 7.855 1 96.56 120 PHE B O 1
ATOM 5865 N N . SER B 1 121 ? -3.23 -10.711 7.273 1 95.56 121 SER B N 1
ATOM 5866 C CA . SER B 1 121 ? -2.135 -9.938 7.848 1 95.56 121 SER B CA 1
ATOM 5867 C C . SER B 1 121 ? -1.488 -9.031 6.805 1 95.56 121 SER B C 1
ATOM 5869 O O . SER B 1 121 ? -0.737 -9.5 5.949 1 95.56 121 SER B O 1
ATOM 5871 N N . ILE B 1 122 ? -1.604 -7.781 7.027 1 95.81 122 ILE B N 1
ATOM 5872 C CA . ILE B 1 122 ? -1.217 -6.812 6.012 1 95.81 122 ILE B CA 1
ATOM 5873 C C . ILE B 1 122 ? 0.305 -6.699 5.957 1 95.81 122 ILE B C 1
ATOM 5875 O O . ILE B 1 122 ? 0.867 -6.258 4.953 1 95.81 122 ILE B O 1
ATOM 5879 N N . ASP B 1 123 ? 0.998 -7.062 6.984 1 96.25 123 ASP B N 1
ATOM 5880 C CA . ASP B 1 123 ? 2.445 -6.883 7.047 1 96.25 123 ASP B CA 1
ATOM 5881 C C . ASP B 1 123 ? 3.174 -8.109 6.5 1 96.25 123 ASP B C 1
ATOM 5883 O O . ASP B 1 123 ? 4.328 -8.016 6.082 1 96.25 123 ASP B O 1
ATOM 5887 N N . LYS B 1 124 ? 2.57 -9.289 6.461 1 96.88 124 LYS B N 1
ATOM 5888 C CA . LYS B 1 124 ? 3.238 -10.547 6.148 1 96.88 124 LYS B CA 1
ATOM 5889 C C . LYS B 1 124 ? 3.783 -10.539 4.723 1 96.88 124 LYS B C 1
ATOM 5891 O O . LYS B 1 124 ? 4.926 -10.938 4.488 1 96.88 124 LYS B O 1
ATOM 5896 N N . PRO B 1 125 ? 3.027 -10.117 3.76 1 97.62 125 PRO B N 1
ATOM 5897 C CA . PRO B 1 125 ? 3.602 -10.094 2.412 1 97.62 125 PRO B CA 1
ATOM 5898 C C . PRO B 1 125 ? 4.867 -9.242 2.326 1 97.62 125 PRO B C 1
ATOM 5900 O O . PRO B 1 125 ? 5.812 -9.609 1.619 1 97.62 125 PRO B O 1
ATOM 5903 N N . ILE B 1 126 ? 4.891 -8.195 3.051 1 97.69 126 ILE B N 1
ATOM 5904 C CA . ILE B 1 126 ? 6.004 -7.254 2.965 1 97.69 126 ILE B CA 1
ATOM 5905 C C . ILE B 1 126 ? 7.184 -7.777 3.783 1 97.69 126 ILE B C 1
ATOM 5907 O O . ILE B 1 126 ? 8.328 -7.75 3.32 1 97.69 126 ILE B O 1
ATOM 5911 N N . LEU B 1 127 ? 6.961 -8.328 4.938 1 96.94 127 LEU B N 1
ATOM 5912 C CA . LEU B 1 127 ? 8.023 -8.672 5.875 1 96.94 127 LEU B CA 1
ATOM 5913 C C . LEU B 1 127 ? 8.484 -10.109 5.676 1 96.94 127 LEU B C 1
ATOM 5915 O O . LEU B 1 127 ? 9.648 -10.438 5.918 1 96.94 127 LEU B O 1
ATOM 5919 N N . GLN B 1 128 ? 7.535 -10.961 5.227 1 97.25 128 GLN B N 1
ATOM 5920 C CA . GLN B 1 128 ? 7.852 -12.383 5.164 1 97.25 128 GLN B CA 1
ATOM 5921 C C . GLN B 1 128 ? 7.516 -12.961 3.791 1 97.25 128 GLN B C 1
ATOM 5923 O O . GLN B 1 128 ? 7.625 -14.172 3.578 1 97.25 128 GLN B O 1
ATOM 5928 N N . GLY B 1 129 ? 7.109 -12.195 2.883 1 98.19 129 GLY B N 1
ATOM 5929 C CA . GLY B 1 129 ? 6.676 -12.688 1.584 1 98.19 129 GLY B CA 1
ATOM 5930 C C . GLY B 1 129 ? 7.824 -13.148 0.709 1 98.19 129 GLY B C 1
ATOM 5931 O O . GLY B 1 129 ? 8.977 -12.75 0.917 1 98.19 129 GLY B O 1
ATOM 5932 N N . ILE B 1 130 ? 7.551 -13.992 -0.218 1 98.5 130 ILE B N 1
ATOM 5933 C CA . ILE B 1 130 ? 8.516 -14.461 -1.208 1 98.5 130 ILE B CA 1
ATOM 5934 C C . ILE B 1 130 ? 8.594 -13.461 -2.357 1 98.5 130 ILE B C 1
ATOM 5936 O O . ILE B 1 130 ? 7.57 -13.023 -2.887 1 98.5 130 ILE B O 1
ATOM 5940 N N . HIS B 1 131 ? 9.805 -13.086 -2.711 1 98.19 131 HIS B N 1
ATOM 5941 C CA . HIS B 1 131 ? 9.984 -12.156 -3.816 1 98.19 131 HIS B CA 1
ATOM 5942 C C . HIS B 1 131 ? 9.68 -12.82 -5.156 1 98.19 131 HIS B C 1
ATOM 5944 O O . HIS B 1 131 ? 9.539 -14.039 -5.227 1 98.19 131 HIS B O 1
ATOM 5950 N N . TYR B 1 132 ? 9.586 -11.984 -6.168 1 98.62 132 TYR B N 1
ATOM 5951 C CA . TYR B 1 132 ? 9.375 -12.492 -7.52 1 98.62 132 TYR B CA 1
ATOM 5952 C C . TYR B 1 132 ? 9.805 -11.469 -8.562 1 98.62 132 TYR B C 1
ATOM 5954 O O . TYR B 1 132 ? 9.953 -10.289 -8.258 1 98.62 132 TYR B O 1
ATOM 5962 N N . LEU B 1 133 ? 10.086 -11.945 -9.727 1 98.62 133 LEU B N 1
ATOM 5963 C CA . LEU B 1 133 ? 10.188 -11.18 -10.961 1 98.62 133 LEU B CA 1
ATOM 5964 C C . LEU B 1 133 ? 9.312 -11.789 -12.055 1 98.62 133 LEU B C 1
ATOM 5966 O O . LEU B 1 133 ? 9.375 -12.992 -12.305 1 98.62 133 LEU B O 1
ATOM 5970 N N . SER B 1 134 ? 8.469 -10.953 -12.633 1 98.5 134 SER B N 1
ATOM 5971 C CA . SER B 1 134 ? 7.824 -11.445 -13.844 1 98.5 134 SER B CA 1
ATOM 5972 C C . SER B 1 134 ? 8.844 -11.68 -14.953 1 98.5 134 SER B C 1
ATOM 5974 O O . SER B 1 134 ? 9.992 -11.242 -14.859 1 98.5 134 SER B O 1
ATOM 5976 N N . ARG B 1 135 ? 8.445 -12.398 -15.984 1 98.38 135 ARG B N 1
ATOM 5977 C CA . ARG B 1 135 ? 9.328 -12.562 -17.141 1 98.38 135 ARG B CA 1
ATOM 5978 C C . ARG B 1 135 ? 9.742 -11.211 -17.703 1 98.38 135 ARG B C 1
ATOM 5980 O O . ARG B 1 135 ? 10.914 -11.016 -18.047 1 98.38 135 ARG B O 1
ATOM 5987 N N . GLN B 1 136 ? 8.789 -10.328 -17.766 1 98.25 136 GLN B N 1
ATOM 5988 C CA . GLN B 1 136 ? 9.062 -8.984 -18.266 1 98.25 136 GLN B CA 1
ATOM 5989 C C . GLN B 1 136 ? 10.055 -8.25 -17.359 1 98.25 136 GLN B C 1
ATOM 5991 O O . GLN B 1 136 ? 10.992 -7.621 -17.844 1 98.25 136 GLN B O 1
ATOM 5996 N N . GLU B 1 137 ? 9.836 -8.312 -16.078 1 98.31 137 GLU B N 1
ATOM 5997 C CA . GLU B 1 137 ? 10.711 -7.668 -15.102 1 98.31 137 GLU B CA 1
ATOM 5998 C C . GLU B 1 137 ? 12.117 -8.273 -15.141 1 98.31 137 GLU B C 1
ATOM 6000 O O . GLU B 1 137 ? 13.109 -7.566 -14.953 1 98.31 137 GLU B O 1
ATOM 6005 N N . GLU B 1 138 ? 12.164 -9.562 -15.273 1 98.31 138 GLU B N 1
ATOM 6006 C CA . GLU B 1 138 ? 13.453 -10.227 -15.422 1 98.31 138 GLU B CA 1
ATOM 6007 C C . GLU B 1 138 ? 14.266 -9.609 -16.547 1 98.31 138 GLU B C 1
ATOM 6009 O O . GLU B 1 138 ? 15.453 -9.328 -16.391 1 98.31 138 GLU B O 1
ATOM 6014 N N . ASP B 1 139 ? 13.656 -9.422 -17.656 1 97.81 139 ASP B N 1
ATOM 6015 C CA . ASP B 1 139 ? 14.32 -8.828 -18.812 1 97.81 139 ASP B CA 1
ATOM 6016 C C . ASP B 1 139 ? 14.773 -7.398 -18.516 1 97.81 139 ASP B C 1
ATOM 6018 O O . ASP B 1 139 ? 15.867 -6.992 -18.906 1 97.81 139 ASP B O 1
ATOM 6022 N N . GLN B 1 140 ? 13.938 -6.676 -17.812 1 97.12 140 GLN B N 1
ATOM 6023 C CA . GLN B 1 140 ? 14.273 -5.305 -17.453 1 97.12 140 GLN B CA 1
ATOM 6024 C C . GLN B 1 140 ? 15.477 -5.258 -16.516 1 97.12 140 GLN B C 1
ATOM 6026 O O . GLN B 1 140 ? 16.375 -4.445 -16.703 1 97.12 140 GLN B O 1
ATOM 6031 N N . VAL B 1 141 ? 15.445 -6.09 -15.547 1 97.56 141 VAL B N 1
ATOM 6032 C CA . VAL B 1 141 ? 16.531 -6.148 -14.57 1 97.56 141 VAL B CA 1
ATOM 6033 C C . VAL B 1 141 ? 17.828 -6.555 -15.266 1 97.56 141 VAL B C 1
ATOM 6035 O O . VAL B 1 141 ? 18.891 -5.961 -15.016 1 97.56 141 VAL B O 1
ATOM 6038 N N . ARG B 1 142 ? 17.75 -7.547 -16.109 1 96.94 142 ARG B N 1
ATOM 6039 C CA . ARG B 1 142 ? 18.922 -7.996 -16.859 1 96.94 142 ARG B CA 1
ATOM 6040 C C . ARG B 1 142 ? 19.5 -6.867 -17.688 1 96.94 142 ARG B C 1
ATOM 6042 O O . ARG B 1 142 ? 20.719 -6.648 -17.703 1 96.94 142 ARG B O 1
ATOM 6049 N N . LYS B 1 143 ? 18.656 -6.176 -18.375 1 95.44 143 LYS B N 1
ATOM 6050 C CA . LYS B 1 143 ? 19.094 -5.051 -19.203 1 95.44 143 LYS B CA 1
ATOM 6051 C C . LYS B 1 143 ? 19.766 -3.975 -18.359 1 95.44 143 LYS B C 1
ATOM 6053 O O . LYS B 1 143 ? 20.828 -3.475 -18.719 1 95.44 143 LYS B O 1
ATOM 6058 N N . ARG B 1 144 ? 19.203 -3.623 -17.234 1 94 144 ARG B N 1
ATOM 6059 C CA . ARG B 1 144 ? 19.734 -2.582 -16.359 1 94 144 ARG B CA 1
ATOM 6060 C C . ARG B 1 144 ? 21.078 -2.992 -15.773 1 94 144 ARG B C 1
ATOM 6062 O O . ARG B 1 144 ? 22 -2.184 -15.711 1 94 144 ARG B O 1
ATOM 6069 N N . LEU B 1 145 ? 21.156 -4.16 -15.344 1 93 145 LEU B N 1
ATOM 6070 C CA . LEU B 1 145 ? 22.406 -4.656 -14.789 1 93 145 LEU B CA 1
ATOM 6071 C C . LEU B 1 145 ? 23.516 -4.645 -15.844 1 93 145 LEU B C 1
ATOM 6073 O O . LEU B 1 145 ? 24.656 -4.297 -15.547 1 93 145 LEU B O 1
ATOM 6077 N N . THR B 1 146 ? 23.172 -5.004 -17.031 1 91.25 146 THR B N 1
ATOM 6078 C CA . THR B 1 146 ? 24.141 -5.004 -18.125 1 91.25 146 THR B CA 1
ATOM 6079 C C . THR B 1 146 ? 24.578 -3.578 -18.469 1 91.25 146 THR B C 1
ATOM 6081 O O . THR B 1 146 ? 25.766 -3.322 -18.688 1 91.25 146 THR B O 1
ATOM 6084 N N . GLU B 1 147 ? 23.625 -2.697 -18.469 1 87.69 147 GLU B N 1
ATOM 6085 C CA . GLU B 1 147 ? 23.938 -1.292 -18.734 1 87.69 147 GLU B CA 1
ATOM 6086 C C . GLU B 1 147 ? 24.828 -0.713 -17.641 1 87.69 147 GLU B C 1
ATOM 6088 O O . GLU B 1 147 ? 25.75 0.055 -17.922 1 87.69 147 GLU B O 1
ATOM 6093 N N . ASP B 1 148 ? 24.531 -1.016 -16.469 1 84.5 148 ASP B N 1
ATOM 6094 C CA . ASP B 1 148 ? 25.359 -0.557 -15.344 1 84.5 148 ASP B CA 1
ATOM 6095 C C . ASP B 1 148 ? 26.797 -1.058 -15.469 1 84.5 148 ASP B C 1
ATOM 6097 O O . ASP B 1 148 ? 27.734 -0.323 -15.18 1 84.5 148 ASP B O 1
ATOM 6101 N N . GLU B 1 149 ? 26.906 -2.23 -15.883 1 80.81 149 GLU B N 1
ATOM 6102 C CA . GLU B 1 149 ? 28.234 -2.805 -16.094 1 80.81 149 GLU B CA 1
ATOM 6103 C C . GLU B 1 149 ? 28.969 -2.076 -17.219 1 80.81 149 GLU B C 1
ATOM 6105 O O . GLU B 1 149 ? 30.172 -1.824 -17.109 1 80.81 149 GLU B O 1
ATOM 6110 N N . GLN B 1 150 ? 28.219 -1.723 -18.156 1 78.06 150 GLN B N 1
ATOM 6111 C CA . GLN B 1 150 ? 28.812 -1.021 -19.297 1 78.06 150 GLN B CA 1
ATOM 6112 C C . GLN B 1 150 ? 29.188 0.413 -18.922 1 78.06 150 GLN B C 1
ATOM 6114 O O . GLN B 1 150 ? 30.219 0.925 -19.344 1 78.06 150 GLN B O 1
ATOM 6119 N N . MET B 1 151 ? 28.312 1.047 -18.172 1 74.25 151 MET B N 1
ATOM 6120 C CA . MET B 1 151 ? 28.562 2.424 -17.75 1 74.25 151 MET B CA 1
ATOM 6121 C C . MET B 1 151 ? 29.797 2.502 -16.844 1 74.25 151 MET B C 1
ATOM 6123 O O . MET B 1 151 ? 30.562 3.465 -16.922 1 74.25 151 MET B O 1
ATOM 6127 N N . LYS B 1 152 ? 29.828 1.613 -15.961 1 65.81 152 LYS B N 1
ATOM 6128 C CA . LYS B 1 152 ? 31.016 1.584 -15.109 1 65.81 152 LYS B CA 1
ATOM 6129 C C . LYS B 1 152 ? 32.281 1.487 -15.938 1 65.81 152 LYS B C 1
ATOM 6131 O O . LYS B 1 152 ? 33.344 2 -15.539 1 65.81 152 LYS B O 1
ATOM 6136 N N . SER B 1 153 ? 32.031 1.022 -17.062 1 63.22 153 SER B N 1
ATOM 6137 C CA . SER B 1 153 ? 33.156 0.9 -17.953 1 63.22 153 SER B CA 1
ATOM 6138 C C . SER B 1 153 ? 33.344 2.162 -18.797 1 63.22 153 SER B C 1
ATOM 6140 O O . SER B 1 153 ? 34.469 2.451 -19.25 1 63.22 153 SER B O 1
ATOM 6142 N N . ASN B 1 154 ? 32.156 2.893 -18.891 1 63 154 ASN B N 1
ATOM 6143 C CA . ASN B 1 154 ? 32.219 4.055 -19.766 1 63 154 ASN B CA 1
ATOM 6144 C C . ASN B 1 154 ? 31.891 5.344 -19.016 1 63 154 ASN B C 1
ATOM 6146 O O . ASN B 1 154 ? 31.094 6.16 -19.469 1 63 154 ASN B O 1
ATOM 6150 N N . ILE B 1 155 ? 32.312 5.504 -17.891 1 61.12 155 ILE B N 1
ATOM 6151 C CA . ILE B 1 155 ? 31.984 6.703 -17.125 1 61.12 155 ILE B CA 1
ATOM 6152 C C . ILE B 1 155 ? 32.469 7.941 -17.875 1 61.12 155 ILE B C 1
ATOM 6154 O O . ILE B 1 155 ? 33.562 7.953 -18.422 1 61.12 155 ILE B O 1
ATOM 6158 N N . SER B 1 156 ? 31.531 8.82 -18.188 1 62.69 156 SER B N 1
ATOM 6159 C CA . SER B 1 156 ? 31.875 10.055 -18.875 1 62.69 156 SER B CA 1
ATOM 6160 C C . SER B 1 156 ? 33.062 10.758 -18.219 1 62.69 156 SER B C 1
ATOM 6162 O O . SER B 1 156 ? 33.188 10.711 -16.984 1 62.69 156 SER B O 1
ATOM 6164 N N . ASP B 1 157 ? 33.906 11.273 -19.031 1 68.62 157 ASP B N 1
ATOM 6165 C CA . ASP B 1 157 ? 35.125 11.938 -18.578 1 68.62 157 ASP B CA 1
ATOM 6166 C C . ASP B 1 157 ? 34.812 13.25 -17.875 1 68.62 157 ASP B C 1
ATOM 6168 O O . ASP B 1 157 ? 33.938 13.984 -18.281 1 68.62 157 ASP B O 1
ATOM 6172 N N . MET B 1 158 ? 35.219 13.359 -16.719 1 68.31 158 MET B N 1
ATOM 6173 C CA . MET B 1 158 ? 35.125 14.625 -16 1 68.31 158 MET B CA 1
ATOM 6174 C C . MET B 1 158 ? 36.031 15.672 -16.625 1 68.31 158 MET B C 1
ATOM 6176 O O . MET B 1 158 ? 37.062 15.328 -17.234 1 68.31 158 MET B O 1
ATOM 6180 N N . THR B 1 159 ? 35.594 16.922 -16.531 1 71.5 159 THR B N 1
ATOM 6181 C CA . THR B 1 159 ? 36.469 18.016 -16.953 1 71.5 159 THR B CA 1
ATOM 6182 C C . THR B 1 159 ? 37.594 18.25 -15.961 1 71.5 159 THR B C 1
ATOM 6184 O O . THR B 1 159 ? 37.344 18.469 -14.773 1 71.5 159 THR B O 1
ATOM 6187 N N . LEU B 1 160 ? 38.75 18.062 -16.422 1 73.19 160 LEU B N 1
ATOM 6188 C CA . LEU B 1 160 ? 39.938 18.203 -15.57 1 73.19 160 LEU B CA 1
ATOM 6189 C C . LEU B 1 160 ? 40.156 19.656 -15.172 1 73.19 160 LEU B C 1
ATOM 6191 O O . LEU B 1 160 ? 40.031 20.562 -16 1 73.19 160 LEU B O 1
ATOM 6195 N N . LYS B 1 161 ? 40.281 19.938 -13.852 1 73.88 161 LYS B N 1
ATOM 6196 C CA . LYS B 1 161 ? 40.656 21.25 -13.336 1 73.88 161 LYS B CA 1
ATOM 6197 C C . LYS B 1 161 ? 42.188 21.438 -13.336 1 73.88 161 LYS B C 1
ATOM 6199 O O . LYS B 1 161 ? 42.938 20.453 -13.352 1 73.88 161 LYS B O 1
ATOM 6204 N N . GLU B 1 162 ? 42.625 22.703 -13.352 1 77.19 162 GLU B N 1
ATOM 6205 C CA . GLU B 1 162 ? 44.062 23.016 -13.32 1 77.19 162 GLU B CA 1
ATOM 6206 C C . GLU B 1 162 ? 44.719 22.469 -12.055 1 77.19 162 GLU B C 1
ATOM 6208 O O . GLU B 1 162 ? 45.875 22.016 -12.094 1 77.19 162 GLU B O 1
ATOM 6213 N N . GLU B 1 163 ? 43.906 22.438 -11.031 1 78.62 163 GLU B N 1
ATOM 6214 C CA . GLU B 1 163 ? 44.438 21.984 -9.742 1 78.62 163 GLU B CA 1
ATOM 6215 C C . GLU B 1 163 ? 44.688 20.484 -9.75 1 78.62 163 GLU B C 1
ATOM 6217 O O . GLU B 1 163 ? 45.438 19.969 -8.914 1 78.62 163 GLU B O 1
ATOM 6222 N N . ASP B 1 164 ? 44.219 19.828 -10.758 1 84.06 164 ASP B N 1
ATOM 6223 C CA . ASP B 1 164 ? 44.344 18.375 -10.805 1 84.06 164 ASP B CA 1
ATOM 6224 C C . ASP B 1 164 ? 45.594 17.938 -11.539 1 84.06 164 ASP B C 1
ATOM 6226 O O . ASP B 1 164 ? 45.969 16.766 -11.539 1 84.06 164 ASP B O 1
ATOM 6230 N N . SER B 1 165 ? 46.344 18.828 -12.094 1 86.94 165 SER B N 1
ATOM 6231 C CA . SER B 1 165 ? 47.438 18.531 -12.992 1 86.94 165 SER B CA 1
ATOM 6232 C C . SER B 1 165 ? 48.531 17.734 -12.281 1 86.94 165 SER B C 1
ATOM 6234 O O . SER B 1 165 ? 49.062 16.766 -12.836 1 86.94 165 SER B O 1
ATOM 6236 N N . PRO B 1 166 ? 48.812 18.094 -11.031 1 88.5 166 PRO B N 1
ATOM 6237 C CA . PRO B 1 166 ? 49.875 17.312 -10.375 1 88.5 166 PRO B CA 1
ATOM 6238 C C . PRO B 1 166 ? 49.5 15.844 -10.219 1 88.5 166 PRO B C 1
ATOM 6240 O O . PRO B 1 166 ? 50.344 14.969 -10.398 1 88.5 166 PRO B O 1
ATOM 6243 N N . LEU B 1 167 ? 48.344 15.594 -9.906 1 90.44 167 LEU B N 1
ATOM 6244 C CA . LEU B 1 167 ? 47.906 14.211 -9.727 1 90.44 167 LEU B CA 1
ATOM 6245 C C . LEU B 1 167 ? 47.875 13.477 -11.062 1 90.44 167 LEU B C 1
ATOM 6247 O O . LEU B 1 167 ? 48.281 12.312 -11.141 1 90.44 167 LEU B O 1
ATOM 6251 N N . VAL B 1 168 ? 47.469 14.117 -12.047 1 91.19 168 VAL B N 1
ATOM 6252 C CA . VAL B 1 168 ? 47.406 13.516 -13.375 1 91.19 168 VAL B CA 1
ATOM 6253 C C . VAL B 1 168 ? 48.812 13.133 -13.828 1 91.19 168 VAL B C 1
ATOM 6255 O O . VAL B 1 168 ? 49.031 12.039 -14.359 1 91.19 168 VAL B O 1
ATOM 6258 N N . GLU B 1 169 ? 49.719 14.016 -13.633 1 90.25 169 GLU B N 1
ATOM 6259 C CA . GLU B 1 169 ? 51.094 13.758 -14.016 1 90.25 169 GLU B CA 1
ATOM 6260 C C . GLU B 1 169 ? 51.688 12.602 -13.211 1 90.25 169 GLU B C 1
ATOM 6262 O O . GLU B 1 169 ? 52.438 11.773 -13.75 1 90.25 169 GLU B O 1
ATOM 6267 N N . HIS B 1 170 ? 51.344 12.633 -12 1 92.31 170 HIS B N 1
ATOM 6268 C CA . HIS B 1 170 ? 51.812 11.547 -11.141 1 92.31 170 HIS B CA 1
ATOM 6269 C C . HIS B 1 170 ? 51.312 10.195 -11.633 1 92.31 170 HIS B C 1
ATOM 6271 O O . HIS B 1 170 ? 52.062 9.219 -11.695 1 92.31 170 HIS B O 1
ATOM 6277 N N . ILE B 1 171 ? 50.062 10.102 -11.938 1 93.38 171 ILE B N 1
ATOM 6278 C CA . ILE B 1 171 ? 49.438 8.875 -12.414 1 93.38 171 ILE B CA 1
ATOM 6279 C C . ILE B 1 171 ? 50.125 8.406 -13.688 1 93.38 171 ILE B C 1
ATOM 6281 O O . ILE B 1 171 ? 50.531 7.246 -13.789 1 93.38 171 ILE B O 1
ATOM 6285 N N . LYS B 1 172 ? 50.312 9.289 -14.609 1 92.56 172 LYS B N 1
ATOM 6286 C CA . LYS B 1 172 ? 50.906 8.945 -15.891 1 92.56 172 LYS B CA 1
ATOM 6287 C C . LYS B 1 172 ? 52.375 8.492 -15.727 1 92.56 172 LYS B C 1
ATOM 6289 O O . LYS B 1 172 ? 52.781 7.477 -16.297 1 92.56 172 LYS B O 1
ATOM 6294 N N . GLN B 1 173 ? 53.031 9.281 -14.945 1 91.56 173 GLN B N 1
ATOM 6295 C CA . GLN B 1 173 ? 54.438 8.953 -14.719 1 91.56 173 GLN B CA 1
ATOM 6296 C C . GLN B 1 173 ? 54.594 7.59 -14.039 1 91.56 173 GLN B C 1
ATOM 6298 O O . GLN B 1 173 ? 55.438 6.789 -14.414 1 91.56 173 GLN B O 1
ATOM 6303 N N . SER B 1 174 ? 53.75 7.375 -13.078 1 92.62 174 SER B N 1
ATOM 6304 C CA . SER B 1 174 ? 53.812 6.121 -12.336 1 92.62 174 SER B CA 1
ATOM 6305 C C . SER B 1 174 ? 53.5 4.934 -13.234 1 92.62 174 SER B C 1
ATOM 6307 O O . SER B 1 174 ? 54.156 3.891 -13.156 1 92.62 174 SER B O 1
ATOM 6309 N N . ILE B 1 175 ? 52.531 5.023 -14.039 1 92.81 175 ILE B N 1
ATOM 6310 C CA . ILE B 1 175 ? 52.125 3.939 -14.922 1 92.81 175 ILE B CA 1
ATOM 6311 C C . ILE B 1 175 ? 53.188 3.693 -15.977 1 92.81 175 ILE B C 1
ATOM 6313 O O . ILE B 1 175 ? 53.531 2.545 -16.266 1 92.81 175 ILE B O 1
ATOM 6317 N N . ASP B 1 176 ? 53.719 4.785 -16.531 1 91.44 176 ASP B N 1
ATOM 6318 C CA . ASP B 1 176 ? 54.75 4.664 -17.547 1 91.44 176 ASP B CA 1
ATOM 6319 C C . ASP B 1 176 ? 56 3.984 -16.984 1 91.44 176 ASP B C 1
ATOM 6321 O O . ASP B 1 176 ? 56.594 3.111 -17.625 1 91.44 176 ASP B O 1
ATOM 6325 N N . GLU B 1 177 ? 56.344 4.375 -15.797 1 90.56 177 GLU B N 1
ATOM 6326 C CA . GLU B 1 177 ? 57.469 3.754 -15.141 1 90.56 177 GLU B CA 1
ATOM 6327 C C . GLU B 1 177 ? 57.219 2.277 -14.859 1 90.56 177 GLU B C 1
ATOM 6329 O O . GLU B 1 177 ? 58.125 1.44 -15.031 1 90.56 177 GLU B O 1
ATOM 6334 N N . TRP B 1 178 ? 56.031 1.989 -14.422 1 90.62 178 TRP B N 1
ATOM 6335 C CA . TRP B 1 178 ? 55.625 0.62 -14.125 1 90.62 178 TRP B CA 1
ATOM 6336 C C . TRP B 1 178 ? 55.656 -0.242 -15.383 1 90.62 178 TRP B C 1
ATOM 6338 O O . TRP B 1 178 ? 56.125 -1.376 -15.359 1 90.62 178 TRP B O 1
ATOM 6348 N N . GLN B 1 179 ? 55.219 0.294 -16.484 1 86.69 179 GLN B N 1
ATOM 6349 C CA . GLN B 1 179 ? 55.094 -0.46 -17.719 1 86.69 179 GLN B CA 1
ATOM 6350 C C . GLN B 1 179 ? 56.438 -0.625 -18.406 1 86.69 179 GLN B C 1
ATOM 6352 O O . GLN B 1 179 ? 56.656 -1.554 -19.188 1 86.69 179 GLN B O 1
ATOM 6357 N N . THR B 1 180 ? 57.406 0.356 -18.125 1 85.69 180 THR B N 1
ATOM 6358 C CA . THR B 1 180 ? 58.719 0.312 -18.766 1 85.69 180 THR B CA 1
ATOM 6359 C C . THR B 1 180 ? 59.594 -0.707 -18.078 1 85.69 180 THR B C 1
ATOM 6361 O O . THR B 1 180 ? 60.594 -1.143 -18.641 1 85.69 180 THR B O 1
ATOM 6364 N N . LEU B 1 181 ? 59.156 -1.064 -16.953 1 84.62 181 LEU B N 1
ATOM 6365 C CA . LEU B 1 181 ? 59.938 -2.066 -16.25 1 84.62 181 LEU B CA 1
ATOM 6366 C C . LEU B 1 181 ? 59.844 -3.426 -16.938 1 84.62 181 LEU B C 1
ATOM 6368 O O . LEU B 1 181 ? 58.781 -3.766 -17.469 1 84.62 181 LEU B O 1
ATOM 6372 N N . PRO B 1 182 ? 60.938 -4.219 -17.062 1 81.06 182 PRO B N 1
ATOM 6373 C CA . PRO B 1 182 ? 60.844 -5.566 -17.641 1 81.06 182 PRO B CA 1
ATOM 6374 C C . PRO B 1 182 ? 59.844 -6.449 -16.922 1 81.06 182 PRO B C 1
ATOM 6376 O O . PRO B 1 182 ? 59.594 -6.27 -15.727 1 81.06 182 PRO B O 1
ATOM 6379 N N . LYS B 1 183 ? 59.156 -7.301 -17.656 1 75.25 183 LYS B N 1
ATOM 6380 C CA . LYS B 1 183 ? 58.031 -8.133 -17.203 1 75.25 183 LYS B CA 1
ATOM 6381 C C . LYS B 1 183 ? 58.438 -8.914 -15.945 1 75.25 183 LYS B C 1
ATOM 6383 O O . LYS B 1 183 ? 57.594 -9.156 -15.07 1 75.25 183 LYS B O 1
ATOM 6388 N N . ASP B 1 184 ? 59.719 -9.367 -15.836 1 76.25 184 ASP B N 1
ATOM 6389 C CA . ASP B 1 184 ? 60.188 -10.148 -14.703 1 76.25 184 ASP B CA 1
ATOM 6390 C C . ASP B 1 184 ? 60.281 -9.297 -13.438 1 76.25 184 ASP B C 1
ATOM 6392 O O . ASP B 1 184 ? 60.219 -9.82 -12.328 1 76.25 184 ASP B O 1
ATOM 6396 N N . LYS B 1 185 ? 60.312 -7.906 -13.586 1 76.88 185 LYS B N 1
ATOM 6397 C CA . LYS B 1 185 ? 60.438 -7.02 -12.438 1 76.88 185 LYS B CA 1
ATOM 6398 C C . LYS B 1 185 ? 59.156 -6.242 -12.188 1 76.88 185 LYS B C 1
ATOM 6400 O O . LYS B 1 185 ? 59.031 -5.488 -11.219 1 76.88 185 LYS B O 1
ATOM 6405 N N . GLN B 1 186 ? 58.219 -6.461 -12.992 1 79.88 186 GLN B N 1
ATOM 6406 C CA . GLN B 1 186 ? 56.969 -5.723 -12.875 1 79.88 186 GLN B CA 1
ATOM 6407 C C . GLN B 1 186 ? 56.062 -6.355 -11.828 1 79.88 186 GLN B C 1
ATOM 6409 O O . GLN B 1 186 ? 55.781 -7.555 -11.891 1 79.88 186 GLN B O 1
ATOM 6414 N N . GLU B 1 187 ? 55.781 -5.547 -10.844 1 80.62 187 GLU B N 1
ATOM 6415 C CA . GLU B 1 187 ? 54.75 -6.008 -9.891 1 80.62 187 GLU B CA 1
ATOM 6416 C C . GLU B 1 187 ? 53.438 -6.289 -10.594 1 80.62 187 GLU B C 1
ATOM 6418 O O . GLU B 1 187 ? 53.156 -5.746 -11.664 1 80.62 187 GLU B O 1
ATOM 6423 N N . THR B 1 188 ? 52.656 -7.137 -9.984 1 84.62 188 THR B N 1
ATOM 6424 C CA . THR B 1 188 ? 51.375 -7.562 -10.57 1 84.62 188 THR B CA 1
ATOM 6425 C C . THR B 1 188 ? 50.375 -6.418 -10.57 1 84.62 188 THR B C 1
ATOM 6427 O O . THR B 1 188 ? 49.406 -6.43 -11.352 1 84.62 188 THR B O 1
ATOM 6430 N N . TYR B 1 189 ? 50.625 -5.5 -9.719 1 90.62 189 TYR B N 1
ATOM 6431 C CA . TYR B 1 189 ? 49.688 -4.371 -9.648 1 90.62 189 TYR B CA 1
ATOM 6432 C C . TYR B 1 189 ? 50.438 -3.088 -9.281 1 90.62 189 TYR B C 1
ATOM 6434 O O . TYR B 1 189 ? 51.562 -3.127 -8.812 1 90.62 189 TYR B O 1
ATOM 6442 N N . LEU B 1 190 ? 49.906 -1.956 -9.68 1 90.94 190 LEU B N 1
ATOM 6443 C CA . LEU B 1 190 ? 50.375 -0.624 -9.336 1 90.94 190 LEU B CA 1
ATOM 6444 C C . LEU B 1 190 ? 49.344 0.137 -8.523 1 90.94 190 LEU B C 1
ATOM 6446 O O . LEU B 1 190 ? 48.188 0.184 -8.891 1 90.94 190 LEU B O 1
ATOM 6450 N N . ASN B 1 191 ? 49.719 0.634 -7.355 1 92.38 191 ASN B N 1
ATOM 6451 C CA . ASN B 1 191 ? 48.844 1.433 -6.527 1 92.38 191 ASN B CA 1
ATOM 6452 C C . ASN B 1 191 ? 49.031 2.928 -6.754 1 92.38 191 ASN B C 1
ATOM 6454 O O . ASN B 1 191 ? 50.188 3.383 -6.895 1 92.38 191 ASN B O 1
ATOM 6458 N N . ILE B 1 192 ? 47.938 3.562 -6.859 1 91 192 ILE B N 1
ATOM 6459 C CA . ILE B 1 192 ? 47.969 5.02 -6.949 1 91 192 ILE B CA 1
ATOM 6460 C C . ILE B 1 192 ? 47.25 5.625 -5.758 1 91 192 ILE B C 1
ATOM 6462 O O . ILE B 1 192 ? 46.062 5.324 -5.516 1 91 192 ILE B O 1
ATOM 6466 N N . PRO B 1 193 ? 47.781 6.566 -5.047 1 87.12 193 PRO B N 1
ATOM 6467 C CA . PRO B 1 193 ? 49.125 7.078 -5.242 1 87.12 193 PRO B CA 1
ATOM 6468 C C . PRO B 1 193 ? 50.219 6.055 -4.879 1 87.12 193 PRO B C 1
ATOM 6470 O O . PRO B 1 193 ? 49.938 5.078 -4.176 1 87.12 193 PRO B O 1
ATOM 6473 N N . THR B 1 194 ? 51.375 6.27 -5.469 1 88.19 194 THR B N 1
ATOM 6474 C CA . THR B 1 194 ? 52.5 5.379 -5.145 1 88.19 194 THR B CA 1
ATOM 6475 C C . THR B 1 194 ? 52.969 5.609 -3.713 1 88.19 194 THR B C 1
ATOM 6477 O O . THR B 1 194 ? 52.719 6.668 -3.133 1 88.19 194 THR B O 1
ATOM 6480 N N . GLU B 1 195 ? 53.469 4.543 -3.117 1 79.69 195 GLU B N 1
ATOM 6481 C CA . GLU B 1 195 ? 53.938 4.598 -1.731 1 79.69 195 GLU B CA 1
ATOM 6482 C C . GLU B 1 195 ? 54.906 5.742 -1.523 1 79.69 195 GLU B C 1
ATOM 6484 O O . GLU B 1 195 ? 54.969 6.332 -0.442 1 79.69 195 GLU B O 1
ATOM 6489 N N . ASP B 1 196 ? 55.625 6.09 -2.521 1 76.81 196 ASP B N 1
ATOM 6490 C CA . ASP B 1 196 ? 56.688 7.102 -2.412 1 76.81 196 ASP B CA 1
ATOM 6491 C C . ASP B 1 196 ? 56.188 8.461 -2.881 1 76.81 196 ASP B C 1
ATOM 6493 O O . ASP B 1 196 ? 56.969 9.359 -3.172 1 76.81 196 ASP B O 1
ATOM 6497 N N . ALA B 1 197 ? 54.844 8.648 -3.016 1 80.94 197 ALA B N 1
ATOM 6498 C CA . ALA B 1 197 ? 54.281 9.906 -3.51 1 80.94 197 ALA B CA 1
ATOM 6499 C C . ALA B 1 197 ? 54.594 11.047 -2.541 1 80.94 197 ALA B C 1
ATOM 6501 O O . ALA B 1 197 ? 54.469 10.883 -1.324 1 80.94 197 ALA B O 1
ATOM 6502 N N . GLU B 1 198 ? 55.188 12.117 -2.973 1 77.88 198 GLU B N 1
ATOM 6503 C CA . GLU B 1 198 ? 55.531 13.289 -2.172 1 77.88 198 GLU B CA 1
ATOM 6504 C C . GLU B 1 198 ? 54.562 14.438 -2.426 1 77.88 198 GLU B C 1
ATOM 6506 O O . GLU B 1 198 ? 53.75 14.383 -3.359 1 77.88 198 GLU B O 1
ATOM 6511 N N . GLU B 1 199 ? 54.625 15.414 -1.649 1 79.19 199 GLU B N 1
ATOM 6512 C CA . GLU B 1 199 ? 53.812 16.609 -1.859 1 79.19 199 GLU B CA 1
ATOM 6513 C C . GLU B 1 199 ? 54 17.156 -3.268 1 79.19 199 GLU B C 1
ATOM 6515 O O . GLU B 1 199 ? 55.094 17.141 -3.809 1 79.19 199 GLU B O 1
ATOM 6520 N N . PRO B 1 200 ? 52.75 17.391 -3.863 1 81.88 200 PRO B N 1
ATOM 6521 C CA . PRO B 1 200 ? 51.406 17.75 -3.463 1 81.88 200 PRO B CA 1
ATOM 6522 C C . PRO B 1 200 ? 50.406 16.594 -3.662 1 81.88 200 PRO B C 1
ATOM 6524 O O . PRO B 1 200 ? 49.188 16.797 -3.619 1 81.88 200 PRO B O 1
ATOM 6527 N N . ILE B 1 201 ? 50.969 15.516 -3.879 1 83.06 201 ILE B N 1
ATOM 6528 C CA . ILE B 1 201 ? 50.094 14.367 -4.086 1 83.06 201 ILE B CA 1
ATOM 6529 C C . ILE B 1 201 ? 49.625 13.812 -2.734 1 83.06 201 ILE B C 1
ATOM 6531 O O . ILE B 1 201 ? 50.469 13.469 -1.891 1 83.06 201 ILE B O 1
ATOM 6535 N N . PRO B 1 202 ? 48.344 13.719 -2.545 1 80.81 202 PRO B N 1
ATOM 6536 C CA . PRO B 1 202 ? 47.844 13.203 -1.266 1 80.81 202 PRO B CA 1
ATOM 6537 C C . PRO B 1 202 ? 48.125 11.703 -1.1 1 80.81 202 PRO B C 1
ATOM 6539 O O . PRO B 1 202 ? 48.094 10.961 -2.08 1 80.81 202 PRO B O 1
ATOM 6542 N N . SER B 1 203 ? 48.344 11.328 0.18 1 80.25 203 SER B N 1
ATOM 6543 C CA . SER B 1 203 ? 48.562 9.914 0.482 1 80.25 203 SER B CA 1
ATOM 6544 C C . SER B 1 203 ? 47.25 9.141 0.42 1 80.25 203 SER B C 1
ATOM 6546 O O . SER B 1 203 ? 47.25 7.93 0.194 1 80.25 203 SER B O 1
ATOM 6548 N N . ILE B 1 204 ? 46.156 9.844 0.639 1 84.5 204 ILE B N 1
ATOM 6549 C CA . ILE B 1 204 ? 44.812 9.266 0.554 1 84.5 204 ILE B CA 1
ATOM 6550 C C . ILE B 1 204 ? 43.969 10.07 -0.434 1 84.5 204 ILE B C 1
ATOM 6552 O O . ILE B 1 204 ? 43.906 11.305 -0.362 1 84.5 204 ILE B O 1
ATOM 6556 N N . LEU B 1 205 ? 43.438 9.305 -1.396 1 86.19 205 LEU B N 1
ATOM 6557 C CA . LEU B 1 205 ? 42.625 9.969 -2.418 1 86.19 205 LEU B CA 1
ATOM 6558 C C . LEU B 1 205 ? 41.188 10.133 -1.958 1 86.19 205 LEU B C 1
ATOM 6560 O O . LEU B 1 205 ? 40.625 9.25 -1.295 1 86.19 205 LEU B O 1
ATOM 6564 N N . ASN B 1 206 ? 40.625 11.258 -2.174 1 78.75 206 ASN B N 1
ATOM 6565 C CA . ASN B 1 206 ? 39.188 11.43 -1.971 1 78.75 206 ASN B CA 1
ATOM 6566 C C . ASN B 1 206 ? 38.375 10.859 -3.139 1 78.75 206 ASN B C 1
ATOM 6568 O O . ASN B 1 206 ? 38.938 10.367 -4.109 1 78.75 206 ASN B O 1
ATOM 6572 N N . ARG B 1 207 ? 37.062 10.812 -3.08 1 78.12 207 ARG B N 1
ATOM 6573 C CA . ARG B 1 207 ? 36.188 10.18 -4.059 1 78.12 207 ARG B CA 1
ATOM 6574 C C . ARG B 1 207 ? 36.406 10.797 -5.445 1 78.12 207 ARG B C 1
ATOM 6576 O O . ARG B 1 207 ? 36.375 10.086 -6.449 1 78.12 207 ARG B O 1
ATOM 6583 N N . TYR B 1 208 ? 36.625 12.078 -5.438 1 81 208 TYR B N 1
ATOM 6584 C CA . TYR B 1 208 ? 36.844 12.766 -6.703 1 81 208 TYR B CA 1
ATOM 6585 C C . TYR B 1 208 ? 38.156 12.305 -7.352 1 81 208 TYR B C 1
ATOM 6587 O O . TYR B 1 208 ? 38.188 12.016 -8.547 1 81 208 TYR B O 1
ATOM 6595 N N . GLN B 1 209 ? 39.188 12.25 -6.66 1 83.44 209 GLN B N 1
ATOM 6596 C CA . GLN B 1 209 ? 40.5 11.867 -7.152 1 83.44 209 GLN B CA 1
ATOM 6597 C C . GLN B 1 209 ? 40.531 10.414 -7.609 1 83.44 209 GLN B C 1
ATOM 6599 O O . GLN B 1 209 ? 41.188 10.07 -8.586 1 83.44 209 GLN B O 1
ATOM 6604 N N . ILE B 1 210 ? 39.781 9.664 -6.906 1 87.12 210 ILE B N 1
ATOM 6605 C CA . ILE B 1 210 ? 39.656 8.266 -7.297 1 87.12 210 ILE B CA 1
ATOM 6606 C C . ILE B 1 210 ? 39 8.172 -8.672 1 87.12 210 ILE B C 1
ATOM 6608 O O . ILE B 1 210 ? 39.469 7.477 -9.562 1 87.12 210 ILE B O 1
ATOM 6612 N N . ARG B 1 211 ? 37.906 8.875 -8.773 1 85 211 ARG B N 1
ATOM 6613 C CA . ARG B 1 211 ? 37.219 8.906 -10.062 1 85 211 ARG B CA 1
ATOM 6614 C C . ARG B 1 211 ? 38.156 9.43 -11.164 1 85 211 ARG B C 1
ATOM 6616 O O . ARG B 1 211 ? 38.156 8.914 -12.281 1 85 211 ARG B O 1
ATOM 6623 N N . LEU B 1 212 ? 38.906 10.422 -10.828 1 85.44 212 LEU B N 1
ATOM 6624 C CA . LEU B 1 212 ? 39.875 10.992 -11.773 1 85.44 212 LEU B CA 1
ATOM 6625 C C . LEU B 1 212 ? 40.906 9.961 -12.203 1 85.44 212 LEU B C 1
ATOM 6627 O O . LEU B 1 212 ? 41.219 9.852 -13.383 1 85.44 212 LEU B O 1
ATOM 6631 N N . THR B 1 213 ? 41.375 9.289 -11.266 1 88.12 213 THR B N 1
ATOM 6632 C CA . THR B 1 213 ? 42.375 8.258 -11.555 1 88.12 213 THR B CA 1
ATOM 6633 C C . THR B 1 213 ? 41.812 7.207 -12.5 1 88.12 213 THR B C 1
ATOM 6635 O O . THR B 1 213 ? 42.438 6.828 -13.484 1 88.12 213 THR B O 1
ATOM 6638 N N . HIS B 1 214 ? 40.594 6.809 -12.172 1 87.19 214 HIS B N 1
ATOM 6639 C CA . HIS B 1 214 ? 39.938 5.844 -13.039 1 87.19 214 HIS B CA 1
ATOM 6640 C C . HIS B 1 214 ? 39.812 6.375 -14.461 1 87.19 214 HIS B C 1
ATOM 6642 O O . HIS B 1 214 ? 40.062 5.652 -15.43 1 87.19 214 HIS B O 1
ATOM 6648 N N . GLN B 1 215 ? 39.438 7.492 -14.57 1 85.69 215 GLN B N 1
ATOM 6649 C CA . GLN B 1 215 ? 39.219 8.133 -15.859 1 85.69 215 GLN B CA 1
ATOM 6650 C C . GLN B 1 215 ? 40.531 8.211 -16.656 1 85.69 215 GLN B C 1
ATOM 6652 O O . GLN B 1 215 ? 40.531 7.891 -17.859 1 85.69 215 GLN B O 1
ATOM 6657 N N . ILE B 1 216 ? 41.562 8.672 -16 1 86.5 216 ILE B N 1
ATOM 6658 C CA . ILE B 1 216 ? 42.844 8.844 -16.688 1 86.5 216 ILE B CA 1
ATOM 6659 C C . ILE B 1 216 ? 43.344 7.504 -17.203 1 86.5 216 ILE B C 1
ATOM 6661 O O . ILE B 1 216 ? 43.781 7.402 -18.359 1 86.5 216 ILE B O 1
ATOM 6665 N N . VAL B 1 217 ? 43.219 6.535 -16.391 1 88.69 217 VAL B N 1
ATOM 6666 C CA . VAL B 1 217 ? 43.719 5.219 -16.781 1 88.69 217 VAL B CA 1
ATOM 6667 C C . VAL B 1 217 ? 42.875 4.664 -17.922 1 88.69 217 VAL B C 1
ATOM 6669 O O . VAL B 1 217 ? 43.375 4.113 -18.891 1 88.69 217 VAL B O 1
ATOM 6672 N N . ARG B 1 218 ? 41.656 4.828 -17.859 1 83.75 218 ARG B N 1
ATOM 6673 C CA . ARG B 1 218 ? 40.719 4.34 -18.875 1 83.75 218 ARG B CA 1
ATOM 6674 C C . ARG B 1 218 ? 40.969 5.016 -20.219 1 83.75 218 ARG B C 1
ATOM 6676 O O . ARG B 1 218 ? 40.938 4.363 -21.266 1 83.75 218 ARG B O 1
ATOM 6683 N N . ASN B 1 219 ? 41.25 6.238 -20.203 1 84 219 ASN B N 1
ATOM 6684 C CA . ASN B 1 219 ? 41.375 7.023 -21.422 1 84 219 ASN B CA 1
ATOM 6685 C C . ASN B 1 219 ? 42.75 6.844 -22.047 1 84 219 ASN B C 1
ATOM 6687 O O . ASN B 1 219 ? 42.875 6.703 -23.266 1 84 219 ASN B O 1
ATOM 6691 N N . GLU B 1 220 ? 43.719 6.879 -21.156 1 87.5 220 GLU B N 1
ATOM 6692 C CA . GLU B 1 220 ? 45.094 6.91 -21.688 1 87.5 220 GLU B CA 1
ATOM 6693 C C . GLU B 1 220 ? 45.688 5.512 -21.719 1 87.5 220 GLU B C 1
ATOM 6695 O O . GLU B 1 220 ? 46.625 5.25 -22.5 1 87.5 220 GLU B O 1
ATOM 6700 N N . TYR B 1 221 ? 45.219 4.629 -20.859 1 88.44 221 TYR B N 1
ATOM 6701 C CA . TYR B 1 221 ? 45.75 3.273 -20.781 1 88.44 221 TYR B CA 1
ATOM 6702 C C . TYR B 1 221 ? 44.625 2.246 -20.828 1 88.44 221 TYR B C 1
ATOM 6704 O O . TYR B 1 221 ? 44.406 1.52 -19.859 1 88.44 221 TYR B O 1
ATOM 6712 N N . PRO B 1 222 ? 44.031 2.057 -21.969 1 81.75 222 PRO B N 1
ATOM 6713 C CA . PRO B 1 222 ? 42.812 1.248 -22.078 1 81.75 222 PRO B CA 1
ATOM 6714 C C . PRO B 1 222 ? 43.062 -0.231 -21.781 1 81.75 222 PRO B C 1
ATOM 6716 O O . PRO B 1 222 ? 42.125 -0.969 -21.469 1 81.75 222 PRO B O 1
ATOM 6719 N N . LYS B 1 223 ? 44.219 -0.657 -21.844 1 81.5 223 LYS B N 1
ATOM 6720 C CA . LYS B 1 223 ? 44.531 -2.068 -21.609 1 81.5 223 LYS B CA 1
ATOM 6721 C C . LYS B 1 223 ? 44.625 -2.373 -20.125 1 81.5 223 LYS B C 1
ATOM 6723 O O . LYS B 1 223 ? 44.625 -3.537 -19.719 1 81.5 223 LYS B O 1
ATOM 6728 N N . LEU B 1 224 ? 44.781 -1.353 -19.375 1 87 224 LEU B N 1
ATOM 6729 C CA . LEU B 1 224 ? 44.938 -1.537 -17.938 1 87 224 LEU B CA 1
ATOM 6730 C C . LEU B 1 224 ? 43.594 -1.519 -17.234 1 87 224 LEU B C 1
ATOM 6732 O O . LEU B 1 224 ? 42.625 -0.968 -17.766 1 87 224 LEU B O 1
ATOM 6736 N N . LYS B 1 225 ? 43.469 -2.244 -16.141 1 86.81 225 LYS B N 1
ATOM 6737 C CA . LYS B 1 225 ? 42.25 -2.271 -15.328 1 86.81 225 LYS B CA 1
ATOM 6738 C C . LYS B 1 225 ? 42.5 -1.595 -13.977 1 86.81 225 LYS B C 1
ATOM 6740 O O . LYS B 1 225 ? 43.562 -1.743 -13.375 1 86.81 225 LYS B O 1
ATOM 6745 N N . THR B 1 226 ? 41.469 -0.801 -13.602 1 88.25 226 THR B N 1
ATOM 6746 C CA . THR B 1 226 ? 41.562 -0.099 -12.328 1 88.25 226 THR B CA 1
ATOM 6747 C C . THR B 1 226 ? 40.531 -0.628 -11.328 1 88.25 226 THR B C 1
ATOM 6749 O O . THR B 1 226 ? 39.469 -1.067 -11.719 1 88.25 226 THR B O 1
ATOM 6752 N N . GLN B 1 227 ? 40.969 -0.751 -10.148 1 85.69 227 GLN B N 1
ATOM 6753 C CA . GLN B 1 227 ? 40.062 -1.128 -9.062 1 85.69 227 GLN B CA 1
ATOM 6754 C C . GLN B 1 227 ? 40.188 -0.166 -7.883 1 85.69 227 GLN B C 1
ATOM 6756 O O . GLN B 1 227 ? 41.312 0.087 -7.402 1 85.69 227 GLN B O 1
ATOM 6761 N N . GLY B 1 228 ? 39.031 0.392 -7.527 1 83.12 228 GLY B N 1
ATOM 6762 C CA . GLY B 1 228 ? 39.062 1.273 -6.367 1 83.12 228 GLY B CA 1
ATOM 6763 C C . GLY B 1 228 ? 39.219 0.53 -5.055 1 83.12 228 GLY B C 1
ATOM 6764 O O . GLY B 1 228 ? 38.5 -0.437 -4.797 1 83.12 228 GLY B O 1
ATOM 6765 N N . MET B 1 229 ? 40.188 0.83 -4.312 1 83.38 229 MET B N 1
ATOM 6766 C CA . MET B 1 229 ? 40.438 0.182 -3.029 1 83.38 229 MET B CA 1
ATOM 6767 C C . MET B 1 229 ? 40.125 1.126 -1.871 1 83.38 229 MET B C 1
ATOM 6769 O O . MET B 1 229 ? 40.906 1.188 -0.899 1 83.38 229 MET B O 1
ATOM 6773 N N . GLY B 1 230 ? 39.031 1.871 -1.964 1 78.94 230 GLY B N 1
ATOM 6774 C CA . GLY B 1 230 ? 38.625 2.783 -0.912 1 78.94 230 GLY B CA 1
ATOM 6775 C C . GLY B 1 230 ? 39.312 4.125 -0.973 1 78.94 230 GLY B C 1
ATOM 6776 O O . GLY B 1 230 ? 38.719 5.141 -1.306 1 78.94 230 GLY B O 1
ATOM 6777 N N . HIS B 1 231 ? 40.688 4.098 -0.65 1 82.69 231 HIS B N 1
ATOM 6778 C CA . HIS B 1 231 ? 41.406 5.352 -0.575 1 82.69 231 HIS B CA 1
ATOM 6779 C C . HIS B 1 231 ? 42.531 5.395 -1.605 1 82.69 231 HIS B C 1
ATOM 6781 O O . HIS B 1 231 ? 43.375 6.312 -1.595 1 82.69 231 HIS B O 1
ATOM 6787 N N . PHE B 1 232 ? 42.688 4.449 -2.418 1 87.5 232 PHE B N 1
ATOM 6788 C CA . PHE B 1 232 ? 43.625 4.434 -3.523 1 87.5 232 PHE B CA 1
ATOM 6789 C C . PHE B 1 232 ? 43.094 3.594 -4.68 1 87.5 232 PHE B C 1
ATOM 6791 O O . PHE B 1 232 ? 42.031 2.984 -4.574 1 87.5 232 PHE B O 1
ATOM 6798 N N . VAL B 1 233 ? 43.75 3.643 -5.777 1 92 233 VAL B N 1
ATOM 6799 C CA . VAL B 1 233 ? 43.312 2.895 -6.957 1 92 233 VAL B CA 1
ATOM 6800 C C . VAL B 1 233 ? 44.406 1.897 -7.352 1 92 233 VAL B C 1
ATOM 6802 O O . VAL B 1 233 ? 45.594 2.25 -7.414 1 92 233 VAL B O 1
ATOM 6805 N N . GLN B 1 234 ? 44.062 0.707 -7.473 1 91.31 234 GLN B N 1
ATOM 6806 C CA . GLN B 1 234 ? 44.969 -0.335 -7.922 1 91.31 234 GLN B CA 1
ATOM 6807 C C . GLN B 1 234 ? 44.844 -0.573 -9.422 1 91.31 234 GLN B C 1
ATOM 6809 O O . GLN B 1 234 ? 43.719 -0.728 -9.938 1 91.31 234 GLN B O 1
ATOM 6814 N N . ILE B 1 235 ? 45.938 -0.585 -10.062 1 91.5 235 ILE B N 1
ATOM 6815 C CA . ILE B 1 235 ? 45.969 -0.771 -11.508 1 91.5 235 ILE B CA 1
ATOM 6816 C C . ILE B 1 235 ? 46.625 -2.117 -11.844 1 91.5 235 ILE B C 1
ATOM 6818 O O . ILE B 1 235 ? 47.688 -2.459 -11.297 1 91.5 235 ILE B O 1
ATOM 6822 N N . THR B 1 236 ? 45.969 -2.865 -12.578 1 88.12 236 THR B N 1
ATOM 6823 C CA . THR B 1 236 ? 46.469 -4.16 -13.008 1 88.12 236 THR B CA 1
ATOM 6824 C C . THR B 1 236 ? 46.469 -4.27 -14.531 1 88.12 236 THR B C 1
ATOM 6826 O O . THR B 1 236 ? 45.812 -3.484 -15.211 1 88.12 236 THR B O 1
ATOM 6829 N N . ASN B 1 237 ? 47.312 -5.078 -15.047 1 81.62 237 ASN B N 1
ATOM 6830 C CA . ASN B 1 237 ? 47.375 -5.375 -16.469 1 81.62 237 ASN B CA 1
ATOM 6831 C C . ASN B 1 237 ? 46.906 -6.801 -16.781 1 81.62 237 ASN B C 1
ATOM 6833 O O . ASN B 1 237 ? 47.75 -7.688 -17.016 1 81.62 237 ASN B O 1
ATOM 6837 N N . PRO B 1 238 ? 45.656 -6.934 -16.766 1 77.5 238 PRO B N 1
ATOM 6838 C CA . PRO B 1 238 ? 45.156 -8.297 -16.953 1 77.5 238 PRO B CA 1
ATOM 6839 C C . PRO B 1 238 ? 45.344 -8.805 -18.375 1 77.5 238 PRO B C 1
ATOM 6841 O O . PRO B 1 238 ? 45.312 -8.016 -19.328 1 77.5 238 PRO B O 1
ATOM 6844 N N . THR B 1 239 ? 45.719 -10.148 -18.5 1 75.12 239 THR B N 1
ATOM 6845 C CA . THR B 1 239 ? 45.781 -10.805 -19.812 1 75.12 239 THR B CA 1
ATOM 6846 C C . THR B 1 239 ? 44.406 -10.914 -20.453 1 75.12 239 THR B C 1
ATOM 6848 O O . THR B 1 239 ? 43.406 -10.688 -19.797 1 75.12 239 THR B O 1
ATOM 6851 N N . PHE B 1 240 ? 44.469 -11.195 -21.781 1 74.12 240 PHE B N 1
ATOM 6852 C CA . PHE B 1 240 ? 43.219 -11.383 -22.516 1 74.12 240 PHE B CA 1
ATOM 6853 C C . PHE B 1 240 ? 42.406 -12.5 -21.891 1 74.12 240 PHE B C 1
ATOM 6855 O O . PHE B 1 240 ? 41.188 -12.375 -21.781 1 74.12 240 PHE B O 1
ATOM 6862 N N . LYS B 1 241 ? 43.125 -13.531 -21.547 1 75.31 241 LYS B N 1
ATOM 6863 C CA . LYS B 1 241 ? 42.469 -14.664 -20.922 1 75.31 241 LYS B CA 1
ATOM 6864 C C . LYS B 1 241 ? 41.844 -14.273 -19.578 1 75.31 241 LYS B C 1
ATOM 6866 O O . LYS B 1 241 ? 40.75 -14.68 -19.266 1 75.31 241 LYS B O 1
ATOM 6871 N N . GLN B 1 242 ? 42.594 -13.492 -18.922 1 76.88 242 GLN B N 1
ATOM 6872 C CA . GLN B 1 242 ? 42.094 -13.039 -17.625 1 76.88 242 GLN B CA 1
ATOM 6873 C C . GLN B 1 242 ? 40.875 -12.117 -17.766 1 76.88 242 GLN B C 1
ATOM 6875 O O . GLN B 1 242 ? 39.938 -12.18 -16.984 1 76.88 242 GLN B O 1
ATOM 6880 N N . GLN B 1 243 ? 40.938 -11.359 -18.797 1 76.62 243 GLN B N 1
ATOM 6881 C CA . GLN B 1 243 ? 39.844 -10.445 -19.062 1 76.62 243 GLN B CA 1
ATOM 6882 C C . GLN B 1 243 ? 38.562 -11.219 -19.453 1 76.62 243 GLN B C 1
ATOM 6884 O O . GLN B 1 243 ? 37.469 -10.891 -19 1 76.62 243 GLN B O 1
ATOM 6889 N N . ALA B 1 244 ? 38.781 -12.172 -20.297 1 79.88 244 ALA B N 1
ATOM 6890 C CA . ALA B 1 244 ? 37.656 -12.992 -20.734 1 79.88 244 ALA B CA 1
ATOM 6891 C C . ALA B 1 244 ? 37.031 -13.742 -19.562 1 79.88 244 ALA B C 1
ATOM 6893 O O . ALA B 1 244 ? 35.812 -13.844 -19.453 1 79.88 244 ALA B O 1
ATOM 6894 N N . ASN B 1 245 ? 37.875 -14.266 -18.797 1 82.75 245 ASN B N 1
ATOM 6895 C CA . ASN B 1 245 ? 37.406 -14.984 -17.609 1 82.75 245 ASN B CA 1
ATOM 6896 C C . ASN B 1 245 ? 36.656 -14.07 -16.656 1 82.75 245 ASN B C 1
ATOM 6898 O O . ASN B 1 245 ? 35.656 -14.477 -16.062 1 82.75 245 ASN B O 1
ATOM 6902 N N . GLU B 1 246 ? 37.125 -12.938 -16.516 1 80 246 GLU B N 1
ATOM 6903 C CA . GLU B 1 246 ? 36.438 -11.969 -15.648 1 80 246 GLU B CA 1
ATOM 6904 C C . GLU B 1 246 ? 35.062 -11.617 -16.188 1 80 246 GLU B C 1
ATOM 6906 O O . GLU B 1 246 ? 34.094 -11.445 -15.422 1 80 246 GLU B O 1
ATOM 6911 N N . ARG B 1 247 ? 35.062 -11.453 -17.422 1 82 247 ARG B N 1
ATOM 6912 C CA . ARG B 1 247 ? 33.781 -11.156 -18.062 1 82 247 ARG B CA 1
ATOM 6913 C C . ARG B 1 247 ? 32.781 -12.297 -17.828 1 82 247 ARG B C 1
ATOM 6915 O O . ARG B 1 247 ? 31.609 -12.055 -17.531 1 82 247 ARG B O 1
ATOM 6922 N N . LYS B 1 248 ? 33.219 -13.461 -18 1 87.56 248 LYS B N 1
ATOM 6923 C CA . LYS B 1 248 ? 32.375 -14.633 -17.781 1 87.56 248 LYS B CA 1
ATOM 6924 C C . LYS B 1 248 ? 31.922 -14.734 -16.328 1 87.56 248 LYS B C 1
ATOM 6926 O O . LYS B 1 248 ? 30.781 -15.078 -16.062 1 87.56 248 LYS B O 1
ATOM 6931 N N . GLU B 1 249 ? 32.812 -14.438 -15.531 1 87.69 249 GLU B N 1
ATOM 6932 C CA . GLU B 1 249 ? 32.5 -14.477 -14.109 1 87.69 249 GLU B CA 1
ATOM 6933 C C . GLU B 1 249 ? 31.453 -13.414 -13.758 1 87.69 249 GLU B C 1
ATOM 6935 O O . GLU B 1 249 ? 30.562 -13.648 -12.945 1 87.69 249 GLU B O 1
ATOM 6940 N N . ARG B 1 250 ? 31.609 -12.328 -14.312 1 85.75 250 ARG B N 1
ATOM 6941 C CA . ARG B 1 250 ? 30.641 -11.25 -14.086 1 85.75 250 ARG B CA 1
ATOM 6942 C C . ARG B 1 250 ? 29.266 -11.633 -14.609 1 85.75 250 ARG B C 1
ATOM 6944 O O . ARG B 1 250 ? 28.25 -11.352 -13.969 1 85.75 250 ARG B O 1
ATOM 6951 N N . GLU B 1 251 ? 29.281 -12.172 -15.664 1 90.44 251 GLU B N 1
ATOM 6952 C CA . GLU B 1 251 ? 28.031 -12.633 -16.266 1 90.44 251 GLU B CA 1
ATOM 6953 C C . GLU B 1 251 ? 27.375 -13.703 -15.398 1 90.44 251 GLU B C 1
ATOM 6955 O O . GLU B 1 251 ? 26.156 -13.688 -15.195 1 90.44 251 GLU B O 1
ATOM 6960 N N . LYS B 1 252 ? 28.172 -14.578 -14.961 1 91.19 252 LYS B N 1
ATOM 6961 C CA . LYS B 1 252 ? 27.656 -15.641 -14.094 1 91.19 252 LYS B CA 1
ATOM 6962 C C . LYS B 1 252 ? 27.062 -15.062 -12.812 1 91.19 252 LYS B C 1
ATOM 6964 O O . LYS B 1 252 ? 26.016 -15.516 -12.352 1 91.19 252 LYS B O 1
ATOM 6969 N N . LYS B 1 253 ? 27.734 -14.141 -12.328 1 91.56 253 LYS B N 1
ATOM 6970 C CA . LYS B 1 253 ? 27.25 -13.508 -11.102 1 91.56 253 LYS B CA 1
ATOM 6971 C C . LYS B 1 253 ? 25.938 -12.766 -11.344 1 91.56 253 LYS B C 1
ATOM 6973 O O . LYS B 1 253 ? 25.031 -12.828 -10.516 1 91.56 253 LYS B O 1
ATOM 6978 N N . ARG B 1 254 ? 25.859 -12.109 -12.406 1 93.25 254 ARG B N 1
ATOM 6979 C CA . ARG B 1 254 ? 24.641 -11.406 -12.789 1 93.25 254 ARG B CA 1
ATOM 6980 C C . ARG B 1 254 ? 23.469 -12.367 -12.93 1 93.25 254 ARG B C 1
ATOM 6982 O O . ARG B 1 254 ? 22.391 -12.117 -12.383 1 93.25 254 ARG B O 1
ATOM 6989 N N . GLU B 1 255 ? 23.734 -13.422 -13.594 1 94.19 255 GLU B N 1
ATOM 6990 C CA . GLU B 1 255 ? 22.672 -14.391 -13.836 1 94.19 255 GLU B CA 1
ATOM 6991 C C . GLU B 1 255 ? 22.25 -15.086 -12.547 1 94.19 255 GLU B C 1
ATOM 6993 O O . GLU B 1 255 ? 21.078 -15.422 -12.367 1 94.19 255 GLU B O 1
ATOM 6998 N N . ALA B 1 256 ? 23.172 -15.281 -11.703 1 94.44 256 ALA B N 1
ATOM 6999 C CA . ALA B 1 256 ? 22.844 -15.867 -10.406 1 94.44 256 ALA B CA 1
ATOM 7000 C C . ALA B 1 256 ? 21.953 -14.93 -9.586 1 94.44 256 ALA B C 1
ATOM 7002 O O . ALA B 1 256 ? 21.031 -15.383 -8.914 1 94.44 256 ALA B O 1
ATOM 7003 N N . GLU B 1 257 ? 22.266 -13.68 -9.672 1 94.94 257 GLU B N 1
ATOM 7004 C CA . GLU B 1 257 ? 21.453 -12.688 -8.977 1 94.94 257 GLU B CA 1
ATOM 7005 C C . GLU B 1 257 ? 20.016 -12.664 -9.523 1 94.94 257 GLU B C 1
ATOM 7007 O O . GLU B 1 257 ? 19.062 -12.586 -8.758 1 94.94 257 GLU B O 1
ATOM 7012 N N . ILE B 1 258 ? 19.953 -12.742 -10.766 1 97.56 258 ILE B N 1
ATOM 7013 C CA . ILE B 1 258 ? 18.641 -12.711 -11.414 1 97.56 258 ILE B CA 1
ATOM 7014 C C . ILE B 1 258 ? 17.875 -13.984 -11.062 1 97.56 258 ILE B C 1
ATOM 7016 O O . ILE B 1 258 ? 16.688 -13.914 -10.719 1 97.56 258 ILE B O 1
ATOM 7020 N N . ALA B 1 259 ? 18.516 -15.133 -11.125 1 97.31 259 ALA B N 1
ATOM 7021 C CA . ALA B 1 259 ? 17.875 -16.406 -10.812 1 97.31 259 ALA B CA 1
ATOM 7022 C C . ALA B 1 259 ? 17.312 -16.406 -9.391 1 97.31 259 ALA B C 1
ATOM 7024 O O . ALA B 1 259 ? 16.25 -16.969 -9.133 1 97.31 259 ALA B O 1
ATOM 7025 N N . ASN B 1 260 ? 18.062 -15.812 -8.516 1 96.06 260 ASN B N 1
ATOM 7026 C CA . ASN B 1 260 ? 17.594 -15.695 -7.141 1 96.06 260 ASN B CA 1
ATOM 7027 C C . ASN B 1 260 ? 16.391 -14.758 -7.035 1 96.06 260 ASN B C 1
ATOM 7029 O O . ASN B 1 260 ? 15.477 -15 -6.254 1 96.06 260 ASN B O 1
ATOM 7033 N N . ALA B 1 261 ? 16.391 -13.734 -7.797 1 97.88 261 ALA B N 1
ATOM 7034 C CA . ALA B 1 261 ? 15.352 -12.703 -7.734 1 97.88 261 ALA B CA 1
ATOM 7035 C C . ALA B 1 261 ? 14.055 -13.188 -8.359 1 97.88 261 ALA B C 1
ATOM 7037 O O . ALA B 1 261 ? 12.984 -12.617 -8.125 1 97.88 261 ALA B O 1
ATOM 7038 N N . ILE B 1 262 ? 14.078 -14.227 -9.188 1 98.38 262 ILE B N 1
ATOM 7039 C CA . ILE B 1 262 ? 12.898 -14.773 -9.852 1 98.38 262 ILE B CA 1
ATOM 7040 C C . ILE B 1 262 ? 11.914 -15.281 -8.805 1 98.38 262 ILE B C 1
ATOM 7042 O O . ILE B 1 262 ? 10.695 -15.141 -8.961 1 98.38 262 ILE B O 1
ATOM 7046 N N . GLY B 1 263 ? 12.406 -15.93 -7.703 1 97.94 263 GLY B N 1
ATOM 7047 C CA . GLY B 1 263 ? 11.633 -16.266 -6.52 1 97.94 263 GLY B CA 1
ATOM 7048 C C . GLY B 1 263 ? 10.469 -17.203 -6.812 1 97.94 263 GLY B C 1
ATOM 7049 O O . GLY B 1 263 ? 10.656 -18.266 -7.418 1 97.94 263 GLY B O 1
ATOM 7050 N N . LEU B 1 264 ? 9.258 -16.797 -6.5 1 98.62 264 LEU B N 1
ATOM 7051 C CA . LEU B 1 264 ? 8.086 -17.656 -6.551 1 98.62 264 LEU B CA 1
ATOM 7052 C C . LEU B 1 264 ? 7.73 -18.016 -7.992 1 98.62 264 LEU B C 1
ATOM 7054 O O . LEU B 1 264 ? 7.023 -18.984 -8.242 1 98.62 264 LEU B O 1
ATOM 7058 N N . ARG B 1 265 ? 8.133 -17.266 -8.953 1 98.62 265 ARG B N 1
ATOM 7059 C CA . ARG B 1 265 ? 7.785 -17.547 -10.344 1 98.62 265 ARG B CA 1
ATOM 7060 C C . ARG B 1 265 ? 8.352 -18.891 -10.781 1 98.62 265 ARG B C 1
ATOM 7062 O O . ARG B 1 265 ? 7.855 -19.5 -11.742 1 98.62 265 ARG B O 1
ATOM 7069 N N . TRP B 1 266 ? 9.422 -19.422 -10.141 1 98.56 266 TRP B N 1
ATOM 7070 C CA . TRP B 1 266 ? 9.93 -20.75 -10.461 1 98.56 266 TRP B CA 1
ATOM 7071 C C . TRP B 1 266 ? 8.828 -21.797 -10.352 1 98.56 266 TRP B C 1
ATOM 7073 O O . TRP B 1 266 ? 8.773 -22.75 -11.141 1 98.56 266 TRP B O 1
ATOM 7083 N N . VAL B 1 267 ? 7.984 -21.594 -9.344 1 98.5 267 VAL B N 1
ATOM 7084 C CA . VAL B 1 267 ? 6.863 -22.516 -9.164 1 98.5 267 VAL B CA 1
ATOM 7085 C C . VAL B 1 267 ? 5.891 -22.375 -10.336 1 98.5 267 VAL B C 1
ATOM 7087 O O . VAL B 1 267 ? 5.395 -23.391 -10.852 1 98.5 267 VAL B O 1
ATOM 7090 N N . LEU B 1 268 ? 5.648 -21.172 -10.734 1 98.19 268 LEU B N 1
ATOM 7091 C CA . LEU B 1 268 ? 4.75 -20.969 -11.867 1 98.19 268 LEU B CA 1
ATOM 7092 C C . LEU B 1 268 ? 5.352 -21.531 -13.148 1 98.19 268 LEU B C 1
ATOM 7094 O O . LEU B 1 268 ? 4.637 -22.094 -13.977 1 98.19 268 LEU B O 1
ATOM 7098 N N . GLU B 1 269 ? 6.645 -21.359 -13.344 1 97.81 269 GLU B N 1
ATOM 7099 C CA . GLU B 1 269 ? 7.312 -21.953 -14.5 1 97.81 269 GLU B CA 1
ATOM 7100 C C . GLU B 1 269 ? 7.121 -23.469 -14.539 1 97.81 269 GLU B C 1
ATOM 7102 O O . GLU B 1 269 ? 6.918 -24.047 -15.617 1 97.81 269 GLU B O 1
ATOM 7107 N N . ALA B 1 270 ? 7.227 -24.047 -13.398 1 97.62 270 ALA B N 1
ATOM 7108 C CA . ALA B 1 270 ? 6.996 -25.484 -13.32 1 97.62 270 ALA B CA 1
ATOM 7109 C C . ALA B 1 270 ? 5.57 -25.844 -13.734 1 97.62 270 ALA B C 1
ATOM 7111 O O . ALA B 1 270 ? 5.348 -26.812 -14.453 1 97.62 270 ALA B O 1
ATOM 7112 N N . ILE B 1 271 ? 4.652 -25.047 -13.305 1 97.44 271 ILE B N 1
ATOM 7113 C CA . ILE B 1 271 ? 3.238 -25.312 -13.562 1 97.44 271 ILE B CA 1
ATOM 7114 C C . ILE B 1 271 ? 2.951 -25.172 -15.055 1 97.44 271 ILE B C 1
ATOM 7116 O O . ILE B 1 271 ? 2.217 -25.969 -15.633 1 97.44 271 ILE B O 1
ATOM 7120 N N . ILE B 1 272 ? 3.578 -24.219 -15.703 1 96 272 ILE B N 1
ATOM 7121 C CA . ILE B 1 272 ? 3.246 -23.922 -17.094 1 96 272 ILE B CA 1
ATOM 7122 C C . ILE B 1 272 ? 4.168 -24.703 -18.031 1 96 272 ILE B C 1
ATOM 7124 O O . ILE B 1 272 ? 4.078 -24.562 -19.25 1 96 272 ILE B O 1
ATOM 7128 N N . GLY B 1 273 ? 5.113 -25.484 -17.484 1 93.94 273 GLY B N 1
ATOM 7129 C CA . GLY B 1 273 ? 6.062 -26.219 -18.297 1 93.94 273 GLY B CA 1
ATOM 7130 C C . GLY B 1 273 ? 7.176 -25.344 -18.859 1 93.94 273 GLY B C 1
ATOM 7131 O O . GLY B 1 273 ? 7.691 -25.609 -19.938 1 93.94 273 GLY B O 1
ATOM 7132 N N . GLY B 1 274 ? 7.441 -24.266 -18.172 1 94.38 274 GLY B N 1
ATOM 7133 C CA . GLY B 1 274 ? 8.531 -23.391 -18.562 1 94.38 274 GLY B CA 1
ATOM 7134 C C . GLY B 1 274 ? 9.898 -23.953 -18.25 1 94.38 274 GLY B C 1
ATOM 7135 O O . GLY B 1 274 ? 10.039 -25.156 -18.016 1 94.38 274 GLY B O 1
ATOM 7136 N N . ASP B 1 275 ? 10.906 -23.156 -18.312 1 96.06 275 ASP B N 1
ATOM 7137 C CA . ASP B 1 275 ? 12.281 -23.578 -18.109 1 96.06 275 ASP B CA 1
ATOM 7138 C C . ASP B 1 275 ? 12.703 -23.453 -16.641 1 96.06 275 ASP B C 1
ATOM 7140 O O . ASP B 1 275 ? 12.805 -22.344 -16.125 1 96.06 275 ASP B O 1
ATOM 7144 N N . ILE B 1 276 ? 12.938 -24.562 -15.992 1 97.31 276 ILE B N 1
ATOM 7145 C CA . ILE B 1 276 ? 13.352 -24.516 -14.594 1 97.31 276 ILE B CA 1
ATOM 7146 C C . ILE B 1 276 ? 14.812 -24.922 -14.469 1 97.31 276 ILE B C 1
ATOM 7148 O O . ILE B 1 276 ? 15.32 -25.109 -13.359 1 97.31 276 ILE B O 1
ATOM 7152 N N . THR B 1 277 ? 15.523 -25.094 -15.586 1 96.06 277 THR B N 1
ATOM 7153 C CA . THR B 1 277 ? 16.875 -25.625 -15.586 1 96.06 277 THR B CA 1
ATOM 7154 C C . THR B 1 277 ? 17.844 -24.656 -14.922 1 96.06 277 THR B C 1
ATOM 7156 O O . THR B 1 277 ? 18.922 -25.047 -14.453 1 96.06 277 THR B O 1
ATOM 7159 N N . LYS B 1 278 ? 17.453 -23.406 -14.875 1 95.19 278 LYS B N 1
ATOM 7160 C CA . LYS B 1 278 ? 18.328 -22.375 -14.297 1 95.19 278 LYS B CA 1
ATOM 7161 C C . LYS B 1 278 ? 17.969 -22.109 -12.836 1 95.19 278 LYS B C 1
ATOM 7163 O O . LYS B 1 278 ? 18.406 -21.109 -12.266 1 95.19 278 LYS B O 1
ATOM 7168 N N . LEU B 1 279 ? 17.141 -22.953 -12.242 1 97.31 279 LEU B N 1
ATOM 7169 C CA . LEU B 1 279 ? 16.844 -22.859 -10.82 1 97.31 279 LEU B CA 1
ATOM 7170 C C . LEU B 1 279 ? 18.141 -22.875 -9.992 1 97.31 279 LEU B C 1
ATOM 7172 O O . LEU B 1 279 ? 19.016 -23.703 -10.219 1 97.31 279 LEU B O 1
ATOM 7176 N N . PRO B 1 280 ? 18.297 -21.906 -9.07 1 96.44 280 PRO B N 1
ATOM 7177 C CA . PRO B 1 280 ? 19.516 -21.891 -8.258 1 96.44 280 PRO B CA 1
ATOM 7178 C C . PRO B 1 280 ? 19.766 -23.219 -7.551 1 96.44 280 PRO B C 1
ATOM 7180 O O . PRO B 1 280 ? 18.859 -23.781 -6.945 1 96.44 280 PRO B O 1
ATOM 7183 N N . HIS B 1 281 ? 21 -23.672 -7.574 1 95.06 281 HIS B N 1
ATOM 7184 C CA . HIS B 1 281 ? 21.375 -24.969 -7.035 1 95.06 281 HIS B CA 1
ATOM 7185 C C . HIS B 1 281 ? 21.125 -25.031 -5.531 1 95.06 281 HIS B C 1
ATOM 7187 O O . HIS B 1 281 ? 20.812 -26.094 -4.992 1 95.06 281 HIS B O 1
ATOM 7193 N N . TYR B 1 282 ? 21.266 -23.938 -4.938 1 93.81 282 TYR B N 1
ATOM 7194 C CA . TYR B 1 282 ? 21.078 -23.938 -3.49 1 93.81 282 TYR B CA 1
ATOM 7195 C C . TYR B 1 282 ? 19.641 -24.312 -3.127 1 93.81 282 TYR B C 1
ATOM 7197 O O . TYR B 1 282 ? 19.391 -24.922 -2.078 1 93.81 282 TYR B O 1
ATOM 7205 N N . TYR B 1 283 ? 18.625 -23.984 -4.004 1 95.25 283 TYR B N 1
ATOM 7206 C CA . TYR B 1 283 ? 17.234 -24.391 -3.785 1 95.25 283 TYR B CA 1
ATOM 7207 C C . TYR B 1 283 ? 17.094 -25.906 -3.809 1 95.25 283 TYR B C 1
ATOM 7209 O O . TYR B 1 283 ? 16.25 -26.469 -3.107 1 95.25 283 TYR B O 1
ATOM 7217 N N . VAL B 1 284 ? 17.922 -26.562 -4.633 1 95.56 284 VAL B N 1
ATOM 7218 C CA . VAL B 1 284 ? 17.875 -28.016 -4.777 1 95.56 284 VAL B CA 1
ATOM 7219 C C . VAL B 1 284 ? 18.547 -28.672 -3.576 1 95.56 284 VAL B C 1
ATOM 7221 O O . VAL B 1 284 ? 17.969 -29.562 -2.947 1 95.56 284 VAL B O 1
ATOM 7224 N N . ILE B 1 285 ? 19.672 -28.156 -3.256 1 95.19 285 ILE B N 1
ATOM 7225 C CA . ILE B 1 285 ? 20.469 -28.719 -2.18 1 95.19 285 ILE B CA 1
ATOM 7226 C C . ILE B 1 285 ? 19.734 -28.578 -0.851 1 95.19 285 ILE B C 1
ATOM 7228 O O . ILE B 1 285 ? 19.703 -29.5 -0.036 1 95.19 285 ILE B O 1
ATOM 7232 N N . SER B 1 286 ? 19.062 -27.453 -0.668 1 93.75 286 SER B N 1
ATOM 7233 C CA . SER B 1 286 ? 18.359 -27.156 0.577 1 93.75 286 SER B CA 1
ATOM 7234 C C . SER B 1 286 ? 17.156 -28.078 0.765 1 93.75 286 SER B C 1
ATOM 7236 O O . SER B 1 286 ? 16.656 -28.234 1.88 1 93.75 286 SER B O 1
ATOM 7238 N N . GLY B 1 287 ? 16.703 -28.688 -0.296 1 92.44 287 GLY B N 1
ATOM 7239 C CA . GLY B 1 287 ? 15.539 -29.547 -0.237 1 92.44 287 GLY B CA 1
ATOM 7240 C C . GLY B 1 287 ? 15.844 -30.953 0.266 1 92.44 287 GLY B C 1
ATOM 7241 O O . GLY B 1 287 ? 14.93 -31.75 0.494 1 92.44 287 GLY B O 1
ATOM 7242 N N . PHE B 1 288 ? 17.125 -31.188 0.487 1 93.44 288 PHE B N 1
ATOM 7243 C CA . PHE B 1 288 ? 17.562 -32.5 0.928 1 93.44 288 PHE B CA 1
ATOM 7244 C C . PHE B 1 288 ? 18.328 -32.406 2.242 1 93.44 288 PHE B C 1
ATOM 7246 O O . PHE B 1 288 ? 19.016 -31.422 2.5 1 93.44 288 PHE B O 1
ATOM 7253 N N . PRO B 1 289 ? 18.141 -33.469 3.006 1 92.31 289 PRO B N 1
ATOM 7254 C CA . PRO B 1 289 ? 19.094 -33.531 4.109 1 92.31 289 PRO B CA 1
ATOM 7255 C C . PRO B 1 289 ? 20.547 -33.688 3.631 1 92.31 289 PRO B C 1
ATOM 7257 O O . PRO B 1 289 ? 20.781 -34.156 2.52 1 92.31 289 PRO B O 1
ATOM 7260 N N . PRO B 1 290 ? 21.5 -33.25 4.344 1 89.81 290 PRO B N 1
ATOM 7261 C CA . PRO B 1 290 ? 22.906 -33.25 3.928 1 89.81 290 PRO B CA 1
ATOM 7262 C C . PRO B 1 290 ? 23.391 -34.625 3.449 1 89.81 290 PRO B C 1
ATOM 7264 O O . PRO B 1 290 ? 24.188 -34.719 2.521 1 89.81 290 PRO B O 1
ATOM 7267 N N . GLU B 1 291 ? 22.844 -35.688 3.986 1 90.19 291 GLU B N 1
ATOM 7268 C CA . GLU B 1 291 ? 23.281 -37.031 3.656 1 90.19 291 GLU B CA 1
ATOM 7269 C C . GLU B 1 291 ? 22.672 -37.5 2.344 1 90.19 291 GLU B C 1
ATOM 7271 O O . GLU B 1 291 ? 23.219 -38.375 1.67 1 90.19 291 GLU B O 1
ATOM 7276 N N . ASP B 1 292 ? 21.625 -36.906 1.947 1 90.94 292 ASP B N 1
ATOM 7277 C CA . ASP B 1 292 ? 20.859 -37.406 0.803 1 90.94 292 ASP B CA 1
ATOM 7278 C C . ASP B 1 292 ? 20.938 -36.438 -0.374 1 90.94 292 ASP B C 1
ATOM 7280 O O . ASP B 1 292 ? 20.109 -36.469 -1.284 1 90.94 292 ASP B O 1
ATOM 7284 N N . GLN B 1 293 ? 21.859 -35.562 -0.415 1 91.12 293 GLN B N 1
ATOM 7285 C CA . GLN B 1 293 ? 21.984 -34.594 -1.487 1 91.12 293 GLN B CA 1
ATOM 7286 C C . GLN B 1 293 ? 22.375 -35.25 -2.803 1 91.12 293 GLN B C 1
ATOM 7288 O O . GLN B 1 293 ? 23.172 -36.188 -2.818 1 91.12 293 GLN B O 1
ATOM 7293 N N . PRO B 1 294 ? 21.75 -34.812 -3.844 1 92.12 294 PRO B N 1
ATOM 7294 C CA . PRO B 1 294 ? 22.078 -35.406 -5.133 1 92.12 294 PRO B CA 1
ATOM 7295 C C . PRO B 1 294 ? 23.531 -35.156 -5.566 1 92.12 294 PRO B C 1
ATOM 7297 O O . PRO B 1 294 ? 24.047 -34.062 -5.328 1 92.12 294 PRO B O 1
ATOM 7300 N N . LYS B 1 295 ? 24.109 -36.062 -6.223 1 91 295 LYS B N 1
ATOM 7301 C CA . LYS B 1 295 ? 25.469 -35.938 -6.715 1 91 295 LYS B CA 1
ATOM 7302 C C . LYS B 1 295 ? 25.547 -34.969 -7.883 1 91 295 LYS B C 1
ATOM 7304 O O . LYS B 1 295 ? 26.484 -34.188 -7.988 1 91 295 LYS B O 1
ATOM 7309 N N . ASP B 1 296 ? 24.516 -35.031 -8.695 1 95.12 296 ASP B N 1
ATOM 7310 C CA . ASP B 1 296 ? 24.438 -34.156 -9.852 1 95.12 296 ASP B CA 1
ATOM 7311 C C . ASP B 1 296 ? 23.141 -33.344 -9.836 1 95.12 296 ASP B C 1
ATOM 7313 O O . ASP B 1 296 ? 22.109 -33.812 -10.305 1 95.12 296 ASP B O 1
ATOM 7317 N N . VAL B 1 297 ? 23.266 -32.125 -9.438 1 95.62 297 VAL B N 1
ATOM 7318 C CA . VAL B 1 297 ? 22.109 -31.266 -9.258 1 95.62 297 VAL B CA 1
ATOM 7319 C C . VAL B 1 297 ? 21.5 -30.922 -10.609 1 95.62 297 VAL B C 1
ATOM 7321 O O . VAL B 1 297 ? 20.281 -30.938 -10.773 1 95.62 297 VAL B O 1
ATOM 7324 N N . GLN B 1 298 ? 22.359 -30.688 -11.594 1 95.44 298 GLN B N 1
ATOM 7325 C CA . GLN B 1 298 ? 21.875 -30.297 -12.914 1 95.44 298 GLN B CA 1
ATOM 7326 C C . GLN B 1 298 ? 21.125 -31.453 -13.586 1 95.44 298 GLN B C 1
ATOM 7328 O O . GLN B 1 298 ? 20.125 -31.234 -14.266 1 95.44 298 GLN B O 1
ATOM 7333 N N . ALA B 1 299 ? 21.625 -32.594 -13.406 1 96 299 ALA B N 1
ATOM 7334 C CA . ALA B 1 299 ? 20.953 -33.75 -13.969 1 96 299 ALA B CA 1
ATOM 7335 C C . ALA B 1 299 ? 19.562 -33.938 -13.375 1 96 299 ALA B C 1
ATOM 7337 O O . ALA B 1 299 ? 18.609 -34.281 -14.086 1 96 299 ALA B O 1
ATOM 7338 N N . LEU B 1 300 ? 19.484 -33.75 -12.078 1 96.19 300 LEU B N 1
ATOM 7339 C CA . LEU B 1 300 ? 18.188 -33.812 -11.406 1 96.19 300 LEU B CA 1
ATOM 7340 C C . LEU B 1 300 ? 17.219 -32.781 -11.977 1 96.19 300 LEU B C 1
ATOM 7342 O O . LEU B 1 300 ? 16.062 -33.094 -12.242 1 96.19 300 LEU B O 1
ATOM 7346 N N . LEU B 1 301 ? 17.688 -31.609 -12.164 1 96.94 301 LEU B N 1
ATOM 7347 C CA . LEU B 1 301 ? 16.859 -30.531 -12.703 1 96.94 301 LEU B CA 1
ATOM 7348 C C . LEU B 1 301 ? 16.406 -30.844 -14.125 1 96.94 301 LEU B C 1
ATOM 7350 O O . LEU B 1 301 ? 15.258 -30.594 -14.484 1 96.94 301 LEU B O 1
ATOM 7354 N N . ASN B 1 302 ? 17.312 -31.406 -14.938 1 96.75 302 ASN B N 1
ATOM 7355 C CA . ASN B 1 302 ? 16.984 -31.766 -16.312 1 96.75 302 ASN B CA 1
ATOM 7356 C C . ASN B 1 302 ? 15.922 -32.875 -16.359 1 96.75 302 ASN B C 1
ATOM 7358 O O . ASN B 1 302 ? 15.031 -32.844 -17.219 1 96.75 302 ASN B O 1
ATOM 7362 N N . GLN B 1 303 ? 16.031 -33.75 -15.484 1 95.69 303 GLN B N 1
ATOM 7363 C CA . GLN B 1 303 ? 15.047 -34.812 -15.398 1 95.69 303 GLN B CA 1
ATOM 7364 C C . GLN B 1 303 ? 13.68 -34.281 -15 1 95.69 303 GLN B C 1
ATOM 7366 O O . GLN B 1 303 ? 12.656 -34.656 -15.57 1 95.69 303 GLN B O 1
ATOM 7371 N N . LEU B 1 304 ? 13.727 -33.438 -14.008 1 95.81 304 LEU B N 1
ATOM 7372 C CA . LEU B 1 304 ? 12.492 -32.781 -13.555 1 95.81 304 LEU B CA 1
ATOM 7373 C C . LEU B 1 304 ? 11.867 -31.969 -14.672 1 95.81 304 LEU B C 1
ATOM 7375 O O . LEU B 1 304 ? 10.648 -31.969 -14.852 1 95.81 304 LEU B O 1
ATOM 7379 N N . GLN B 1 305 ? 12.664 -31.266 -15.391 1 96.25 305 GLN B N 1
ATOM 7380 C CA . GLN B 1 305 ? 12.219 -30.484 -16.531 1 96.25 305 GLN B CA 1
ATOM 7381 C C . GLN B 1 305 ? 11.5 -31.359 -17.562 1 96.25 305 GLN B C 1
ATOM 7383 O O . GLN B 1 305 ? 10.438 -30.984 -18.062 1 96.25 305 GLN B O 1
ATOM 7388 N N . LYS B 1 306 ? 12.07 -32.469 -17.859 1 96.06 306 LYS B N 1
ATOM 7389 C CA . LYS B 1 306 ? 11.477 -33.406 -18.812 1 96.06 306 LYS B CA 1
ATOM 7390 C C . LYS B 1 306 ? 10.125 -33.906 -18.312 1 96.06 306 LYS B C 1
ATOM 7392 O O . LYS B 1 306 ? 9.172 -34 -19.094 1 96.06 306 LYS B O 1
ATOM 7397 N N . LYS B 1 307 ? 10.117 -34.188 -17.094 1 94.88 307 LYS B N 1
ATOM 7398 C CA . LYS B 1 307 ? 8.883 -34.688 -16.5 1 94.88 307 LYS B CA 1
ATOM 7399 C C . LYS B 1 307 ? 7.785 -33.625 -16.531 1 94.88 307 LYS B C 1
ATOM 7401 O O . LYS B 1 307 ? 6.629 -33.938 -16.828 1 94.88 307 LYS B O 1
ATOM 7406 N N . LEU B 1 308 ? 8.125 -32.406 -16.219 1 95.5 308 LEU B N 1
ATOM 7407 C CA . LEU B 1 308 ? 7.172 -31.312 -16.188 1 95.5 308 LEU B CA 1
ATOM 7408 C C . LEU B 1 308 ? 6.609 -31.047 -17.578 1 95.5 308 LEU B C 1
ATOM 7410 O O . LEU B 1 308 ? 5.441 -30.688 -17.734 1 95.5 308 LEU B O 1
ATOM 7414 N N . GLN B 1 309 ? 7.434 -31.266 -18.594 1 93.38 309 GLN B N 1
ATOM 7415 C CA . GLN B 1 309 ? 7.035 -30.969 -19.969 1 93.38 309 GLN B CA 1
ATOM 7416 C C . GLN B 1 309 ? 6.301 -32.125 -20.609 1 93.38 309 GLN B C 1
ATOM 7418 O O . GLN B 1 309 ? 5.637 -31.984 -21.625 1 93.38 309 GLN B O 1
ATOM 7423 N N . SER B 1 310 ? 6.383 -33.312 -20.031 1 89.69 310 SER B N 1
ATOM 7424 C CA . SER B 1 310 ? 5.797 -34.5 -20.609 1 89.69 310 SER B CA 1
ATOM 7425 C C . SER B 1 310 ? 4.293 -34.562 -20.359 1 89.69 310 SER B C 1
ATOM 7427 O O . SER B 1 310 ? 3.559 -35.219 -21.109 1 89.69 310 SER B O 1
ATOM 7429 N N . GLN B 1 311 ? 3.857 -33.969 -19.312 1 82.5 311 GLN B N 1
ATOM 7430 C CA . GLN B 1 311 ? 2.441 -34.031 -18.969 1 82.5 311 GLN B CA 1
ATOM 7431 C C . GLN B 1 311 ? 1.846 -32.625 -18.828 1 82.5 311 GLN B C 1
ATOM 7433 O O . GLN B 1 311 ? 2.451 -31.766 -18.188 1 82.5 311 GLN B O 1
ATOM 7438 N N . SER B 1 312 ? 0.73 -32.5 -19.531 1 78.5 312 SER B N 1
ATOM 7439 C CA . SER B 1 312 ? 0.01 -31.266 -19.312 1 78.5 312 SER B CA 1
ATOM 7440 C C . SER B 1 312 ? -0.897 -31.344 -18.094 1 78.5 312 SER B C 1
ATOM 7442 O O . SER B 1 312 ? -1.473 -32.406 -17.812 1 78.5 312 SER B O 1
ATOM 7444 N N . ARG B 1 313 ? -0.871 -30.344 -17.375 1 88.31 313 ARG B N 1
ATOM 7445 C CA . ARG B 1 313 ? -1.684 -30.297 -16.172 1 88.31 313 ARG B CA 1
ATOM 7446 C C . ARG B 1 313 ? -2.758 -29.219 -16.266 1 88.31 313 ARG B C 1
ATOM 7448 O O . ARG B 1 313 ? -2.555 -28.188 -16.906 1 88.31 313 ARG B O 1
ATOM 7455 N N . ALA B 1 314 ? -3.941 -29.516 -15.648 1 94.5 314 ALA B N 1
ATOM 7456 C CA . ALA B 1 314 ? -5.051 -28.562 -15.656 1 94.5 314 ALA B CA 1
ATOM 7457 C C . ALA B 1 314 ? -4.926 -27.562 -14.508 1 94.5 314 ALA B C 1
ATOM 7459 O O . ALA B 1 314 ? -4.367 -27.891 -13.453 1 94.5 314 ALA B O 1
ATOM 7460 N N . LEU B 1 315 ? -5.301 -26.406 -14.836 1 97.94 315 LEU B N 1
ATOM 7461 C CA . LEU B 1 315 ? -5.477 -25.391 -13.812 1 97.94 315 LEU B CA 1
ATOM 7462 C C . LEU B 1 315 ? -6.949 -25.25 -13.422 1 97.94 315 LEU B C 1
ATOM 7464 O O . LEU B 1 315 ? -7.809 -25.094 -14.297 1 97.94 315 LEU B O 1
ATOM 7468 N N . VAL B 1 316 ? -7.246 -25.406 -12.156 1 98.44 316 VAL B N 1
ATOM 7469 C CA . VAL B 1 316 ? -8.625 -25.359 -11.688 1 98.44 316 VAL B CA 1
ATOM 7470 C C . VAL B 1 316 ? -8.828 -24.125 -10.805 1 98.44 316 VAL B C 1
ATOM 7472 O O . VAL B 1 316 ? -8.031 -23.859 -9.898 1 98.44 316 VAL B O 1
ATOM 7475 N N . GLY B 1 317 ? -9.789 -23.312 -11.078 1 98.44 317 GLY B N 1
ATOM 7476 C CA . GLY B 1 317 ? -10.148 -22.156 -10.273 1 98.44 317 GLY B CA 1
ATOM 7477 C C . GLY B 1 317 ? -11.648 -22 -10.086 1 98.44 317 GLY B C 1
ATOM 7478 O O . GLY B 1 317 ? -12.43 -22.719 -10.711 1 98.44 317 GLY B O 1
ATOM 7479 N N . HIS B 1 318 ? -12.086 -21.188 -9.195 1 97.94 318 HIS B N 1
ATOM 7480 C CA . HIS B 1 318 ? -13.484 -20.828 -9 1 97.94 318 HIS B CA 1
ATOM 7481 C C . HIS B 1 318 ? -13.727 -19.359 -9.328 1 97.94 318 HIS B C 1
ATOM 7483 O O . HIS B 1 318 ? -13.258 -18.469 -8.617 1 97.94 318 HIS B O 1
ATOM 7489 N N . ASN B 1 319 ? -14.484 -19.141 -10.383 1 95.56 319 ASN B N 1
ATOM 7490 C CA . ASN B 1 319 ? -14.617 -17.781 -10.867 1 95.56 319 ASN B CA 1
ATOM 7491 C C . ASN B 1 319 ? -13.258 -17.125 -11.086 1 95.56 319 ASN B C 1
ATOM 7493 O O . ASN B 1 319 ? -12.992 -16.047 -10.555 1 95.56 319 ASN B O 1
ATOM 7497 N N . CYS B 1 320 ? -12.461 -17.797 -11.945 1 97.06 320 CYS B N 1
ATOM 7498 C CA . CYS B 1 320 ? -11.023 -17.547 -11.836 1 97.06 320 CYS B CA 1
ATOM 7499 C C . CYS B 1 320 ? -10.539 -16.641 -12.969 1 97.06 320 CYS B C 1
ATOM 7501 O O . CYS B 1 320 ? -9.336 -16.516 -13.188 1 97.06 320 CYS B O 1
ATOM 7503 N N . LEU B 1 321 ? -11.445 -16.031 -13.703 1 97.06 321 LEU B N 1
ATOM 7504 C CA . LEU B 1 321 ? -10.992 -15.117 -14.75 1 97.06 321 LEU B CA 1
ATOM 7505 C C . LEU B 1 321 ? -10.094 -14.023 -14.18 1 97.06 321 LEU B C 1
ATOM 7507 O O . LEU B 1 321 ? -9 -13.781 -14.688 1 97.06 321 LEU B O 1
ATOM 7511 N N . THR B 1 322 ? -10.539 -13.359 -13.133 1 96.88 322 THR B N 1
ATOM 7512 C CA . THR B 1 322 ? -9.75 -12.32 -12.484 1 96.88 322 THR B CA 1
ATOM 7513 C C . THR B 1 322 ? -8.438 -12.891 -11.961 1 96.88 322 THR B C 1
ATOM 7515 O O . THR B 1 322 ? -7.391 -12.234 -12.062 1 96.88 322 THR B O 1
ATOM 7518 N N . ASP B 1 323 ? -8.445 -14.078 -11.492 1 98.25 323 ASP B N 1
ATOM 7519 C CA . ASP B 1 323 ? -7.254 -14.719 -10.953 1 98.25 323 ASP B CA 1
ATOM 7520 C C . ASP B 1 323 ? -6.203 -14.93 -12.047 1 98.25 323 ASP B C 1
ATOM 7522 O O . ASP B 1 323 ? -5.031 -14.586 -11.859 1 98.25 323 ASP B O 1
ATOM 7526 N N . VAL B 1 324 ? -6.637 -15.492 -13.117 1 98.25 324 VAL B N 1
ATOM 7527 C CA . VAL B 1 324 ? -5.676 -15.828 -14.156 1 98.25 324 VAL B CA 1
ATOM 7528 C C . VAL B 1 324 ? -5.141 -14.555 -14.805 1 98.25 324 VAL B C 1
ATOM 7530 O O . VAL B 1 324 ? -3.979 -14.5 -15.219 1 98.25 324 VAL B O 1
ATOM 7533 N N . MET B 1 325 ? -5.934 -13.562 -14.922 1 98.06 325 MET B N 1
ATOM 7534 C CA . MET B 1 325 ? -5.461 -12.281 -15.453 1 98.06 325 MET B CA 1
ATOM 7535 C C . MET B 1 325 ? -4.398 -11.68 -14.539 1 98.06 325 MET B C 1
ATOM 7537 O O . MET B 1 325 ? -3.363 -11.211 -15.016 1 98.06 325 MET B O 1
ATOM 7541 N N . ASN B 1 326 ? -4.676 -11.672 -13.242 1 98.5 326 ASN B N 1
ATOM 7542 C CA . ASN B 1 326 ? -3.703 -11.133 -12.297 1 98.5 326 ASN B CA 1
ATOM 7543 C C . ASN B 1 326 ? -2.457 -12.008 -12.211 1 98.5 326 ASN B C 1
ATOM 7545 O O . ASN B 1 326 ? -1.352 -11.508 -12.008 1 98.5 326 ASN B O 1
ATOM 7549 N N . LEU B 1 327 ? -2.666 -13.289 -12.352 1 98.56 327 LEU B N 1
ATOM 7550 C CA . LEU B 1 327 ? -1.53 -14.203 -12.406 1 98.56 327 LEU B CA 1
ATOM 7551 C C . LEU B 1 327 ? -0.626 -13.867 -13.594 1 98.56 327 LEU B C 1
ATOM 7553 O O . LEU B 1 327 ? 0.597 -13.812 -13.445 1 98.56 327 LEU B O 1
ATOM 7557 N N . TYR B 1 328 ? -1.248 -13.695 -14.742 1 98.5 328 TYR B N 1
ATOM 7558 C CA . TYR B 1 328 ? -0.523 -13.336 -15.953 1 98.5 328 TYR B CA 1
ATOM 7559 C C . TYR B 1 328 ? 0.241 -12.031 -15.766 1 98.5 328 TYR B C 1
ATOM 7561 O O . TYR B 1 328 ? 1.444 -11.961 -16.031 1 98.5 328 TYR B O 1
ATOM 7569 N N . ARG B 1 329 ? -0.427 -11.016 -15.289 1 98.25 329 ARG B N 1
ATOM 7570 C CA . ARG B 1 329 ? 0.188 -9.711 -15.102 1 98.25 329 ARG B CA 1
ATOM 7571 C C . ARG B 1 329 ? 1.336 -9.789 -14.094 1 98.25 329 ARG B C 1
ATOM 7573 O O . ARG B 1 329 ? 2.371 -9.141 -14.281 1 98.25 329 ARG B O 1
ATOM 7580 N N . CYS B 1 330 ? 1.19 -10.516 -13.078 1 98.5 330 CYS B N 1
ATOM 7581 C CA . CYS B 1 330 ? 2.129 -10.586 -11.969 1 98.5 330 CYS B CA 1
ATOM 7582 C C . CYS B 1 330 ? 3.398 -11.328 -12.367 1 98.5 330 CYS B C 1
ATOM 7584 O O . CYS B 1 330 ? 4.504 -10.906 -12.031 1 98.5 330 CYS B O 1
ATOM 7586 N N . PHE B 1 331 ? 3.254 -12.422 -13.188 1 98.69 331 PHE B N 1
ATOM 7587 C CA . PHE B 1 331 ? 4.41 -13.297 -13.336 1 98.69 331 PHE B CA 1
ATOM 7588 C C . PHE B 1 331 ? 4.879 -13.32 -14.789 1 98.69 331 PHE B C 1
ATOM 7590 O O . PHE B 1 331 ? 5.984 -13.781 -15.078 1 98.69 331 PHE B O 1
ATOM 7597 N N . ILE B 1 332 ? 4.062 -12.875 -15.688 1 98.31 332 ILE B N 1
ATOM 7598 C CA . ILE B 1 332 ? 4.441 -12.922 -17.094 1 98.31 332 ILE B CA 1
ATOM 7599 C C . ILE B 1 332 ? 4.773 -11.516 -17.594 1 98.31 332 ILE B C 1
ATOM 7601 O O . ILE B 1 332 ? 5.895 -11.25 -18.031 1 98.31 332 ILE B O 1
ATOM 7605 N N . GLY B 1 333 ? 3.824 -10.664 -17.516 1 97.88 333 GLY B N 1
ATOM 7606 C CA . GLY B 1 333 ? 4.051 -9.305 -17.984 1 97.88 333 GLY B CA 1
ATOM 7607 C C . GLY B 1 333 ? 2.764 -8.547 -18.234 1 97.88 333 GLY B C 1
ATOM 7608 O O . GLY B 1 333 ? 1.712 -8.898 -17.703 1 97.88 333 GLY B O 1
ATOM 7609 N N . ASP B 1 334 ? 2.84 -7.508 -19.047 1 97.56 334 ASP B N 1
ATOM 7610 C CA . ASP B 1 334 ? 1.683 -6.664 -19.328 1 97.56 334 ASP B CA 1
ATOM 7611 C C . ASP B 1 334 ? 0.587 -7.465 -20.031 1 97.56 334 ASP B C 1
ATOM 7613 O O . ASP B 1 334 ? 0.872 -8.266 -20.922 1 97.56 334 ASP B O 1
ATOM 7617 N N . LEU B 1 335 ? -0.601 -7.25 -19.625 1 98.25 335 LEU B N 1
ATOM 7618 C CA . LEU B 1 335 ? -1.739 -7.871 -20.281 1 98.25 335 LEU B CA 1
ATOM 7619 C C . LEU B 1 335 ? -1.938 -7.289 -21.672 1 98.25 335 LEU B C 1
ATOM 7621 O O . LEU B 1 335 ? -1.807 -6.078 -21.875 1 98.25 335 LEU B O 1
ATOM 7625 N N . PRO B 1 336 ? -2.186 -8.117 -22.609 1 97.56 336 PRO B N 1
ATOM 7626 C CA . PRO B 1 336 ? -2.459 -7.613 -23.969 1 97.56 336 PRO B CA 1
ATOM 7627 C C . PRO B 1 336 ? -3.615 -6.617 -24 1 97.56 336 PRO B C 1
ATOM 7629 O O . PRO B 1 336 ? -4.504 -6.672 -23.141 1 97.56 336 PRO B O 1
ATOM 7632 N N . GLU B 1 337 ? -3.654 -5.789 -24.969 1 96.69 337 GLU B N 1
ATOM 7633 C CA . GLU B 1 337 ? -4.691 -4.773 -25.094 1 96.69 337 GLU B CA 1
ATOM 7634 C C . GLU B 1 337 ? -6.023 -5.391 -25.516 1 96.69 337 GLU B C 1
ATOM 7636 O O . GLU B 1 337 ? -7.086 -4.961 -25.062 1 96.69 337 GLU B O 1
ATOM 7641 N N . LYS B 1 338 ? -5.91 -6.426 -26.312 1 96.19 338 LYS B N 1
ATOM 7642 C CA . LYS B 1 338 ? -7.121 -7.066 -26.812 1 96.19 338 LYS B CA 1
ATOM 7643 C C . LYS B 1 338 ? -7.395 -8.383 -26.094 1 96.19 338 LYS B C 1
ATOM 7645 O O . LYS B 1 338 ? -6.469 -9.133 -25.781 1 96.19 338 LYS B O 1
ATOM 7650 N N . VAL B 1 339 ? -8.688 -8.672 -25.875 1 95.69 339 VAL B N 1
ATOM 7651 C CA . VAL B 1 339 ? -9.086 -9.875 -25.156 1 95.69 339 VAL B CA 1
ATOM 7652 C C . VAL B 1 339 ? -8.727 -11.117 -25.969 1 95.69 339 VAL B C 1
ATOM 7654 O O . VAL B 1 339 ? -8.367 -12.148 -25.406 1 95.69 339 VAL B O 1
ATOM 7657 N N . GLU B 1 340 ? -8.719 -11.008 -27.297 1 95.44 340 GLU B N 1
ATOM 7658 C CA . GLU B 1 340 ? -8.375 -12.133 -28.172 1 95.44 340 GLU B CA 1
ATOM 7659 C C . GLU B 1 340 ? -6.918 -12.539 -28 1 95.44 340 GLU B C 1
ATOM 7661 O O . GLU B 1 340 ? -6.598 -13.727 -27.984 1 95.44 340 GLU B O 1
ATOM 7666 N N . ASP B 1 341 ? -6.121 -11.539 -27.922 1 96.69 341 ASP B N 1
ATOM 7667 C CA . ASP B 1 341 ? -4.703 -11.812 -27.719 1 96.69 341 ASP B CA 1
ATOM 7668 C C . ASP B 1 341 ? -4.453 -12.445 -26.359 1 96.69 341 ASP B C 1
ATOM 7670 O O . ASP B 1 341 ? -3.617 -13.336 -26.219 1 96.69 341 ASP B O 1
ATOM 7674 N N . PHE B 1 342 ? -5.156 -11.961 -25.422 1 97 342 PHE B N 1
ATOM 7675 C CA . PHE B 1 342 ? -5.031 -12.531 -24.094 1 97 342 PHE B CA 1
ATOM 7676 C C . PHE B 1 342 ? -5.453 -13.992 -24.078 1 97 342 PHE B C 1
ATOM 7678 O O . PHE B 1 342 ? -4.777 -14.844 -23.484 1 97 342 PHE B O 1
ATOM 7685 N N . ARG B 1 343 ? -6.562 -14.281 -24.719 1 96.06 343 ARG B N 1
ATOM 7686 C CA . ARG B 1 343 ? -7.062 -15.648 -24.828 1 96.06 343 ARG B CA 1
ATOM 7687 C C . ARG B 1 343 ? -6 -16.578 -25.406 1 96.06 343 ARG B C 1
ATOM 7689 O O . ARG B 1 343 ? -5.766 -17.656 -24.891 1 96.06 343 ARG B O 1
ATOM 7696 N N . ALA B 1 344 ? -5.398 -16.125 -26.406 1 96.56 344 ALA B N 1
ATOM 7697 C CA . ALA B 1 344 ? -4.387 -16.938 -27.078 1 96.56 344 ALA B CA 1
ATOM 7698 C C . ALA B 1 344 ? -3.186 -17.172 -26.172 1 96.56 344 ALA B C 1
ATOM 7700 O O . ALA B 1 344 ? -2.691 -18.312 -26.078 1 96.56 344 ALA B O 1
ATOM 7701 N N . ARG B 1 345 ? -2.738 -16.156 -25.531 1 96.62 345 ARG B N 1
ATOM 7702 C CA . ARG B 1 345 ? -1.582 -16.281 -24.656 1 96.62 345 ARG B CA 1
ATOM 7703 C C . ARG B 1 345 ? -1.895 -17.172 -23.453 1 96.62 345 ARG B C 1
ATOM 7705 O O . ARG B 1 345 ? -1.05 -17.969 -23.031 1 96.62 345 ARG B O 1
ATOM 7712 N N . LEU B 1 346 ? -3.055 -17 -22.969 1 96.94 346 LEU B N 1
ATOM 7713 C CA . LEU B 1 346 ? -3.459 -17.797 -21.812 1 96.94 346 LEU B CA 1
ATOM 7714 C C . LEU B 1 346 ? -3.518 -19.281 -22.172 1 96.94 346 LEU B C 1
ATOM 7716 O O . LEU B 1 346 ? -3.088 -20.125 -21.391 1 96.94 346 LEU B O 1
ATOM 7720 N N . GLN B 1 347 ? -4.02 -19.594 -23.312 1 94.81 347 GLN B N 1
ATOM 7721 C CA . GLN B 1 347 ? -4.113 -20.984 -23.766 1 94.81 347 GLN B CA 1
ATOM 7722 C C . GLN B 1 347 ? -2.727 -21.578 -23.984 1 94.81 347 GLN B C 1
ATOM 7724 O O . GLN B 1 347 ? -2.527 -22.781 -23.766 1 94.81 347 GLN B O 1
ATOM 7729 N N . GLU B 1 348 ? -1.881 -20.766 -24.453 1 94.44 348 GLU B N 1
ATOM 7730 C CA . GLU B 1 348 ? -0.505 -21.219 -24.625 1 94.44 348 GLU B CA 1
ATOM 7731 C C . GLU B 1 348 ? 0.125 -21.578 -23.281 1 94.44 348 GLU B C 1
ATOM 7733 O O . GLU B 1 348 ? 0.844 -22.578 -23.172 1 94.44 348 GLU B O 1
ATOM 7738 N N . LEU B 1 349 ? -0.142 -20.828 -22.25 1 95.75 349 LEU B N 1
ATOM 7739 C CA . LEU B 1 349 ? 0.446 -21.016 -20.938 1 95.75 349 LEU B CA 1
ATOM 7740 C C . LEU B 1 349 ? -0.26 -22.141 -20.188 1 95.75 349 LEU B C 1
ATOM 7742 O O . LEU B 1 349 ? 0.386 -22.953 -19.516 1 95.75 349 LEU B O 1
ATOM 7746 N N . PHE B 1 350 ? -1.571 -22.125 -20.328 1 96.06 350 PHE B N 1
ATOM 7747 C CA . PHE B 1 350 ? -2.416 -23.109 -19.656 1 96.06 350 PHE B CA 1
ATOM 7748 C C . PHE B 1 350 ? -3.355 -23.781 -20.656 1 96.06 350 PHE B C 1
ATOM 7750 O O . PHE B 1 350 ? -4.488 -23.328 -20.844 1 96.06 350 PHE B O 1
ATOM 7757 N N . PRO B 1 351 ? -3.045 -24.891 -21.156 1 93.31 351 PRO B N 1
ATOM 7758 C CA . PRO B 1 351 ? -3.85 -25.547 -22.188 1 93.31 351 PRO B CA 1
ATOM 7759 C C . PRO B 1 351 ? -5.227 -25.969 -21.688 1 93.31 351 PRO B C 1
ATOM 7761 O O . PRO B 1 351 ? -6.188 -26.016 -22.453 1 93.31 351 PRO B O 1
ATOM 7764 N N . VAL B 1 352 ? -5.324 -26.281 -20.375 1 94.94 352 VAL B N 1
ATOM 7765 C CA . VAL B 1 352 ? -6.598 -26.703 -19.797 1 94.94 352 VAL B CA 1
ATOM 7766 C C . VAL B 1 352 ? -6.883 -25.906 -18.531 1 94.94 352 VAL B C 1
ATOM 7768 O O . VAL B 1 352 ? -6.113 -25.969 -17.562 1 94.94 352 VAL B O 1
ATOM 7771 N N . ILE B 1 353 ? -7.957 -25.188 -18.531 1 97.44 353 ILE B N 1
ATOM 7772 C CA . ILE B 1 353 ? -8.422 -24.453 -17.359 1 97.44 353 ILE B CA 1
ATOM 7773 C C . ILE B 1 353 ? -9.867 -24.844 -17.062 1 97.44 353 ILE B C 1
ATOM 7775 O O . ILE B 1 353 ? -10.711 -24.875 -17.953 1 97.44 353 ILE B O 1
ATOM 7779 N N . ILE B 1 354 ? -10.141 -25.125 -15.852 1 97.06 354 ILE B N 1
ATOM 7780 C CA . ILE B 1 354 ? -11.492 -25.453 -15.43 1 97.06 354 ILE B CA 1
ATOM 7781 C C . ILE B 1 354 ? -11.984 -24.438 -14.406 1 97.06 354 ILE B C 1
ATOM 7783 O O . ILE B 1 354 ? -11.375 -24.266 -13.352 1 97.06 354 ILE B O 1
ATOM 7787 N N . ASP B 1 355 ? -12.961 -23.766 -14.688 1 97.5 355 ASP B N 1
ATOM 7788 C CA . ASP B 1 355 ? -13.633 -22.875 -13.758 1 97.5 355 ASP B CA 1
ATOM 7789 C C . ASP B 1 355 ? -14.812 -23.562 -13.078 1 97.5 355 ASP B C 1
ATOM 7791 O O . ASP B 1 355 ? -15.867 -23.734 -13.68 1 97.5 355 ASP B O 1
ATOM 7795 N N . THR B 1 356 ? -14.68 -23.812 -11.852 1 96.12 356 THR B N 1
ATOM 7796 C CA . THR B 1 356 ? -15.672 -24.609 -11.148 1 96.12 356 THR B CA 1
ATOM 7797 C C . THR B 1 356 ? -17 -23.875 -11.031 1 96.12 356 THR B C 1
ATOM 7799 O O . THR B 1 356 ? -18.047 -24.484 -10.898 1 96.12 356 THR B O 1
ATOM 7802 N N . LYS B 1 357 ? -16.891 -22.547 -11.016 1 94.19 357 LYS B N 1
ATOM 7803 C CA . LYS B 1 357 ? -18.141 -21.797 -10.984 1 94.19 357 LYS B CA 1
ATOM 7804 C C . LYS B 1 357 ? -18.953 -22.031 -12.258 1 94.19 357 LYS B C 1
ATOM 7806 O O . LYS B 1 357 ? -20.172 -22.172 -12.211 1 94.19 357 LYS B O 1
ATOM 7811 N N . TYR B 1 358 ? -18.344 -22.016 -13.398 1 92.69 358 TYR B N 1
ATOM 7812 C CA . TYR B 1 358 ? -19 -22.328 -14.664 1 92.69 358 TYR B CA 1
ATOM 7813 C C . TYR B 1 358 ? -19.578 -23.734 -14.656 1 92.69 358 TYR B C 1
ATOM 7815 O O . TYR B 1 358 ? -20.734 -23.938 -15.055 1 92.69 358 TYR B O 1
ATOM 7823 N N . VAL B 1 359 ? -18.812 -24.688 -14.172 1 91.75 359 VAL B N 1
ATOM 7824 C CA . VAL B 1 359 ? -19.234 -26.094 -14.141 1 91.75 359 VAL B CA 1
ATOM 7825 C C . VAL B 1 359 ? -20.438 -26.266 -13.227 1 91.75 359 VAL B C 1
ATOM 7827 O O . VAL B 1 359 ? -21.359 -27.016 -13.539 1 91.75 359 VAL B O 1
ATOM 7830 N N . ALA B 1 360 ? -20.344 -25.562 -12.133 1 88.94 360 ALA B N 1
ATOM 7831 C CA . ALA B 1 360 ? -21.453 -25.609 -11.188 1 88.94 360 ALA B CA 1
ATOM 7832 C C . ALA B 1 360 ? -22.734 -25.078 -11.82 1 88.94 360 ALA B C 1
ATOM 7834 O O . ALA B 1 360 ? -23.828 -25.531 -11.492 1 88.94 360 ALA B O 1
ATOM 7835 N N . GLY B 1 361 ? -22.625 -24.125 -12.664 1 83.56 361 GLY B N 1
ATOM 7836 C CA . GLY B 1 361 ? -23.781 -23.531 -13.344 1 83.56 361 GLY B CA 1
ATOM 7837 C C . GLY B 1 361 ? -24.406 -24.469 -14.359 1 83.56 361 GLY B C 1
ATOM 7838 O O . GLY B 1 361 ? -25.594 -24.328 -14.672 1 83.56 361 GLY B O 1
ATOM 7839 N N . LEU B 1 362 ? -23.719 -25.391 -15 1 77.88 362 LEU B N 1
ATOM 7840 C CA . LEU B 1 362 ? -24.219 -26.344 -15.977 1 77.88 362 LEU B CA 1
ATOM 7841 C C . LEU B 1 362 ? -25.156 -27.359 -15.32 1 77.88 362 LEU B C 1
ATOM 7843 O O . LEU B 1 362 ? -26.141 -27.797 -15.922 1 77.88 362 LEU B O 1
ATOM 7847 N N . GLY B 1 363 ? -24.875 -27.891 -14.273 1 59.34 363 GLY B N 1
ATOM 7848 C CA . GLY B 1 363 ? -25.609 -28.953 -13.625 1 59.34 363 GLY B CA 1
ATOM 7849 C C . GLY B 1 363 ? -26.938 -28.5 -13.047 1 59.34 363 GLY B C 1
ATOM 7850 O O . GLY B 1 363 ? -27.891 -29.281 -12.977 1 59.34 363 GLY B O 1
ATOM 7851 N N . SER B 1 364 ? -27.078 -27.516 -12.156 1 56.72 364 SER B N 1
ATOM 7852 C CA . SER B 1 364 ? -28.25 -27.375 -11.305 1 56.72 364 SER B CA 1
ATOM 7853 C C . SER B 1 364 ? -29.031 -26.125 -11.641 1 56.72 364 SER B C 1
ATOM 7855 O O . SER B 1 364 ? -28.469 -25.016 -11.656 1 56.72 364 SER B O 1
ATOM 7857 N N . LYS B 1 365 ? -30.125 -26.266 -12.375 1 53.09 365 LYS B N 1
ATOM 7858 C CA . LYS B 1 365 ? -31.125 -25.219 -12.242 1 53.09 365 LYS B CA 1
ATOM 7859 C C . LYS B 1 365 ? -31.203 -24.703 -10.805 1 53.09 365 LYS B C 1
ATOM 7861 O O . LYS B 1 365 ? -31.797 -23.656 -10.539 1 53.09 365 LYS B O 1
ATOM 7866 N N . ARG B 1 366 ? -30.688 -25.484 -9.836 1 47.41 366 ARG B N 1
ATOM 7867 C CA . ARG B 1 366 ? -30.906 -25.281 -8.406 1 47.41 366 ARG B CA 1
ATOM 7868 C C . ARG B 1 366 ? -29.891 -24.312 -7.82 1 47.41 366 ARG B C 1
ATOM 7870 O O . ARG B 1 366 ? -30.047 -23.859 -6.684 1 47.41 366 ARG B O 1
ATOM 7877 N N . TRP B 1 367 ? -28.734 -24.078 -8.625 1 52.5 367 TRP B N 1
ATOM 7878 C CA . TRP B 1 367 ? -27.766 -23.297 -7.875 1 52.5 367 TRP B CA 1
ATOM 7879 C C . TRP B 1 367 ? -28.156 -21.828 -7.859 1 52.5 367 TRP B C 1
ATOM 7881 O O . TRP B 1 367 ? -28.016 -21.125 -8.867 1 52.5 367 TRP B O 1
ATOM 7891 N N . ALA B 1 368 ? -28.953 -21.422 -6.93 1 57.34 368 ALA B N 1
ATOM 7892 C CA . ALA B 1 368 ? -29.281 -20.016 -6.777 1 57.34 368 ALA B CA 1
ATOM 7893 C C . ALA B 1 368 ? -28.047 -19.203 -6.422 1 57.34 368 ALA B C 1
ATOM 7895 O O . ALA B 1 368 ? -27.797 -18.141 -7.004 1 57.34 368 ALA B O 1
ATOM 7896 N N . ASP B 1 369 ? -27.047 -19.922 -5.582 1 75.88 369 ASP B N 1
ATOM 7897 C CA . ASP B 1 369 ? -25.812 -19.281 -5.125 1 75.88 369 ASP B CA 1
ATOM 7898 C C . ASP B 1 369 ? -24.578 -20.109 -5.535 1 75.88 369 ASP B C 1
ATOM 7900 O O . ASP B 1 369 ? -24.422 -21.25 -5.098 1 75.88 369 ASP B O 1
ATOM 7904 N N . THR B 1 370 ? -23.781 -19.625 -6.441 1 84.12 370 THR B N 1
ATOM 7905 C CA . THR B 1 370 ? -22.641 -20.359 -6.977 1 84.12 370 THR B CA 1
ATOM 7906 C C . THR B 1 370 ? -21.344 -19.844 -6.363 1 84.12 370 THR B C 1
ATOM 7908 O O . THR B 1 370 ? -20.266 -20 -6.957 1 84.12 370 THR B O 1
ATOM 7911 N N . SER B 1 371 ? -21.453 -19.219 -5.211 1 89.06 371 SER B N 1
ATOM 7912 C CA . SER B 1 371 ? -20.25 -18.828 -4.484 1 89.06 371 SER B CA 1
ATOM 7913 C C . SER B 1 371 ? -19.453 -20.047 -4.016 1 89.06 371 SER B C 1
ATOM 7915 O O . SER B 1 371 ? -20 -21.156 -3.939 1 89.06 371 SER B O 1
ATOM 7917 N N . LEU B 1 372 ? -18.25 -19.906 -3.768 1 93.31 372 LEU B N 1
ATOM 7918 C CA . LEU B 1 372 ? -17.359 -21 -3.381 1 93.31 372 LEU B CA 1
ATOM 7919 C C . LEU B 1 372 ? -17.906 -21.75 -2.176 1 93.31 372 LEU B C 1
ATOM 7921 O O . LEU B 1 372 ? -18.016 -22.984 -2.201 1 93.31 372 LEU B O 1
ATOM 7925 N N . LYS B 1 373 ? -18.266 -20.953 -1.16 1 91.94 373 LYS B N 1
ATOM 7926 C CA . LYS B 1 373 ? -18.781 -21.547 0.069 1 91.94 373 LYS B CA 1
ATOM 7927 C C . LYS B 1 373 ? -20.094 -22.297 -0.192 1 91.94 373 LYS B C 1
ATOM 7929 O O . LYS B 1 373 ? -20.297 -23.406 0.323 1 91.94 373 LYS B O 1
ATOM 7934 N N . ALA B 1 374 ? -20.984 -21.75 -1.029 1 88.75 374 ALA B N 1
ATOM 7935 C CA . ALA B 1 374 ? -22.281 -22.344 -1.333 1 88.75 374 ALA B CA 1
ATOM 7936 C C . ALA B 1 374 ? -22.109 -23.656 -2.09 1 88.75 374 ALA B C 1
ATOM 7938 O O . ALA B 1 374 ? -22.75 -24.656 -1.766 1 88.75 374 ALA B O 1
ATOM 7939 N N . VAL B 1 375 ? -21.219 -23.688 -3.051 1 91.25 375 VAL B N 1
ATOM 7940 C CA . VAL B 1 375 ? -20.984 -24.891 -3.852 1 91.25 375 VAL B CA 1
ATOM 7941 C C . VAL B 1 375 ? -20.375 -25.984 -2.979 1 91.25 375 VAL B C 1
ATOM 7943 O O . VAL B 1 375 ? -20.734 -27.156 -3.09 1 91.25 375 VAL B O 1
ATOM 7946 N N . GLU B 1 376 ? -19.438 -25.625 -2.119 1 93.06 376 GLU B N 1
ATOM 7947 C CA . GLU B 1 376 ? -18.828 -26.594 -1.209 1 93.06 376 GLU B CA 1
ATOM 7948 C C . GLU B 1 376 ? -19.875 -27.234 -0.311 1 93.06 376 GLU B C 1
ATOM 7950 O O . GLU B 1 376 ? -19.859 -28.453 -0.099 1 93.06 376 GLU B O 1
ATOM 7955 N N . SER B 1 377 ? -20.75 -26.375 0.199 1 90.31 377 SER B N 1
ATOM 7956 C CA . SER B 1 377 ? -21.781 -26.859 1.1 1 90.31 377 SER B CA 1
ATOM 7957 C C . SER B 1 377 ? -22.719 -27.844 0.391 1 90.31 377 SER B C 1
ATOM 7959 O O . SER B 1 377 ? -23.141 -28.844 0.977 1 90.31 377 SER B O 1
ATOM 7961 N N . GLU B 1 378 ? -23 -27.578 -0.778 1 86.75 378 GLU B N 1
ATOM 7962 C CA . GLU B 1 378 ? -23.891 -28.438 -1.558 1 86.75 378 GLU B CA 1
ATOM 7963 C C . GLU B 1 378 ? -23.219 -29.781 -1.838 1 86.75 378 GLU B C 1
ATOM 7965 O O . GLU B 1 378 ? -23.906 -30.812 -1.916 1 86.75 378 GLU B O 1
ATOM 7970 N N . LEU B 1 379 ? -21.938 -29.797 -1.949 1 91 379 LEU B N 1
ATOM 7971 C CA . LEU B 1 379 ? -21.203 -31 -2.287 1 91 379 LEU B CA 1
ATOM 7972 C C . LEU B 1 379 ? -20.781 -31.75 -1.029 1 91 379 LEU B C 1
ATOM 7974 O O . LEU B 1 379 ? -20.078 -32.75 -1.109 1 91 379 LEU B O 1
ATOM 7978 N N . ALA B 1 380 ? -21.203 -31.281 0.06 1 88.62 380 ALA B N 1
ATOM 7979 C CA . ALA B 1 380 ? -20.797 -31.891 1.329 1 88.62 380 ALA B CA 1
ATOM 7980 C C . ALA B 1 380 ? -21.281 -33.344 1.418 1 88.62 380 ALA B C 1
ATOM 7982 O O . ALA B 1 380 ? -20.625 -34.156 2.043 1 88.62 380 ALA B O 1
ATOM 7983 N N . SER B 1 381 ? -22.344 -33.594 0.677 1 88.38 381 SER B N 1
ATOM 7984 C CA . SER B 1 381 ? -22.938 -34.938 0.735 1 88.38 381 SER B CA 1
ATOM 7985 C C . SER B 1 381 ? -22.25 -35.875 -0.252 1 88.38 381 SER B C 1
ATOM 7987 O O . SER B 1 381 ? -22.391 -37.094 -0.154 1 88.38 381 SER B O 1
ATOM 7989 N N . VAL B 1 382 ? -21.5 -35.281 -1.143 1 88.56 382 VAL B N 1
ATOM 7990 C CA . VAL B 1 382 ? -20.797 -36.094 -2.135 1 88.56 382 VAL B CA 1
ATOM 7991 C C . VAL B 1 382 ? -19.531 -36.688 -1.512 1 88.56 382 VAL B C 1
ATOM 7993 O O . VAL B 1 382 ? -18.609 -35.969 -1.156 1 88.56 382 VAL B O 1
ATOM 7996 N N . VAL B 1 383 ? -19.5 -38 -1.445 1 87.44 383 VAL B N 1
ATOM 7997 C CA . VAL B 1 383 ? -18.453 -38.656 -0.678 1 87.44 383 VAL B CA 1
ATOM 7998 C C . VAL B 1 383 ? -17.266 -38.969 -1.586 1 87.44 383 VAL B C 1
ATOM 8000 O O . VAL B 1 383 ? -16.109 -38.938 -1.154 1 87.44 383 VAL B O 1
ATOM 8003 N N . LEU B 1 384 ? -17.594 -39.406 -2.875 1 90.5 384 LEU B N 1
ATOM 8004 C CA . LEU B 1 384 ? -16.516 -39.75 -3.797 1 90.5 384 LEU B CA 1
ATOM 8005 C C . LEU B 1 384 ? -16.234 -38.625 -4.773 1 90.5 384 LEU B C 1
ATOM 8007 O O . LEU B 1 384 ? -17.141 -37.875 -5.156 1 90.5 384 LEU B O 1
ATOM 8011 N N . PRO B 1 385 ? -14.977 -38.438 -5.129 1 94.25 385 PRO B N 1
ATOM 8012 C CA . PRO B 1 385 ? -13.773 -39.219 -4.793 1 94.25 385 PRO B CA 1
ATOM 8013 C C . PRO B 1 385 ? -13.234 -38.875 -3.402 1 94.25 385 PRO B C 1
ATOM 8015 O O . PRO B 1 385 ? -13.523 -37.812 -2.859 1 94.25 385 PRO B O 1
ATOM 8018 N N . ASP B 1 386 ? -12.508 -39.812 -2.854 1 95.25 386 ASP B N 1
ATOM 8019 C CA . ASP B 1 386 ? -11.867 -39.625 -1.555 1 95.25 386 ASP B CA 1
ATOM 8020 C C . ASP B 1 386 ? -10.656 -38.688 -1.671 1 95.25 386 ASP B C 1
ATOM 8022 O O . ASP B 1 386 ? -9.844 -38.844 -2.58 1 95.25 386 ASP B O 1
ATOM 8026 N N . ILE B 1 387 ? -10.602 -37.75 -0.79 1 95.88 387 ILE B N 1
ATOM 8027 C CA . ILE B 1 387 ? -9.516 -36.75 -0.799 1 95.88 387 ILE B CA 1
ATOM 8028 C C . ILE B 1 387 ? -8.711 -36.875 0.496 1 95.88 387 ILE B C 1
ATOM 8030 O O . ILE B 1 387 ? -9.258 -36.688 1.588 1 95.88 387 ILE B O 1
ATOM 8034 N N . HIS B 1 388 ? -7.449 -37.125 0.362 1 95.62 388 HIS B N 1
ATOM 8035 C CA . HIS B 1 388 ? -6.555 -37.281 1.504 1 95.62 388 HIS B CA 1
ATOM 8036 C C . HIS B 1 388 ? -5.551 -36.125 1.574 1 95.62 388 HIS B C 1
ATOM 8038 O O . HIS B 1 388 ? -5.004 -35.719 0.55 1 95.62 388 HIS B O 1
ATOM 8044 N N . LEU B 1 389 ? -5.348 -35.625 2.752 1 95.81 389 LEU B N 1
ATOM 8045 C CA . LEU B 1 389 ? -4.301 -34.656 2.994 1 95.81 389 LEU B CA 1
ATOM 8046 C C . LEU B 1 389 ? -3.133 -35.281 3.75 1 95.81 389 LEU B C 1
ATOM 8048 O O . LEU B 1 389 ? -3.293 -35.719 4.891 1 95.81 389 LEU B O 1
ATOM 8052 N N . PRO B 1 390 ? -1.981 -35.344 3.113 1 94.62 390 PRO B N 1
ATOM 8053 C CA . PRO B 1 390 ? -0.82 -35.906 3.811 1 94.62 390 PRO B CA 1
ATOM 8054 C C . PRO B 1 390 ? -0.482 -35.125 5.09 1 94.62 390 PRO B C 1
ATOM 8056 O O . PRO B 1 390 ? -1.028 -34.062 5.336 1 94.62 390 PRO B O 1
ATOM 8059 N N . LEU B 1 391 ? 0.542 -35.688 5.719 1 89.81 391 LEU B N 1
ATOM 8060 C CA . LEU B 1 391 ? 1.003 -35.094 6.957 1 89.81 391 LEU B CA 1
ATOM 8061 C C . LEU B 1 391 ? 1.592 -33.688 6.688 1 89.81 391 LEU B C 1
ATOM 8063 O O . LEU B 1 391 ? 2.287 -33.5 5.691 1 89.81 391 LEU B O 1
ATOM 8067 N N . ASN B 1 392 ? 1.394 -32.656 7.379 1 89.88 392 ASN B N 1
ATOM 8068 C CA . ASN B 1 392 ? 1.912 -31.312 7.297 1 89.88 392 ASN B CA 1
ATOM 8069 C C . ASN B 1 392 ? 1.01 -30.406 6.453 1 89.88 392 ASN B C 1
ATOM 8071 O O . ASN B 1 392 ? 1.256 -29.203 6.336 1 89.88 392 ASN B O 1
ATOM 8075 N N . PHE B 1 393 ? 0.01 -31.094 5.836 1 94.62 393 PHE B N 1
ATOM 8076 C CA . PHE B 1 393 ? -0.904 -30.312 5.008 1 94.62 393 PHE B CA 1
ATOM 8077 C C . PHE B 1 393 ? -2.312 -30.328 5.59 1 94.62 393 PHE B C 1
ATOM 8079 O O . PHE B 1 393 ? -3.277 -29.984 4.906 1 94.62 393 PHE B O 1
ATOM 8086 N N . ASP B 1 394 ? -2.516 -30.688 6.844 1 89.38 394 ASP B N 1
ATOM 8087 C CA . ASP B 1 394 ? -3.838 -30.969 7.391 1 89.38 394 ASP B CA 1
ATOM 8088 C C . ASP B 1 394 ? -4.379 -29.766 8.164 1 89.38 394 ASP B C 1
ATOM 8090 O O . ASP B 1 394 ? -5.371 -29.891 8.883 1 89.38 394 ASP B O 1
ATOM 8094 N N . ARG B 1 395 ? -3.742 -28.641 8.031 1 89.81 395 ARG B N 1
ATOM 8095 C CA . ARG B 1 395 ? -4.16 -27.438 8.742 1 89.81 395 ARG B CA 1
ATOM 8096 C C . ARG B 1 395 ? -5.617 -27.109 8.438 1 89.81 395 ARG B C 1
ATOM 8098 O O . ARG B 1 395 ? -6.355 -26.672 9.328 1 89.81 395 ARG B O 1
ATOM 8105 N N . TYR B 1 396 ? -6.086 -27.359 7.215 1 91.81 396 TYR B N 1
ATOM 8106 C CA . TYR B 1 396 ? -7.387 -26.891 6.754 1 91.81 396 TYR B CA 1
ATOM 8107 C C . TYR B 1 396 ? -8.477 -27.906 7.07 1 91.81 396 TYR B C 1
ATOM 8109 O O . TYR B 1 396 ? -9.656 -27.656 6.824 1 91.81 396 TYR B O 1
ATOM 8117 N N . LEU B 1 397 ? -8.141 -29.031 7.629 1 87.94 397 LEU B N 1
ATOM 8118 C CA . LEU B 1 397 ? -9.125 -30.047 7.996 1 87.94 397 LEU B CA 1
ATOM 8119 C C . LEU B 1 397 ? -9.922 -29.609 9.219 1 87.94 397 LEU B C 1
ATOM 8121 O O . LEU B 1 397 ? -11.086 -29.984 9.375 1 87.94 397 LEU B O 1
ATOM 8125 N N . TYR B 1 398 ? -9.305 -28.703 9.938 1 85.12 398 TYR B N 1
ATOM 8126 C CA . TYR B 1 398 ? -9.906 -28.438 11.242 1 85.12 398 TYR B CA 1
ATOM 8127 C C . TYR B 1 398 ? -10.422 -27 11.305 1 85.12 398 TYR B C 1
ATOM 8129 O O . TYR B 1 398 ? -11.125 -26.625 12.25 1 85.12 398 TYR B O 1
ATOM 8137 N N . ALA B 1 399 ? -10.117 -26.234 10.406 1 86.25 399 ALA B N 1
ATOM 8138 C CA . ALA B 1 399 ? -10.539 -24.828 10.477 1 86.25 399 ALA B CA 1
ATOM 8139 C C . ALA B 1 399 ? -10.812 -24.281 9.078 1 86.25 399 ALA B C 1
ATOM 8141 O O . ALA B 1 399 ? -10 -24.438 8.172 1 86.25 399 ALA B O 1
ATOM 8142 N N . ALA B 1 400 ? -12.016 -23.672 9.016 1 86.25 400 ALA B N 1
ATOM 8143 C CA . ALA B 1 400 ? -12.352 -22.984 7.77 1 86.25 400 ALA B CA 1
ATOM 8144 C C . ALA B 1 400 ? -11.766 -21.578 7.75 1 86.25 400 ALA B C 1
ATOM 8146 O O . ALA B 1 400 ? -12.016 -20.781 8.664 1 86.25 400 ALA B O 1
ATOM 8147 N N . ASN B 1 401 ? -10.945 -21.266 6.75 1 90.94 401 ASN B N 1
ATOM 8148 C CA . ASN B 1 401 ? -10.32 -19.953 6.598 1 90.94 401 ASN B CA 1
ATOM 8149 C C . ASN B 1 401 ? -10.648 -19.328 5.246 1 90.94 401 ASN B C 1
ATOM 8151 O O . ASN B 1 401 ? -9.75 -19.016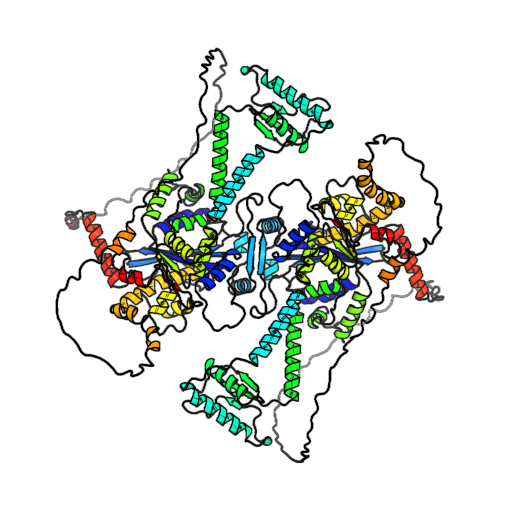 4.469 1 90.94 401 ASN B O 1
ATOM 8155 N N . TYR B 1 402 ? -11.875 -19.078 5.102 1 90 402 TYR B N 1
ATOM 8156 C CA . TYR B 1 402 ? -12.289 -18.484 3.832 1 90 402 TYR B CA 1
ATOM 8157 C C . TYR B 1 402 ? -11.602 -17.156 3.604 1 90 402 TYR B C 1
ATOM 8159 O O . TYR B 1 402 ? -11.367 -16.391 4.551 1 90 402 TYR B O 1
ATOM 8167 N N . HIS B 1 403 ? -11.258 -16.875 2.396 1 92.5 403 HIS B N 1
ATOM 8168 C CA . HIS B 1 403 ? -10.609 -15.648 1.926 1 92.5 403 HIS B CA 1
ATOM 8169 C C . HIS B 1 403 ? -9.117 -15.664 2.246 1 92.5 403 HIS B C 1
ATOM 8171 O O . HIS B 1 403 ? -8.445 -14.641 2.119 1 92.5 403 HIS B O 1
ATOM 8177 N N . GLU B 1 404 ? -8.703 -16.75 2.746 1 96.19 404 GLU B N 1
ATOM 8178 C CA . GLU B 1 404 ? -7.285 -17.094 2.635 1 96.19 404 GLU B CA 1
ATOM 8179 C C . GLU B 1 404 ? -7.004 -17.859 1.346 1 96.19 404 GLU B C 1
ATOM 8181 O O . GLU B 1 404 ? -7.676 -18.844 1.045 1 96.19 404 GLU B O 1
ATOM 8186 N N . ALA B 1 405 ? -6.031 -17.469 0.625 1 98.19 405 ALA B N 1
ATOM 8187 C CA . ALA B 1 405 ? -5.809 -18.031 -0.707 1 98.19 405 ALA B CA 1
ATOM 8188 C C . ALA B 1 405 ? -5.566 -19.531 -0.64 1 98.19 405 ALA B C 1
ATOM 8190 O O . ALA B 1 405 ? -6.09 -20.281 -1.461 1 98.19 405 ALA B O 1
ATOM 8191 N N . GLY B 1 406 ? -4.777 -19.984 0.343 1 98 406 GLY B N 1
ATOM 8192 C CA . GLY B 1 406 ? -4.516 -21.406 0.49 1 98 406 GLY B CA 1
ATOM 8193 C C . GLY B 1 406 ? -5.766 -22.219 0.759 1 98 406 GLY B C 1
ATOM 8194 O O . GLY B 1 406 ? -5.969 -23.281 0.158 1 98 406 GLY B O 1
ATOM 8195 N N . PHE B 1 407 ? -6.602 -21.797 1.604 1 97.81 407 PHE B N 1
ATOM 8196 C CA . PHE B 1 407 ? -7.832 -22.5 1.938 1 97.81 407 PHE B CA 1
ATOM 8197 C C . PHE B 1 407 ? -8.797 -22.5 0.755 1 97.81 407 PHE B C 1
ATOM 8199 O O . PHE B 1 407 ? -9.383 -23.531 0.427 1 97.81 407 PHE B O 1
ATOM 8206 N N . ASP B 1 408 ? -8.953 -21.297 0.179 1 98.06 408 ASP B N 1
ATOM 8207 C CA . ASP B 1 408 ? -9.867 -21.188 -0.958 1 98.06 408 ASP B CA 1
ATOM 8208 C C . ASP B 1 408 ? -9.414 -22.094 -2.109 1 98.06 408 ASP B C 1
ATOM 8210 O O . ASP B 1 408 ? -10.242 -22.656 -2.818 1 98.06 408 ASP B O 1
ATOM 8214 N N . SER B 1 409 ? -8.086 -22.219 -2.332 1 98.56 409 SER B N 1
ATOM 8215 C CA . SER B 1 409 ? -7.582 -23.125 -3.354 1 98.56 409 SER B CA 1
ATOM 8216 C C . SER B 1 409 ? -7.879 -24.578 -2.988 1 98.56 409 SER B C 1
ATOM 8218 O O . SER B 1 409 ? -8.141 -25.406 -3.865 1 98.56 409 SER B O 1
ATOM 8220 N N . PHE B 1 410 ? -7.801 -24.922 -1.71 1 98.19 410 PHE B N 1
ATOM 8221 C CA . PHE B 1 410 ? -8.117 -26.281 -1.243 1 98.19 410 PHE B CA 1
ATOM 8222 C C . PHE B 1 410 ? -9.578 -26.609 -1.509 1 98.19 410 PHE B C 1
ATOM 8224 O O . PHE B 1 410 ? -9.883 -27.688 -2.037 1 98.19 410 PHE B O 1
ATOM 8231 N N . VAL B 1 411 ? -10.438 -25.656 -1.156 1 97.88 411 VAL B N 1
ATOM 8232 C CA . VAL B 1 411 ? -11.867 -25.859 -1.401 1 97.88 411 VAL B CA 1
ATOM 8233 C C . VAL B 1 411 ? -12.117 -25.984 -2.902 1 97.88 411 VAL B C 1
ATOM 8235 O O . VAL B 1 411 ? -12.898 -26.844 -3.33 1 97.88 411 VAL B O 1
ATOM 8238 N N . THR B 1 412 ? -11.469 -25.141 -3.652 1 98.44 412 THR B N 1
ATOM 8239 C CA . THR B 1 412 ? -11.578 -25.219 -5.105 1 98.44 412 THR B CA 1
ATOM 8240 C C . THR B 1 412 ? -11.156 -26.594 -5.617 1 98.44 412 THR B C 1
ATOM 8242 O O . THR B 1 412 ? -11.797 -27.141 -6.512 1 98.44 412 THR B O 1
ATOM 8245 N N . ALA B 1 413 ? -10.086 -27.125 -5.098 1 98.25 413 ALA B N 1
ATOM 8246 C CA . ALA B 1 413 ? -9.625 -28.453 -5.484 1 98.25 413 ALA B CA 1
ATOM 8247 C C . ALA B 1 413 ? -10.68 -29.516 -5.168 1 98.25 413 ALA B C 1
ATOM 8249 O O . ALA B 1 413 ? -10.93 -30.406 -5.977 1 98.25 413 ALA B O 1
ATOM 8250 N N . LYS B 1 414 ? -11.25 -29.422 -3.99 1 96.81 414 LYS B N 1
ATOM 8251 C CA . LYS B 1 414 ? -12.305 -30.344 -3.594 1 96.81 414 LYS B CA 1
ATOM 8252 C C . LYS B 1 414 ? -13.469 -30.312 -4.59 1 96.81 414 LYS B C 1
ATOM 8254 O O . LYS B 1 414 ? -13.945 -31.359 -5.027 1 96.81 414 LYS B O 1
ATOM 8259 N N . ILE B 1 415 ? -13.828 -29.125 -4.898 1 96.5 415 ILE B N 1
ATOM 8260 C CA . ILE B 1 415 ? -14.938 -28.938 -5.836 1 96.5 415 ILE B CA 1
ATOM 8261 C C . ILE B 1 415 ? -14.531 -29.453 -7.215 1 96.5 415 ILE B C 1
ATOM 8263 O O . ILE B 1 415 ? -15.328 -30.094 -7.906 1 96.5 415 ILE B O 1
ATOM 8267 N N . GLY B 1 416 ? -13.312 -29.172 -7.637 1 96.31 416 GLY B N 1
ATOM 8268 C CA . GLY B 1 416 ? -12.805 -29.625 -8.93 1 96.31 416 GLY B CA 1
ATOM 8269 C C . GLY B 1 416 ? -12.766 -31.125 -9.07 1 96.31 416 GLY B C 1
ATOM 8270 O O . GLY B 1 416 ? -12.781 -31.656 -10.188 1 96.31 416 GLY B O 1
ATOM 8271 N N . LEU B 1 417 ? -12.727 -31.828 -7.961 1 96.12 417 LEU B N 1
ATOM 8272 C CA . LEU B 1 417 ? -12.742 -33.281 -7.965 1 96.12 417 LEU B CA 1
ATOM 8273 C C . LEU B 1 417 ? -14.164 -33.812 -7.93 1 96.12 417 LEU B C 1
ATOM 8275 O O . LEU B 1 417 ? -14.531 -34.688 -8.734 1 96.12 417 LEU B O 1
ATOM 8279 N N . LYS B 1 418 ? -14.992 -33.25 -7.133 1 94.06 418 LYS B N 1
ATOM 8280 C CA . LYS B 1 418 ? -16.297 -33.812 -6.844 1 94.06 418 LYS B CA 1
ATOM 8281 C C . LYS B 1 418 ? -17.312 -33.469 -7.934 1 94.06 418 LYS B C 1
ATOM 8283 O O . LYS B 1 418 ? -18.156 -34.281 -8.305 1 94.06 418 LYS B O 1
ATOM 8288 N N . LEU B 1 419 ? -17.188 -32.281 -8.359 1 90.94 419 LEU B N 1
ATOM 8289 C CA . LEU B 1 419 ? -18.203 -31.781 -9.297 1 90.94 419 LEU B CA 1
ATOM 8290 C C . LEU B 1 419 ? -18.141 -32.562 -10.609 1 90.94 419 LEU B C 1
ATOM 8292 O O . LEU B 1 419 ? -19.156 -33.031 -11.102 1 90.94 419 LEU B O 1
ATOM 8296 N N . PRO B 1 420 ? -17 -32.656 -11.297 1 89.25 420 PRO B N 1
ATOM 8297 C CA . PRO B 1 420 ? -16.938 -33.438 -12.531 1 89.25 420 PRO B CA 1
ATOM 8298 C C . PRO B 1 420 ? -17.344 -34.906 -12.312 1 89.25 420 PRO B C 1
ATOM 8300 O O . PRO B 1 420 ? -18 -35.5 -13.18 1 89.25 420 PRO B O 1
ATOM 8303 N N . ALA B 1 421 ? -16.938 -35.438 -11.188 1 86.56 421 ALA B N 1
ATOM 8304 C CA . ALA B 1 421 ? -17.297 -36.812 -10.875 1 86.56 421 ALA B CA 1
ATOM 8305 C C . ALA B 1 421 ? -18.812 -36.969 -10.773 1 86.56 421 ALA B C 1
ATOM 8307 O O . ALA B 1 421 ? -19.391 -37.938 -11.297 1 86.56 421 ALA B O 1
ATOM 8308 N N . LYS B 1 422 ? -19.391 -36.062 -10.125 1 85.12 422 LYS B N 1
ATOM 8309 C CA . LYS B 1 422 ? -20.844 -36.062 -9.977 1 85.12 422 LYS B CA 1
ATOM 8310 C C . LYS B 1 422 ? -21.547 -35.906 -11.328 1 85.12 422 LYS B C 1
ATOM 8312 O O . LYS B 1 422 ? -22.5 -36.594 -11.625 1 85.12 422 LYS B O 1
ATOM 8317 N N . LEU B 1 423 ? -21.078 -34.969 -12.07 1 83.69 423 LEU B N 1
ATOM 8318 C CA . LEU B 1 423 ? -21.672 -34.688 -13.375 1 83.69 423 LEU B CA 1
ATOM 8319 C C . LEU B 1 423 ? -21.578 -35.906 -14.281 1 83.69 423 LEU B C 1
ATOM 8321 O O . LEU B 1 423 ? -22.516 -36.219 -15.023 1 83.69 423 LEU B O 1
ATOM 8325 N N . LYS B 1 424 ? -20.484 -36.562 -14.281 1 82.44 424 LYS B N 1
ATOM 8326 C CA . LYS B 1 424 ? -20.297 -37.75 -15.102 1 82.44 424 LYS B CA 1
ATOM 8327 C C . LYS B 1 424 ? -21.25 -38.875 -14.664 1 82.44 424 LYS B C 1
ATOM 8329 O O . LYS B 1 424 ? -21.781 -39.594 -15.508 1 82.44 424 LYS B O 1
ATOM 8334 N N . ARG B 1 425 ? -21.438 -38.969 -13.445 1 77.56 425 ARG B N 1
ATOM 8335 C CA . ARG B 1 425 ? -22.344 -40 -12.914 1 77.56 425 ARG B CA 1
ATOM 8336 C C . ARG B 1 425 ? -23.781 -39.688 -13.305 1 77.56 425 ARG B C 1
ATOM 8338 O O . ARG B 1 425 ? -24.547 -40.625 -13.617 1 77.56 425 ARG B O 1
ATOM 8345 N N . GLU B 1 426 ? -24.062 -38.344 -13.211 1 73.5 426 GLU B N 1
ATOM 8346 C CA . GLU B 1 426 ? -25.422 -37.938 -13.539 1 73.5 426 GLU B CA 1
ATOM 8347 C C . GLU B 1 426 ? -25.656 -37.938 -15.047 1 73.5 426 GLU B C 1
ATOM 8349 O O . GLU B 1 426 ? -26.781 -38.125 -15.508 1 73.5 426 GLU B O 1
ATOM 8354 N N . GLN B 1 427 ? -24.828 -37.25 -16.031 1 61.53 427 GLN B N 1
ATOM 8355 C CA . GLN B 1 427 ? -24.938 -37.094 -17.484 1 61.53 427 GLN B CA 1
ATOM 8356 C C . GLN B 1 427 ? -24.875 -38.469 -18.188 1 61.53 427 GLN B C 1
ATOM 8358 O O . GLN B 1 427 ? -24.859 -38.531 -19.406 1 61.53 427 GLN B O 1
ATOM 8363 N N . LYS B 1 428 ? -24.688 -39.5 -17.688 1 51.38 428 LYS B N 1
ATOM 8364 C CA . LYS B 1 428 ? -25.078 -40.562 -18.625 1 51.38 428 LYS B CA 1
ATOM 8365 C C . LYS B 1 428 ? -26.125 -40.062 -19.609 1 51.38 428 LYS B C 1
ATOM 8367 O O . LYS B 1 428 ? -26.219 -40.562 -20.734 1 51.38 428 LYS B O 1
ATOM 8372 N N . ASP B 1 429 ? -26.906 -38.875 -19.484 1 40.03 429 ASP B N 1
ATOM 8373 C CA . ASP B 1 429 ? -27.75 -38.25 -20.5 1 40.03 429 ASP B CA 1
ATOM 8374 C C . ASP B 1 429 ? -27.094 -37 -21.062 1 40.03 429 ASP B C 1
ATOM 8376 O O . ASP B 1 429 ? -27.531 -35.875 -20.766 1 40.03 429 ASP B O 1
ATOM 8380 N N . VAL B 1 430 ? -25.859 -36.531 -21.141 1 46.91 430 VAL B N 1
ATOM 8381 C CA . VAL B 1 430 ? -25.031 -35.406 -21.594 1 46.91 430 VAL B CA 1
ATOM 8382 C C . VAL B 1 430 ? -25.594 -34.875 -22.906 1 46.91 430 VAL B C 1
ATOM 8384 O O . VAL B 1 430 ? -25.391 -33.688 -23.219 1 46.91 430 VAL B O 1
ATOM 8387 N N . GLU B 1 431 ? -26.078 -35.594 -23.688 1 46.47 431 GLU B N 1
ATOM 8388 C CA . GLU B 1 431 ? -26.781 -35.125 -24.875 1 46.47 431 GLU B CA 1
ATOM 8389 C C . GLU B 1 431 ? -27.812 -34.062 -24.516 1 46.47 431 GLU B C 1
ATOM 8391 O O . GLU B 1 431 ? -28.062 -33.125 -25.297 1 46.47 431 GLU B O 1
ATOM 8396 N N . SER B 1 432 ? -28.328 -34.094 -23.359 1 45.81 432 SER B N 1
ATOM 8397 C CA . SER B 1 432 ? -29.359 -33.156 -22.953 1 45.81 432 SER B CA 1
ATOM 8398 C C . SER B 1 432 ? -28.75 -31.828 -22.469 1 45.81 432 SER B C 1
ATOM 8400 O O . SER B 1 432 ? -29.422 -30.797 -22.438 1 45.81 432 SER B O 1
ATOM 8402 N N . LEU B 1 433 ? -27.578 -31.797 -21.969 1 44.91 433 LEU B N 1
ATOM 8403 C CA . LEU B 1 433 ? -26.938 -30.594 -21.453 1 44.91 433 LEU B CA 1
ATOM 8404 C C . LEU B 1 433 ? -26.516 -29.688 -22.594 1 44.91 433 LEU B C 1
ATOM 8406 O O . LEU B 1 433 ? -26.578 -28.453 -22.484 1 44.91 433 LEU B O 1
ATOM 8410 N N . VAL B 1 434 ? -25.953 -30.203 -23.656 1 44.31 434 VAL B N 1
ATOM 8411 C CA . VAL B 1 434 ? -25.578 -29.438 -24.844 1 44.31 434 VAL B CA 1
ATOM 8412 C C . VAL B 1 434 ? -26.812 -28.875 -25.531 1 44.31 434 VAL B C 1
ATOM 8414 O O . VAL B 1 434 ? -26.781 -27.781 -26.094 1 44.31 434 VAL B O 1
ATOM 8417 N N . LYS B 1 435 ? -28 -29.562 -25.625 1 42.16 435 LYS B N 1
ATOM 8418 C CA . LYS B 1 435 ? -29.203 -29.094 -26.297 1 42.16 435 LYS B CA 1
ATOM 8419 C C . LYS B 1 435 ? -29.875 -27.969 -25.5 1 42.16 435 LYS B C 1
ATOM 8421 O O . LYS B 1 435 ? -30.641 -27.188 -26.047 1 42.16 435 LYS B O 1
ATOM 8426 N N . GLY B 1 436 ? -29.781 -27.922 -24.203 1 37.03 436 GLY B N 1
ATOM 8427 C CA . GLY B 1 436 ? -30.469 -26.906 -23.422 1 37.03 436 GLY B CA 1
ATOM 8428 C C . GLY B 1 436 ? -29.844 -25.531 -23.547 1 37.03 436 GLY B C 1
ATOM 8429 O O . GLY B 1 436 ? -30.469 -24.531 -23.188 1 37.03 436 GLY B O 1
ATOM 8430 N N . THR B 1 437 ? -28.562 -25.406 -23.641 1 37.56 437 THR B N 1
ATOM 8431 C CA . THR B 1 437 ? -28.031 -24.062 -23.797 1 37.56 437 THR B CA 1
ATOM 8432 C C . THR B 1 437 ? -28.406 -23.484 -25.156 1 37.56 437 THR B C 1
ATOM 8434 O O . THR B 1 437 ? -28.219 -22.297 -25.406 1 37.56 437 THR B O 1
ATOM 8437 N N . GLY B 1 438 ? -28.734 -24.344 -26.172 1 34.22 438 GLY B N 1
ATOM 8438 C CA . GLY B 1 438 ? -29.141 -23.844 -27.469 1 34.22 438 GLY B CA 1
ATOM 8439 C C . GLY B 1 438 ? -30.516 -23.203 -27.469 1 34.22 438 GLY B C 1
ATOM 8440 O O . GLY B 1 438 ? -30.906 -22.562 -28.453 1 34.22 438 GLY B O 1
ATOM 8441 N N . GLY B 1 439 ? -31.5 -23.703 -26.594 1 31.95 439 GLY B N 1
ATOM 8442 C CA . GLY B 1 439 ? -32.875 -23.281 -26.719 1 31.95 439 GLY B CA 1
ATOM 8443 C C . GLY B 1 439 ? -33.094 -21.828 -26.312 1 31.95 439 GLY B C 1
ATOM 8444 O O . GLY B 1 439 ? -34.219 -21.312 -26.422 1 31.95 439 GLY B O 1
ATOM 8445 N N . ILE B 1 440 ? -32.312 -21.297 -25.422 1 32.16 440 ILE B N 1
ATOM 8446 C CA . ILE B 1 440 ? -32.781 -19.969 -25.031 1 32.16 440 ILE B CA 1
ATOM 8447 C C . ILE B 1 440 ? -32.594 -19.016 -26.219 1 32.16 440 ILE B C 1
ATOM 8449 O O . ILE B 1 440 ? -33.188 -17.922 -26.234 1 32.16 440 ILE B O 1
ATOM 8453 N N . ILE B 1 441 ? -31.656 -19.297 -27.141 1 29.78 441 ILE B N 1
ATOM 8454 C CA . ILE B 1 441 ? -31.609 -18.219 -28.141 1 29.78 441 ILE B CA 1
ATOM 8455 C C . ILE B 1 441 ? -32.781 -18.359 -29.094 1 29.78 441 ILE B C 1
ATOM 8457 O O . ILE B 1 441 ? -33.188 -17.391 -29.719 1 29.78 441 ILE B O 1
ATOM 8461 N N . GLN B 1 442 ? -33.156 -19.656 -29.422 1 28.52 442 GLN B N 1
ATOM 8462 C CA . GLN B 1 442 ? -33.906 -19.672 -30.672 1 28.52 442 GLN B CA 1
ATOM 8463 C C . GLN B 1 442 ? -35.344 -19.234 -30.422 1 28.52 442 GLN B C 1
ATOM 8465 O O . GLN B 1 442 ? -36.094 -18.938 -31.375 1 28.52 442 GLN B O 1
ATOM 8470 N N . GLU B 1 443 ? -35.844 -19.5 -29.188 1 26.61 443 GLU B N 1
ATOM 8471 C CA . GLU B 1 443 ? -37.312 -19.562 -29.344 1 26.61 443 GLU B CA 1
ATOM 8472 C C . GLU B 1 443 ? -37.875 -18.188 -29.688 1 26.61 443 GLU B C 1
ATOM 8474 O O . GLU B 1 443 ? -39.031 -18.078 -30.109 1 26.61 443 GLU B O 1
ATOM 8479 N N . SER B 1 444 ? -37.25 -17.141 -29.125 1 25.38 444 SER B N 1
ATOM 8480 C CA . SER B 1 444 ? -38.25 -16.094 -29.109 1 25.38 444 SER B CA 1
ATOM 8481 C C . SER B 1 444 ? -38.594 -15.625 -30.516 1 25.38 444 SER B C 1
ATOM 8483 O O . SER B 1 444 ? -39.375 -14.695 -30.703 1 25.38 444 SER B O 1
ATOM 8485 N N . ALA B 1 445 ? -37.625 -15.93 -31.406 1 26.62 445 ALA B N 1
ATOM 8486 C CA . ALA B 1 445 ? -37.969 -15.18 -32.625 1 26.62 445 ALA B CA 1
ATOM 8487 C C . ALA B 1 445 ? -39.25 -15.742 -33.281 1 26.62 445 ALA B C 1
ATOM 8489 O O . ALA B 1 445 ? -39.594 -15.344 -34.375 1 26.62 445 ALA B O 1
ATOM 8490 N N . SER B 1 446 ? -39.75 -16.859 -32.812 1 23.08 446 SER B N 1
ATOM 8491 C CA . SER B 1 446 ? -40.625 -17.516 -33.781 1 23.08 446 SER B CA 1
ATOM 8492 C C . SER B 1 446 ? -41.906 -16.703 -34 1 23.08 446 SER B C 1
ATOM 8494 O O . SER B 1 446 ? -42.781 -17.109 -34.781 1 23.08 446 SER B O 1
ATOM 8496 N N . GLY B 1 447 ? -42.37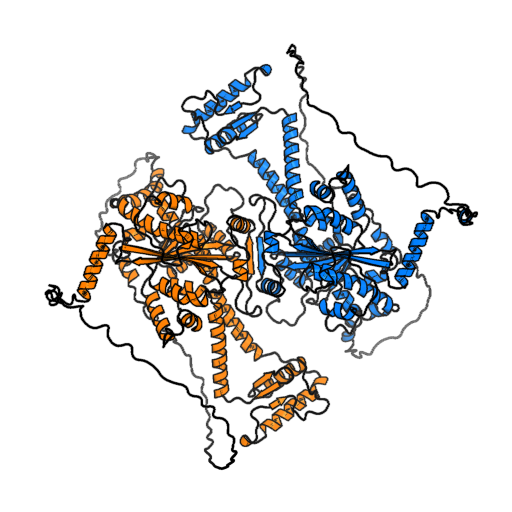5 -15.852 -33.031 1 20.8 447 GLY B N 1
ATOM 8497 C CA . GLY B 1 447 ? -43.812 -15.93 -33.219 1 20.8 447 GLY B CA 1
ATOM 8498 C C . GLY B 1 447 ? -44.25 -15.43 -34.562 1 20.8 447 GLY B C 1
ATOM 8499 O O . GLY B 1 447 ? -45.219 -15.938 -35.125 1 20.8 447 GLY B O 1
ATOM 8500 N N . ILE B 1 448 ? -44.094 -14.062 -34.781 1 21.98 448 ILE B N 1
ATOM 8501 C CA . ILE B 1 448 ? -45.219 -13.461 -35.5 1 21.98 448 ILE B CA 1
ATOM 8502 C C . ILE B 1 448 ? -45.188 -13.852 -36.969 1 21.98 448 ILE B C 1
ATOM 8504 O O . ILE B 1 448 ? -44.219 -13.539 -37.656 1 21.98 448 ILE B O 1
ATOM 8508 N N . SER B 1 449 ? -45.75 -15 -37.375 1 20.48 449 SER B N 1
ATOM 8509 C CA . SER B 1 449 ? -46.094 -15.555 -38.656 1 20.48 449 SER B CA 1
ATOM 8510 C C . SER B 1 449 ? -46.781 -14.516 -39.562 1 20.48 449 SER B C 1
ATOM 8512 O O . SER B 1 449 ? -47.969 -14.234 -39.375 1 20.48 449 SER B O 1
ATOM 8514 N N . GLY B 1 450 ? -46.281 -13.203 -39.594 1 18.41 450 GLY B N 1
ATOM 8515 C CA . GLY B 1 450 ? -47.125 -12.531 -40.594 1 18.41 450 GLY B CA 1
ATOM 8516 C C . GLY B 1 450 ? -47.188 -13.273 -41.906 1 18.41 450 GLY B C 1
ATOM 8517 O O . GLY B 1 450 ? -46.219 -13.977 -42.281 1 18.41 450 GLY B O 1
ATOM 8518 N N . LYS B 1 451 ? -48.438 -13.43 -42.5 1 20.3 451 LYS B N 1
ATOM 8519 C CA . LYS B 1 451 ? -49.031 -14.07 -43.656 1 20.3 451 LYS B CA 1
ATOM 8520 C C . LYS B 1 451 ? -48.438 -13.492 -44.938 1 20.3 451 LYS B C 1
ATOM 8522 O O . LYS B 1 451 ? -48.781 -12.375 -45.344 1 20.3 451 LYS B O 1
ATOM 8527 N N . GLY B 1 452 ? -47.094 -13.562 -45.156 1 16.58 452 GLY B N 1
ATOM 8528 C CA . GLY B 1 452 ? -46.844 -13.023 -46.5 1 16.58 452 GLY B CA 1
ATOM 8529 C C . GLY B 1 452 ? -47.719 -13.688 -47.531 1 16.58 452 GLY B C 1
ATOM 8530 O O . GLY B 1 452 ? -48.25 -14.781 -47.344 1 16.58 452 GLY B O 1
ATOM 8531 N N . ALA B 1 453 ? -48.312 -12.844 -48.562 1 17.25 453 ALA B N 1
ATOM 8532 C CA . ALA B 1 453 ? -48.875 -13.031 -49.875 1 17.25 453 ALA B CA 1
ATOM 8533 C C . ALA B 1 453 ? -48.125 -14.094 -50.656 1 17.25 453 ALA B C 1
ATOM 8535 O O . ALA B 1 453 ? -47 -14.445 -50.312 1 17.25 453 ALA B O 1
ATOM 8536 N N . ASP B 1 454 ? -48.344 -14.156 -52 1 16.12 454 ASP B N 1
ATOM 8537 C CA . ASP B 1 454 ? -48.594 -15.109 -53.094 1 16.12 454 ASP B CA 1
ATOM 8538 C C . ASP B 1 454 ? -47.281 -15.68 -53.625 1 16.12 454 ASP B C 1
ATOM 8540 O O . ASP B 1 454 ? -47.219 -16.844 -54.031 1 16.12 454 ASP B O 1
ATOM 8544 N N . GLN B 1 455 ? -46.219 -14.852 -53.844 1 16.92 455 GLN B N 1
ATOM 8545 C CA . GLN B 1 455 ? -45.875 -15.039 -55.25 1 16.92 455 GLN B CA 1
ATOM 8546 C C . GLN B 1 455 ? -45.188 -16.375 -55.5 1 16.92 455 GLN B C 1
ATOM 8548 O O . GLN B 1 455 ? -44.656 -16.984 -54.562 1 16.92 455 GLN B O 1
ATOM 8553 N N . PRO B 1 456 ? -44.469 -16.438 -56.719 1 17.33 456 PRO B N 1
ATOM 8554 C CA . PRO B 1 456 ? -44.312 -17.516 -57.719 1 17.33 456 PRO B CA 1
ATOM 8555 C C . PRO B 1 456 ? -43.281 -18.547 -57.312 1 17.33 456 PRO B C 1
ATOM 8557 O O . PRO B 1 456 ? -42.406 -18.266 -56.469 1 17.33 456 PRO B O 1
ATOM 8560 N N . ALA B 1 457 ? -43.344 -19.672 -57.906 1 15.84 457 ALA B N 1
ATOM 8561 C CA . ALA B 1 457 ? -42.969 -21.078 -57.875 1 15.84 457 ALA B CA 1
ATOM 8562 C C . ALA B 1 457 ? -41.469 -21.234 -58.188 1 15.84 457 ALA B C 1
ATOM 8564 O O . ALA B 1 457 ? -41.031 -22.344 -58.5 1 15.84 457 ALA B O 1
ATOM 8565 N N . LYS B 1 458 ? -40.625 -20.188 -58.094 1 15.77 458 LYS B N 1
ATOM 8566 C CA . LYS B 1 458 ? -39.625 -20.609 -59.062 1 15.77 458 LYS B CA 1
ATOM 8567 C C . LYS B 1 458 ? -39.031 -21.969 -58.688 1 15.77 458 LYS B C 1
ATOM 8569 O O . LYS B 1 458 ? -38.969 -22.312 -57.5 1 15.77 458 LYS B 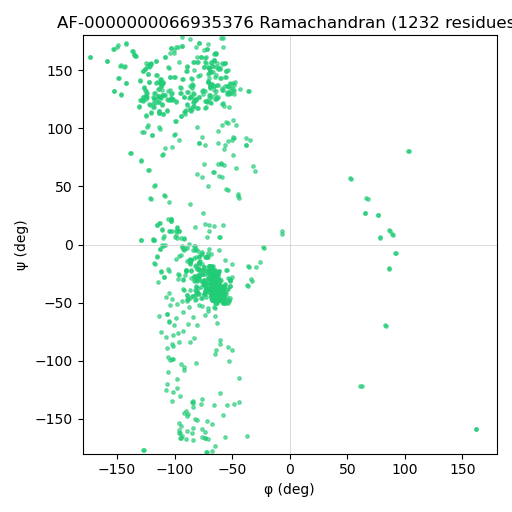O 1
ATOM 8574 N N . GLU B 1 459 ? -38.25 -22.578 -59.594 1 15.32 459 GLU B N 1
ATOM 8575 C CA . GLU B 1 459 ? -37.875 -23.891 -60.125 1 15.32 459 GLU B CA 1
ATOM 8576 C C . GLU B 1 459 ? -36.906 -24.578 -59.156 1 15.32 459 GLU B C 1
ATOM 8578 O O . GLU B 1 459 ? -36.375 -23.969 -58.219 1 15.32 459 GLU B O 1
ATOM 8583 N N . THR B 1 460 ? -35.875 -25.188 -59.719 1 15.54 460 THR B N 1
ATOM 8584 C CA . THR B 1 460 ? -35.594 -26.609 -59.938 1 15.54 460 THR B CA 1
ATOM 8585 C C . THR B 1 460 ? -34.562 -27.109 -58.938 1 15.54 460 THR B C 1
ATOM 8587 O O . THR B 1 460 ? -34.688 -28.203 -58.406 1 15.54 460 THR B O 1
ATOM 8590 N N . LYS B 1 461 ? -33.344 -26.359 -58.844 1 15.65 461 LYS B N 1
ATOM 8591 C CA . LYS B 1 461 ? -32.219 -27.203 -59.25 1 15.65 461 LYS B CA 1
ATOM 8592 C C . LYS B 1 461 ? -31.719 -28.062 -58.062 1 15.65 461 LYS B C 1
ATOM 8594 O O . LYS B 1 461 ? -31.594 -27.562 -56.938 1 15.65 461 LYS B O 1
ATOM 8599 N N . ALA B 1 462 ? -31.438 -29.375 -58.156 1 15.76 462 ALA B N 1
ATOM 8600 C CA . ALA B 1 462 ? -31.25 -30.656 -57.469 1 15.76 462 ALA B CA 1
ATOM 8601 C C . ALA B 1 462 ? -29.875 -30.75 -56.844 1 15.76 462 ALA B C 1
ATOM 8603 O O . ALA B 1 462 ? -29.594 -31.656 -56.062 1 15.76 462 ALA B O 1
ATOM 8604 N N . GLY B 1 463 ? -28.906 -29.766 -57.031 1 15.78 463 GLY B N 1
ATOM 8605 C CA . GLY B 1 463 ? -27.703 -30.562 -57.25 1 15.78 463 GLY B CA 1
ATOM 8606 C C . GLY B 1 463 ? -27.281 -31.359 -56.031 1 15.78 463 GLY B C 1
ATOM 8607 O O . GLY B 1 463 ? -27.875 -31.219 -54.969 1 15.78 463 GLY B O 1
ATOM 8608 N N . GLN B 1 464 ? -25.844 -31.406 -55.719 1 16.28 464 GLN B N 1
ATOM 8609 C CA . GLN B 1 464 ? -24.797 -32.438 -55.656 1 16.28 464 GLN B CA 1
ATOM 8610 C C . GLN B 1 464 ? -24.547 -32.844 -54.188 1 16.28 464 GLN B C 1
ATOM 8612 O O . GLN B 1 464 ? -24.828 -32.062 -53.281 1 16.28 464 GLN B O 1
ATOM 8617 N N . ASP B 1 465 ? -23.859 -33.969 -53.844 1 16.58 465 ASP B N 1
ATOM 8618 C CA . ASP B 1 465 ? -23.703 -35.188 -53.031 1 16.58 465 ASP B CA 1
ATOM 8619 C C . ASP B 1 465 ? -22.781 -34.938 -51.844 1 16.58 465 ASP B C 1
ATOM 8621 O O . ASP B 1 465 ? -22.844 -35.656 -50.844 1 16.58 465 ASP B O 1
ATOM 8625 N N . GLY B 1 466 ? -21.719 -33.969 -51.875 1 16.69 466 GLY B N 1
ATOM 8626 C CA . GLY B 1 466 ? -20.453 -34.562 -51.469 1 16.69 466 GLY B CA 1
ATOM 8627 C C . GLY B 1 466 ? -20.344 -34.875 -50 1 16.69 466 GLY B C 1
ATOM 8628 O O . GLY B 1 466 ? -21.219 -34.469 -49.219 1 16.69 466 GLY B O 1
ATOM 8629 N N . HIS B 1 467 ? -18.938 -34.875 -49.344 1 17.45 467 HIS B N 1
ATOM 8630 C CA . HIS B 1 467 ? -17.953 -35.688 -48.625 1 17.45 467 HIS B CA 1
ATOM 8631 C C . HIS B 1 467 ? -17.828 -35.281 -47.156 1 17.45 467 HIS B C 1
ATOM 8633 O O . HIS B 1 467 ? -17.453 -34.125 -46.875 1 17.45 467 HIS B O 1
ATOM 8639 N N . MET B 1 468 ? -18.625 -35.688 -46.219 1 17.84 468 MET B N 1
ATOM 8640 C CA . MET B 1 468 ? -18.781 -35.281 -44.844 1 17.84 468 MET B CA 1
ATOM 8641 C C . MET B 1 468 ? -17.609 -35.75 -44 1 17.84 468 MET B C 1
ATOM 8643 O O . MET B 1 468 ? -17.672 -35.719 -42.75 1 17.84 468 MET B O 1
ATOM 8647 N N . GLN B 1 469 ? -16.469 -36.344 -44.406 1 18.31 469 GLN B N 1
ATOM 8648 C CA . GLN B 1 469 ? -15.898 -37.344 -43.531 1 18.31 469 GLN B CA 1
ATOM 8649 C C . GLN B 1 469 ? -15.258 -36.688 -42.312 1 18.31 469 GLN B C 1
ATOM 8651 O O . GLN B 1 469 ? -15.414 -37.188 -41.188 1 18.31 469 GLN B O 1
ATOM 8656 N N . GLY B 1 470 ? -14.188 -35.75 -42.312 1 19.02 470 GLY B N 1
ATOM 8657 C CA . GLY B 1 470 ? -12.875 -35.938 -41.688 1 19.02 470 GLY B CA 1
ATOM 8658 C C . GLY B 1 470 ? -12.789 -35.375 -40.281 1 19.02 470 GLY B C 1
ATOM 8659 O O . GLY B 1 470 ? -11.711 -35.344 -39.688 1 19.02 470 GLY B O 1
ATOM 8660 N N . MET B 1 471 ? -13.742 -34.844 -39.531 1 19.8 471 MET B N 1
ATOM 8661 C CA . MET B 1 471 ? -13.359 -33.844 -38.531 1 19.8 471 MET B CA 1
ATOM 8662 C C . MET B 1 471 ? -12.898 -34.531 -37.25 1 19.8 471 MET B C 1
ATOM 8664 O O . MET B 1 471 ? -12.688 -33.844 -36.25 1 19.8 471 MET B O 1
ATOM 8668 N N . THR B 1 472 ? -12.961 -35.844 -37.094 1 22.41 472 THR B N 1
ATOM 8669 C CA . THR B 1 472 ? -12.859 -36.406 -35.75 1 22.41 472 THR B CA 1
ATOM 8670 C C . THR B 1 472 ? -11.461 -36.188 -35.188 1 22.41 472 THR B C 1
ATOM 8672 O O . THR B 1 472 ? -11.25 -36.375 -34 1 22.41 472 THR B O 1
ATOM 8675 N N . GLN B 1 473 ? -10.359 -36.094 -35.969 1 24.91 473 GLN B N 1
ATOM 8676 C CA . GLN B 1 473 ? -9.016 -36.469 -35.562 1 24.91 473 GLN B CA 1
ATOM 8677 C C . GLN B 1 473 ? -8.414 -35.406 -34.625 1 24.91 473 GLN B C 1
ATOM 8679 O O . GLN B 1 473 ? -7.312 -35.594 -34.094 1 24.91 473 GLN B O 1
ATOM 8684 N N . THR B 1 474 ? -9.039 -34.25 -34.375 1 26.34 474 THR B N 1
ATOM 8685 C CA . THR B 1 474 ? -8.172 -33.156 -33.938 1 26.34 474 THR B CA 1
ATOM 8686 C C . THR B 1 474 ? -7.902 -33.25 -32.438 1 26.34 474 THR B C 1
ATOM 8688 O O . THR B 1 474 ? -6.945 -32.656 -31.938 1 26.34 474 THR B O 1
ATOM 8691 N N . LEU B 1 475 ? -8.906 -33.781 -31.688 1 28.09 475 LEU B N 1
ATOM 8692 C CA . LEU B 1 475 ? -8.648 -33.625 -30.266 1 28.09 475 LEU B CA 1
ATOM 8693 C C . LEU B 1 475 ? -7.445 -34.469 -29.828 1 28.09 475 LEU B C 1
ATOM 8695 O O . LEU B 1 475 ? -6.691 -34.062 -28.938 1 28.09 475 LEU B O 1
ATOM 8699 N N . VAL B 1 476 ? -7.336 -35.781 -30.5 1 28.58 476 VAL B N 1
ATOM 8700 C CA . VAL B 1 476 ? -6.277 -36.688 -30.047 1 28.58 476 VAL B CA 1
ATOM 8701 C C . VAL B 1 476 ? -4.914 -36.031 -30.297 1 28.58 476 VAL B C 1
ATOM 8703 O O . VAL B 1 476 ? -3.969 -36.281 -29.531 1 28.58 476 VAL B O 1
ATOM 8706 N N . ASN B 1 477 ? -4.883 -35.406 -31.516 1 29.97 477 ASN B N 1
ATOM 8707 C CA . ASN B 1 477 ? -3.551 -34.969 -31.938 1 29.97 477 ASN B CA 1
ATOM 8708 C C . ASN B 1 477 ? -3.002 -33.906 -30.984 1 29.97 477 ASN B C 1
ATOM 8710 O O . ASN B 1 477 ? -1.838 -33.531 -31.094 1 29.97 477 ASN B O 1
ATOM 8714 N N . ILE B 1 478 ? -4.047 -33.219 -30.406 1 30.14 478 ILE B N 1
ATOM 8715 C CA . ILE B 1 478 ? -3.512 -32.094 -29.672 1 30.14 478 ILE B CA 1
ATOM 8716 C C . ILE B 1 478 ? -2.648 -32.562 -28.516 1 30.14 478 ILE B C 1
ATOM 8718 O O . ILE B 1 478 ? -1.752 -31.859 -28.047 1 30.14 478 ILE B O 1
ATOM 8722 N N . ILE B 1 479 ? -3.078 -33.781 -27.984 1 29.86 479 ILE B N 1
ATOM 8723 C CA . ILE B 1 479 ? -2.305 -34.094 -26.797 1 29.86 479 ILE B CA 1
ATOM 8724 C C . ILE B 1 479 ? -0.875 -34.469 -27.188 1 29.86 479 ILE B C 1
ATOM 8726 O O . ILE B 1 479 ? 0.045 -34.375 -26.375 1 29.86 479 ILE B O 1
ATOM 8730 N N . LYS B 1 480 ? -0.752 -35.312 -28.391 1 26.38 480 LYS B N 1
ATOM 8731 C CA . LYS B 1 480 ? 0.575 -35.875 -28.625 1 26.38 480 LYS B CA 1
ATOM 8732 C C . LYS B 1 480 ? 1.528 -34.812 -29.172 1 26.38 480 LYS B C 1
ATOM 8734 O O . LYS B 1 480 ? 2.611 -35.125 -29.656 1 26.38 480 LYS B O 1
ATOM 8739 N N . SER B 1 481 ? 1.049 -33.625 -29.516 1 22.44 481 SER B N 1
ATOM 8740 C CA . SER B 1 481 ? 1.877 -32.906 -30.469 1 22.44 481 SER B CA 1
ATOM 8741 C C . SER B 1 481 ? 3.318 -32.781 -29.984 1 22.44 481 SER B C 1
ATOM 8743 O O . SER B 1 481 ? 3.566 -32.375 -28.859 1 22.44 481 SER B O 1
ATOM 8745 N N . PRO B 1 482 ? 4.156 -33.688 -30.688 1 21.44 482 PRO B N 1
ATOM 8746 C CA . PRO B 1 482 ? 5.602 -33.656 -30.438 1 21.44 482 PRO B CA 1
ATOM 8747 C C . PRO B 1 482 ? 6.188 -32.25 -30.484 1 21.44 482 PRO B C 1
ATOM 8749 O O . PRO B 1 482 ? 5.621 -31.359 -31.109 1 21.44 482 PRO B O 1
ATOM 8752 N N . VAL B 1 483 ? 6.973 -31.953 -29.5 1 19.95 483 VAL B N 1
ATOM 8753 C CA . VAL B 1 483 ? 7.781 -30.766 -29.219 1 19.95 483 VAL B CA 1
ATOM 8754 C C . VAL B 1 483 ? 8.68 -30.469 -30.422 1 19.95 483 VAL B C 1
ATOM 8756 O O . VAL B 1 483 ? 9.648 -31.188 -30.672 1 19.95 483 VAL B O 1
ATOM 8759 N N . SER B 1 484 ? 8.078 -30.5 -31.641 1 17.95 484 SER B N 1
ATOM 8760 C CA . SER B 1 484 ? 9 -30.281 -32.75 1 17.95 484 SER B CA 1
ATOM 8761 C C . SER B 1 484 ? 9.875 -29.047 -32.5 1 17.95 484 SER B C 1
ATOM 8763 O O . SER B 1 484 ? 9.43 -28.078 -31.891 1 17.95 484 SER B O 1
ATOM 8765 N N . THR B 1 485 ? 11.18 -29.328 -32.75 1 19.03 485 THR B N 1
ATOM 8766 C CA . THR B 1 485 ? 12.477 -28.656 -32.656 1 19.03 485 THR B CA 1
ATOM 8767 C C . THR B 1 485 ? 12.508 -27.406 -33.531 1 19.03 485 THR B C 1
ATOM 8769 O O . THR B 1 485 ? 12.328 -27.484 -34.75 1 19.03 485 THR B O 1
ATOM 8772 N N . VAL B 1 486 ? 11.797 -26.453 -33.156 1 18.08 486 VAL B N 1
ATOM 8773 C CA . VAL B 1 486 ? 11.82 -25.219 -33.938 1 18.08 486 VAL B CA 1
ATOM 8774 C C . VAL B 1 486 ? 13.266 -24.797 -34.156 1 18.08 486 VAL B C 1
ATOM 8776 O O . VAL B 1 486 ? 14.016 -24.547 -33.219 1 18.08 486 VAL B O 1
ATOM 8779 N N . THR B 1 487 ? 13.883 -25.266 -35.25 1 17.52 487 THR B N 1
ATOM 8780 C CA . THR B 1 487 ? 15.172 -25.031 -35.875 1 17.52 487 THR B CA 1
ATOM 8781 C C . THR B 1 487 ? 15.438 -23.531 -36 1 17.52 487 THR B C 1
ATOM 8783 O O . THR B 1 487 ? 14.523 -22.75 -36.312 1 17.52 487 THR B O 1
ATOM 8786 N N . SER B 1 488 ? 16.688 -23.141 -35.5 1 18.19 488 SER B N 1
ATOM 8787 C CA . SER B 1 488 ? 17.453 -21.906 -35.281 1 18.19 488 SER B CA 1
ATOM 8788 C C . SER B 1 488 ? 17.656 -21.156 -36.594 1 18.19 488 SER B C 1
ATOM 8790 O O . SER B 1 488 ? 18.562 -21.484 -37.375 1 18.19 488 SER B O 1
ATOM 8792 N N . ILE B 1 489 ? 16.703 -20.828 -37.219 1 17.44 489 ILE B N 1
ATOM 8793 C CA . ILE B 1 489 ? 17.047 -20.281 -38.531 1 17.44 489 ILE B CA 1
ATOM 8794 C C . ILE B 1 489 ? 17.938 -19.047 -38.344 1 17.44 489 ILE B C 1
ATOM 8796 O O . ILE B 1 489 ? 17.469 -18 -37.906 1 17.44 489 ILE B O 1
ATOM 8800 N N . LEU B 1 490 ? 19.234 -19.328 -37.875 1 18.86 490 LEU B N 1
ATOM 8801 C CA . LEU B 1 490 ? 20.25 -18.281 -37.75 1 18.86 490 LEU B CA 1
ATOM 8802 C C . LEU B 1 490 ? 20.5 -17.594 -39.094 1 18.86 490 LEU B C 1
ATOM 8804 O O . LEU B 1 490 ? 21.344 -16.703 -39.188 1 18.86 490 LEU B O 1
ATOM 8808 N N . THR B 1 491 ? 19.797 -17.656 -40 1 16.31 491 THR B N 1
ATOM 8809 C CA . THR B 1 491 ? 20.594 -17.609 -41.219 1 16.31 491 THR B CA 1
ATOM 8810 C C . THR B 1 491 ? 21.516 -16.391 -41.219 1 16.31 491 THR B C 1
ATOM 8812 O O . THR B 1 491 ? 22.703 -16.516 -41.531 1 16.31 491 THR B O 1
ATOM 8815 N N . GLN B 1 492 ? 21.219 -15.203 -41.656 1 16.09 492 GLN B N 1
ATOM 8816 C CA . GLN B 1 492 ? 21.953 -14.68 -42.812 1 16.09 492 GLN B CA 1
ATOM 8817 C C . GLN B 1 492 ? 23.109 -13.789 -42.375 1 16.09 492 GLN B C 1
ATOM 8819 O O . GLN B 1 492 ? 22.906 -12.781 -41.688 1 16.09 492 GLN B O 1
ATOM 8824 N N . ALA B 1 493 ? 24.219 -14.414 -42.188 1 18.78 493 ALA B N 1
ATOM 8825 C CA . ALA B 1 493 ? 25.5 -13.758 -41.906 1 18.78 493 ALA B CA 1
ATOM 8826 C C . ALA B 1 493 ? 25.844 -12.758 -43.031 1 18.78 493 ALA B C 1
ATOM 8828 O O . ALA B 1 493 ? 25.953 -13.125 -44.188 1 18.78 493 ALA B O 1
ATOM 8829 N N . PRO B 1 494 ? 25.406 -11.602 -43.125 1 16.44 494 PRO B N 1
ATOM 8830 C CA . PRO B 1 494 ? 26.062 -11.102 -44.312 1 16.44 494 PRO B CA 1
ATOM 8831 C C . PRO B 1 494 ? 27.578 -11.195 -44.25 1 16.44 494 PRO B C 1
ATOM 8833 O O . PRO B 1 494 ? 28.141 -11.398 -43.188 1 16.44 494 PRO B O 1
ATOM 8836 N N . ASP B 1 495 ? 28.312 -10.461 -45.219 1 15.66 495 ASP B N 1
ATOM 8837 C CA . ASP B 1 495 ? 29.438 -10.531 -46.156 1 15.66 495 ASP B CA 1
ATOM 8838 C C . ASP B 1 495 ? 30.75 -10.227 -45.438 1 15.66 495 ASP B C 1
ATOM 8840 O O . ASP B 1 495 ? 30.75 -9.773 -44.312 1 15.66 495 ASP B O 1
ATOM 8844 N N . THR B 1 496 ? 31.672 -9.445 -46.094 1 15.3 496 THR B N 1
ATOM 8845 C CA . THR B 1 496 ? 32.969 -9.641 -46.719 1 15.3 496 THR B CA 1
ATOM 8846 C C . THR B 1 496 ? 34.094 -8.992 -45.875 1 15.3 496 THR B C 1
ATOM 8848 O O . THR B 1 496 ? 35.25 -9.156 -46.188 1 15.3 496 THR B O 1
ATOM 8851 N N . VAL B 1 497 ? 33.844 -8.328 -44.719 1 16.56 497 VAL B N 1
ATOM 8852 C CA . VAL B 1 497 ? 34.969 -7.438 -44.875 1 16.56 497 VAL B CA 1
ATOM 8853 C C . VAL B 1 497 ? 36.281 -8.25 -44.875 1 16.56 497 VAL B C 1
ATOM 8855 O O . VAL B 1 497 ? 36.375 -9.258 -44.156 1 16.56 497 VAL B O 1
ATOM 8858 N N . ASP B 1 498 ? 37.438 -7.828 -45.531 1 14.7 498 ASP B N 1
ATOM 8859 C CA . ASP B 1 498 ? 38.688 -8.211 -46.188 1 14.7 498 ASP B CA 1
ATOM 8860 C C . ASP B 1 498 ? 39.812 -8.445 -45.156 1 14.7 498 ASP B C 1
ATOM 8862 O O . ASP B 1 498 ? 40.469 -9.477 -45.188 1 14.7 498 ASP B O 1
ATOM 8866 N N . GLN B 1 499 ? 40.5 -7.434 -44.625 1 15.59 499 GLN B N 1
ATOM 8867 C CA . GLN B 1 499 ? 41.906 -7.371 -45 1 15.59 499 GLN B CA 1
ATOM 8868 C C . GLN B 1 499 ? 42.781 -8.188 -44.031 1 15.59 499 GLN B C 1
ATOM 8870 O O . GLN B 1 499 ? 42.344 -8.508 -42.938 1 15.59 499 GLN B O 1
ATOM 8875 N N . GLY B 1 500 ? 44.188 -7.918 -43.969 1 14.71 500 GLY B N 1
ATOM 8876 C CA . GLY B 1 500 ? 45.469 -8.57 -44.25 1 14.71 500 GLY B CA 1
ATOM 8877 C C . GLY B 1 500 ? 46.156 -9.086 -43 1 14.71 500 GLY B C 1
ATOM 8878 O O . GLY B 1 500 ? 46.5 -10.258 -42.906 1 14.71 500 GLY B O 1
ATOM 8879 N N . SER B 1 501 ? 47 -8.312 -42.219 1 15.36 501 SER B N 1
ATOM 8880 C CA . SER B 1 501 ? 48.438 -8.633 -42.281 1 15.36 501 SER B CA 1
ATOM 8881 C C . SER B 1 501 ? 48.812 -9.586 -41.156 1 15.36 501 SER B C 1
ATOM 8883 O O . SER B 1 501 ? 48.062 -9.75 -40.188 1 15.36 501 SER B O 1
ATOM 8885 N N . THR B 1 502 ? 50.25 -9.766 -40.875 1 14.96 502 THR B N 1
ATOM 8886 C CA . THR B 1 502 ? 51.281 -10.797 -40.844 1 14.96 502 THR B CA 1
ATOM 8887 C C . THR B 1 502 ? 51.625 -11.18 -39.406 1 14.96 502 THR B C 1
ATOM 8889 O O . THR B 1 502 ? 51.75 -12.367 -39.094 1 14.96 502 THR B O 1
ATOM 8892 N N . ILE B 1 503 ? 52.25 -10.438 -38.375 1 15.41 503 ILE B N 1
ATOM 8893 C CA . ILE B 1 503 ? 53.656 -10.789 -38.094 1 15.41 503 ILE B CA 1
ATOM 8894 C C . ILE B 1 503 ? 53.688 -11.82 -36.969 1 15.41 503 ILE B C 1
ATOM 8896 O O . ILE B 1 503 ? 52.781 -11.906 -36.156 1 15.41 503 ILE B O 1
ATOM 8900 N N . SER B 1 504 ? 55.031 -12.367 -36.531 1 14.42 504 SER B N 1
ATOM 8901 C CA . SER B 1 504 ? 55.844 -13.555 -36.281 1 14.42 504 SER B CA 1
ATOM 8902 C C . SER B 1 504 ? 56 -13.82 -34.781 1 14.42 504 SER B C 1
ATOM 8904 O O . SER B 1 504 ? 55.938 -14.969 -34.344 1 14.42 504 SER B O 1
ATOM 8906 N N . MET B 1 505 ? 56.219 -12.961 -33.781 1 14.98 505 MET B N 1
ATOM 8907 C CA . MET B 1 505 ? 57.5 -13.18 -33.125 1 14.98 505 MET B CA 1
ATOM 8908 C C . MET B 1 505 ? 57.438 -14.305 -32.094 1 14.98 505 MET B C 1
ATOM 8910 O O . MET B 1 505 ? 56.344 -14.586 -31.578 1 14.98 505 MET B O 1
ATOM 8914 N N . ALA B 1 506 ? 58.688 -14.797 -31.5 1 14.52 506 ALA B N 1
ATOM 8915 C CA . ALA B 1 506 ? 59.469 -15.969 -31.125 1 14.52 506 ALA B CA 1
ATOM 8916 C C . ALA B 1 506 ? 59.219 -16.359 -29.672 1 14.52 506 ALA B C 1
ATOM 8918 O O . ALA B 1 506 ? 58.719 -15.562 -28.875 1 14.52 506 ALA B O 1
ATOM 8919 N N . ALA B 1 507 ? 60.188 -17.281 -29.078 1 14.38 507 ALA B N 1
ATOM 8920 C CA . ALA B 1 507 ? 60.281 -18.578 -28.438 1 14.38 507 ALA B CA 1
ATOM 8921 C C . ALA B 1 507 ? 60.562 -18.438 -26.938 1 14.38 507 ALA B C 1
ATOM 8923 O O . ALA B 1 507 ? 60.031 -19.203 -26.125 1 14.38 507 ALA B O 1
ATOM 8924 N N . ARG B 1 508 ? 61.531 -17.562 -26.312 1 13.91 508 ARG B N 1
ATOM 8925 C CA . ARG B 1 508 ? 62.656 -18.203 -25.672 1 13.91 508 ARG B CA 1
ATOM 8926 C C . ARG B 1 508 ? 62.281 -18.812 -24.328 1 13.91 508 ARG B C 1
ATOM 8928 O O . ARG B 1 508 ? 61.219 -18.469 -23.766 1 13.91 508 ARG B O 1
ATOM 8935 N N . SER B 1 509 ? 63.406 -19.062 -23.328 1 14.21 509 SER B N 1
ATOM 8936 C CA . SER B 1 509 ? 64.062 -20.203 -22.672 1 14.21 509 SER B CA 1
ATOM 8937 C C . SER B 1 509 ? 63.656 -20.328 -21.219 1 14.21 509 SER B C 1
ATOM 8939 O O . SER B 1 509 ? 63.188 -21.391 -20.781 1 14.21 509 SER B O 1
ATOM 8941 N N . PRO B 1 510 ? 64.5 -19.766 -20.109 1 14.53 510 PRO B N 1
ATOM 8942 C CA . PRO B 1 510 ? 65.375 -20.656 -19.328 1 14.53 510 PRO B CA 1
ATOM 8943 C C . PRO B 1 510 ? 64.75 -21.094 -18 1 14.53 510 PRO B C 1
ATOM 8945 O O . PRO B 1 510 ? 63.719 -20.609 -17.641 1 14.53 510 PRO B O 1
ATOM 8948 N N . PRO B 1 511 ? 65.625 -20.75 -16.703 1 14.27 511 PRO B N 1
ATOM 8949 C CA . PRO B 1 511 ? 66.375 -21.609 -15.828 1 14.27 511 PRO B CA 1
ATOM 8950 C C . PRO B 1 511 ? 65.625 -21.984 -14.539 1 14.27 511 PRO B C 1
ATOM 8952 O O . PRO B 1 511 ? 65.125 -23.094 -14.422 1 14.27 511 PRO B O 1
ATOM 8955 N N . SER B 1 512 ? 66.25 -21.469 -13.211 1 14.12 512 SER B N 1
ATOM 8956 C CA . SER B 1 512 ? 67.062 -22.141 -12.211 1 14.12 512 SER B CA 1
ATOM 8957 C C . SER B 1 512 ? 66.25 -22.516 -10.977 1 14.12 512 SER B C 1
ATOM 8959 O O . SER B 1 512 ? 65.125 -22.109 -10.844 1 14.12 512 SER B O 1
ATOM 8961 N N . GLU B 1 513 ? 66.875 -22.219 -9.617 1 14.01 513 GLU B N 1
ATOM 8962 C CA . GLU B 1 513 ? 67.5 -23 -8.57 1 14.01 513 GLU B CA 1
ATOM 8963 C C . GLU B 1 513 ? 66.562 -23.25 -7.406 1 14.01 513 GLU B C 1
ATOM 8965 O O . GLU B 1 513 ? 65.438 -22.703 -7.379 1 14.01 513 GLU B O 1
ATOM 8970 N N . MET B 1 514 ? 67.125 -22.859 -6.062 1 13.8 514 MET B N 1
ATOM 8971 C CA . MET B 1 514 ? 67.688 -23.656 -4.984 1 13.8 514 MET B CA 1
ATOM 8972 C C . MET B 1 514 ? 66.688 -23.859 -3.852 1 13.8 514 MET B C 1
ATOM 8974 O O . MET B 1 514 ? 66.438 -24.984 -3.422 1 13.8 514 MET B O 1
ATOM 8978 N N . ASP B 1 515 ? 66.75 -23.031 -2.684 1 13.74 515 ASP B N 1
ATOM 8979 C CA . ASP B 1 515 ? 67.375 -23.469 -1.421 1 13.74 515 ASP B CA 1
ATOM 8980 C C . ASP B 1 515 ? 66.312 -24.031 -0.482 1 13.74 515 ASP B C 1
ATOM 8982 O O . ASP B 1 515 ? 65.125 -23.766 -0.657 1 13.74 515 ASP B O 1
ATOM 8986 N N . GLN B 1 516 ? 66.688 -24.125 0.959 1 13.41 516 GLN B N 1
ATOM 8987 C CA . GLN B 1 516 ? 67.062 -25.062 2.027 1 13.41 516 GLN B CA 1
ATOM 8988 C C . GLN B 1 516 ? 65.938 -25.125 3.064 1 13.41 516 GLN B C 1
ATOM 8990 O O . GLN B 1 516 ? 65.5 -26.203 3.496 1 13.41 516 GLN B O 1
ATOM 8995 N N . LYS B 1 517 ? 65.812 -24.031 3.955 1 14.62 517 LYS B N 1
ATOM 8996 C CA . LYS B 1 517 ? 66.125 -24.266 5.355 1 14.62 517 LYS B CA 1
ATOM 8997 C C . LYS B 1 517 ? 65.062 -25.109 6.047 1 14.62 517 LYS B C 1
ATOM 8999 O O . LYS B 1 517 ? 63.938 -25.109 5.625 1 14.62 517 LYS B O 1
ATOM 9004 N N . MET B 1 518 ? 65.312 -25.359 7.488 1 13.03 518 MET B N 1
ATOM 9005 C CA . MET B 1 518 ? 65.5 -26.375 8.523 1 13.03 518 MET B CA 1
ATOM 9006 C C . MET B 1 518 ? 64.188 -26.578 9.336 1 13.03 518 MET B C 1
ATOM 9008 O O . MET B 1 518 ? 63.812 -27.703 9.609 1 13.03 518 MET B O 1
ATOM 9012 N N . ALA B 1 519 ? 63.812 -25.516 10.156 1 13.98 519 ALA B N 1
ATOM 9013 C CA . ALA B 1 519 ? 63.906 -25.734 11.594 1 13.98 519 ALA B CA 1
ATOM 9014 C C . ALA B 1 519 ? 62.844 -26.703 12.086 1 13.98 519 ALA B C 1
ATOM 9016 O O . ALA B 1 519 ? 61.781 -26.859 11.461 1 13.98 519 ALA B O 1
ATOM 9017 N N . SER B 1 520 ? 63 -27.094 13.477 1 13.55 520 SER B N 1
ATOM 9018 C CA . SER B 1 520 ? 63.094 -28.172 14.445 1 13.55 520 SER B CA 1
ATOM 9019 C C . SER B 1 520 ? 61.719 -28.531 15.008 1 13.55 520 SER B C 1
ATOM 9021 O O . SER B 1 520 ? 61.25 -29.641 14.797 1 13.55 520 SER B O 1
ATOM 9023 N N . THR B 1 521 ? 61.531 -28.109 16.359 1 13.64 521 THR B N 1
ATOM 9024 C CA . THR B 1 521 ? 61.625 -29 17.5 1 13.64 521 THR B CA 1
ATOM 9025 C C . THR B 1 521 ? 60.25 -29.594 17.859 1 13.64 521 THR B C 1
ATOM 9027 O O . THR B 1 521 ? 60.125 -30.812 17.984 1 13.64 521 THR B O 1
ATOM 9030 N N . ARG B 1 522 ? 59.688 -29.016 19.016 1 14.02 522 ARG B N 1
ATOM 9031 C CA . ARG B 1 522 ? 59.625 -29.688 20.312 1 14.02 522 ARG B CA 1
ATOM 9032 C C . ARG B 1 522 ? 58.406 -30.594 20.406 1 14.02 522 ARG B C 1
ATOM 9034 O O . ARG B 1 522 ? 57.438 -30.422 19.656 1 14.02 522 ARG B O 1
ATOM 9041 N N . VAL B 1 523 ? 58.156 -31.062 21.719 1 13.59 523 VAL B N 1
ATOM 9042 C CA . VAL B 1 523 ? 58.125 -32.281 22.5 1 13.59 523 VAL B CA 1
ATOM 9043 C C . VAL B 1 523 ? 56.656 -32.719 22.703 1 13.59 523 VAL B C 1
ATOM 9045 O O . VAL B 1 523 ? 56.312 -33.875 22.422 1 13.59 523 VAL B O 1
ATOM 9048 N N . VAL B 1 524 ? 55.969 -32.156 23.781 1 14.12 524 VAL B N 1
ATOM 9049 C CA . VAL B 1 524 ? 55.875 -32.938 24.984 1 14.12 524 VAL B CA 1
ATOM 9050 C C . VAL B 1 524 ? 54.719 -33.906 24.891 1 14.12 524 VAL B C 1
ATOM 9052 O O . VAL B 1 524 ? 53.812 -33.75 24.047 1 14.12 524 VAL B O 1
ATOM 9055 N N . VAL B 1 525 ? 53.875 -33.969 26.062 1 14.56 525 VAL B N 1
ATOM 9056 C CA . VAL B 1 525 ? 53.781 -34.969 27.125 1 14.56 525 VAL B CA 1
ATOM 9057 C C . VAL B 1 525 ? 52.594 -35.906 26.844 1 14.56 525 VAL B C 1
ATOM 9059 O O . VAL B 1 525 ? 51.656 -35.531 26.172 1 14.56 525 VAL B O 1
ATOM 9062 N N . ALA B 1 526 ? 52.594 -37 27.688 1 14.33 526 ALA B N 1
ATOM 9063 C CA . ALA B 1 526 ? 52.438 -38.438 27.875 1 14.33 526 ALA B CA 1
ATOM 9064 C C . ALA B 1 526 ? 51 -38.75 28.266 1 14.33 526 ALA B C 1
ATOM 9066 O O . ALA B 1 526 ? 50.5 -39.812 27.891 1 14.33 526 ALA B O 1
ATOM 9067 N N . ARG B 1 527 ? 50.375 -38.094 29.219 1 13.95 527 ARG B N 1
ATOM 9068 C CA . ARG B 1 527 ? 50.062 -38.938 30.359 1 13.95 527 ARG B CA 1
ATOM 9069 C C . ARG B 1 527 ? 49.094 -40.062 29.969 1 13.95 527 ARG B C 1
ATOM 9071 O O . ARG B 1 527 ? 48.219 -39.844 29.109 1 13.95 527 ARG B O 1
ATOM 9078 N N . GLU B 1 528 ? 49.094 -41.219 30.781 1 13.52 528 GLU B N 1
ATOM 9079 C CA . GLU B 1 528 ? 49.062 -42.688 30.938 1 13.52 528 GLU B CA 1
ATOM 9080 C C . GLU B 1 528 ? 47.625 -43.156 31.109 1 13.52 528 GLU B C 1
ATOM 9082 O O . GLU B 1 528 ? 47.219 -44.156 30.5 1 13.52 528 GLU B O 1
ATOM 9087 N N . LYS B 1 529 ? 47.062 -42.875 32.375 1 14.22 529 LYS B N 1
ATOM 9088 C CA . LYS B 1 529 ? 46.844 -43.969 33.312 1 14.22 529 LYS B CA 1
ATOM 9089 C C . LYS B 1 529 ? 45.812 -44.969 32.812 1 14.22 529 LYS B C 1
ATOM 9091 O O . LYS B 1 529 ? 44.938 -44.594 32.031 1 14.22 529 LYS B O 1
ATOM 9096 N N . SER B 1 530 ? 45.406 -46.031 33.719 1 13.88 530 SER B N 1
ATOM 9097 C CA . SER B 1 530 ? 45.406 -47.469 33.969 1 13.88 530 SER B CA 1
ATOM 9098 C C . SER B 1 530 ? 44.031 -48.062 33.75 1 13.88 530 SER B C 1
ATOM 9100 O O . SER B 1 530 ? 43.875 -49.031 33 1 13.88 530 SER B O 1
ATOM 9102 N N . LYS B 1 531 ? 43.219 -48.031 34.969 1 14.8 531 LYS B N 1
ATOM 9103 C CA . LYS B 1 531 ? 43 -49.25 35.75 1 14.8 531 LYS B CA 1
ATOM 9104 C C . LYS B 1 531 ? 41.969 -50.156 35.062 1 14.8 531 LYS B C 1
ATOM 9106 O O . LYS B 1 531 ? 41.156 -49.688 34.281 1 14.8 531 LYS B O 1
ATOM 9111 N N . PRO B 1 532 ? 41.375 -51.281 35.875 1 14.77 532 PRO B N 1
ATOM 9112 C CA . PRO B 1 532 ? 41.375 -52.75 35.875 1 14.77 532 PRO B CA 1
ATOM 9113 C C . PRO B 1 532 ? 40.188 -53.344 35.156 1 14.77 532 PRO B C 1
ATOM 9115 O O . PRO B 1 532 ? 39.25 -52.625 34.781 1 14.77 532 PRO B O 1
ATOM 9118 N N . ALA B 1 533 ? 39.594 -54.312 36 1 14.42 533 ALA B N 1
ATOM 9119 C CA . ALA B 1 533 ? 39.531 -55.781 36.125 1 14.42 533 ALA B CA 1
ATOM 9120 C C . ALA B 1 533 ? 38.188 -56.312 35.594 1 14.42 533 ALA B C 1
ATOM 9122 O O . ALA B 1 533 ? 38.156 -57.219 34.781 1 14.42 533 ALA B O 1
ATOM 9123 N N . LEU B 1 534 ? 37.125 -56.594 36.656 1 14.88 534 LEU B N 1
ATOM 9124 C CA . LEU B 1 534 ? 36.75 -57.938 37.094 1 14.88 534 LEU B CA 1
ATOM 9125 C C . LEU B 1 534 ? 35.688 -58.531 36.156 1 14.88 534 LEU B C 1
ATOM 9127 O O . LEU B 1 534 ? 35.094 -57.812 35.344 1 14.88 534 LEU B O 1
ATOM 9131 N N . GLY B 1 535 ? 34.531 -59.219 36.812 1 15.01 535 GLY B N 1
ATOM 9132 C CA . GLY B 1 535 ? 34.219 -60.625 37.062 1 15.01 535 GLY B CA 1
ATOM 9133 C C . GLY B 1 535 ? 33.312 -61.219 36 1 15.01 535 GLY B C 1
ATOM 9134 O O . GLY B 1 535 ? 32.812 -60.5 35.125 1 15.01 535 GLY B O 1
ATOM 9135 N N . SER B 1 536 ? 32.562 -62.469 36.406 1 15.23 536 SER B N 1
ATOM 9136 C CA . SER B 1 536 ? 32.375 -63.875 36.156 1 15.23 536 SER B CA 1
ATOM 9137 C C . SER B 1 536 ? 31.094 -64.125 35.344 1 15.23 536 SER B C 1
ATOM 9139 O O . SER B 1 536 ? 30.953 -65.125 34.688 1 15.23 536 SER B O 1
ATOM 9141 N N . LYS B 1 537 ? 30 -63.438 35.812 1 16.44 537 LYS B N 1
ATOM 9142 C CA . LYS B 1 537 ? 28.812 -64.188 36.125 1 16.44 537 LYS B CA 1
ATOM 9143 C C . LYS B 1 537 ? 28.375 -65.062 34.969 1 16.44 537 LYS B C 1
ATOM 9145 O O . LYS B 1 537 ? 28.297 -64.562 33.812 1 16.44 537 LYS B O 1
ATOM 9150 N N . GLY B 1 538 ? 28.297 -66.562 35.031 1 15.82 538 GLY B N 1
ATOM 9151 C CA . GLY B 1 538 ? 28.156 -67.875 34.531 1 15.82 538 GLY B CA 1
ATOM 9152 C C . GLY B 1 538 ? 26.969 -68.125 33.625 1 15.82 538 GLY B C 1
ATOM 9153 O O . GLY B 1 538 ? 27.141 -68.562 32.5 1 15.82 538 GLY B O 1
ATOM 9154 N N . GLU B 1 539 ? 25.719 -68.562 34.25 1 16.2 539 GLU B N 1
ATOM 9155 C CA . GLU B 1 539 ? 24.953 -69.812 34.062 1 16.2 539 GLU B CA 1
ATOM 9156 C C . GLU B 1 539 ? 23.984 -69.688 32.875 1 16.2 539 GLU B C 1
ATOM 9158 O O . GLU B 1 539 ? 23.578 -70.688 32.312 1 16.2 539 GLU B O 1
ATOM 9163 N N . LEU B 1 540 ? 23.234 -68.562 32.781 1 17.39 540 LEU B N 1
ATOM 9164 C CA . LEU B 1 540 ? 21.828 -68.812 32.5 1 17.39 540 LEU B CA 1
ATOM 9165 C C . LEU B 1 540 ? 21.672 -69.5 31.156 1 17.39 540 LEU B C 1
ATOM 9167 O O . LEU B 1 540 ? 22.031 -69 30.109 1 17.39 540 LEU B O 1
ATOM 9171 N N . GLN B 1 541 ? 21.734 -71 31.047 1 17.48 541 GLN B N 1
ATOM 9172 C CA . GLN B 1 541 ? 21.75 -72.312 30.422 1 17.48 541 GLN B CA 1
ATOM 9173 C C . GLN B 1 541 ? 20.672 -72.375 29.344 1 17.48 541 GLN B C 1
ATOM 9175 O O . GLN B 1 541 ? 20.953 -72.75 28.219 1 17.48 541 GLN B O 1
ATOM 9180 N N . LYS B 1 542 ? 19.516 -73.375 29.609 1 19.2 542 LYS B N 1
ATOM 9181 C CA . LYS B 1 542 ? 18.969 -74.625 29.031 1 19.2 542 LYS B CA 1
ATOM 9182 C C . LYS B 1 542 ? 17.969 -74.25 27.922 1 19.2 542 LYS B C 1
ATOM 9184 O O . LYS B 1 542 ? 18.016 -74.875 26.844 1 19.2 542 LYS B O 1
ATOM 9189 N N . LEU B 1 543 ? 16.641 -73.938 28.172 1 17.52 543 LEU B N 1
ATOM 9190 C CA . LEU B 1 543 ? 15.367 -74.562 27.844 1 17.52 543 LEU B CA 1
ATOM 9191 C C . LEU B 1 543 ? 14.914 -74.188 26.438 1 17.52 543 LEU B C 1
ATOM 9193 O O . LEU B 1 543 ? 13.961 -74.75 25.922 1 17.52 543 LEU B O 1
ATOM 9197 N N . ARG B 1 544 ? 15.172 -73.125 25.75 1 18.69 544 ARG B N 1
ATOM 9198 C CA . ARG B 1 544 ? 14.078 -72.812 24.828 1 18.69 544 ARG B CA 1
ATOM 9199 C C . ARG B 1 544 ? 14.062 -73.75 23.656 1 18.69 544 ARG B C 1
ATOM 9201 O O . ARG B 1 544 ? 14.945 -73.75 22.797 1 18.69 544 ARG B O 1
ATOM 9208 N N . ILE B 1 545 ? 13.703 -75.125 23.828 1 19.58 545 ILE B N 1
ATOM 9209 C CA . ILE B 1 545 ? 13.672 -76.375 23.109 1 19.58 545 ILE B CA 1
ATOM 9210 C C . ILE B 1 545 ? 12.93 -76.25 21.797 1 19.58 545 ILE B C 1
ATOM 9212 O O . ILE B 1 545 ? 13.438 -76.625 20.734 1 19.58 545 ILE B O 1
ATOM 9216 N N . MET B 1 546 ? 11.523 -76.688 21.625 1 19.31 546 MET B N 1
ATOM 9217 C CA . MET B 1 546 ? 10.875 -77.75 20.828 1 19.31 546 MET B CA 1
ATOM 9218 C C . MET B 1 546 ? 10.438 -77.188 19.484 1 19.31 546 MET B C 1
ATOM 9220 O O . MET B 1 546 ? 10.367 -77.938 18.484 1 19.31 546 MET B O 1
ATOM 9224 N N . SER B 1 547 ? 9.578 -76.125 19.281 1 21.78 547 SER B N 1
ATOM 9225 C CA . SER B 1 547 ? 8.391 -76.188 18.438 1 21.78 547 SER B CA 1
ATOM 9226 C C . SER B 1 547 ? 8.766 -76.125 16.953 1 21.78 547 SER B C 1
ATOM 9228 O O . SER B 1 547 ? 9.281 -75.125 16.484 1 21.78 547 SER B O 1
ATOM 9230 N N . LYS B 1 548 ? 8.992 -77.25 16.172 1 23.05 548 LYS B N 1
ATOM 9231 C CA . LYS B 1 548 ? 9.539 -77.688 14.883 1 23.05 548 LYS B CA 1
ATOM 9232 C C . LYS B 1 548 ? 8.625 -77.25 13.734 1 23.05 548 LYS B C 1
ATOM 9234 O O . LYS B 1 548 ? 8.961 -77.5 12.562 1 23.05 548 LYS B O 1
ATOM 9239 N N . LYS B 1 549 ? 7.293 -77.062 13.852 1 24.88 549 LYS B N 1
ATOM 9240 C CA . LYS B 1 549 ? 6.426 -77.688 12.836 1 24.88 549 LYS B CA 1
ATOM 9241 C C . LYS B 1 549 ? 6.684 -77.062 11.469 1 24.88 549 LYS B C 1
ATOM 9243 O O . LYS B 1 549 ? 7.125 -75.875 11.383 1 24.88 549 LYS B O 1
ATOM 9248 N N . ALA B 1 550 ? 6.34 -77.75 10.242 1 25.42 550 ALA B N 1
ATOM 9249 C CA . ALA B 1 550 ? 6.598 -77.812 8.805 1 25.42 550 ALA B CA 1
ATOM 9250 C C . ALA B 1 550 ? 5.977 -76.562 8.102 1 25.42 550 ALA B C 1
ATOM 9252 O O . ALA B 1 550 ? 4.754 -76.5 7.98 1 25.42 550 ALA B O 1
ATOM 9253 N N . ASN B 1 551 ? 6.078 -75.375 8.367 1 22.33 551 ASN B N 1
ATOM 9254 C CA . ASN B 1 551 ? 5.148 -74.438 7.766 1 22.33 551 ASN B CA 1
ATOM 9255 C C . ASN B 1 551 ? 5.191 -74.5 6.242 1 22.33 551 ASN B C 1
ATOM 9257 O O . ASN B 1 551 ? 6.262 -74.625 5.652 1 22.33 551 ASN B O 1
ATOM 9261 N N . ILE B 1 552 ? 4.012 -74.562 5.398 1 27.39 552 ILE B N 1
ATOM 9262 C CA . ILE B 1 552 ? 3.334 -74.688 4.113 1 27.39 552 ILE B CA 1
ATOM 9263 C C . ILE B 1 552 ? 3.814 -73.625 3.148 1 27.39 552 ILE B C 1
ATOM 9265 O O . ILE B 1 552 ? 3.395 -73.562 1.991 1 27.39 552 ILE B O 1
ATOM 9269 N N . PHE B 1 553 ? 4.492 -72.625 3.568 1 26.55 553 PHE B N 1
ATOM 9270 C CA . PHE B 1 553 ? 4.785 -71.438 2.77 1 26.55 553 PHE B CA 1
ATOM 9271 C C . PHE B 1 553 ? 5.793 -71.812 1.672 1 26.55 553 PHE B C 1
ATOM 9273 O O . PHE B 1 553 ? 6.246 -70.875 0.955 1 26.55 553 PHE B O 1
ATOM 9280 N N . ASP B 1 554 ? 6.414 -72.938 1.666 1 29 554 ASP B N 1
ATOM 9281 C CA . ASP B 1 554 ? 7.48 -73.125 0.683 1 29 554 ASP B CA 1
ATOM 9282 C C . ASP B 1 554 ? 6.918 -73.125 -0.736 1 29 554 ASP B C 1
ATOM 9284 O O . ASP B 1 554 ? 7.672 -73.188 -1.709 1 29 554 ASP B O 1
ATOM 9288 N N . ILE B 1 555 ? 5.691 -73.688 -0.849 1 30.89 555 ILE B N 1
ATOM 9289 C CA . ILE B 1 555 ? 5.27 -74.062 -2.184 1 30.89 555 ILE B CA 1
ATOM 9290 C C . ILE B 1 555 ? 5.043 -72.875 -3.055 1 30.89 555 ILE B C 1
ATOM 9292 O O . ILE B 1 555 ? 4.887 -73 -4.273 1 30.89 555 ILE B O 1
ATOM 9296 N N . LEU B 1 556 ? 4.531 -71.812 -2.576 1 30.59 556 LEU B N 1
ATOM 9297 C CA . LEU B 1 556 ? 4.055 -70.812 -3.525 1 30.59 556 LEU B CA 1
ATOM 9298 C C . LEU B 1 556 ? 5.227 -70.125 -4.254 1 30.59 556 LEU B C 1
ATOM 9300 O O . LEU B 1 556 ? 5.125 -69 -4.691 1 30.59 556 LEU B O 1
ATOM 9304 N N . GLU B 1 557 ? 6.367 -70.75 -4.188 1 31.16 557 GLU B N 1
ATOM 9305 C CA . GLU B 1 557 ? 7.512 -70 -4.75 1 31.16 557 GLU B CA 1
ATOM 9306 C C . GLU B 1 557 ? 7.383 -69.875 -6.266 1 31.16 557 GLU B C 1
ATOM 9308 O O . GLU B 1 557 ? 8.172 -69.188 -6.898 1 31.16 557 GLU B O 1
ATOM 9313 N N . ASP B 1 558 ? 6.902 -71 -6.898 1 33.16 558 ASP B N 1
ATOM 9314 C CA . ASP B 1 558 ? 7.461 -71.188 -8.234 1 33.16 558 ASP B CA 1
ATOM 9315 C C . ASP B 1 558 ? 7.117 -70 -9.148 1 33.16 558 ASP B C 1
ATOM 9317 O O . ASP B 1 558 ? 7.969 -69.562 -9.906 1 33.16 558 ASP B O 1
ATOM 9321 N N . ASP B 1 559 ? 5.84 -70.125 -9.773 1 33.03 559 ASP B N 1
ATOM 9322 C CA . ASP B 1 559 ? 5.637 -69.562 -11.109 1 33.03 559 ASP B CA 1
ATOM 9323 C C . ASP B 1 559 ? 5.734 -68.062 -11.094 1 33.03 559 ASP B C 1
ATOM 9325 O O . ASP B 1 559 ? 4.809 -67.375 -10.648 1 33.03 559 ASP B O 1
ATOM 9329 N N . ASP B 1 560 ? 6.734 -67.5 -10.789 1 37.25 560 ASP B N 1
ATOM 9330 C CA . ASP B 1 560 ? 6.988 -66.125 -11.039 1 37.25 560 ASP B CA 1
ATOM 9331 C C . ASP B 1 560 ? 6.578 -65.688 -12.453 1 37.25 560 ASP B C 1
ATOM 9333 O O . ASP B 1 560 ? 7.355 -65.875 -13.398 1 37.25 560 ASP B O 1
ATOM 9337 N N . THR B 1 561 ? 5.484 -66.125 -13 1 39.22 561 THR B N 1
ATOM 9338 C CA . THR B 1 561 ? 5.117 -65.562 -14.273 1 39.22 561 THR B CA 1
ATOM 9339 C C . THR B 1 561 ? 5.465 -64.062 -14.281 1 39.22 561 THR B C 1
ATOM 9341 O O . THR B 1 561 ? 4.98 -63.281 -13.438 1 39.22 561 THR B O 1
ATOM 9344 N N . GLU B 1 562 ? 6.656 -63.719 -14.602 1 43.19 562 GLU B N 1
ATOM 9345 C CA . GLU B 1 562 ? 7.055 -62.375 -14.969 1 43.19 562 GLU B CA 1
ATOM 9346 C C . GLU B 1 562 ? 5.91 -61.625 -15.641 1 43.19 562 GLU B C 1
ATOM 9348 O O . GLU B 1 562 ? 5.531 -61.938 -16.781 1 43.19 562 GLU B O 1
ATOM 9353 N N . ILE B 1 563 ? 4.836 -61.344 -15.086 1 53.09 563 ILE B N 1
ATOM 9354 C CA . ILE B 1 563 ? 3.887 -60.406 -15.664 1 53.09 563 ILE B CA 1
ATOM 9355 C C . ILE B 1 563 ? 4.641 -59.281 -16.406 1 53.09 563 ILE B C 1
ATOM 9357 O O . ILE B 1 563 ? 5.469 -58.594 -15.812 1 53.09 563 ILE B O 1
ATOM 9361 N N . SER B 1 564 ? 4.914 -59.5 -17.703 1 63 564 SER B N 1
ATOM 9362 C CA . SER B 1 564 ? 5.551 -58.531 -18.578 1 63 564 SER B CA 1
ATOM 9363 C C . SER B 1 564 ? 5.121 -57.094 -18.234 1 63 564 SER B C 1
ATOM 9365 O O . SER B 1 564 ? 4.055 -56.875 -17.656 1 63 564 SER B O 1
ATOM 9367 N N . GLU B 1 565 ? 6.141 -56.188 -18.125 1 71.06 565 GLU B N 1
ATOM 9368 C CA . GLU B 1 565 ? 5.891 -54.75 -17.984 1 71.06 565 GLU B CA 1
ATOM 9369 C C . GLU B 1 565 ? 4.633 -54.344 -18.734 1 71.06 565 GLU B C 1
ATOM 9371 O O . GLU B 1 565 ? 3.875 -53.469 -18.266 1 71.06 565 GLU B O 1
ATOM 9376 N N . GLU B 1 566 ? 4.379 -55.062 -19.812 1 75.88 566 GLU B N 1
ATOM 9377 C CA . GLU B 1 566 ? 3.203 -54.75 -20.625 1 75.88 566 GLU B CA 1
ATOM 9378 C C . GLU B 1 566 ? 1.922 -55.219 -19.922 1 75.88 566 GLU B C 1
ATOM 9380 O O . GLU B 1 566 ? 0.914 -54.5 -19.953 1 75.88 566 GLU B O 1
ATOM 9385 N N . GLN B 1 567 ? 1.989 -56.344 -19.391 1 76.81 567 GLN B N 1
ATOM 9386 C CA . GLN B 1 567 ? 0.806 -56.844 -18.703 1 76.81 567 GLN B CA 1
ATOM 9387 C C . GLN B 1 567 ? 0.481 -56 -17.469 1 76.81 567 GLN B C 1
ATOM 9389 O O . GLN B 1 567 ? -0.689 -55.781 -17.156 1 76.81 567 GLN B O 1
ATOM 9394 N N . LEU B 1 568 ? 1.547 -55.562 -16.797 1 75.19 568 LEU B N 1
ATOM 9395 C CA . LEU B 1 568 ? 1.342 -54.688 -15.656 1 75.19 568 LEU B CA 1
ATOM 9396 C C . LEU B 1 568 ? 0.652 -53.406 -16.078 1 75.19 568 LEU B C 1
ATOM 9398 O O . LEU B 1 568 ? -0.236 -52.906 -15.375 1 75.19 568 LEU B O 1
ATOM 9402 N N . LYS B 1 569 ? 1.012 -52.844 -17.156 1 75.19 569 LYS B N 1
ATOM 9403 C CA . LYS B 1 569 ? 0.406 -51.625 -17.688 1 75.19 569 LYS B CA 1
ATOM 9404 C C . LYS B 1 569 ? -1.066 -51.844 -18.016 1 75.19 569 LYS B C 1
ATOM 9406 O O . LYS B 1 569 ? -1.902 -50.969 -17.766 1 75.19 569 LYS B O 1
ATOM 9411 N N . ILE B 1 570 ? -1.317 -53.031 -18.578 1 79.94 570 ILE B N 1
ATOM 9412 C CA . ILE B 1 570 ? -2.688 -53.375 -18.953 1 79.94 570 ILE B CA 1
ATOM 9413 C C . ILE B 1 570 ? -3.547 -53.531 -17.703 1 79.94 570 ILE B C 1
ATOM 9415 O O . ILE B 1 570 ? -4.684 -53.062 -17.656 1 79.94 570 ILE B O 1
ATOM 9419 N N . ASN B 1 571 ? -3.02 -54.25 -16.781 1 81.5 571 ASN B N 1
ATOM 9420 C CA . ASN B 1 571 ? -3.748 -54.438 -15.531 1 81.5 571 ASN B CA 1
ATOM 9421 C C . ASN B 1 571 ? -4.023 -53.094 -14.844 1 81.5 571 ASN B C 1
ATOM 9423 O O . ASN B 1 571 ? -5.102 -52.906 -14.281 1 81.5 571 ASN B O 1
ATOM 9427 N N . GLN B 1 572 ? -3.068 -52.312 -14.898 1 83.56 572 GLN B N 1
ATOM 9428 C CA . GLN B 1 572 ? -3.24 -51 -14.297 1 83.56 572 GLN B CA 1
ATOM 9429 C C . GLN B 1 572 ? -4.32 -50.188 -15.023 1 83.56 572 GLN B C 1
ATOM 9431 O O . GLN B 1 572 ? -5.117 -49.5 -14.391 1 83.56 572 GLN B O 1
ATOM 9436 N N . GLN B 1 573 ? -4.332 -50.344 -16.281 1 84.94 573 GLN B N 1
ATOM 9437 C CA . GLN B 1 573 ? -5.332 -49.625 -17.078 1 84.94 573 GLN B CA 1
ATOM 9438 C C . GLN B 1 573 ? -6.734 -50.125 -16.766 1 84.94 573 GLN B C 1
ATOM 9440 O O . GLN B 1 573 ? -7.684 -49.344 -16.703 1 84.94 573 GLN B O 1
ATOM 9445 N N . ARG B 1 574 ? -6.781 -51.375 -16.656 1 86.12 574 ARG B N 1
ATOM 9446 C CA . ARG B 1 574 ? -8.07 -51.938 -16.312 1 86.12 574 ARG B CA 1
ATOM 9447 C C . ARG B 1 574 ? -8.531 -51.5 -14.93 1 86.12 574 ARG B C 1
ATOM 9449 O O . ARG B 1 574 ? -9.711 -51.219 -14.727 1 86.12 574 ARG B O 1
ATOM 9456 N N . ARG B 1 575 ? -7.629 -51.469 -14.07 1 87.94 575 ARG B N 1
ATOM 9457 C CA . ARG B 1 575 ? -7.945 -51.031 -12.719 1 87.94 575 ARG B CA 1
ATOM 9458 C C . ARG B 1 575 ? -8.422 -49.594 -12.727 1 87.94 575 ARG B C 1
ATOM 9460 O O . ARG B 1 575 ? -9.398 -49.25 -12.047 1 87.94 575 ARG B O 1
ATOM 9467 N N . ILE B 1 576 ? -7.754 -48.781 -13.43 1 88.69 576 ILE B N 1
ATOM 9468 C CA . ILE B 1 576 ? -8.109 -47.375 -13.523 1 88.69 576 ILE B CA 1
ATOM 9469 C C . ILE B 1 576 ? -9.516 -47.25 -14.109 1 88.69 576 ILE B C 1
ATOM 9471 O O . ILE B 1 576 ? -10.328 -46.469 -13.617 1 88.69 576 ILE B O 1
ATOM 9475 N N . ALA B 1 577 ? -9.758 -47.969 -15.094 1 87.31 577 ALA B N 1
ATOM 9476 C CA . ALA B 1 577 ? -11.078 -47.938 -15.719 1 87.31 577 ALA B CA 1
ATOM 9477 C C . ALA B 1 577 ? -12.172 -48.312 -14.719 1 87.31 577 ALA B C 1
ATOM 9479 O O . ALA B 1 577 ? -13.242 -47.688 -14.703 1 87.31 577 ALA B O 1
ATOM 9480 N N . ASP B 1 578 ? -11.898 -49.281 -13.977 1 88.88 578 ASP B N 1
ATOM 9481 C CA . ASP B 1 578 ? -12.852 -49.719 -12.961 1 88.88 578 ASP B CA 1
ATOM 9482 C C . ASP B 1 578 ? -13.086 -48.625 -11.922 1 88.88 578 ASP B C 1
ATOM 9484 O O . ASP B 1 578 ? -14.219 -48.406 -11.492 1 88.88 578 ASP B O 1
ATOM 9488 N N . LEU B 1 579 ? -12.031 -48 -11.516 1 89.62 579 LEU B N 1
ATOM 9489 C CA . LEU B 1 579 ? -12.117 -46.969 -10.5 1 89.62 579 LEU B CA 1
ATOM 9490 C C . LEU B 1 579 ? -12.875 -45.75 -11.031 1 89.62 579 LEU B C 1
ATOM 9492 O O . LEU B 1 579 ? -13.594 -45.062 -10.289 1 89.62 579 LEU B O 1
ATOM 9496 N N . VAL B 1 580 ? -12.672 -45.469 -12.266 1 87.62 580 VAL B N 1
ATOM 9497 C CA . VAL B 1 580 ? -13.383 -44.375 -12.906 1 87.62 580 VAL B CA 1
ATOM 9498 C C . VAL B 1 580 ? -14.875 -44.688 -12.953 1 87.62 580 VAL B C 1
ATOM 9500 O O . VAL B 1 580 ? -15.711 -43.812 -12.664 1 87.62 580 VAL B O 1
ATOM 9503 N N . GLU B 1 581 ? -15.195 -45.875 -13.266 1 85 581 GLU B N 1
ATOM 9504 C CA . GLU B 1 581 ? -16.594 -46.312 -13.328 1 85 581 GLU B CA 1
ATOM 9505 C C . GLU B 1 581 ? -17.25 -46.25 -11.961 1 85 581 GLU B C 1
ATOM 9507 O O . GLU B 1 581 ? -18.438 -45.906 -11.859 1 85 581 GLU B O 1
ATOM 9512 N N . GLN B 1 582 ? -16.516 -46.531 -10.984 1 85.19 582 GLN B N 1
ATOM 9513 C CA . GLN B 1 582 ? -17.031 -46.5 -9.617 1 85.19 582 GLN B CA 1
ATOM 9514 C C . GLN B 1 582 ? -17.125 -45.062 -9.102 1 85.19 582 GLN B C 1
ATOM 9516 O O . GLN B 1 582 ? -17.75 -44.812 -8.062 1 85.19 582 GLN B O 1
ATOM 9521 N N . GLY B 1 583 ? -16.484 -44.125 -9.789 1 85.69 583 GLY B N 1
ATOM 9522 C CA . GLY B 1 583 ? -16.516 -42.75 -9.375 1 85.69 583 GLY B CA 1
ATOM 9523 C C . GLY B 1 583 ? -15.406 -42.375 -8.406 1 85.69 583 GLY B C 1
ATOM 9524 O O . GLY B 1 583 ? -15.414 -41.281 -7.836 1 85.69 583 GLY B O 1
ATOM 9525 N N . ARG B 1 584 ? -14.484 -43.25 -8.211 1 89.88 584 ARG B N 1
ATOM 9526 C CA . ARG B 1 584 ? -13.375 -43.031 -7.281 1 89.88 584 ARG B CA 1
ATOM 9527 C C . ARG B 1 584 ? -12.289 -42.156 -7.926 1 89.88 584 ARG B C 1
ATOM 9529 O O . ARG B 1 584 ? -11.539 -41.5 -7.23 1 89.88 584 ARG B O 1
ATOM 9536 N N . LEU B 1 585 ? -12.219 -42.344 -9.227 1 91.56 585 LEU B N 1
ATOM 9537 C CA . LEU B 1 585 ? -11.289 -41.531 -9.992 1 91.56 585 LEU B CA 1
ATOM 9538 C C . LEU B 1 585 ? -12.016 -40.75 -11.07 1 91.56 585 LEU B C 1
ATOM 9540 O O . LEU B 1 585 ? -13.07 -41.156 -11.547 1 91.56 585 LEU B O 1
ATOM 9544 N N . LEU B 1 586 ? -11.43 -39.656 -11.398 1 91.5 586 LEU B N 1
ATOM 9545 C CA . LEU B 1 586 ? -11.992 -38.781 -12.438 1 91.5 586 LEU B CA 1
ATOM 9546 C C . LEU B 1 586 ? -11.852 -39.438 -13.812 1 91.5 586 LEU B C 1
ATOM 9548 O O . LEU B 1 586 ? -10.93 -40.25 -14.031 1 91.5 586 LEU B O 1
ATOM 9552 N N . PRO B 1 587 ? -12.805 -39.062 -14.711 1 88 587 PRO B N 1
ATOM 9553 C CA . PRO B 1 587 ? -12.648 -39.531 -16.094 1 88 587 PRO B CA 1
ATOM 9554 C C . PRO B 1 587 ? -11.297 -39.156 -16.688 1 88 587 PRO B C 1
ATOM 9556 O O . PRO B 1 587 ? -10.734 -38.125 -16.344 1 88 587 PRO B O 1
ATOM 9559 N N . ARG B 1 588 ? -10.891 -40 -17.547 1 87.81 588 ARG B N 1
ATOM 9560 C CA . ARG B 1 588 ? -9.578 -39.781 -18.141 1 87.81 588 ARG B CA 1
ATOM 9561 C C . ARG B 1 588 ? -9.648 -38.719 -19.25 1 87.81 588 ARG B C 1
ATOM 9563 O O . ARG B 1 588 ? -10.641 -38.656 -19.969 1 87.81 588 ARG B O 1
ATOM 9570 N N . TRP B 1 589 ? -8.594 -37.938 -19.359 1 82.56 589 TRP B N 1
ATOM 9571 C CA . TRP B 1 589 ? -8.562 -36.844 -20.312 1 82.56 589 TRP B CA 1
ATOM 9572 C C . TRP B 1 589 ? -8.789 -37.344 -21.734 1 82.56 589 TRP B C 1
ATOM 9574 O O . TRP B 1 589 ? -9.578 -36.75 -22.484 1 82.56 589 TRP B O 1
ATOM 9584 N N . GLU B 1 590 ? -8.109 -38.469 -22.094 1 78.44 590 GLU B N 1
ATOM 9585 C CA . GLU B 1 590 ? -8.109 -38.969 -23.469 1 78.44 590 GLU B CA 1
ATOM 9586 C C . GLU B 1 590 ? -9.367 -39.781 -23.766 1 78.44 590 GLU B C 1
ATOM 9588 O O . GLU B 1 590 ? -9.961 -39.656 -24.844 1 78.44 590 GLU B O 1
ATOM 9593 N N . GLU B 1 591 ? -9.805 -40.469 -22.812 1 75.94 591 GLU B N 1
ATOM 9594 C CA . GLU B 1 591 ? -10.922 -41.375 -23.031 1 75.94 591 GLU B CA 1
ATOM 9595 C C . GLU B 1 591 ? -12.258 -40.625 -22.969 1 75.94 591 GLU B C 1
ATOM 9597 O O . GLU B 1 591 ? -13.211 -41 -23.656 1 75.94 591 GLU B O 1
ATOM 9602 N N . ASP B 1 592 ? -12.266 -39.594 -22.234 1 81.5 592 ASP B N 1
ATOM 9603 C CA . ASP B 1 592 ? -13.5 -38.844 -22.047 1 81.5 592 ASP B CA 1
ATOM 9604 C C . ASP B 1 592 ? -13.359 -37.406 -22.578 1 81.5 592 ASP B C 1
ATOM 9606 O O . ASP B 1 592 ? -13.734 -36.469 -21.906 1 81.5 592 ASP B O 1
ATOM 9610 N N . ALA B 1 593 ? -12.906 -37.312 -23.75 1 83.62 593 ALA B N 1
ATOM 9611 C CA . ALA B 1 593 ? -12.555 -36 -24.344 1 83.62 593 ALA B CA 1
ATOM 9612 C C . ALA B 1 593 ? -13.789 -35.125 -24.5 1 83.62 593 ALA B C 1
ATOM 9614 O O . ALA B 1 593 ? -13.727 -33.938 -24.234 1 83.62 593 ALA B O 1
ATOM 9615 N N . ALA B 1 594 ? -14.844 -35.688 -24.875 1 84.19 594 ALA B N 1
ATOM 9616 C CA . ALA B 1 594 ? -16.062 -34.906 -25.094 1 84.19 594 ALA B CA 1
ATOM 9617 C C . ALA B 1 594 ? -16.562 -34.281 -23.797 1 84.19 594 ALA B C 1
ATOM 9619 O O . ALA B 1 594 ? -17.016 -33.125 -23.781 1 84.19 594 ALA B O 1
ATOM 9620 N N . PHE B 1 595 ? -16.469 -35.062 -22.766 1 87.44 595 PHE B N 1
ATOM 9621 C CA . PHE B 1 595 ? -16.875 -34.562 -21.453 1 87.44 595 PHE B CA 1
ATOM 9622 C C . PHE B 1 595 ? -16.031 -33.375 -21.016 1 87.44 595 PHE B C 1
ATOM 9624 O O . PHE B 1 595 ? -16.562 -32.375 -20.562 1 87.44 595 PHE B O 1
ATOM 9631 N N . TRP B 1 596 ? -14.781 -33.531 -21.234 1 89.62 596 TRP B N 1
ATOM 9632 C CA . TRP B 1 596 ? -13.867 -32.5 -20.766 1 89.62 596 TRP B CA 1
ATOM 9633 C C . TRP B 1 596 ? -13.953 -31.25 -21.656 1 89.62 596 TRP B C 1
ATOM 9635 O O . TRP B 1 596 ? -13.766 -30.125 -21.188 1 89.62 596 TRP B O 1
ATOM 9645 N N . GLN B 1 597 ? -14.242 -31.422 -22.875 1 88.06 597 GLN B N 1
ATOM 9646 C CA . GLN B 1 597 ? -14.414 -30.281 -23.781 1 88.06 597 GLN B CA 1
ATOM 9647 C C . GLN B 1 597 ? -15.594 -29.422 -23.359 1 88.06 597 GLN B C 1
ATOM 9649 O O . GLN B 1 597 ? -15.594 -28.203 -23.562 1 88.06 597 GLN B O 1
ATOM 9654 N N . LEU B 1 598 ? -16.484 -30.016 -22.75 1 87.31 598 LEU B N 1
ATOM 9655 C CA . LEU B 1 598 ? -17.688 -29.312 -22.297 1 87.31 598 LEU B CA 1
ATOM 9656 C C . LEU B 1 598 ? -17.391 -28.422 -21.094 1 87.31 598 LEU B C 1
ATOM 9658 O O . LEU B 1 598 ? -17.938 -27.328 -20.969 1 87.31 598 LEU B O 1
ATOM 9662 N N . ILE B 1 599 ? -16.5 -28.844 -20.25 1 91.5 599 ILE B N 1
ATOM 9663 C CA . ILE B 1 599 ? -16.422 -28.156 -18.969 1 91.5 599 ILE B CA 1
ATOM 9664 C C . ILE B 1 599 ? -15.109 -27.406 -18.859 1 91.5 599 ILE B C 1
ATOM 9666 O O . ILE B 1 599 ? -14.898 -26.641 -17.906 1 91.5 599 ILE B O 1
ATOM 9670 N N . SER B 1 600 ? -14.266 -27.562 -19.859 1 93.69 600 SER B N 1
ATOM 9671 C CA . SER B 1 600 ? -12.945 -26.938 -19.766 1 93.69 600 SER B CA 1
ATOM 9672 C C . SER B 1 600 ? -12.852 -25.703 -20.672 1 93.69 600 SER B C 1
ATOM 9674 O O . SER B 1 600 ? -13.625 -25.578 -21.625 1 93.69 600 SER B O 1
ATOM 9676 N N . ASN B 1 601 ? -11.992 -24.781 -20.281 1 95.75 601 ASN B N 1
ATOM 9677 C CA . ASN B 1 601 ? -11.586 -23.609 -21.047 1 95.75 601 ASN B CA 1
ATOM 9678 C C . ASN B 1 601 ? -12.742 -22.656 -21.266 1 95.75 601 ASN B C 1
ATOM 9680 O O . ASN B 1 601 ? -12.875 -22.062 -22.344 1 95.75 601 ASN B O 1
ATOM 9684 N N . LYS B 1 602 ? -13.641 -22.688 -20.391 1 95.19 602 LYS B N 1
ATOM 9685 C CA . LYS B 1 602 ? -14.719 -21.719 -20.281 1 95.19 602 LYS B CA 1
ATOM 9686 C C . LYS B 1 602 ? -14.695 -21.016 -18.906 1 95.19 602 LYS B C 1
ATOM 9688 O O . LYS B 1 602 ? -14.945 -21.656 -17.891 1 95.19 602 LYS B O 1
ATOM 9693 N N . LEU B 1 603 ? -14.398 -19.734 -18.953 1 96.38 603 LEU B N 1
ATOM 9694 C CA . LEU B 1 603 ? -14.273 -18.984 -17.719 1 96.38 603 LEU B CA 1
ATOM 9695 C C . LEU B 1 603 ? -15.5 -18.109 -17.484 1 96.38 603 LEU B C 1
ATOM 9697 O O . LEU B 1 603 ? -15.914 -17.375 -18.391 1 96.38 603 LEU B O 1
ATOM 9701 N N . GLN B 1 604 ? -15.977 -18.172 -16.328 1 93.88 604 GLN B N 1
ATOM 9702 C CA . GLN B 1 604 ? -17.172 -17.406 -15.969 1 93.88 604 GLN B CA 1
ATOM 9703 C C . GLN B 1 604 ? -16.891 -15.906 -16.016 1 93.88 604 GLN B C 1
ATOM 9705 O O . GLN B 1 604 ? -15.852 -15.445 -15.547 1 93.88 604 GLN B O 1
ATOM 9710 N N . ALA B 1 605 ? -17.781 -15.117 -16.656 1 91.56 605 ALA B N 1
ATOM 9711 C CA . ALA B 1 605 ? -17.75 -13.656 -16.734 1 91.56 605 ALA B CA 1
ATOM 9712 C C . ALA B 1 605 ? -19.141 -13.078 -16.562 1 91.56 605 ALA B C 1
ATOM 9714 O O . ALA B 1 605 ? -19.703 -12.5 -17.5 1 91.56 605 ALA B O 1
ATOM 9715 N N . ASN B 1 606 ? -19.609 -12.992 -15.367 1 81.69 606 ASN B N 1
ATOM 9716 C CA . ASN B 1 606 ? -21 -12.688 -15.07 1 81.69 606 ASN B CA 1
ATOM 9717 C C . ASN B 1 606 ? -21.359 -11.25 -15.445 1 81.69 606 ASN B C 1
ATOM 9719 O O . ASN B 1 606 ? -22.5 -10.945 -15.75 1 81.69 606 ASN B O 1
ATOM 9723 N N . ALA B 1 607 ? -20.422 -10.461 -15.477 1 80 607 ALA B N 1
ATOM 9724 C CA . ALA B 1 607 ? -20.688 -9.039 -15.703 1 80 607 ALA B CA 1
ATOM 9725 C C . ALA B 1 607 ? -20.859 -8.75 -17.188 1 80 607 ALA B C 1
ATOM 9727 O O . ALA B 1 607 ? -21.203 -7.625 -17.578 1 80 607 ALA B O 1
ATOM 9728 N N . THR B 1 608 ? -20.703 -9.812 -17.969 1 88.06 608 THR B N 1
ATOM 9729 C CA . THR B 1 608 ? -20.734 -9.594 -19.422 1 88.06 608 THR B CA 1
ATOM 9730 C C . THR B 1 608 ? -22.031 -10.148 -20.016 1 88.06 608 THR B C 1
ATOM 9732 O O . THR B 1 608 ? -22.688 -10.984 -19.406 1 88.06 608 THR B O 1
ATOM 9735 N N . GLN B 1 609 ? -22.359 -9.703 -21.203 1 85.94 609 GLN B N 1
ATOM 9736 C CA . GLN B 1 609 ? -23.5 -10.203 -21.953 1 85.94 609 GLN B CA 1
ATOM 9737 C C . GLN B 1 609 ? -23.297 -11.664 -22.359 1 85.94 609 GLN B C 1
ATOM 9739 O O . GLN B 1 609 ? -24.25 -12.445 -22.328 1 85.94 609 GLN B O 1
ATOM 9744 N N . GLU B 1 610 ? -22.094 -12.008 -22.609 1 85.31 610 GLU B N 1
ATOM 9745 C CA . GLU B 1 610 ? -21.766 -13.367 -23.016 1 85.31 610 GLU B CA 1
ATOM 9746 C C . GLU B 1 610 ? -21.828 -14.336 -21.844 1 85.31 610 GLU B C 1
ATOM 9748 O O . GLU B 1 610 ? -22.062 -15.523 -22.031 1 85.31 610 GLU B O 1
ATOM 9753 N N . GLY B 1 611 ? -21.469 -13.867 -20.719 1 89.56 611 GLY B N 1
ATOM 9754 C CA . GLY B 1 611 ? -21.516 -14.656 -19.5 1 89.56 611 GLY B CA 1
ATOM 9755 C C . GLY B 1 611 ? -20.266 -15.484 -19.281 1 89.56 611 GLY B C 1
ATOM 9756 O O . GLY B 1 611 ? -20.047 -15.984 -18.172 1 89.56 611 GLY B O 1
ATOM 9757 N N . ILE B 1 612 ? -19.531 -15.719 -20.453 1 92.19 612 ILE B N 1
ATOM 9758 C CA . ILE B 1 612 ? -18.328 -16.547 -20.312 1 92.19 612 ILE B CA 1
ATOM 9759 C C . ILE B 1 612 ? -17.234 -16.016 -21.25 1 92.19 612 ILE B C 1
ATOM 9761 O O . ILE B 1 612 ? -17.531 -15.352 -22.25 1 92.19 612 ILE B O 1
ATOM 9765 N N . LEU B 1 613 ? -16.031 -16.266 -20.891 1 94.56 613 LEU B N 1
ATOM 9766 C CA . LEU B 1 613 ? -14.891 -16.172 -21.812 1 94.56 613 LEU B CA 1
ATOM 9767 C C . LEU B 1 613 ? -14.5 -17.562 -22.328 1 94.56 613 LEU B C 1
ATOM 9769 O O . LEU B 1 613 ? -13.914 -18.344 -21.578 1 94.56 613 LEU B O 1
ATOM 9773 N N . ASP B 1 614 ? -14.82 -17.797 -23.516 1 93.31 614 ASP B N 1
ATOM 9774 C CA . ASP B 1 614 ? -14.516 -19.078 -24.141 1 93.31 614 ASP B CA 1
ATOM 9775 C C . ASP B 1 614 ? -13.117 -19.078 -24.75 1 93.31 614 ASP B C 1
ATOM 9777 O O . ASP B 1 614 ? -12.859 -18.375 -25.719 1 93.31 614 ASP B O 1
ATOM 9781 N N . LEU B 1 615 ? -12.258 -19.906 -24.234 1 93.81 615 LEU B N 1
ATOM 9782 C CA . LEU B 1 615 ? -10.859 -19.922 -24.641 1 93.81 615 LEU B CA 1
ATOM 9783 C C . LEU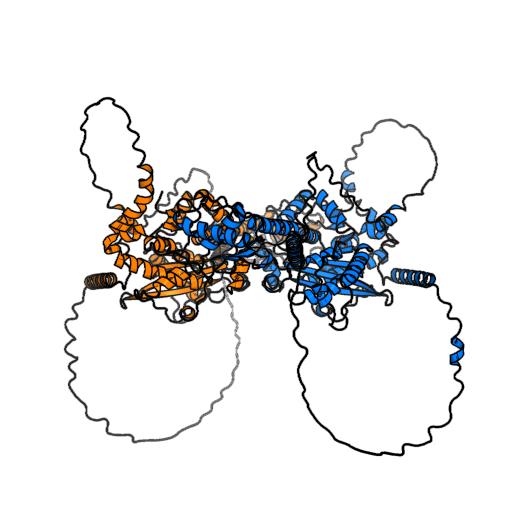 B 1 615 ? -10.68 -20.75 -25.906 1 93.81 615 LEU B C 1
ATOM 9785 O O . LEU B 1 615 ? -9.617 -20.719 -26.531 1 93.81 615 LEU B O 1
ATOM 9789 N N . THR B 1 616 ? -11.703 -21.453 -26.25 1 88.06 616 THR B N 1
ATOM 9790 C CA . THR B 1 616 ? -11.609 -22.328 -27.422 1 88.06 616 THR B CA 1
ATOM 9791 C C . THR B 1 616 ? -11.93 -21.562 -28.703 1 88.06 616 THR B C 1
ATOM 9793 O O . THR B 1 616 ? -11.672 -22.047 -29.797 1 88.06 616 THR B O 1
ATOM 9796 N N . LYS B 1 617 ? -12.492 -20.359 -28.516 1 76.56 617 LYS B N 1
ATOM 9797 C CA . LYS B 1 617 ? -12.883 -19.578 -29.672 1 76.56 617 LYS B CA 1
ATOM 9798 C C . LYS B 1 617 ? -11.703 -18.766 -30.219 1 76.56 617 LYS B C 1
ATOM 9800 O O . LYS B 1 617 ? -10.938 -18.188 -29.453 1 76.56 617 LYS B O 1
ATOM 9805 N N . HIS B 1 618 ? -11.266 -19.047 -31.469 1 65.69 618 HIS B N 1
ATOM 9806 C CA . HIS B 1 618 ? -10.203 -18.297 -32.125 1 65.69 618 HIS B CA 1
ATOM 9807 C C . HIS B 1 618 ? -10.758 -17.078 -32.844 1 65.69 618 HIS B C 1
ATOM 9809 O O . HIS B 1 618 ? -11.883 -17.109 -33.344 1 65.69 618 HIS B O 1
#

Radius of gyration: 43.73 Å; Cα contacts (8 Å, |Δi|>4): 1556; chains: 2; bounding box: 132×147×140 Å

Secondary structure (DSSP, 8-state):
-EE-TTTHHHHHHHHHHHHHT-SEEEEEEEES--PPPPSS---S-B-HHHHHHHHHHHHHHB-EEEEEEEEEEEETTTTEEEEEEEEEEB-SS-SS-TTT---EEEEEHHHHHHHHHTT--TTHHHHHPBPB--HHHHHHHHHHHHHHHHHHHSPPPPPPPGGGHHHHHHHHHHHHHHHHS-TTT--SEEEES-TTPPTTS-SS--HHHHHHHHHHHHHH-TTSEEEE-SSSEEEE---HHHHHHHHHHHHHHHHHHHHHHHBTHHHHHHHHT---TT--HHHHHTTS-GGG--S-HHHHHHHHHHHHHHS--EEEESS-HHHHHHHHHHHT-PPPSSHHHHHHHHHHH-S-EEEHHHHHHHH-TT-S--SHHHHHHHGGG--PSPEE--TT-GGGGS---TT-HHHHHHHHHHHHHHHHHHHHHHGGGTHHHHHHSSHHHHGGGG------------------------GGGHHHHHH--------------------------------------------------------------S---------GGGGGGS------HHHHHHHHHHHHHHHHHHTSSPPPTTTTHHHHHHHSSEEEETTBSSEEEETT--/-EE-TTTHHHHHHHHHHHHHT-SEEEEEEEES--PPPPSS---SPBPHHHHHHHHHHHHHHB-EEEEEEEEEEEETTTTEEEEEEEEEEB-SS-SS-TTT---EEEEEHHHHHHHHHTT--TTHHHHHPBPB--HHHHHHHHHHHHHHHHHHHSPPPPPPPGGGHHHHHHHHHHHHHHHHS-TTT--SEEEES-TTPPTTS-SS--HHHHHHHHHHHHHH-TTSEEEE-SSSEEEE---HHHHHHHHHHHHHHHHHHHHHHHBTHHHHHHHHT---TT--HHHHHTTS-GGG--S-HHHHHHHHHHHHHHS--EEEESS-HHHHHHHHHHHT-PPPSSHHHHHHHHHHH-S-EEEHHHHHHHH-TT-S--SHHHHHHHGGG--PSPEE--TT-GGGGS---TT-HHHHHHHHHHHHHHHHHHHHHHGGGTHHHHHHSSHHHHGGGG------------------------GGGHHHHHHS-----------------------------------------------------------------------STTGGGS------HHHHHHHHHHHHHHHHHHTSSPPPTTTTHHHHHHHSSEEEETTBSSEEEETT--

Solvent-accessible surface area (backbone atoms only — not comparable to full-atom values): 72152 Å² total; per-residue (Å²): 60,82,41,32,50,88,50,35,50,42,40,49,46,57,51,44,51,46,54,49,60,30,56,32,36,12,44,28,66,34,54,28,36,69,59,72,80,73,89,69,75,67,85,65,60,34,52,63,61,58,49,46,48,47,48,49,57,32,44,69,39,30,36,70,39,28,43,7,37,14,39,28,26,73,37,76,91,79,46,28,32,39,41,44,30,31,27,34,32,30,18,76,47,58,69,55,55,56,91,59,46,70,46,72,36,29,38,25,32,51,39,46,51,52,40,47,75,53,69,49,63,83,42,45,19,74,78,39,19,31,27,41,36,16,55,48,50,46,53,49,40,53,51,41,54,51,47,50,58,48,37,74,71,55,63,78,79,74,84,82,53,82,87,46,48,67,54,52,50,48,52,51,50,51,50,51,56,52,66,69,39,56,76,93,72,39,67,80,57,46,56,40,60,48,94,81,57,52,89,90,44,59,88,60,41,52,74,66,52,46,53,48,50,48,45,50,40,50,71,75,36,67,71,46,42,74,42,80,65,87,40,35,34,38,35,32,69,63,48,72,67,54,47,53,50,48,52,51,50,51,50,51,52,51,51,51,53,49,44,60,26,27,42,58,39,57,54,53,27,47,66,48,42,48,83,57,72,70,56,54,62,62,33,55,50,50,49,33,59,87,90,65,47,70,92,52,62,67,59,52,36,50,51,49,46,50,48,25,59,71,51,87,45,35,40,34,21,59,57,30,47,67,45,54,53,40,48,40,38,58,42,44,28,84,73,58,93,44,63,67,58,37,39,53,51,47,40,71,49,41,79,37,34,32,15,45,36,42,48,51,58,73,74,37,97,72,56,86,56,68,47,70,68,49,46,49,59,68,44,64,78,56,67,51,39,43,76,41,55,52,91,78,30,51,70,64,79,78,44,89,48,69,87,32,23,21,48,45,1,37,52,38,38,52,46,61,50,30,50,59,36,49,47,59,70,65,35,81,59,53,74,58,62,66,57,59,72,58,55,73,70,58,61,73,73,61,67,84,72,73,71,85,74,80,83,89,82,80,88,81,89,81,88,85,88,78,94,78,81,82,80,78,65,63,71,63,55,64,74,61,62,73,84,72,78,78,73,79,62,82,72,81,74,77,84,70,86,82,77,85,89,80,88,75,87,75,91,78,87,92,87,90,78,88,95,81,88,90,80,75,89,89,79,90,79,87,87,90,83,81,90,81,84,86,89,75,92,82,64,96,75,86,66,92,81,79,88,72,74,85,73,76,74,68,66,80,63,66,84,68,70,74,69,46,75,62,51,51,53,50,52,49,49,51,49,48,52,52,34,29,72,72,33,32,37,67,78,48,72,80,84,37,41,72,64,48,61,71,47,36,36,36,28,41,32,78,65,22,69,77,38,50,49,58,53,80,66,128,58,82,40,32,49,88,49,36,50,42,41,50,46,56,53,43,52,47,54,50,60,31,56,34,37,12,43,29,65,35,54,26,36,69,61,72,80,72,89,67,77,66,85,63,61,34,52,63,63,60,47,44,49,46,48,50,57,30,45,69,40,29,36,68,38,27,43,7,38,14,40,28,27,75,37,75,90,78,45,28,33,39,43,44,30,30,26,33,31,30,17,77,47,58,69,56,56,55,90,61,47,72,44,72,38,29,39,24,33,50,38,46,51,51,40,47,77,52,70,50,63,80,42,44,20,74,77,39,19,31,28,43,34,15,55,48,48,45,53,51,41,52,51,42,54,52,48,50,56,49,39,74,70,55,63,78,77,74,84,82,54,82,86,44,47,66,53,53,49,48,52,52,51,52,50,51,54,51,66,68,39,57,76,93,72,37,68,79,58,45,56,39,59,48,94,81,57,52,90,88,44,58,88,60,42,51,75,66,52,47,51,48,50,50,45,51,39,51,73,77,36,67,71,46,43,75,42,80,65,86,38,36,36,36,34,30,68,64,49,71,67,53,47,52,49,49,51,50,49,50,50,51,51,52,50,50,52,49,44,60,26,26,42,57,40,56,53,52,28,46,67,50,42,48,84,57,72,69,57,53,63,66,33,54,50,51,47,34,56,86,89,65,47,71,92,51,62,68,59,52,36,50,51,51,45,50,47,24,60,72,50,87,45,35,39,34,20,60,59,30,47,66,44,53,52,40,48,40,38,59,44,44,29,85,73,58,93,45,63,68,58,37,39,54,53,47,40,70,50,41,79,36,33,32,15,46,37,41,47,52,59,72,72,36,98,72,56,84,56,69,47,70,71,49,48,51,59,67,44,63,79,56,67,53,37,43,77,42,55,54,88,77,31,50,71,64,78,77,46,90,47,68,87,34,24,22,47,45,2,38,52,38,37,51,45,60,49,31,49,57,38,47,47,57,70,65,34,82,59,49,75,56,60,66,55,56,72,56,52,72,69,56,57,74,73,62,65,84,74,72,80,76,84,81,78,82,75,80,83,79,87,75,80,90,84,86,87,83,78,80,78,77,64,60,70,67,50,61,73,61,61,70,84,72,77,81,75,77,80,70,66,85,72,79,84,69,91,78,88,83,91,84,93,83,89,92,84,89,86,91,89,89,92,84,92,81,89,83,90,85,82,90,82,85,89,76,91,80,90,84,86,93,80,87,90,79,94,82,69,103,77,85,69,97,76,76,95,72,80,83,75,80,76,71,66,82,64,67,86,68,70,73,67,46,74,63,51,51,52,49,52,50,49,50,48,49,52,52,34,31,73,72,35,32,36,67,77,47,71,81,82,36,42,70,64,48,62,70,49,38,37,34,29,42,32,78,63,23,69,75,38,50,50,57,55,80,66,129

pLDDT: mean 74.92, std 29.82, range [13.03, 98.81]

Sequence (1236 aa):
MDINSGNFSEEVLKIIQHVADSRFIALDLEFSGVSGRRPGGRSGKLDLHEYYHDLRSAAQIYQVLQVGLTIVSEDVVKGRYEARPYNFHLSPLPATKESVFTRVWSYNSGAISFLLRNGFSIDKPILQGIHYLSRQEEDQVRKRLTEDEQMKSNISDMTLKEEDSPLVEHIKQSIDEWQTLPKDKQETYLNIPTEDAEEPIPSILNRYQIRLTHQIVRNEYPKLKTQGMGHFVQITNPTFKQQANERKEREKKREAEIANAIGLRWVLEAIIGGDITKLPHYYVISGFPPEDQPKDVQALLNQLQKKLQSQSRALVGHNCLTDVMNLYRCFIGDLPEKVEDFRARLQELFPVIIDTKYVAGLGSKRWADTSLKAVESELASVVLPDIHLPLNFDRYLYAANYHEAGFDSFVTAKIGLKLPAKLKREQKDVESLVKGTGGIIQESASGISGKGADQPAKETKAGQDGHMQGMTQTLVNIIKSPVSTVTSILTQAPDTVDQGSTISMAARSPPSEMDQKMASTRVVVAREKSKPALGSKGELQKLRIMSKKANIFDILEDDDTEISEEQLKINQQRRIADLVEQGRLLPRWEEDAAFWQLISNKLQANATQEGILDLTKHMDINSGNFSEEVLKIIQHVADSRFIALDLEFSGVSGRRPGGRSGKLDLHEYYHDLRSAAQIYQVLQVGLTIVSEDVVKGRYEARPYNFHLSPLPATKESVFTRVWSYNSGAISFLLRNGFSIDKPILQGIHYLSRQEEDQVRKRLTEDEQMKSNISDMTLKEEDSPLVEHIKQSIDEWQTLPKDKQETYLNIPTEDAEEPIPSILNRYQIRLTHQIVRNEYPKLKTQGMGHFVQITNPTFKQQANERKEREKKREAEIANAIGLRWVLEAIIGGDITKLPHYYVISGFPPEDQPKDVQALLNQLQKKLQSQSRALVGHNCLTDVMNLYRCFIGDLPEKVEDFRARLQELFPVIIDTKYVAGLGSKRWADTSLKAVESELASVVLPDIHLPLNFDRYLYAANYHEAGFDSFVTAKIGLKLPAKLKREQKDVESLVKGTGGIIQESASGISGKGADQPAKETKAGQDGHMQGMTQTLVNIIKSPVSTVTSILTQAPDTVDQGSTISMAARSPPSEMDQKMASTRVVVAREKSKPALGSKGELQKLRIMSKKANIFDILEDDDTEISEEQLKINQQRRIADLVEQGRLLPRWEEDAAFWQLISNKLQANATQEGILDLTKH